Protein AF-0000000079222884 (afdb_homodimer)

Sequence (814 aa):
MGSEERNILVTGGAGFVGTHCVLQLLKEGFRVVIIDNLDNSCEEAVHRVKELAGPQLASKLEFHLGDLRNKDDLEKLFSNDKFDAVIHFAGLKAVGESVAQPLRYFDNNLIGSINLYQTMAKYDCKKLVFSSSATVYGQPEKIPCVEDFDLKAMNPYGRTKLFLEEIARDIWNADKEWRIILLRYFNPVGAHESGRLGEDPKGIPNNLMPYIQQVAVGRLPELNVYGTDYPTKDRTAIRDYIHVMDLADGHVAALRKLFTTDIGCTAINLGTGRGASVLEMVAAFEKASGKAIVIINFRKSRLKCAQGDQEMLQLFMPQRRRLKKNSAGRPNTALMRCAGINGSGQATIHGVIKARPSDFSSAAVRGKSIEAIRDLCCRRRSPKMHFERTISMSDVRQGNQKICFTSMGSEERNILVTGGAGFVGTHCVLQLLKEGFRVVIIDNLDNSCEEAVHRVKELAGPQLASKLEFHLGDLRNKDDLEKLFSNDKFDAVIHFAGLKAVGESVAQPLRYFDNNLIGSINLYQTMAKYDCKKLVFSSSATVYGQPEKIPCVEDFDLKAMNPYGRTKLFLEEIARDIWNADKEWRIILLRYFNPVGAHESGRLGEDPKGIPNNLMPYIQQVAVGRLPELNVYGTDYPTKDRTAIRDYIHVMDLADGHVAALRKLFTTDIGCTAINLGTGRGASVLEMVAAFEKASGKAIVIINFRKSRLKCAQGDQEMLQLFMPQRRRLKKNSAGRPNTALMRCAGINGSGQATIHGVIKARPSDFSSAAVRGKSIEAIRDLCCRRRSPKMHFERTISMSDVRQGNQKICFTS

Radius of gyration: 30.38 Å; Cα contacts (8 Å, |Δi|>4): 1452; chains: 2; bounding box: 91×94×69 Å

pLDDT: mean 73.85, std 30.38, range [17.88, 98.94]

Foldseek 3Di:
DPPPAAEEEEEPLQAQLNLLLLLVSLVVRHQYEYEYQQPWGDCVSLVLSLVVNDVVSSVSYHYDNDALLDLVSLVVVVVVDPHQEYEYPFFDAQQLVCQVPVVVRCSRLVSSLVSNVVSCVVSVRAEYEYEAELQQQFAFPDAQDEPPHDGDHQTSNNVSRNVSLVVNLVVCVVPVVHDYEYEYEWAEAFADLVPSRHHDTDDQDLDLRVNQVCCQVPVDVAAEFAFQCDPDPRRAFKTFYDYSNLVSVVSVVSRVCSVPDSNGYYYFYFTQLDIDGSVRVQVLVCVLQVTHGHYDYDYHSVVVVSVRPPSPNNSHQTPPPDVDDDPPPDPPCSRVVSHDPPPPPPPCPPSRRPPPNCVVPPVPPPPPVPVVVCPPVPPPPPDDPCPVPPPPPPPPDDDCPPPNSPD/DPPPAAEEEEEPLQAQLNLLLLLVSLVVRHQYEYEYQQPWGDCVSLVLSLVVNDVVSSVSYHYDNDALLDLVSLVVVVVVDPHQEYEYPFFDAQQVVCQVPVVVRCSRLVSSLVSNVVSCVVSVRAEYEYEAELQQQFAFPDAQDEPPHDGDHQTSNNVSRNVSLVVNQVVCVVPVVHDYEYEYEWAEAFADLVPSHHHDTDDQDLDLRVNQVCCQVPVDVAAEFAFQCDPDPRGAFKTFYDYSNLVSVVSVVSRVCSVPDSNGRYYFYFTQLDIDGSVRVQVLVCVLQVTHGHYDYDYHSVVPVSVRPPSPNNSHQTPPPDVDDDPPPDPPCSRVVRHDPPPDPPPPPPSRRPPPNCVVPPVPPPPPPPVVVCPVVPPPPPDDPCPVPPPPDPPPDDDCPPPNSPD

Solvent-accessible surface area (backbone atoms only — not comparable to full-atom values): 45342 Å² total; per-residue (Å²): 130,76,83,74,65,48,31,35,35,27,33,25,26,40,27,59,66,25,32,51,29,52,42,53,40,36,76,71,57,34,30,39,38,30,36,29,65,49,86,66,38,44,70,64,49,48,52,46,38,33,62,73,57,30,73,77,44,29,72,38,53,45,84,40,85,34,45,53,70,39,59,66,52,50,49,54,51,58,72,76,42,79,51,61,30,36,40,43,54,56,57,74,78,51,56,66,54,15,44,67,39,32,66,60,41,48,48,49,35,42,41,13,46,51,43,46,54,51,50,27,58,74,69,70,30,46,31,38,40,38,63,44,40,50,43,23,35,25,68,60,91,55,68,40,47,52,80,84,54,73,72,44,44,47,44,49,38,23,36,48,41,41,51,50,52,52,51,51,45,43,47,28,72,50,37,75,79,30,28,34,39,36,37,25,29,61,43,71,39,67,53,47,90,85,66,77,44,53,69,73,63,71,74,80,56,71,47,68,66,57,37,53,49,32,30,61,74,62,79,33,88,55,44,70,45,56,26,56,71,38,100,42,97,83,11,28,54,29,39,23,59,26,49,38,64,59,50,22,50,49,51,52,53,53,52,54,44,55,78,75,42,92,63,38,70,37,71,42,68,47,51,40,34,46,60,43,32,51,63,55,50,50,50,52,47,26,67,47,63,71,43,78,74,53,71,45,79,39,59,73,42,62,52,60,53,58,82,39,57,52,67,48,51,40,22,25,52,69,80,78,67,75,78,63,78,66,86,73,77,65,69,62,51,70,68,43,57,37,47,55,71,67,83,72,83,69,77,76,67,57,79,73,40,64,62,56,71,63,69,67,37,58,77,60,64,46,84,73,72,63,59,56,69,52,53,68,71,54,65,74,76,72,79,84,78,77,74,80,67,82,70,73,81,76,87,71,78,80,87,82,81,75,81,63,74,66,99,129,76,82,72,65,49,30,34,37,25,32,24,26,39,29,58,67,25,34,50,28,51,43,52,39,36,77,70,56,34,31,38,37,30,36,30,63,49,85,67,37,42,71,66,48,49,52,45,38,32,60,74,56,31,74,78,46,31,72,39,54,46,81,39,86,34,46,55,70,41,59,64,51,51,50,55,51,56,72,75,42,79,51,62,30,35,39,44,53,56,57,76,77,49,56,66,56,14,45,67,38,31,64,61,41,47,50,51,36,43,41,13,47,52,43,47,53,51,50,27,57,74,71,72,31,47,31,38,38,37,63,45,39,49,45,25,35,24,67,59,92,57,67,42,46,53,80,84,54,73,73,46,44,45,44,49,37,23,36,46,42,41,50,50,52,51,50,50,45,43,48,27,72,50,37,76,79,32,28,34,40,36,38,27,31,60,43,70,39,69,53,45,88,84,67,77,45,54,71,71,63,70,74,80,57,70,48,67,66,58,36,54,50,32,30,59,74,62,79,32,87,55,43,68,45,54,27,54,71,38,100,44,96,85,11,28,55,30,39,22,58,28,50,37,65,58,50,21,49,48,51,51,52,52,52,53,42,56,77,74,43,92,65,36,71,38,70,42,67,47,47,40,36,45,60,42,31,54,63,55,50,49,51,50,46,26,68,47,64,70,43,80,73,53,72,46,78,38,61,72,41,61,54,60,52,58,82,38,57,52,69,49,52,42,21,26,52,66,78,77,68,74,81,62,78,65,85,75,77,64,68,64,52,69,68,44,58,38,44,56,73,67,83,72,82,69,77,76,67,58,78,74,44,63,63,56,70,64,71,66,40,59,80,61,66,47,82,73,74,62,58,58,69,51,54,69,71,53,65,74,75,71,77,84,76,77,72,79,66,81,70,73,82,76,87,73,76,82,88,80,81,76,83,62,73,66,100

Nearest PDB structures (foldseek):
  8wov-assembly1_B  TM=9.867E-01  e=1.658E-46  Arabidopsis thaliana
  8wop-assembly1_A  TM=9.823E-01  e=3.836E-46  Arabidopsis thaliana
  8wow-assembly1_B  TM=9.823E-01  e=1.616E-45  Arabidopsis thaliana
  8wov-assembly1_A  TM=9.796E-01  e=2.053E-45  Arabidopsis thaliana
  8wop-assembly1_B  TM=9.827E-01  e=4.473E-45  Arabidopsis thaliana

Secondary structure (DSSP, 8-state):
------EEEEETTTSHHHHHHHHHHHHTT-EEEEEE--SS--HHHHHHHHHHH-HHHHTTEEEEE--TT-HHHHHHHHHH---SEEEE--S---HHHHHH-HHHHIIIIIIHHHHHHHHHHHTT--EEEEE--GGGG-S-SSSS--TTS-----SHHHHHHHHHHHHHHHHHHH-TT-EEEEEEE-EEE-B-TTSSSB---SSS-SSHHHHHHHHHTTSSS-EEEE-S-SSSTTSS-EEEEEEHHHHHHHHHHHHHHHHH----EEEEEES-S-EEEHHHHHHHHHHHH-----EEEESS--S---TT-----------SSSS---SS----HHHHHHH---SS-----TTTS-S-TTHHHHTT-SSSTTHHHHHHHTT-------------SS---S---------/------EEEEETTTSHHHHHHHHHHHHTT-EEEEEE--SS--HHHHHHHHHHH-HHHHTTEEEEE--TT-HHHHHHHHHH---SEEEE--S---HHHHHH-HHHHIIIIIIHHHHHHHHHHHTT--EEEEE--GGGG-S-SSSS--TTS-----SHHHHHHHHHHHHHHHHHHH-TT-EEEEEEE-EEE-B-TTSSSB---SSS-SSHHHHHHHHHTTSSS-EEEE-S-SSSTTSS-EEEEEEHHHHHHHHHHHHHHHHH----EEEEEES-S-EEEHHHHHHHHHHHH-----EEEESS--S---TT-----------SSSS---SS----HHHHHHH---SS-----TTTS-S-TTTTTTTT--SSTTHHHHHHHTT-------------SS---S---------

Organism: NCBI:txid171969

Structure (mmCIF, N/CA/C/O backbone):
data_AF-0000000079222884-model_v1
#
loop_
_entity.id
_entity.type
_entity.pdbx_description
1 polymer 'UDP-glucose 4-epimerase'
#
loop_
_atom_site.group_PDB
_atom_site.id
_atom_site.type_symbol
_atom_site.label_atom_id
_atom_site.label_alt_id
_atom_site.label_comp_id
_atom_site.label_asym_id
_atom_site.label_entity_id
_atom_site.label_seq_id
_atom_site.pdbx_PDB_ins_code
_atom_site.Cartn_x
_atom_site.Cartn_y
_atom_site.Cartn_z
_atom_site.occupancy
_atom_site.B_iso_or_equiv
_atom_site.auth_seq_id
_atom_site.auth_comp_id
_atom_site.auth_asym_id
_atom_site.auth_atom_id
_atom_site.pdbx_PDB_model_num
ATOM 1 N N . MET A 1 1 ? 32.594 -28.641 -10.82 1 27.64 1 MET A N 1
ATOM 2 C CA . MET A 1 1 ? 31.984 -27.672 -9.906 1 27.64 1 MET A CA 1
ATOM 3 C C . MET A 1 1 ? 30.484 -27.938 -9.75 1 27.64 1 MET A C 1
ATOM 5 O O . MET A 1 1 ? 29.75 -27.938 -10.734 1 27.64 1 MET A O 1
ATOM 9 N N . GLY A 1 2 ? 29.984 -28.844 -9.008 1 36.97 2 GLY A N 1
ATOM 10 C CA . GLY A 1 2 ? 28.703 -29.5 -8.891 1 36.97 2 GLY A CA 1
ATOM 11 C C . GLY A 1 2 ? 27.531 -28.562 -8.961 1 36.97 2 GLY A C 1
ATOM 12 O O . GLY A 1 2 ? 27.594 -27.438 -8.445 1 36.97 2 GLY A O 1
ATOM 13 N N . SER A 1 3 ? 26.719 -28.438 -9.984 1 44.44 3 SER A N 1
ATOM 14 C CA . SER A 1 3 ? 25.688 -27.469 -10.297 1 44.44 3 SER A CA 1
ATOM 15 C C . SER A 1 3 ? 24.875 -27.109 -9.055 1 44.44 3 SER A C 1
ATOM 17 O O . SER A 1 3 ? 24.234 -27.984 -8.461 1 44.44 3 SER A O 1
ATOM 19 N N . GLU A 1 4 ? 25.438 -26.422 -8 1 57.38 4 GLU A N 1
ATOM 20 C CA . GLU A 1 4 ? 24.859 -26.062 -6.707 1 57.38 4 GLU A CA 1
ATOM 21 C C . GLU A 1 4 ? 23.344 -25.828 -6.816 1 57.38 4 GLU A C 1
ATOM 23 O O . GLU A 1 4 ? 22.891 -25.094 -7.68 1 57.38 4 GLU A O 1
ATOM 28 N N . GLU A 1 5 ? 22.641 -26.781 -6.23 1 87.38 5 GLU A N 1
ATOM 29 C CA . GLU A 1 5 ? 21.172 -26.781 -6.148 1 87.38 5 GLU A CA 1
ATOM 30 C C . GLU A 1 5 ? 20.656 -25.469 -5.566 1 87.38 5 GLU A C 1
ATOM 32 O O . GLU A 1 5 ? 21.047 -25.078 -4.469 1 87.38 5 GLU A O 1
ATOM 37 N N . ARG A 1 6 ? 20.109 -24.688 -6.406 1 95.62 6 ARG A N 1
ATOM 38 C CA . ARG A 1 6 ? 19.562 -23.406 -5.953 1 95.62 6 ARG A CA 1
ATOM 39 C C . ARG A 1 6 ? 18.375 -23.609 -5.02 1 95.62 6 ARG A C 1
ATOM 41 O O . ARG A 1 6 ? 17.547 -24.516 -5.242 1 95.62 6 ARG A O 1
ATOM 48 N N . ASN A 1 7 ? 18.375 -22.875 -3.986 1 98.25 7 ASN A N 1
ATOM 49 C CA . ASN A 1 7 ? 17.328 -22.922 -2.961 1 98.25 7 ASN A CA 1
ATOM 50 C C . ASN A 1 7 ? 16.297 -21.828 -3.168 1 98.25 7 ASN A C 1
ATOM 52 O O . ASN A 1 7 ? 16.609 -20.625 -3.094 1 98.25 7 ASN A O 1
ATOM 56 N N . ILE A 1 8 ? 15.031 -22.25 -3.4 1 98.81 8 ILE A N 1
ATOM 57 C CA . ILE A 1 8 ? 13.984 -21.297 -3.762 1 98.81 8 ILE A CA 1
ATOM 58 C C . ILE A 1 8 ? 12.93 -21.25 -2.66 1 98.81 8 ILE A C 1
ATOM 60 O O . ILE A 1 8 ? 12.422 -22.297 -2.234 1 98.81 8 ILE A O 1
ATOM 64 N N . LEU A 1 9 ? 12.641 -20.047 -2.16 1 98.94 9 LEU A N 1
ATOM 65 C CA . LEU A 1 9 ? 11.492 -19.859 -1.282 1 98.94 9 LEU A CA 1
ATOM 66 C C . LEU A 1 9 ? 10.227 -19.609 -2.094 1 98.94 9 LEU A C 1
ATOM 68 O O . LEU A 1 9 ? 10.203 -18.75 -2.971 1 98.94 9 LEU A O 1
ATOM 72 N N . VAL A 1 10 ? 9.203 -20.375 -1.821 1 98.94 10 VAL A N 1
ATOM 73 C CA . VAL A 1 10 ? 7.898 -20.188 -2.449 1 98.94 10 VAL A CA 1
ATOM 74 C C . VAL A 1 10 ? 6.863 -19.812 -1.388 1 98.94 10 VAL A C 1
ATOM 76 O O . VAL A 1 10 ? 6.484 -20.656 -0.564 1 98.94 10 VAL A O 1
ATOM 79 N N . THR A 1 11 ? 6.418 -18.562 -1.401 1 98.94 11 THR A N 1
ATOM 80 C CA . THR A 1 11 ? 5.316 -18.188 -0.522 1 98.94 11 THR A CA 1
ATOM 81 C C . THR A 1 11 ? 3.973 -18.531 -1.156 1 98.94 11 THR A C 1
ATOM 83 O O . THR A 1 11 ? 3.803 -18.406 -2.371 1 98.94 11 THR A O 1
ATOM 86 N N . GLY A 1 12 ? 3.033 -18.984 -0.286 1 98.5 12 GLY A N 1
ATOM 87 C CA . GLY A 1 12 ? 1.774 -19.453 -0.848 1 98.5 12 GLY A CA 1
ATOM 88 C C . GLY A 1 12 ? 1.915 -20.734 -1.654 1 98.5 12 GLY A C 1
ATOM 89 O O . GLY A 1 12 ? 1.147 -20.969 -2.59 1 98.5 12 GLY A O 1
ATOM 90 N N . GLY A 1 13 ? 2.887 -21.531 -1.314 1 98.56 13 GLY A N 1
ATOM 91 C CA . GLY A 1 13 ? 3.232 -22.703 -2.109 1 98.56 13 GLY A CA 1
ATOM 92 C C . GLY A 1 13 ? 2.248 -23.844 -1.95 1 98.56 13 GLY A C 1
ATOM 93 O O . GLY A 1 13 ? 2.277 -24.797 -2.721 1 98.56 13 GLY A O 1
ATOM 94 N N . ALA A 1 14 ? 1.351 -23.719 -0.994 1 98 14 ALA A N 1
ATOM 95 C CA . ALA A 1 14 ? 0.359 -24.766 -0.784 1 98 14 ALA A CA 1
ATOM 96 C C . ALA A 1 14 ? -0.937 -24.453 -1.528 1 98 14 ALA A C 1
ATOM 98 O O . ALA A 1 14 ? -1.869 -25.266 -1.527 1 98 14 ALA A O 1
ATOM 99 N N . GLY A 1 15 ? -0.972 -23.328 -2.199 1 96.31 15 GLY A N 1
ATOM 100 C CA . GLY A 1 15 ? -2.16 -22.938 -2.941 1 96.31 15 GLY A CA 1
ATOM 101 C C . GLY A 1 15 ? -2.238 -23.578 -4.316 1 96.31 15 GLY A C 1
ATOM 102 O O . GLY A 1 15 ? -1.35 -24.328 -4.711 1 96.31 15 GLY A O 1
ATOM 103 N N . PHE A 1 16 ? -3.271 -23.25 -5.102 1 94.56 16 PHE A N 1
ATOM 104 C CA . PHE A 1 16 ? -3.586 -23.828 -6.402 1 94.56 16 PHE A CA 1
ATOM 105 C C . PHE A 1 16 ? -2.408 -23.672 -7.359 1 94.56 16 PHE A C 1
ATOM 107 O O . PHE A 1 16 ? -1.747 -24.656 -7.695 1 94.56 16 PHE A O 1
ATOM 114 N N . VAL A 1 17 ? -1.977 -22.375 -7.641 1 96.62 17 VAL A N 1
ATOM 115 C CA . VAL A 1 17 ? -0.866 -22.156 -8.562 1 96.62 17 VAL A CA 1
ATOM 116 C C . VAL A 1 17 ? 0.447 -22.562 -7.898 1 96.62 17 VAL A C 1
ATOM 118 O O . VAL A 1 17 ? 1.326 -23.125 -8.547 1 96.62 17 VAL A O 1
ATOM 121 N N . GLY A 1 18 ? 0.552 -22.344 -6.621 1 98.25 18 GLY A N 1
ATOM 122 C CA . GLY A 1 18 ? 1.759 -22.609 -5.855 1 98.25 18 GLY A CA 1
ATOM 123 C C . GLY A 1 18 ? 2.188 -24.078 -5.898 1 98.25 18 GLY A C 1
ATOM 124 O O . GLY A 1 18 ? 3.354 -24.375 -6.16 1 98.25 18 GLY A O 1
ATOM 125 N N . THR A 1 19 ? 1.271 -25.016 -5.703 1 98.25 19 THR A N 1
ATOM 126 C CA . THR A 1 19 ? 1.604 -26.438 -5.641 1 98.25 19 THR A CA 1
ATOM 127 C C . THR A 1 19 ? 2.105 -26.922 -6.996 1 98.25 19 THR A C 1
ATOM 129 O O . THR A 1 19 ? 3.068 -27.688 -7.062 1 98.25 19 THR A O 1
ATOM 132 N N . HIS A 1 20 ? 1.454 -26.484 -8.047 1 98.12 20 HIS A N 1
ATOM 133 C CA . HIS A 1 20 ? 1.876 -26.891 -9.391 1 98.12 20 HIS A CA 1
ATOM 134 C C . HIS A 1 20 ? 3.27 -26.359 -9.711 1 98.12 20 HIS A C 1
ATOM 136 O O . HIS A 1 20 ? 4.086 -27.062 -10.297 1 98.12 20 HIS A O 1
ATOM 142 N N . CYS A 1 21 ? 3.512 -25.109 -9.297 1 98.56 21 CYS A N 1
ATOM 143 C CA . CYS A 1 21 ? 4.82 -24.516 -9.523 1 98.56 21 CYS A CA 1
ATOM 144 C C . CYS A 1 21 ? 5.898 -25.234 -8.719 1 98.56 21 CYS A C 1
ATOM 146 O O . CYS A 1 21 ? 6.988 -25.5 -9.227 1 98.56 21 CYS A O 1
ATOM 148 N N . VAL A 1 22 ? 5.613 -25.547 -7.473 1 98.81 22 VAL A N 1
ATOM 149 C CA . VAL A 1 22 ? 6.566 -26.219 -6.605 1 98.81 22 VAL A CA 1
ATOM 150 C C . VAL A 1 22 ? 6.945 -27.578 -7.211 1 98.81 22 VAL A C 1
ATOM 152 O O . VAL A 1 22 ? 8.125 -27.938 -7.23 1 98.81 22 VAL A O 1
ATOM 155 N N . LEU A 1 23 ? 5.957 -28.328 -7.715 1 98.5 23 LEU A N 1
ATOM 156 C CA . LEU A 1 23 ? 6.219 -29.609 -8.352 1 98.5 23 LEU A CA 1
ATOM 157 C C . LEU A 1 23 ? 7.18 -29.453 -9.523 1 98.5 23 LEU A C 1
ATOM 159 O O . LEU A 1 23 ? 8.148 -30.203 -9.641 1 98.5 23 LEU A O 1
ATOM 163 N N . GLN A 1 24 ? 6.883 -28.453 -10.375 1 97.88 24 GLN A N 1
ATOM 164 C CA . GLN A 1 24 ? 7.73 -28.219 -11.539 1 97.88 24 GLN A CA 1
ATOM 165 C C . GLN A 1 24 ? 9.141 -27.812 -11.125 1 97.88 24 GLN A C 1
ATOM 167 O O . GLN A 1 24 ? 10.117 -28.203 -11.758 1 97.88 24 GLN A O 1
ATOM 172 N N . LEU A 1 25 ? 9.273 -27.016 -10.055 1 98.38 25 LEU A N 1
ATOM 173 C CA . LEU A 1 25 ? 10.578 -26.594 -9.555 1 98.38 25 LEU A CA 1
ATOM 174 C C . LEU A 1 25 ? 11.406 -27.797 -9.109 1 98.38 25 LEU A C 1
ATOM 176 O O . LEU A 1 25 ? 12.586 -27.906 -9.445 1 98.38 25 LEU A O 1
ATOM 180 N N . LEU A 1 26 ? 10.789 -28.719 -8.406 1 98.12 26 LEU A N 1
ATOM 181 C CA . LEU A 1 26 ? 11.477 -29.922 -7.945 1 98.12 26 LEU A CA 1
ATOM 182 C C . LEU A 1 26 ? 11.969 -30.75 -9.125 1 98.12 26 LEU A C 1
ATOM 184 O O . LEU A 1 26 ? 13.117 -31.203 -9.133 1 98.12 26 LEU A O 1
ATOM 188 N N . LYS A 1 27 ? 11.141 -30.875 -10.102 1 96.69 27 LYS A N 1
ATOM 189 C CA . LYS A 1 27 ? 11.484 -31.641 -11.289 1 96.69 27 LYS A CA 1
ATOM 190 C C . LYS A 1 27 ? 12.648 -31.016 -12.047 1 96.69 27 LYS A C 1
ATOM 192 O O . LYS A 1 27 ? 13.414 -31.703 -12.719 1 96.69 27 LYS A O 1
ATOM 197 N N . GLU A 1 28 ? 12.711 -29.734 -11.914 1 95.75 28 GLU A N 1
ATOM 198 C CA . GLU A 1 28 ? 13.773 -29 -12.609 1 95.75 28 GLU A CA 1
ATOM 199 C C . GLU A 1 28 ? 15.047 -28.953 -11.773 1 95.75 28 GLU A C 1
ATOM 201 O O . GLU A 1 28 ? 16.031 -28.312 -12.156 1 95.75 28 GLU A O 1
ATOM 206 N N . GLY A 1 29 ? 15.047 -29.531 -10.586 1 95.62 29 GLY A N 1
ATOM 207 C CA . GLY A 1 29 ? 16.266 -29.75 -9.836 1 95.62 29 GLY A CA 1
ATOM 208 C C . GLY A 1 29 ? 16.484 -28.734 -8.727 1 95.62 29 GLY A C 1
ATOM 209 O O . GLY A 1 29 ? 17.547 -28.703 -8.094 1 95.62 29 GLY A O 1
ATOM 210 N N . PHE A 1 30 ? 15.539 -27.922 -8.383 1 97.81 30 PHE A N 1
ATOM 211 C CA . PHE A 1 30 ? 15.672 -26.922 -7.328 1 97.81 30 PHE A CA 1
ATOM 212 C C . PHE A 1 30 ? 15.32 -27.531 -5.973 1 97.81 30 PHE A C 1
ATOM 214 O O . PHE A 1 30 ? 14.539 -28.469 -5.891 1 97.81 30 PHE A O 1
ATOM 221 N N . ARG A 1 31 ? 15.961 -27.016 -4.977 1 98.25 31 ARG A N 1
ATOM 222 C CA . ARG A 1 31 ? 15.438 -27.172 -3.625 1 98.25 31 ARG A CA 1
ATOM 223 C C . ARG A 1 31 ? 14.367 -26.125 -3.336 1 98.25 31 ARG A C 1
ATOM 225 O O . ARG A 1 31 ? 14.5 -24.969 -3.727 1 98.25 31 ARG A O 1
ATOM 232 N N . VAL A 1 32 ? 13.297 -26.578 -2.67 1 98.69 32 VAL A N 1
ATOM 233 C CA . VAL A 1 32 ? 12.172 -25.672 -2.492 1 98.69 32 VAL A CA 1
ATOM 234 C C . VAL A 1 32 ? 11.766 -25.625 -1.02 1 98.69 32 VAL A C 1
ATOM 236 O O . VAL A 1 32 ? 11.641 -26.672 -0.372 1 98.69 32 VAL A O 1
ATOM 239 N N . VAL A 1 33 ? 11.625 -24.453 -0.476 1 98.81 33 VAL A N 1
ATOM 240 C CA . VAL A 1 33 ? 11.031 -24.203 0.834 1 98.81 33 VAL A CA 1
ATOM 241 C C . VAL A 1 33 ? 9.719 -23.438 0.676 1 98.81 33 VAL A C 1
ATOM 243 O O . VAL A 1 33 ? 9.672 -22.391 0.025 1 98.81 33 VAL A O 1
ATOM 246 N N . ILE A 1 34 ? 8.641 -24.016 1.252 1 98.81 34 ILE A N 1
ATOM 247 C CA . ILE A 1 34 ? 7.328 -23.391 1.191 1 98.81 34 ILE A CA 1
ATOM 248 C C . ILE A 1 34 ? 7.027 -22.688 2.52 1 98.81 34 ILE A C 1
ATOM 250 O O . ILE A 1 34 ? 7.289 -23.25 3.59 1 98.81 34 ILE A O 1
ATOM 254 N N . ILE A 1 35 ? 6.547 -21.469 2.467 1 98.88 35 ILE A N 1
ATOM 255 C CA . ILE A 1 35 ? 5.852 -20.875 3.598 1 98.88 35 ILE A CA 1
ATOM 256 C C . ILE A 1 35 ? 4.406 -20.562 3.211 1 98.88 35 ILE A C 1
ATOM 258 O O . ILE A 1 35 ? 4.148 -19.984 2.152 1 98.88 35 ILE A O 1
ATOM 262 N N . ASP A 1 36 ? 3.504 -21.016 4.012 1 98.69 36 ASP A N 1
ATOM 263 C CA . ASP A 1 36 ? 2.07 -20.844 3.789 1 98.69 36 ASP A CA 1
ATOM 264 C C . ASP A 1 36 ? 1.308 -20.828 5.113 1 98.69 36 ASP A C 1
ATOM 266 O O . ASP A 1 36 ? 1.636 -21.594 6.031 1 98.69 36 ASP A O 1
ATOM 270 N N . ASN A 1 37 ? 0.326 -19.969 5.184 1 98.19 37 ASN A N 1
ATOM 271 C CA . ASN A 1 37 ? -0.449 -19.938 6.418 1 98.19 37 ASN A CA 1
ATOM 272 C C . ASN A 1 37 ? -1.701 -20.797 6.324 1 98.19 37 ASN A C 1
ATOM 274 O O . ASN A 1 37 ? -2.494 -20.859 7.266 1 98.19 37 ASN A O 1
ATOM 278 N N . LEU A 1 38 ? -1.992 -21.391 5.184 1 96.81 38 LEU A N 1
ATOM 279 C CA . LEU A 1 38 ? -3.057 -22.344 4.914 1 96.81 38 LEU A CA 1
ATOM 280 C C . LEU A 1 38 ? -4.426 -21.688 5.043 1 96.81 38 LEU A C 1
ATOM 282 O O . LEU A 1 38 ? -5.406 -22.359 5.402 1 96.81 38 LEU A O 1
ATOM 286 N N . ASP A 1 39 ? -4.512 -20.359 4.82 1 94.56 39 ASP A N 1
ATOM 287 C CA . ASP A 1 39 ? -5.777 -19.641 4.852 1 94.56 39 ASP A CA 1
ATOM 288 C C . ASP A 1 39 ? -6.758 -20.188 3.82 1 94.56 39 ASP A C 1
ATOM 290 O O . ASP A 1 39 ? -7.941 -20.375 4.117 1 94.56 39 ASP A O 1
ATOM 294 N N . ASN A 1 40 ? -6.316 -20.438 2.639 1 91 40 ASN A N 1
ATOM 295 C CA . ASN A 1 40 ? -7.156 -20.984 1.574 1 91 40 ASN A CA 1
ATOM 296 C C . ASN A 1 40 ? -6.531 -22.219 0.938 1 91 40 ASN A C 1
ATOM 298 O O . ASN A 1 40 ? -6.652 -22.438 -0.269 1 91 40 ASN A O 1
ATOM 302 N N . SER A 1 41 ? -5.734 -22.844 1.688 1 93 41 SER A N 1
ATOM 303 C CA . SER A 1 41 ? -5.059 -24.062 1.267 1 93 41 SER A CA 1
ATOM 304 C C . SER A 1 41 ? -5 -25.078 2.4 1 93 41 SER A C 1
ATOM 306 O O . SER A 1 41 ? -5.68 -24.938 3.416 1 93 41 SER A O 1
ATOM 308 N N . CYS A 1 42 ? -4.375 -26.219 2.113 1 93 42 CYS A N 1
ATOM 309 C CA . CYS A 1 42 ? -4.219 -27.25 3.125 1 93 42 CYS A CA 1
ATOM 310 C C . CYS A 1 42 ? -2.887 -27.969 2.961 1 93 42 CYS A C 1
ATOM 312 O O . CYS A 1 42 ? -2.342 -28.047 1.856 1 93 42 CYS A O 1
ATOM 314 N N . GLU A 1 43 ? -2.471 -28.516 4.043 1 95.31 43 GLU A N 1
ATOM 315 C CA . GLU A 1 43 ? -1.174 -29.188 4.047 1 95.31 43 GLU A CA 1
ATOM 316 C C . GLU A 1 43 ? -1.189 -30.422 3.154 1 95.31 43 GLU A C 1
ATOM 318 O O . GLU A 1 43 ? -0.148 -30.844 2.641 1 95.31 43 GLU A O 1
ATOM 323 N N . GLU A 1 44 ? -2.367 -31.031 2.992 1 95.19 44 GLU A N 1
ATOM 324 C CA . GLU A 1 44 ? -2.52 -32.188 2.121 1 95.19 44 GLU A CA 1
ATOM 325 C C . GLU A 1 44 ? -2.006 -31.906 0.715 1 95.19 44 GLU A C 1
ATOM 327 O O . GLU A 1 44 ? -1.474 -32.781 0.045 1 95.19 44 GLU A O 1
ATOM 332 N N . ALA A 1 45 ? -2.176 -30.672 0.285 1 96.12 45 ALA A N 1
ATOM 333 C CA . ALA A 1 45 ? -1.682 -30.281 -1.034 1 96.12 45 ALA A CA 1
ATOM 334 C C . ALA A 1 45 ? -0.168 -30.453 -1.123 1 96.12 45 ALA A C 1
ATOM 336 O O . ALA A 1 45 ? 0.357 -30.875 -2.154 1 96.12 45 ALA A O 1
ATOM 337 N N . VAL A 1 46 ? 0.542 -30.172 -0.049 1 98.06 46 VAL A N 1
ATOM 338 C CA . VAL A 1 46 ? 1.993 -30.312 0.005 1 98.06 46 VAL A CA 1
ATOM 339 C C . VAL A 1 46 ? 2.367 -31.797 -0.021 1 98.06 46 VAL A C 1
ATOM 341 O O . VAL A 1 46 ? 3.316 -32.188 -0.702 1 98.06 46 VAL A O 1
ATOM 344 N N . HIS A 1 47 ? 1.608 -32.594 0.688 1 97.69 47 HIS A N 1
ATOM 345 C CA . HIS A 1 47 ? 1.841 -34.031 0.687 1 97.69 47 HIS A CA 1
ATOM 346 C C . HIS A 1 47 ? 1.678 -34.625 -0.712 1 97.69 47 HIS A C 1
ATOM 348 O O . HIS A 1 47 ? 2.463 -35.469 -1.13 1 97.69 47 HIS A O 1
ATOM 354 N N . ARG A 1 48 ? 0.675 -34.156 -1.374 1 96.81 48 ARG A N 1
ATOM 355 C CA . ARG A 1 48 ? 0.417 -34.625 -2.725 1 96.81 48 ARG A CA 1
ATOM 356 C C . ARG A 1 48 ? 1.54 -34.219 -3.676 1 96.81 48 ARG A C 1
ATOM 358 O O . ARG A 1 48 ? 1.869 -34.969 -4.605 1 96.81 48 ARG A O 1
ATOM 365 N N . VAL A 1 49 ? 2.074 -33.031 -3.455 1 98.44 49 VAL A N 1
ATOM 366 C CA . VAL A 1 49 ? 3.227 -32.625 -4.25 1 98.44 49 VAL A CA 1
ATOM 367 C C . VAL A 1 49 ? 4.387 -33.594 -4.027 1 98.44 49 VAL A C 1
ATOM 369 O O . VAL A 1 49 ? 5.035 -34.031 -4.984 1 98.44 49 VAL A O 1
ATOM 372 N N . LYS A 1 50 ? 4.656 -33.969 -2.814 1 98.25 50 LYS A N 1
ATOM 373 C CA . LYS A 1 50 ? 5.73 -34.875 -2.482 1 98.25 50 LYS A CA 1
ATOM 374 C C . LYS A 1 50 ? 5.496 -36.25 -3.127 1 98.25 50 LYS A C 1
ATOM 376 O O . LYS A 1 50 ? 6.426 -36.875 -3.66 1 98.25 50 LYS A O 1
ATOM 381 N N . GLU A 1 51 ? 4.266 -36.656 -3.082 1 97.81 51 GLU A N 1
ATOM 382 C CA . GLU A 1 51 ? 3.91 -37.938 -3.682 1 97.81 51 GLU A CA 1
ATOM 383 C C . GLU A 1 51 ? 4.168 -37.938 -5.184 1 97.81 51 GLU A C 1
ATOM 385 O O . GLU A 1 51 ? 4.746 -38.906 -5.723 1 97.81 51 GLU A O 1
ATOM 390 N N . LEU A 1 52 ? 3.73 -36.906 -5.801 1 97.56 52 LEU A N 1
ATOM 391 C CA . LEU A 1 52 ? 3.85 -36.812 -7.25 1 97.56 52 LEU A CA 1
ATOM 392 C C . LEU A 1 52 ? 5.305 -36.625 -7.668 1 97.56 52 LEU A C 1
ATOM 394 O O . LEU A 1 52 ? 5.711 -37.094 -8.734 1 97.56 52 LEU A O 1
ATOM 398 N N . ALA A 1 53 ? 6.082 -36 -6.859 1 97.44 53 ALA A N 1
ATOM 399 C CA . ALA A 1 53 ? 7.484 -35.719 -7.16 1 97.44 53 ALA A CA 1
ATOM 400 C C . ALA A 1 53 ? 8.32 -37 -7.035 1 97.44 53 ALA A C 1
ATOM 402 O O . ALA A 1 53 ? 9.32 -37.156 -7.738 1 97.44 53 ALA A O 1
ATOM 403 N N . GLY A 1 54 ? 7.941 -37.906 -6.105 1 97.31 54 GLY A N 1
ATOM 404 C CA . GLY A 1 54 ? 8.742 -39.062 -5.789 1 97.31 54 GLY A CA 1
ATOM 405 C C . GLY A 1 54 ? 9.672 -38.875 -4.613 1 97.31 54 GLY A C 1
ATOM 406 O O . GLY A 1 54 ? 9.984 -37.719 -4.254 1 97.31 54 GLY A O 1
ATOM 407 N N . PRO A 1 55 ? 10.117 -39.938 -4.059 1 96.19 55 PRO A N 1
ATOM 408 C CA . PRO A 1 55 ? 10.852 -39.844 -2.791 1 96.19 55 PRO A CA 1
ATOM 409 C C . PRO A 1 55 ? 12.133 -39.031 -2.898 1 96.19 55 PRO A C 1
ATOM 411 O O . PRO A 1 55 ? 12.469 -38.281 -1.979 1 96.19 55 PRO A O 1
ATOM 414 N N . GLN A 1 56 ? 12.844 -39.156 -3.971 1 96.56 56 GLN A N 1
ATOM 415 C CA . GLN A 1 56 ? 14.109 -38.438 -4.129 1 96.56 56 GLN A CA 1
ATOM 416 C C . GLN A 1 56 ? 13.891 -36.938 -4.156 1 96.56 56 GLN A C 1
ATOM 418 O O . GLN A 1 56 ? 14.57 -36.188 -3.443 1 96.56 56 GLN A O 1
ATOM 423 N N . LEU A 1 57 ? 12.977 -36.469 -4.941 1 97.38 57 LEU A N 1
ATOM 424 C CA . LEU A 1 57 ? 12.711 -35.062 -5.074 1 97.38 57 LEU A CA 1
ATOM 425 C C . LEU A 1 57 ? 11.953 -34.531 -3.859 1 97.38 57 LEU A C 1
ATOM 427 O O . LEU A 1 57 ? 12.117 -33.375 -3.477 1 97.38 57 LEU A O 1
ATOM 431 N N . ALA A 1 58 ? 11.164 -35.375 -3.244 1 97.81 58 ALA A N 1
ATOM 432 C CA . ALA A 1 58 ? 10.398 -35 -2.062 1 97.81 58 ALA A CA 1
ATOM 433 C C . ALA A 1 58 ? 11.312 -34.531 -0.929 1 97.81 58 ALA A C 1
ATOM 435 O O . ALA A 1 58 ? 10.953 -33.656 -0.138 1 97.81 58 ALA A O 1
ATOM 436 N N . SER A 1 59 ? 12.516 -35.125 -0.874 1 97.31 59 SER A N 1
ATOM 437 C CA . SER A 1 59 ? 13.469 -34.781 0.18 1 97.31 59 SER A CA 1
ATOM 438 C C . SER A 1 59 ? 13.992 -33.344 0.019 1 97.31 59 SER A C 1
ATOM 440 O O . SER A 1 59 ? 14.555 -32.781 0.958 1 97.31 59 SER A O 1
ATOM 442 N N . LYS A 1 60 ? 13.75 -32.781 -1.142 1 97.94 60 LYS A N 1
ATOM 443 C CA . LYS A 1 60 ? 14.219 -31.438 -1.433 1 97.94 60 LYS A CA 1
ATOM 444 C C . LYS A 1 60 ? 13.125 -30.406 -1.185 1 97.94 60 LYS A C 1
ATOM 446 O O . LYS A 1 60 ? 13.273 -29.234 -1.531 1 97.94 60 LYS A O 1
ATOM 451 N N . LEU A 1 61 ? 12.031 -30.844 -0.631 1 98.62 61 LEU A N 1
ATOM 452 C CA . LEU A 1 61 ? 10.898 -29.969 -0.341 1 98.62 61 LEU A CA 1
ATOM 453 C C . LEU A 1 61 ? 10.695 -29.828 1.163 1 98.62 61 LEU A C 1
ATOM 455 O O . LEU A 1 61 ? 10.562 -30.828 1.872 1 98.62 61 LEU A O 1
ATOM 459 N N . GLU A 1 62 ? 10.664 -28.625 1.626 1 98.44 62 GLU A N 1
ATOM 460 C CA . GLU A 1 62 ? 10.367 -28.312 3.021 1 98.44 62 GLU A CA 1
ATOM 461 C C . GLU A 1 62 ? 9.156 -27.391 3.141 1 98.44 62 GLU A C 1
ATOM 463 O O . GLU A 1 62 ? 9 -26.453 2.35 1 98.44 62 GLU A O 1
ATOM 468 N N . PHE A 1 63 ? 8.336 -27.688 4.156 1 98.69 63 PHE A N 1
ATOM 469 C CA . PHE A 1 63 ? 7.141 -26.891 4.383 1 98.69 63 PHE A CA 1
ATOM 470 C C . PHE A 1 63 ? 7.199 -26.203 5.742 1 98.69 63 PHE A C 1
ATOM 472 O O . PHE A 1 63 ? 7.52 -26.844 6.75 1 98.69 63 PHE A O 1
ATOM 479 N N . HIS A 1 64 ? 6.879 -24.938 5.75 1 98.5 64 HIS A N 1
ATOM 480 C CA . HIS A 1 64 ? 6.77 -24.156 6.973 1 98.5 64 HIS A CA 1
ATOM 481 C C . HIS A 1 64 ? 5.402 -23.484 7.082 1 98.5 64 HIS A C 1
ATOM 483 O O . HIS A 1 64 ? 5.016 -22.703 6.203 1 98.5 64 HIS A O 1
ATOM 489 N N . LEU A 1 65 ? 4.703 -23.875 8.141 1 98.56 65 LEU A N 1
ATOM 490 C CA . LEU A 1 65 ? 3.49 -23.141 8.461 1 98.56 65 LEU A CA 1
ATOM 491 C C . LEU A 1 65 ? 3.83 -21.75 9 1 98.56 65 LEU A C 1
ATOM 493 O O . LEU A 1 65 ? 4.539 -21.625 10 1 98.56 65 LEU A O 1
ATOM 497 N N . GLY A 1 66 ? 3.361 -20.703 8.289 1 98.5 66 GLY A N 1
ATOM 498 C CA . GLY A 1 66 ? 3.684 -19.344 8.711 1 98.5 66 GLY A CA 1
ATOM 499 C C . GLY A 1 66 ? 2.873 -18.281 7.992 1 98.5 66 GLY A C 1
ATOM 500 O O . GLY A 1 66 ? 2.213 -18.578 6.992 1 98.5 66 GLY A O 1
ATOM 501 N N . ASP A 1 67 ? 2.865 -17.125 8.578 1 98.69 67 ASP A N 1
ATOM 502 C CA . ASP A 1 67 ? 2.16 -15.945 8.07 1 98.69 67 ASP A CA 1
ATOM 503 C C . ASP A 1 67 ? 3.131 -14.805 7.773 1 98.69 67 ASP A C 1
ATOM 505 O O . ASP A 1 67 ? 3.885 -14.383 8.656 1 98.69 67 ASP A O 1
ATOM 509 N N . LEU A 1 68 ? 3.082 -14.312 6.527 1 98.81 68 LEU A N 1
ATOM 510 C CA . LEU A 1 68 ? 4.023 -13.273 6.113 1 98.81 68 LEU A CA 1
ATOM 511 C C . LEU A 1 68 ? 3.805 -11.992 6.91 1 98.81 68 LEU A C 1
ATOM 513 O O . LEU A 1 68 ? 4.699 -11.148 6.992 1 98.81 68 LEU A O 1
ATOM 517 N N . ARG A 1 69 ? 2.588 -11.781 7.449 1 97.88 69 ARG A N 1
ATOM 518 C CA . ARG A 1 69 ? 2.295 -10.594 8.25 1 97.88 69 ARG A CA 1
ATOM 519 C C . ARG A 1 69 ? 3.051 -10.625 9.57 1 97.88 69 ARG A C 1
ATOM 521 O O . ARG A 1 69 ? 3.182 -9.594 10.242 1 97.88 69 ARG A O 1
ATOM 528 N N . ASN A 1 70 ? 3.467 -11.82 9.938 1 97.56 70 ASN A N 1
ATOM 529 C CA . ASN A 1 70 ? 4.309 -11.992 11.117 1 97.56 70 ASN A CA 1
ATOM 530 C C . ASN A 1 70 ? 5.789 -11.961 10.758 1 97.56 70 ASN A C 1
ATOM 532 O O . ASN A 1 70 ? 6.344 -12.969 10.305 1 97.56 70 ASN A O 1
ATOM 536 N N . LYS A 1 71 ? 6.445 -10.938 11.102 1 96.88 71 LYS A N 1
ATOM 537 C CA . LYS A 1 71 ? 7.848 -10.742 10.742 1 96.88 71 LYS A CA 1
ATOM 538 C C . LYS A 1 71 ? 8.727 -11.852 11.328 1 96.88 71 LYS A C 1
ATOM 540 O O . LYS A 1 71 ? 9.711 -12.258 10.719 1 96.88 71 LYS A O 1
ATOM 545 N N . ASP A 1 72 ? 8.359 -12.344 12.461 1 97.56 72 ASP A N 1
ATOM 546 C CA . ASP A 1 72 ? 9.141 -13.391 13.125 1 97.56 72 ASP A CA 1
ATOM 547 C C . ASP A 1 72 ? 9.156 -14.672 12.297 1 97.56 72 ASP A C 1
ATOM 549 O O . ASP A 1 72 ? 10.148 -15.406 12.289 1 97.56 72 ASP A O 1
ATOM 553 N N . ASP A 1 73 ? 8.062 -14.969 11.664 1 98.31 73 ASP A N 1
ATOM 554 C CA . ASP A 1 73 ? 8 -16.156 10.812 1 98.31 73 ASP A CA 1
ATOM 555 C C . ASP A 1 73 ? 9 -16.047 9.664 1 98.31 73 ASP A C 1
ATOM 557 O O . ASP A 1 73 ? 9.664 -17.031 9.32 1 98.31 73 ASP A O 1
ATOM 561 N N . LEU A 1 74 ? 9.125 -14.898 9.109 1 98.62 74 LEU A N 1
ATOM 562 C CA . LEU A 1 74 ? 10.062 -14.664 8.008 1 98.62 74 LEU A CA 1
ATOM 563 C C . LEU A 1 74 ? 11.5 -14.68 8.508 1 98.62 74 LEU A C 1
ATOM 565 O O . LEU A 1 74 ? 12.375 -15.273 7.875 1 98.62 74 LEU A O 1
ATOM 569 N N . GLU A 1 75 ? 11.688 -14.047 9.664 1 98.12 75 GLU A N 1
ATOM 570 C CA . GLU A 1 75 ? 13.023 -14 10.242 1 98.12 75 GLU A CA 1
ATOM 571 C C . GLU A 1 75 ? 13.555 -15.398 10.531 1 98.12 75 GLU A C 1
ATOM 573 O O . GLU A 1 75 ? 14.719 -15.695 10.273 1 98.12 75 GLU A O 1
ATOM 578 N N . LYS A 1 76 ? 12.75 -16.172 11.055 1 97.62 76 LYS A N 1
ATOM 579 C CA . LYS A 1 76 ? 13.141 -17.547 11.359 1 97.62 76 LYS A CA 1
ATOM 580 C C . LYS A 1 76 ? 13.523 -18.297 10.094 1 97.62 76 LYS A C 1
ATOM 582 O O . LYS A 1 76 ? 14.531 -19.016 10.078 1 97.62 76 LYS A O 1
ATOM 587 N N . LEU A 1 77 ? 12.781 -18.109 9.094 1 97.5 77 LEU A N 1
ATOM 588 C CA . LEU A 1 77 ? 13.023 -18.828 7.836 1 97.5 77 LEU A CA 1
ATOM 589 C C . LEU A 1 77 ? 14.336 -18.375 7.199 1 97.5 77 LEU A C 1
ATOM 591 O O . LEU A 1 77 ? 15.148 -19.203 6.789 1 97.5 77 LEU A O 1
ATOM 595 N N . PHE A 1 78 ? 14.586 -17.094 7.105 1 98.31 78 PHE A N 1
ATOM 596 C CA . PHE A 1 78 ? 15.719 -16.547 6.383 1 98.31 78 PHE A CA 1
ATOM 597 C C . PHE A 1 78 ? 17 -16.672 7.199 1 98.31 78 PHE A C 1
ATOM 599 O O . PHE A 1 78 ? 18.109 -16.641 6.648 1 98.31 78 PHE A O 1
ATOM 606 N N . SER A 1 79 ? 16.859 -16.75 8.531 1 97.56 79 SER A N 1
ATOM 607 C CA . SER A 1 79 ? 18.031 -16.938 9.367 1 97.56 79 SER A CA 1
ATOM 608 C C . SER A 1 79 ? 18.547 -18.375 9.289 1 97.56 79 SER A C 1
ATOM 610 O O . SER A 1 79 ? 19.734 -18.625 9.477 1 97.56 79 SER A O 1
ATOM 612 N N . ASN A 1 80 ? 17.703 -19.297 8.984 1 95.94 80 ASN A N 1
ATOM 613 C CA . ASN A 1 80 ? 18.047 -20.703 8.977 1 95.94 80 ASN A CA 1
ATOM 614 C C . ASN A 1 80 ? 18.406 -21.188 7.574 1 95.94 80 ASN A C 1
ATOM 616 O O . ASN A 1 80 ? 18.984 -22.266 7.41 1 95.94 80 ASN A O 1
ATOM 620 N N . ASP A 1 81 ? 18.016 -20.391 6.582 1 95 81 ASP A N 1
ATOM 621 C CA . ASP A 1 81 ? 18.203 -20.781 5.191 1 95 81 ASP A CA 1
ATOM 622 C C . ASP A 1 81 ? 18.734 -19.625 4.355 1 95 81 ASP A C 1
ATOM 624 O O . ASP A 1 81 ? 18.391 -18.469 4.605 1 95 81 ASP A O 1
ATOM 628 N N . LYS A 1 82 ? 19.547 -20.016 3.486 1 96.94 82 LYS A N 1
ATOM 629 C CA . LYS A 1 82 ? 19.938 -19.062 2.455 1 96.94 82 LYS A CA 1
ATOM 630 C C . LYS A 1 82 ? 19.141 -19.281 1.17 1 96.94 82 LYS A C 1
ATOM 632 O O . LYS A 1 82 ? 19.203 -20.359 0.581 1 96.94 82 LYS A O 1
ATOM 637 N N . PHE A 1 83 ? 18.469 -18.328 0.731 1 98.56 83 PHE A N 1
ATOM 638 C CA . PHE A 1 83 ? 17.672 -18.453 -0.474 1 98.56 83 PHE A CA 1
ATOM 639 C C . PHE A 1 83 ? 18.328 -17.734 -1.647 1 98.56 83 PHE A C 1
ATOM 641 O O . PHE A 1 83 ? 18.859 -16.641 -1.489 1 98.56 83 PHE A O 1
ATOM 648 N N . ASP A 1 84 ? 18.234 -18.375 -2.75 1 98.44 84 ASP A N 1
ATOM 649 C CA . ASP A 1 84 ? 18.766 -17.781 -3.977 1 98.44 84 ASP A CA 1
ATOM 650 C C . ASP A 1 84 ? 17.734 -16.891 -4.656 1 98.44 84 ASP A C 1
ATOM 652 O O . ASP A 1 84 ? 18.078 -15.953 -5.367 1 98.44 84 ASP A O 1
ATOM 656 N N . ALA A 1 85 ? 16.5 -17.203 -4.496 1 98.75 85 ALA A N 1
ATOM 657 C CA . ALA A 1 85 ? 15.383 -16.469 -5.086 1 98.75 85 ALA A CA 1
ATOM 658 C C . ALA A 1 85 ? 14.07 -16.766 -4.363 1 98.75 85 ALA A C 1
ATOM 660 O O . ALA A 1 85 ? 14 -17.719 -3.572 1 98.75 85 ALA A O 1
ATOM 661 N N . VAL A 1 86 ? 13.102 -15.906 -4.645 1 98.94 86 VAL A N 1
ATOM 662 C CA . VAL A 1 86 ? 11.766 -16.078 -4.082 1 98.94 86 VAL A CA 1
ATOM 663 C C . VAL A 1 86 ? 10.719 -16.047 -5.195 1 98.94 86 VAL A C 1
ATOM 665 O O . VAL A 1 86 ? 10.805 -15.219 -6.109 1 98.94 86 VAL A O 1
ATOM 668 N N . ILE A 1 87 ? 9.828 -17 -5.18 1 98.94 87 ILE A N 1
ATOM 669 C CA . ILE A 1 87 ? 8.586 -16.906 -5.938 1 98.94 87 ILE A CA 1
ATOM 670 C C . ILE A 1 87 ? 7.426 -16.594 -4.996 1 98.94 87 ILE A C 1
ATOM 672 O O . ILE A 1 87 ? 7.141 -17.359 -4.07 1 98.94 87 ILE A O 1
ATOM 676 N N . HIS A 1 88 ? 6.773 -15.492 -5.219 1 98.94 88 HIS A N 1
ATOM 677 C CA . HIS A 1 88 ? 5.801 -14.953 -4.273 1 98.94 88 HIS A CA 1
ATOM 678 C C . HIS A 1 88 ? 4.375 -15.117 -4.797 1 98.94 88 HIS A C 1
ATOM 680 O O . HIS A 1 88 ? 3.889 -14.273 -5.559 1 98.94 88 HIS A O 1
ATOM 686 N N . PHE A 1 89 ? 3.664 -16.156 -4.254 1 98.75 89 PHE A N 1
ATOM 687 C CA . PHE A 1 89 ? 2.275 -16.406 -4.617 1 98.75 89 PHE A CA 1
ATOM 688 C C . PHE A 1 89 ? 1.331 -15.938 -3.521 1 98.75 89 PHE A C 1
ATOM 690 O O . PHE A 1 89 ? 0.131 -15.773 -3.756 1 98.75 89 PHE A O 1
ATOM 697 N N . ALA A 1 90 ? 1.861 -15.812 -2.32 1 98.69 90 ALA A N 1
ATOM 698 C CA . ALA A 1 90 ? 1.005 -15.586 -1.157 1 98.69 90 ALA A CA 1
ATOM 699 C C . ALA A 1 90 ? 0.156 -14.328 -1.333 1 98.69 90 ALA A C 1
ATOM 701 O O . ALA A 1 90 ? 0.674 -13.266 -1.686 1 98.69 90 ALA A O 1
ATOM 702 N N . GLY A 1 91 ? -1.098 -14.445 -1.094 1 97.69 91 GLY A N 1
ATOM 703 C CA . GLY A 1 91 ? -2.049 -13.352 -1.181 1 97.69 91 GLY A CA 1
ATOM 704 C C . GLY A 1 91 ? -3.484 -13.82 -1.336 1 97.69 91 GLY A C 1
ATOM 705 O O . GLY A 1 91 ? -3.736 -14.891 -1.887 1 97.69 91 GLY A O 1
ATOM 706 N N . LEU A 1 92 ? -4.402 -13.008 -0.832 1 96.5 92 LEU A N 1
ATOM 707 C CA . LEU A 1 92 ? -5.82 -13.211 -1.095 1 96.5 92 LEU A CA 1
ATOM 708 C C . LEU A 1 92 ? -6.188 -12.75 -2.502 1 96.5 92 LEU A C 1
ATOM 710 O O . LEU A 1 92 ? -5.641 -11.766 -2.998 1 96.5 92 LEU A O 1
ATOM 714 N N . LYS A 1 93 ? -7.172 -13.469 -3.152 1 92.69 93 LYS A N 1
ATOM 715 C CA . LYS A 1 93 ? -7.266 -13.234 -4.59 1 92.69 93 LYS A CA 1
ATOM 716 C C . LYS A 1 93 ? -8.719 -13.039 -5.023 1 92.69 93 LYS A C 1
ATOM 718 O O . LYS A 1 93 ? -8.984 -12.758 -6.191 1 92.69 93 LYS A O 1
ATOM 723 N N . ALA A 1 94 ? -9.695 -13.18 -4.18 1 89.06 94 ALA A N 1
ATOM 724 C CA . ALA A 1 94 ? -11.102 -13.086 -4.578 1 89.06 94 ALA A CA 1
ATOM 725 C C . ALA A 1 94 ? -11.539 -11.633 -4.727 1 89.06 94 ALA A C 1
ATOM 727 O O . ALA A 1 94 ? -11.641 -10.906 -3.734 1 89.06 94 ALA A O 1
ATOM 728 N N . VAL A 1 95 ? -11.891 -11.25 -5.914 1 89.75 95 VAL A N 1
ATOM 729 C CA . VAL A 1 95 ? -12.25 -9.867 -6.215 1 89.75 95 VAL A CA 1
ATOM 730 C C . VAL A 1 95 ? -13.469 -9.461 -5.391 1 89.75 95 VAL A C 1
ATOM 732 O O . VAL A 1 95 ? -13.461 -8.414 -4.738 1 89.75 95 VAL A O 1
ATOM 735 N N . GLY A 1 96 ? -14.531 -10.312 -5.438 1 88.31 96 GLY A N 1
ATOM 736 C CA . GLY A 1 96 ? -15.742 -9.992 -4.703 1 88.31 96 GLY A CA 1
ATOM 737 C C . GLY A 1 96 ? -15.508 -9.773 -3.219 1 88.31 96 GLY A C 1
ATOM 738 O O . GLY A 1 96 ? -15.984 -8.797 -2.645 1 88.31 96 GLY A O 1
ATOM 739 N N . GLU A 1 97 ? -14.766 -10.633 -2.674 1 92.56 97 GLU A N 1
ATOM 740 C CA . GLU A 1 97 ? -14.445 -10.523 -1.254 1 92.56 97 GLU A CA 1
ATOM 741 C C . GLU A 1 97 ? -13.602 -9.281 -0.972 1 92.56 97 GLU A C 1
ATOM 743 O O . GLU A 1 97 ? -13.766 -8.633 0.068 1 92.56 97 GLU A O 1
ATOM 748 N N . SER A 1 98 ? -12.703 -8.961 -1.88 1 96.75 98 SER A N 1
ATOM 749 C CA . SER A 1 98 ? -11.836 -7.801 -1.691 1 96.75 98 SER A CA 1
ATOM 750 C C . SER A 1 98 ? -12.648 -6.512 -1.631 1 96.75 98 SER A C 1
ATOM 752 O O . SER A 1 98 ? -12.273 -5.57 -0.928 1 96.75 98 SER A O 1
ATOM 754 N N . VAL A 1 99 ? -13.711 -6.406 -2.363 1 96 99 VAL A N 1
ATOM 755 C CA . VAL A 1 99 ? -14.57 -5.23 -2.375 1 96 99 VAL A CA 1
ATOM 756 C C . VAL A 1 99 ? -15.359 -5.152 -1.067 1 96 99 VAL A C 1
ATOM 758 O O . VAL A 1 99 ? -15.484 -4.078 -0.475 1 96 99 VAL A O 1
ATOM 761 N N . ALA A 1 100 ? -15.82 -6.309 -0.646 1 95.5 100 ALA A N 1
ATOM 762 C CA . ALA A 1 100 ? -16.609 -6.371 0.578 1 95.5 100 ALA A CA 1
ATOM 763 C C . ALA A 1 100 ? -15.742 -6.16 1.812 1 95.5 100 ALA A C 1
ATOM 765 O O . ALA A 1 100 ? -16.203 -5.613 2.818 1 95.5 100 ALA A O 1
ATOM 766 N N . GLN A 1 101 ? -14.531 -6.637 1.744 1 97.75 101 GLN A N 1
ATOM 767 C CA . GLN A 1 101 ? -13.609 -6.582 2.875 1 97.75 101 GLN A CA 1
ATOM 768 C C . GLN A 1 101 ? -12.242 -6.066 2.445 1 97.75 101 GLN A C 1
ATOM 770 O O . GLN A 1 101 ? -11.234 -6.766 2.592 1 97.75 101 GLN A O 1
ATOM 775 N N . PRO A 1 102 ? -12.125 -4.801 2.076 1 98.56 102 PRO A N 1
ATOM 776 C CA . PRO A 1 102 ? -10.867 -4.285 1.528 1 98.56 102 PRO A CA 1
ATOM 777 C C . PRO A 1 102 ? -9.727 -4.305 2.547 1 98.56 102 PRO A C 1
ATOM 779 O O . PRO A 1 102 ? -8.586 -4.59 2.191 1 98.56 102 PRO A O 1
ATOM 782 N N . LEU A 1 103 ? -10.016 -4.035 3.801 1 98.56 103 LEU A N 1
ATOM 783 C CA . LEU A 1 103 ? -8.961 -3.971 4.812 1 98.56 103 LEU A CA 1
ATOM 784 C C . LEU A 1 103 ? -8.297 -5.328 4.992 1 98.56 103 LEU A C 1
ATOM 786 O O . LEU A 1 103 ? -7.09 -5.402 5.246 1 98.56 103 LEU A O 1
ATOM 790 N N . ARG A 1 104 ? -9.047 -6.371 4.867 1 98.12 104 ARG A N 1
ATOM 791 C CA . ARG A 1 104 ? -8.492 -7.715 4.949 1 98.12 104 ARG A CA 1
ATOM 792 C C . ARG A 1 104 ? -7.453 -7.949 3.857 1 98.12 104 ARG A C 1
ATOM 794 O O . ARG A 1 104 ? -6.406 -8.547 4.105 1 98.12 104 ARG A O 1
ATOM 801 N N . TYR A 1 105 ? -7.723 -7.48 2.709 1 98.5 105 TYR A N 1
ATOM 802 C CA . TYR A 1 105 ? -6.848 -7.676 1.561 1 98.5 105 TYR A CA 1
ATOM 803 C C . TYR A 1 105 ? -5.602 -6.805 1.667 1 98.5 105 TYR A C 1
ATOM 805 O O . TYR A 1 105 ? -4.488 -7.262 1.389 1 98.5 105 TYR A O 1
ATOM 813 N N . PHE A 1 106 ? -5.793 -5.559 2.055 1 98.75 106 PHE A N 1
ATOM 814 C CA . PHE A 1 106 ? -4.633 -4.688 2.213 1 98.75 106 PHE A CA 1
ATOM 815 C C . PHE A 1 106 ? -3.738 -5.18 3.344 1 98.75 106 PHE A C 1
ATOM 817 O O . PHE A 1 106 ? -2.51 -5.148 3.229 1 98.75 106 PHE A O 1
ATOM 824 N N . ASP A 1 107 ? -4.336 -5.609 4.406 1 98.38 107 ASP A N 1
ATOM 825 C CA . ASP A 1 107 ? -3.588 -6.176 5.523 1 98.38 107 ASP A CA 1
ATOM 826 C C . ASP A 1 107 ? -2.777 -7.395 5.082 1 98.38 107 ASP A C 1
ATOM 828 O O . ASP A 1 107 ? -1.556 -7.422 5.246 1 98.38 107 ASP A O 1
ATOM 832 N N . ASN A 1 108 ? -3.451 -8.281 4.453 1 98.5 108 ASN A N 1
ATOM 833 C CA . ASN A 1 108 ? -2.818 -9.547 4.09 1 98.5 108 ASN A CA 1
ATOM 834 C C . ASN A 1 108 ? -1.809 -9.359 2.959 1 98.5 108 ASN A C 1
ATOM 836 O O . ASN A 1 108 ? -0.646 -9.75 3.092 1 98.5 108 ASN A O 1
ATOM 840 N N . ASN A 1 109 ? -2.234 -8.789 1.841 1 98.75 109 ASN A N 1
ATOM 841 C CA . ASN A 1 109 ? -1.421 -8.766 0.63 1 98.75 109 ASN A CA 1
ATOM 842 C C . ASN A 1 109 ? -0.296 -7.742 0.733 1 98.75 109 ASN A C 1
ATOM 844 O O . ASN A 1 109 ? 0.829 -8 0.302 1 98.75 109 ASN A O 1
ATOM 848 N N . LEU A 1 110 ? -0.583 -6.535 1.328 1 98.81 110 LEU A N 1
ATOM 849 C CA . LEU A 1 110 ? 0.44 -5.492 1.356 1 98.81 110 LEU A CA 1
ATOM 850 C C . LEU A 1 110 ? 1.404 -5.711 2.518 1 98.81 110 LEU A C 1
ATOM 852 O O . LEU A 1 110 ? 2.619 -5.773 2.318 1 98.81 110 LEU A O 1
ATOM 856 N N . ILE A 1 111 ? 0.855 -5.852 3.736 1 98.62 111 ILE A N 1
ATOM 857 C CA . ILE A 1 111 ? 1.73 -5.98 4.895 1 98.62 111 ILE A CA 1
ATOM 858 C C . ILE A 1 111 ? 2.604 -7.227 4.75 1 98.62 111 ILE A C 1
ATOM 860 O O . ILE A 1 111 ? 3.816 -7.168 4.961 1 98.62 111 ILE A O 1
ATOM 864 N N . GLY A 1 112 ? 1.989 -8.328 4.332 1 98.75 112 GLY A N 1
ATOM 865 C CA . GLY A 1 112 ? 2.764 -9.547 4.129 1 98.75 112 GLY A CA 1
ATOM 866 C C . GLY A 1 112 ? 3.875 -9.383 3.109 1 98.75 112 GLY A C 1
ATOM 867 O O . GLY A 1 112 ? 5.012 -9.797 3.35 1 98.75 112 GLY A O 1
ATOM 868 N N . SER A 1 113 ? 3.58 -8.75 1.979 1 98.88 113 SER A N 1
ATOM 869 C CA . SER A 1 113 ? 4.559 -8.602 0.904 1 98.88 113 SER A CA 1
ATOM 870 C C . SER A 1 113 ? 5.652 -7.613 1.286 1 98.88 113 SER A C 1
ATOM 872 O O . SER A 1 113 ? 6.828 -7.828 0.973 1 98.88 113 SER A O 1
ATOM 874 N N . ILE A 1 114 ? 5.27 -6.527 1.936 1 98.88 114 ILE A N 1
ATOM 875 C CA . ILE A 1 114 ? 6.262 -5.547 2.363 1 98.88 114 ILE A CA 1
ATOM 876 C C . ILE A 1 114 ? 7.23 -6.191 3.352 1 98.88 114 ILE A C 1
ATOM 878 O O . ILE A 1 114 ? 8.445 -6 3.252 1 98.88 114 ILE A O 1
ATOM 882 N N . ASN A 1 115 ? 6.707 -6.969 4.312 1 98.75 115 ASN A N 1
ATOM 883 C CA . ASN A 1 115 ? 7.555 -7.715 5.23 1 98.75 115 ASN A CA 1
ATOM 884 C C . ASN A 1 115 ? 8.516 -8.641 4.484 1 98.75 115 ASN A C 1
ATOM 886 O O . ASN A 1 115 ? 9.695 -8.734 4.828 1 98.75 115 ASN A O 1
ATOM 890 N N . LEU A 1 116 ? 7.984 -9.297 3.469 1 98.94 116 LEU A N 1
ATOM 891 C CA . LEU A 1 116 ? 8.797 -10.219 2.68 1 98.94 116 LEU A CA 1
ATOM 892 C C . LEU A 1 116 ? 9.93 -9.484 1.981 1 98.94 116 LEU A C 1
ATOM 894 O O . LEU A 1 116 ? 11.094 -9.898 2.068 1 98.94 116 LEU A O 1
ATOM 898 N N . TYR A 1 117 ? 9.602 -8.391 1.28 1 98.88 117 TYR A N 1
ATOM 899 C CA . TYR A 1 117 ? 10.609 -7.625 0.559 1 98.88 117 TYR A CA 1
ATOM 900 C C . TYR A 1 117 ? 11.68 -7.109 1.507 1 98.88 117 TYR A C 1
ATOM 902 O O . TYR A 1 117 ? 12.875 -7.145 1.184 1 98.88 117 TYR A O 1
ATOM 910 N N . GLN A 1 118 ? 11.227 -6.641 2.654 1 98.56 118 GLN A N 1
ATOM 911 C CA . GLN A 1 118 ? 12.172 -6.141 3.648 1 98.56 118 GLN A CA 1
ATOM 912 C C . GLN A 1 118 ? 13.109 -7.242 4.125 1 98.56 118 GLN A C 1
ATOM 914 O O . GLN A 1 118 ? 14.312 -7.02 4.273 1 98.56 118 GLN A O 1
ATOM 919 N N . THR A 1 119 ? 12.562 -8.383 4.418 1 98.75 119 THR A N 1
ATOM 920 C CA . THR A 1 119 ? 13.359 -9.5 4.895 1 98.75 119 THR A CA 1
ATOM 921 C C . THR A 1 119 ? 14.328 -9.977 3.814 1 98.75 119 THR A C 1
ATOM 923 O O . THR A 1 119 ? 15.492 -10.273 4.098 1 98.75 119 THR A O 1
ATOM 926 N N . MET A 1 120 ? 13.898 -10.062 2.59 1 98.81 120 MET A N 1
ATOM 927 C CA . MET A 1 120 ? 14.758 -10.414 1.464 1 98.81 120 MET A CA 1
ATOM 928 C C . MET A 1 120 ? 15.953 -9.469 1.375 1 98.81 120 MET A C 1
ATOM 930 O O . MET A 1 120 ? 17.094 -9.914 1.232 1 98.81 120 MET A O 1
ATOM 934 N N . ALA A 1 121 ? 15.625 -8.195 1.436 1 98.56 121 ALA A N 1
ATOM 935 C CA . ALA A 1 121 ? 16.688 -7.199 1.392 1 98.56 121 ALA A CA 1
ATOM 936 C C . ALA A 1 121 ? 17.688 -7.402 2.537 1 98.56 121 ALA A C 1
ATOM 938 O O . ALA A 1 121 ? 18.891 -7.363 2.334 1 98.56 121 ALA A O 1
ATOM 939 N N . LYS A 1 122 ? 17.156 -7.613 3.727 1 98.12 122 LYS A N 1
ATOM 940 C CA . LYS A 1 122 ? 17.953 -7.785 4.93 1 98.12 122 LYS A CA 1
ATOM 941 C C . LYS A 1 122 ? 18.938 -8.945 4.773 1 98.12 122 LYS A C 1
ATOM 943 O O . LYS A 1 122 ? 20.078 -8.867 5.219 1 98.12 122 LYS A O 1
ATOM 948 N N . TYR A 1 123 ? 18.531 -9.984 4.117 1 98.44 123 TYR A N 1
ATOM 949 C CA . TYR A 1 123 ? 19.344 -11.203 4.035 1 98.44 123 TYR A CA 1
ATOM 950 C C . TYR A 1 123 ? 19.969 -11.344 2.654 1 98.44 123 TYR A C 1
ATOM 952 O O . TYR A 1 123 ? 20.406 -12.43 2.271 1 98.44 123 TYR A O 1
ATOM 960 N N . ASP A 1 124 ? 19.922 -10.297 1.858 1 97.88 124 ASP A N 1
ATOM 961 C CA . ASP A 1 124 ? 20.609 -10.156 0.579 1 97.88 124 ASP A CA 1
ATOM 962 C C . ASP A 1 124 ? 20.109 -11.188 -0.43 1 97.88 124 ASP A C 1
ATOM 964 O O . ASP A 1 124 ? 20.906 -11.828 -1.118 1 97.88 124 ASP A O 1
ATOM 968 N N . CYS A 1 125 ? 18.844 -11.492 -0.393 1 98.56 125 CYS A N 1
ATOM 969 C CA . CYS A 1 125 ? 18.141 -12.234 -1.432 1 98.56 125 CYS A CA 1
ATOM 970 C C . CYS A 1 125 ? 17.391 -11.289 -2.357 1 98.56 125 CYS A C 1
ATOM 972 O O . CYS A 1 125 ? 16.281 -10.844 -2.035 1 98.56 125 CYS A O 1
ATOM 974 N N . LYS A 1 126 ? 17.891 -11.086 -3.539 1 98.62 126 LYS A N 1
ATOM 975 C CA . LYS A 1 126 ? 17.391 -9.961 -4.328 1 98.62 126 LYS A CA 1
ATOM 976 C C . LYS A 1 126 ? 16.859 -10.438 -5.68 1 98.62 126 LYS A C 1
ATOM 978 O O . LYS A 1 126 ? 16.969 -9.719 -6.68 1 98.62 126 LYS A O 1
ATOM 983 N N . LYS A 1 127 ? 16.422 -11.648 -5.801 1 98.81 127 LYS A N 1
ATOM 984 C CA . LYS A 1 127 ? 15.75 -12.195 -6.98 1 98.81 127 LYS A CA 1
ATOM 985 C C . LYS A 1 127 ? 14.32 -12.617 -6.66 1 98.81 127 LYS A C 1
ATOM 987 O O . LYS A 1 127 ? 14.094 -13.43 -5.758 1 98.81 127 LYS A O 1
ATOM 992 N N . LEU A 1 128 ? 13.367 -12.031 -7.422 1 98.88 128 LEU A N 1
ATOM 993 C CA . LEU A 1 128 ? 11.961 -12.211 -7.082 1 98.88 128 LEU A CA 1
ATOM 994 C C . LEU A 1 128 ? 11.125 -12.438 -8.336 1 98.88 128 LEU A C 1
ATOM 996 O O . LEU A 1 128 ? 11.242 -11.688 -9.312 1 98.88 128 LEU A O 1
ATOM 1000 N N . VAL A 1 129 ? 10.359 -13.484 -8.391 1 98.88 129 VAL A N 1
ATOM 1001 C CA . VAL A 1 129 ? 9.227 -13.617 -9.297 1 98.88 129 VAL A CA 1
ATOM 1002 C C . VAL A 1 129 ? 7.926 -13.32 -8.547 1 98.88 129 VAL A C 1
ATOM 1004 O O . VAL A 1 129 ? 7.57 -14.031 -7.602 1 98.88 129 VAL A O 1
ATOM 1007 N N . PHE A 1 130 ? 7.289 -12.305 -8.898 1 98.88 130 PHE A N 1
ATOM 1008 C CA . PHE A 1 130 ? 6.051 -11.898 -8.25 1 98.88 130 PHE A CA 1
ATOM 1009 C C . PHE A 1 130 ? 4.844 -12.312 -9.078 1 98.88 130 PHE A C 1
ATOM 1011 O O . PHE A 1 130 ? 4.766 -12.016 -10.273 1 98.88 130 PHE A O 1
ATOM 1018 N N . SER A 1 131 ? 3.92 -13.008 -8.398 1 98.5 131 SER A N 1
ATOM 1019 C CA . SER A 1 131 ? 2.635 -13.344 -9.008 1 98.5 131 SER A CA 1
ATOM 1020 C C . SER A 1 131 ? 1.7 -12.133 -9.023 1 98.5 131 SER A C 1
ATOM 1022 O O . SER A 1 131 ? 0.929 -11.93 -8.086 1 98.5 131 SER A O 1
ATOM 1024 N N . SER A 1 132 ? 1.745 -11.391 -10.055 1 97.88 132 SER A N 1
ATOM 1025 C CA . SER A 1 132 ? 0.828 -10.273 -10.25 1 97.88 132 SER A CA 1
ATOM 1026 C C . SER A 1 132 ? -0.47 -10.727 -10.906 1 97.88 132 SER A C 1
ATOM 1028 O O . SER A 1 132 ? -0.951 -11.828 -10.641 1 97.88 132 SER A O 1
ATOM 1030 N N . SER A 1 133 ? -1.152 -9.844 -11.547 1 95.81 133 SER A N 1
ATOM 1031 C CA . SER A 1 133 ? -2.471 -10.164 -12.086 1 95.81 133 SER A CA 1
ATOM 1032 C C . SER A 1 133 ? -2.822 -9.25 -13.258 1 95.81 133 SER A C 1
ATOM 1034 O O . SER A 1 133 ? -2.396 -8.094 -13.297 1 95.81 133 SER A O 1
ATOM 1036 N N . ALA A 1 134 ? -3.59 -9.781 -14.125 1 91 134 ALA A N 1
ATOM 1037 C CA . ALA A 1 134 ? -4.098 -8.977 -15.234 1 91 134 ALA A CA 1
ATOM 1038 C C . ALA A 1 134 ? -5.039 -7.887 -14.727 1 91 134 ALA A C 1
ATOM 1040 O O . ALA A 1 134 ? -5.336 -6.93 -15.453 1 91 134 ALA A O 1
ATOM 1041 N N . THR A 1 135 ? -5.457 -7.988 -13.492 1 92.31 135 THR A N 1
ATOM 1042 C CA . THR A 1 135 ? -6.359 -7.008 -12.906 1 92.31 135 THR A CA 1
ATOM 1043 C C . THR A 1 135 ? -5.684 -5.641 -12.812 1 92.31 135 THR A C 1
ATOM 1045 O O . THR A 1 135 ? -6.352 -4.621 -12.633 1 92.31 135 THR A O 1
ATOM 1048 N N . VAL A 1 136 ? -4.402 -5.586 -12.945 1 95.75 136 VAL A N 1
ATOM 1049 C CA . VAL A 1 136 ? -3.686 -4.32 -12.82 1 95.75 136 VAL A CA 1
ATOM 1050 C C . VAL A 1 136 ? -4.012 -3.422 -14.008 1 95.75 136 VAL A C 1
ATOM 1052 O O . VAL A 1 136 ? -3.811 -2.205 -13.945 1 95.75 136 VAL A O 1
ATOM 1055 N N . TYR A 1 137 ? -4.52 -4.035 -15.078 1 91.25 137 TYR A N 1
ATOM 1056 C CA . TYR A 1 137 ? -4.836 -3.279 -16.281 1 91.25 137 TYR A CA 1
ATOM 1057 C C . TYR A 1 137 ? -6.199 -2.604 -16.172 1 91.25 137 TYR A C 1
ATOM 1059 O O . TYR A 1 137 ? -6.508 -1.679 -16.922 1 91.25 137 TYR A O 1
ATOM 1067 N N . GLY A 1 138 ? -7 -3.047 -15.227 1 88.88 138 GLY A N 1
ATOM 1068 C CA . GLY A 1 138 ? -8.359 -2.539 -15.141 1 88.88 138 GLY A CA 1
ATOM 1069 C C . GLY A 1 138 ? -9.172 -2.799 -16.391 1 88.88 138 GLY A C 1
ATOM 1070 O O . GLY A 1 138 ? -9.312 -3.947 -16.828 1 88.88 138 GLY A O 1
ATOM 1071 N N . GLN A 1 139 ? -9.68 -1.67 -17 1 79.69 139 GLN A N 1
ATOM 1072 C CA . GLN A 1 139 ? -10.406 -1.744 -18.266 1 79.69 139 GLN A CA 1
ATOM 1073 C C . GLN A 1 139 ? -9.531 -1.272 -19.422 1 79.69 139 GLN A C 1
ATOM 1075 O O . GLN A 1 139 ? -9.531 -0.087 -19.766 1 79.69 139 GLN A O 1
ATOM 1080 N N . PRO A 1 140 ? -8.875 -2.184 -19.891 1 75.69 140 PRO A N 1
ATOM 1081 C CA . PRO A 1 140 ? -7.961 -1.766 -20.953 1 75.69 140 PRO A CA 1
ATOM 1082 C C . PRO A 1 140 ? -8.688 -1.201 -22.172 1 75.69 140 PRO A C 1
ATOM 1084 O O . PRO A 1 140 ? -9.805 -1.636 -22.5 1 75.69 140 PRO A O 1
ATOM 1087 N N . GLU A 1 141 ? -8.102 -0.279 -22.828 1 71.56 141 GLU A N 1
ATOM 1088 C CA . GLU A 1 141 ? -8.672 0.384 -24 1 71.56 141 GLU A CA 1
ATOM 1089 C C . GLU A 1 141 ? -8.68 -0.542 -25.203 1 71.56 141 GLU A C 1
ATOM 1091 O O . GLU A 1 141 ? -9.555 -0.44 -26.078 1 71.56 141 GLU A O 1
ATOM 1096 N N . LYS A 1 142 ? -7.652 -1.328 -25.297 1 72.44 142 LYS A N 1
ATOM 1097 C CA . LYS A 1 142 ? -7.477 -2.225 -26.438 1 72.44 142 LYS A CA 1
ATOM 1098 C C . LYS A 1 142 ? -7.211 -3.654 -25.969 1 72.44 142 LYS A C 1
ATOM 1100 O O . LYS A 1 142 ? -6.699 -3.871 -24.875 1 72.44 142 LYS A O 1
ATOM 1105 N N . ILE A 1 143 ? -7.738 -4.641 -26.766 1 67.5 143 ILE A N 1
ATOM 1106 C CA . ILE A 1 143 ? -7.461 -6.059 -26.562 1 67.5 143 ILE A CA 1
ATOM 1107 C C . ILE A 1 143 ? -6.711 -6.609 -27.781 1 67.5 143 ILE A C 1
ATOM 1109 O O . ILE A 1 143 ? -7.039 -6.277 -28.922 1 67.5 143 ILE A O 1
ATOM 1113 N N . PRO A 1 144 ? -5.609 -7.402 -27.641 1 75.69 144 PRO A N 1
ATOM 1114 C CA . PRO A 1 144 ? -5.07 -7.922 -26.391 1 75.69 144 PRO A CA 1
ATOM 1115 C C . PRO A 1 144 ? -4.273 -6.879 -25.609 1 75.69 144 PRO A C 1
ATOM 1117 O O . PRO A 1 144 ? -3.725 -5.945 -26.203 1 75.69 144 PRO A O 1
ATOM 1120 N N . CYS A 1 145 ? -4.242 -7.07 -24.266 1 78.88 145 CYS A N 1
ATOM 1121 C CA . CYS A 1 145 ? -3.463 -6.18 -23.422 1 78.88 145 CYS A CA 1
ATOM 1122 C C . CYS A 1 145 ? -1.969 -6.406 -23.625 1 78.88 145 CYS A C 1
ATOM 1124 O O . CYS A 1 145 ? -1.519 -7.547 -23.75 1 78.88 145 CYS A O 1
ATOM 1126 N N . VAL A 1 146 ? -1.279 -5.324 -23.766 1 82.62 146 VAL A N 1
ATOM 1127 C CA . VAL A 1 146 ? 0.177 -5.406 -23.812 1 82.62 146 VAL A CA 1
ATOM 1128 C C . VAL A 1 146 ? 0.77 -4.793 -22.547 1 82.62 146 VAL A C 1
ATOM 1130 O O . VAL A 1 146 ? 0.117 -3.99 -21.875 1 82.62 146 VAL A O 1
ATOM 1133 N N . GLU A 1 147 ? 2.016 -5.184 -22.25 1 86.94 147 GLU A N 1
ATOM 1134 C CA . GLU A 1 147 ? 2.604 -4.895 -20.938 1 86.94 147 GLU A CA 1
ATOM 1135 C C . GLU A 1 147 ? 2.787 -3.395 -20.734 1 86.94 147 GLU A C 1
ATOM 1137 O O . GLU A 1 147 ? 2.812 -2.916 -19.594 1 86.94 147 GLU A O 1
ATOM 1142 N N . ASP A 1 148 ? 2.816 -2.627 -21.766 1 87.25 148 ASP A N 1
ATOM 1143 C CA . ASP A 1 148 ? 3.117 -1.203 -21.641 1 87.25 148 ASP A CA 1
ATOM 1144 C C . ASP A 1 148 ? 1.837 -0.383 -21.5 1 87.25 148 ASP A C 1
ATOM 1146 O O . ASP A 1 148 ? 1.887 0.846 -21.422 1 87.25 148 ASP A O 1
ATOM 1150 N N . PHE A 1 149 ? 0.743 -1.054 -21.469 1 87.5 149 PHE A N 1
ATOM 1151 C CA . PHE A 1 149 ? -0.513 -0.343 -21.25 1 87.5 149 PHE A CA 1
ATOM 1152 C C . PHE A 1 149 ? -0.523 0.349 -19.906 1 87.5 149 PHE A C 1
ATOM 1154 O O . PHE A 1 149 ? 0.167 -0.081 -18.969 1 87.5 149 PHE A O 1
ATOM 1161 N N . ASP A 1 150 ? -1.353 1.382 -19.859 1 88.69 150 ASP A N 1
ATOM 1162 C CA . ASP A 1 150 ? -1.556 2.061 -18.578 1 88.69 150 ASP A CA 1
ATOM 1163 C C . ASP A 1 150 ? -2.188 1.122 -17.562 1 88.69 150 ASP A C 1
ATOM 1165 O O . ASP A 1 150 ? -3.031 0.293 -17.906 1 88.69 150 ASP A O 1
ATOM 1169 N N . LEU A 1 151 ? -1.79 1.325 -16.391 1 92.56 151 LEU A N 1
ATOM 1170 C CA . LEU A 1 151 ? -2.275 0.49 -15.305 1 92.56 151 LEU A CA 1
ATOM 1171 C C . LEU A 1 151 ? -3.289 1.245 -14.453 1 92.56 151 LEU A C 1
ATOM 1173 O O . LEU A 1 151 ? -3.078 2.414 -14.117 1 92.56 151 LEU A O 1
ATOM 1177 N N . LYS A 1 152 ? -4.418 0.631 -14.234 1 91.25 152 LYS A N 1
ATOM 1178 C CA . LYS A 1 152 ? -5.469 1.218 -13.406 1 91.25 152 LYS A CA 1
ATOM 1179 C C . LYS A 1 152 ? -6.371 0.139 -12.812 1 91.25 152 LYS A C 1
ATOM 1181 O O . LYS A 1 152 ? -7.422 -0.173 -13.383 1 91.25 152 LYS A O 1
ATOM 1186 N N . ALA A 1 153 ? -6.074 -0.243 -11.617 1 94.69 153 ALA A N 1
ATOM 1187 C CA . ALA A 1 153 ? -6.848 -1.304 -10.977 1 94.69 153 ALA A CA 1
ATOM 1188 C C . ALA A 1 153 ? -8.234 -0.807 -10.578 1 94.69 153 ALA A C 1
ATOM 1190 O O . ALA A 1 153 ? -8.383 0.325 -10.109 1 94.69 153 ALA A O 1
ATOM 1191 N N . MET A 1 154 ? -9.258 -1.678 -10.602 1 92.94 154 MET A N 1
ATOM 1192 C CA . MET A 1 154 ? -10.641 -1.248 -10.43 1 92.94 154 MET A CA 1
ATOM 1193 C C . MET A 1 154 ? -11.211 -1.765 -9.109 1 92.94 154 MET A C 1
ATOM 1195 O O . MET A 1 154 ? -12.344 -1.441 -8.75 1 92.94 154 MET A O 1
ATOM 1199 N N . ASN A 1 155 ? -10.555 -2.584 -8.445 1 94.88 155 ASN A N 1
ATOM 1200 C CA . ASN A 1 155 ? -10.992 -3.174 -7.184 1 94.88 155 ASN A CA 1
ATOM 1201 C C . ASN A 1 155 ? -9.828 -3.346 -6.211 1 94.88 155 ASN A C 1
ATOM 1203 O O . ASN A 1 155 ? -8.664 -3.273 -6.609 1 94.88 155 ASN A O 1
ATOM 1207 N N . PRO A 1 156 ? -10.117 -3.592 -4.945 1 98.31 156 PRO A N 1
ATOM 1208 C CA . PRO A 1 156 ? -9.055 -3.652 -3.943 1 98.31 156 PRO A CA 1
ATOM 1209 C C . PRO A 1 156 ? -8.055 -4.777 -4.207 1 98.31 156 PRO A C 1
ATOM 1211 O O . PRO A 1 156 ? -6.855 -4.609 -3.984 1 98.31 156 PRO A O 1
ATOM 1214 N N . TYR A 1 157 ? -8.5 -5.961 -4.676 1 97.38 157 TYR A N 1
ATOM 1215 C CA . TYR A 1 157 ? -7.562 -7.02 -5.027 1 97.38 157 TYR A CA 1
ATOM 1216 C C . TYR A 1 157 ? -6.578 -6.547 -6.09 1 97.38 157 TYR A C 1
ATOM 1218 O O . TYR A 1 157 ? -5.363 -6.629 -5.898 1 97.38 157 TYR A O 1
ATOM 1226 N N . GLY A 1 158 ? -7.125 -6.047 -7.188 1 97.75 158 GLY A N 1
ATOM 1227 C CA . GLY A 1 158 ? -6.281 -5.52 -8.25 1 97.75 158 GLY A CA 1
ATOM 1228 C C . GLY A 1 158 ? -5.34 -4.426 -7.777 1 97.75 158 GLY A C 1
ATOM 1229 O O . GLY A 1 158 ? -4.188 -4.359 -8.211 1 97.75 158 GLY A O 1
ATOM 1230 N N . ARG A 1 159 ? -5.805 -3.6 -6.898 1 98.19 159 ARG A N 1
ATOM 1231 C CA . ARG A 1 159 ? -4.984 -2.514 -6.375 1 98.19 159 ARG A CA 1
ATOM 1232 C C . ARG A 1 159 ? -3.82 -3.057 -5.555 1 98.19 159 ARG A C 1
ATOM 1234 O O . ARG A 1 159 ? -2.713 -2.518 -5.602 1 98.19 159 ARG A O 1
ATOM 1241 N N . THR A 1 160 ? -4.09 -4.117 -4.703 1 98.69 160 THR A N 1
ATOM 1242 C CA . THR A 1 160 ? -2.98 -4.691 -3.951 1 98.69 160 THR A CA 1
ATOM 1243 C C . THR A 1 160 ? -1.874 -5.16 -4.891 1 98.69 160 THR A C 1
ATOM 1245 O O . THR A 1 160 ? -0.69 -4.957 -4.613 1 98.69 160 THR A O 1
ATOM 1248 N N . LYS A 1 161 ? -2.256 -5.812 -6.008 1 98.62 161 LYS A N 1
ATOM 1249 C CA . LYS A 1 161 ? -1.261 -6.285 -6.969 1 98.62 161 LYS A CA 1
ATOM 1250 C C . LYS A 1 161 ? -0.545 -5.113 -7.637 1 98.62 161 LYS A C 1
ATOM 1252 O O . LYS A 1 161 ? 0.676 -5.141 -7.805 1 98.62 161 LYS A O 1
ATOM 1257 N N . LEU A 1 162 ? -1.3 -4.137 -8.023 1 98.38 162 LEU A N 1
ATOM 1258 C CA . LEU A 1 162 ? -0.707 -2.969 -8.664 1 98.38 162 LEU A CA 1
ATOM 1259 C C . LEU A 1 162 ? 0.255 -2.256 -7.723 1 98.38 162 LEU A C 1
ATOM 1261 O O . LEU A 1 162 ? 1.362 -1.886 -8.117 1 98.38 162 LEU A O 1
ATOM 1265 N N . PHE A 1 163 ? -0.166 -2.01 -6.473 1 98.69 163 PHE A N 1
ATOM 1266 C CA . PHE A 1 163 ? 0.689 -1.361 -5.484 1 98.69 163 PHE A CA 1
ATOM 1267 C C . PHE A 1 163 ? 1.986 -2.139 -5.297 1 98.69 163 PHE A C 1
ATOM 1269 O O . PHE A 1 163 ? 3.066 -1.549 -5.23 1 98.69 163 PHE A O 1
ATOM 1276 N N . LEU A 1 164 ? 1.893 -3.396 -5.238 1 98.81 164 LEU A N 1
ATOM 1277 C CA . LEU A 1 164 ? 3.07 -4.223 -4.992 1 98.81 164 LEU A CA 1
ATOM 1278 C C . LEU A 1 164 ? 4.016 -4.191 -6.188 1 98.81 164 LEU A C 1
ATOM 1280 O O . LEU A 1 164 ? 5.234 -4.281 -6.023 1 98.81 164 LEU A O 1
ATOM 1284 N N . GLU A 1 165 ? 3.479 -4.09 -7.469 1 98.5 165 GLU A N 1
ATOM 1285 C CA . GLU A 1 165 ? 4.336 -3.861 -8.625 1 98.5 165 GLU A CA 1
ATOM 1286 C C . GLU A 1 165 ? 5.125 -2.562 -8.484 1 98.5 165 GLU A C 1
ATOM 1288 O O . GLU A 1 165 ? 6.328 -2.525 -8.758 1 98.5 165 GLU A O 1
ATOM 1293 N N . GLU A 1 166 ? 4.414 -1.554 -8.086 1 98.31 166 GLU A N 1
ATOM 1294 C CA . GLU A 1 166 ? 5.055 -0.249 -7.953 1 98.31 166 GLU A CA 1
ATOM 1295 C C . GLU A 1 166 ? 6.117 -0.268 -6.859 1 98.31 166 GLU A C 1
ATOM 1297 O O . GLU A 1 166 ? 7.191 0.315 -7.023 1 98.31 166 GLU A O 1
ATOM 1302 N N . ILE A 1 167 ? 5.82 -0.9 -5.781 1 98.81 167 ILE A N 1
ATOM 1303 C CA . ILE A 1 167 ? 6.789 -1.037 -4.695 1 98.81 167 ILE A CA 1
ATOM 1304 C C . ILE A 1 167 ? 8.023 -1.784 -5.195 1 98.81 167 ILE A C 1
ATOM 1306 O O . ILE A 1 167 ? 9.156 -1.384 -4.914 1 98.81 167 ILE A O 1
ATOM 1310 N N . ALA A 1 168 ? 7.797 -2.848 -5.941 1 98.75 168 ALA A N 1
ATOM 1311 C CA . ALA A 1 168 ? 8.906 -3.615 -6.508 1 98.75 168 ALA A CA 1
ATOM 1312 C C . ALA A 1 168 ? 9.773 -2.74 -7.406 1 98.75 168 ALA A C 1
ATOM 1314 O O . ALA A 1 168 ? 11 -2.816 -7.355 1 98.75 168 ALA A O 1
ATOM 1315 N N . ARG A 1 169 ? 9.164 -1.935 -8.227 1 98.44 169 ARG A N 1
ATOM 1316 C CA . ARG A 1 169 ? 9.898 -1.042 -9.117 1 98.44 169 ARG A CA 1
ATOM 1317 C C . ARG A 1 169 ? 10.719 -0.034 -8.32 1 98.44 169 ARG A C 1
ATOM 1319 O O . ARG A 1 169 ? 11.859 0.269 -8.68 1 98.44 169 ARG A O 1
ATOM 1326 N N . ASP A 1 170 ? 10.109 0.483 -7.289 1 98.62 170 ASP A N 1
ATOM 1327 C CA . ASP A 1 170 ? 10.82 1.44 -6.445 1 98.62 170 ASP A CA 1
ATOM 1328 C C . ASP A 1 170 ? 12.031 0.791 -5.777 1 98.62 170 ASP A C 1
ATOM 1330 O O . ASP A 1 170 ? 13.078 1.421 -5.633 1 98.62 170 ASP A O 1
ATOM 1334 N N . ILE A 1 171 ? 11.859 -0.417 -5.316 1 98.44 171 ILE A N 1
ATOM 1335 C CA . ILE A 1 171 ? 12.945 -1.165 -4.699 1 98.44 171 ILE A CA 1
ATOM 1336 C C . ILE A 1 171 ? 14.078 -1.347 -5.703 1 98.44 171 ILE A C 1
ATOM 1338 O O . ILE A 1 171 ? 15.25 -1.123 -5.375 1 98.44 171 ILE A O 1
ATOM 1342 N N . TRP A 1 172 ? 13.773 -1.695 -6.906 1 98.5 172 TRP A N 1
ATOM 1343 C CA . TRP A 1 172 ? 14.773 -1.879 -7.953 1 98.5 172 TRP A CA 1
ATOM 1344 C C . TRP A 1 172 ? 15.469 -0.562 -8.281 1 98.5 172 TRP A C 1
ATOM 1346 O O . TRP A 1 172 ? 16.688 -0.526 -8.477 1 98.5 172 TRP A O 1
ATOM 1356 N N . ASN A 1 173 ? 14.688 0.485 -8.359 1 98.06 173 ASN A N 1
ATOM 1357 C CA . ASN A 1 173 ? 15.25 1.797 -8.656 1 98.06 173 ASN A CA 1
ATOM 1358 C C . ASN A 1 173 ? 16.281 2.213 -7.602 1 98.06 173 ASN A C 1
ATOM 1360 O O . ASN A 1 173 ? 17.266 2.871 -7.922 1 98.06 173 ASN A O 1
ATOM 1364 N N . ALA A 1 174 ? 16.031 1.855 -6.402 1 98.06 174 ALA A N 1
ATOM 1365 C CA . ALA A 1 174 ? 16.922 2.234 -5.297 1 98.06 174 ALA A CA 1
ATOM 1366 C C . ALA A 1 174 ? 18.141 1.332 -5.242 1 98.06 174 ALA A C 1
ATOM 1368 O O . ALA A 1 174 ? 19.203 1.743 -4.758 1 98.06 174 ALA A O 1
ATOM 1369 N N . ASP A 1 175 ? 18.031 0.133 -5.68 1 98.06 175 ASP A N 1
ATOM 1370 C CA . ASP A 1 175 ? 19.094 -0.88 -5.652 1 98.06 175 ASP A CA 1
ATOM 1371 C C . ASP A 1 175 ? 19.031 -1.763 -6.898 1 98.06 175 ASP A C 1
ATOM 1373 O O . ASP A 1 175 ? 18.297 -2.752 -6.93 1 98.06 175 ASP A O 1
ATOM 1377 N N . LYS A 1 176 ? 19.906 -1.5 -7.828 1 97.69 176 LYS A N 1
ATOM 1378 C CA . LYS A 1 176 ? 19.875 -2.111 -9.148 1 97.69 176 LYS A CA 1
ATOM 1379 C C . LYS A 1 176 ? 20.344 -3.562 -9.102 1 97.69 176 LYS A C 1
ATOM 1381 O O . LYS A 1 176 ? 20.281 -4.277 -10.102 1 97.69 176 LYS A O 1
ATOM 1386 N N . GLU A 1 177 ? 20.703 -4.02 -7.926 1 97.88 177 GLU A N 1
ATOM 1387 C CA . GLU A 1 177 ? 21.078 -5.418 -7.777 1 97.88 177 GLU A CA 1
ATOM 1388 C C . GLU A 1 177 ? 19.859 -6.328 -7.785 1 97.88 177 GLU A C 1
ATOM 1390 O O . GLU A 1 177 ? 19.969 -7.535 -8.008 1 97.88 177 GLU A O 1
ATOM 1395 N N . TRP A 1 178 ? 18.719 -5.746 -7.531 1 98.62 178 TRP A N 1
ATOM 1396 C CA . TRP A 1 178 ? 17.5 -6.527 -7.562 1 98.62 178 TRP A CA 1
ATOM 1397 C C . TRP A 1 178 ? 17.156 -6.965 -8.984 1 98.62 178 TRP A C 1
ATOM 1399 O O . TRP A 1 178 ? 17.359 -6.199 -9.938 1 98.62 178 TRP A O 1
ATOM 1409 N N . ARG A 1 179 ? 16.734 -8.148 -9.164 1 98.69 179 ARG A N 1
ATOM 1410 C CA . ARG A 1 179 ? 16.141 -8.68 -10.383 1 98.69 179 ARG A CA 1
ATOM 1411 C C . ARG A 1 179 ? 14.719 -9.18 -10.117 1 98.69 179 ARG A C 1
ATOM 1413 O O . ARG A 1 179 ? 14.523 -10.117 -9.336 1 98.69 179 ARG A O 1
ATOM 1420 N N . ILE A 1 180 ? 13.758 -8.555 -10.766 1 98.81 180 ILE A N 1
ATOM 1421 C CA . ILE A 1 180 ? 12.359 -8.82 -10.43 1 98.81 180 ILE A CA 1
ATOM 1422 C C . ILE A 1 180 ? 11.555 -9.039 -11.703 1 98.81 180 ILE A C 1
ATOM 1424 O O . ILE A 1 180 ? 11.625 -8.242 -12.641 1 98.81 180 ILE A O 1
ATOM 1428 N N . ILE A 1 181 ? 10.836 -10.117 -11.766 1 98.25 181 ILE A N 1
ATOM 1429 C CA . ILE A 1 181 ? 9.883 -10.344 -12.844 1 98.25 181 ILE A CA 1
ATOM 1430 C C . ILE A 1 181 ? 8.461 -10.312 -12.289 1 98.25 181 ILE A C 1
ATOM 1432 O O . ILE A 1 181 ? 8.141 -11.031 -11.336 1 98.25 181 ILE A O 1
ATOM 1436 N N . LEU A 1 182 ? 7.676 -9.438 -12.797 1 98.44 182 LEU A N 1
ATOM 1437 C CA . LEU A 1 182 ? 6.258 -9.312 -12.477 1 98.44 182 LEU A CA 1
ATOM 1438 C C . LEU A 1 182 ? 5.406 -10.062 -13.492 1 98.44 182 LEU A C 1
ATOM 1440 O O . LEU A 1 182 ? 5.227 -9.602 -14.625 1 98.44 182 LEU A O 1
ATOM 1444 N N . LEU A 1 183 ? 4.848 -11.18 -13.07 1 97.19 183 LEU A N 1
ATOM 1445 C CA . LEU A 1 183 ? 4.059 -11.984 -13.992 1 97.19 183 LEU A CA 1
ATOM 1446 C C . LEU A 1 183 ? 2.586 -11.594 -13.93 1 97.19 183 LEU A C 1
ATOM 1448 O O . LEU A 1 1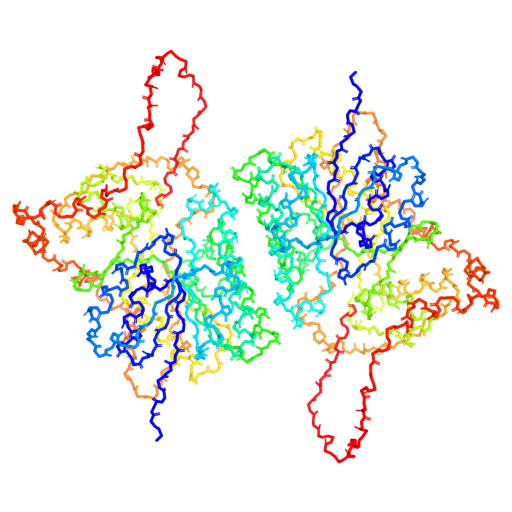83 ? 1.915 -11.844 -12.93 1 97.19 183 LEU A O 1
ATOM 1452 N N . ARG A 1 184 ? 2.172 -10.984 -14.945 1 95.56 184 ARG A N 1
ATOM 1453 C CA . ARG A 1 184 ? 0.763 -10.625 -15.078 1 95.56 184 ARG A CA 1
ATOM 1454 C C . ARG A 1 184 ? -0.005 -11.695 -15.844 1 95.56 184 ARG A C 1
ATOM 1456 O O . ARG A 1 184 ? 0.058 -11.75 -17.078 1 95.56 184 ARG A O 1
ATOM 1463 N N . TYR A 1 185 ? -0.709 -12.492 -15.078 1 88.88 185 TYR A N 1
ATOM 1464 C CA . TYR A 1 185 ? -1.416 -13.547 -15.797 1 88.88 185 TYR A CA 1
ATOM 1465 C C . TYR A 1 185 ? -2.92 -13.445 -15.57 1 88.88 185 TYR A C 1
ATOM 1467 O O . TYR A 1 185 ? -3.377 -12.68 -14.719 1 88.88 185 TYR A O 1
ATOM 1475 N N . PHE A 1 186 ? -3.576 -14.141 -16.344 1 82.12 186 PHE A N 1
ATOM 1476 C CA . PHE A 1 186 ? -5.023 -14 -16.453 1 82.12 186 PHE A CA 1
ATOM 1477 C C . PHE A 1 186 ? -5.73 -15.055 -15.602 1 82.12 186 PHE A C 1
ATOM 1479 O O . PHE A 1 186 ? -5.527 -15.125 -14.383 1 82.12 186 PHE A O 1
ATOM 1486 N N . ASN A 1 187 ? -6.602 -15.883 -16.094 1 86.5 187 ASN A N 1
ATOM 1487 C CA . ASN A 1 187 ? -7.422 -16.781 -15.297 1 86.5 187 ASN A CA 1
ATOM 1488 C C . ASN A 1 187 ? -6.891 -18.219 -15.352 1 86.5 187 ASN A C 1
ATOM 1490 O O . ASN A 1 187 ? -7.184 -18.953 -16.281 1 86.5 187 ASN A O 1
ATOM 1494 N N . PRO A 1 188 ? -6.145 -18.594 -14.328 1 91.5 188 PRO A N 1
ATOM 1495 C CA . PRO A 1 188 ? -5.648 -19.984 -14.305 1 91.5 188 PRO A CA 1
ATOM 1496 C C . PRO A 1 188 ? -6.77 -21 -14.156 1 91.5 188 PRO A C 1
ATOM 1498 O O . PRO A 1 188 ? -7.703 -20.797 -13.375 1 91.5 188 PRO A O 1
ATOM 1501 N N . VAL A 1 189 ? -6.676 -22.078 -14.914 1 87.81 189 VAL A N 1
ATOM 1502 C CA . VAL A 1 189 ? -7.629 -23.172 -14.844 1 87.81 189 VAL A CA 1
ATOM 1503 C C . VAL A 1 189 ? -6.895 -24.5 -15.023 1 87.81 189 VAL A C 1
ATOM 1505 O O . VAL A 1 189 ? -5.727 -24.531 -15.414 1 87.81 189 VAL A O 1
ATOM 1508 N N . GLY A 1 190 ? -7.613 -25.594 -14.641 1 87.81 190 GLY A N 1
ATOM 1509 C CA . GLY A 1 190 ? -7.07 -26.906 -14.914 1 87.81 190 GLY A CA 1
ATOM 1510 C C . GLY A 1 190 ? -6.531 -27.594 -13.672 1 87.81 190 GLY A C 1
ATOM 1511 O O . GLY A 1 190 ? -6.91 -27.25 -12.555 1 87.81 190 GLY A O 1
ATOM 1512 N N . ALA A 1 191 ? -5.797 -28.641 -13.93 1 89.19 191 ALA A N 1
ATOM 1513 C CA . ALA A 1 191 ? -5.227 -29.484 -12.883 1 89.19 191 ALA A CA 1
ATOM 1514 C C . ALA A 1 191 ? -4.02 -30.25 -13.406 1 89.19 191 ALA A C 1
ATOM 1516 O O . ALA A 1 191 ? -3.754 -30.266 -14.609 1 89.19 191 ALA A O 1
ATOM 1517 N N . HIS A 1 192 ? -3.309 -30.797 -12.492 1 92.06 192 HIS A N 1
ATOM 1518 C CA . HIS A 1 192 ? -2.27 -31.734 -12.891 1 92.06 192 HIS A CA 1
ATOM 1519 C C . HIS A 1 192 ? -2.869 -32.969 -13.555 1 92.06 192 HIS A C 1
ATOM 1521 O O . HIS A 1 192 ? -3.957 -33.406 -13.18 1 92.06 192 HIS A O 1
ATOM 1527 N N . GLU A 1 193 ? -2.141 -33.531 -14.469 1 89.5 193 GLU A N 1
ATOM 1528 C CA . GLU A 1 193 ? -2.643 -34.625 -15.281 1 89.5 193 GLU A CA 1
ATOM 1529 C C . GLU A 1 193 ? -2.965 -35.844 -14.414 1 89.5 193 GLU A C 1
ATOM 1531 O O . GLU A 1 193 ? 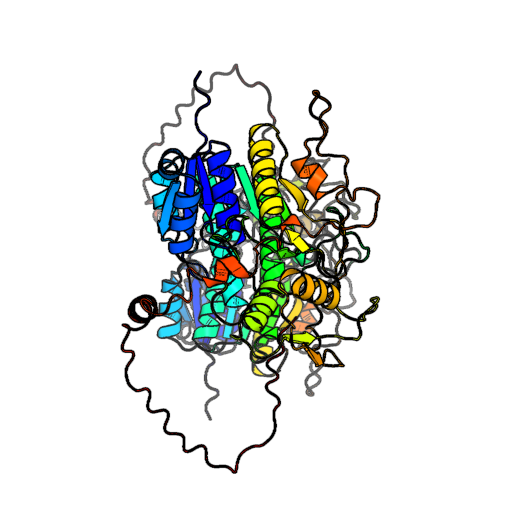-3.83 -36.656 -14.766 1 89.5 193 GLU A O 1
ATOM 1536 N N . SER A 1 194 ? -2.305 -35.938 -13.25 1 89.06 194 SER A N 1
ATOM 1537 C CA . SER A 1 194 ? -2.543 -37.062 -12.352 1 89.06 194 SER A CA 1
ATOM 1538 C C . SER A 1 194 ? -3.922 -37 -11.703 1 89.06 194 SER A C 1
ATOM 1540 O O . SER A 1 194 ? -4.414 -37.969 -11.141 1 89.06 194 SER A O 1
ATOM 1542 N N . GLY A 1 195 ? -4.504 -35.75 -11.719 1 86.44 195 GLY A N 1
ATOM 1543 C CA . GLY A 1 195 ? -5.762 -35.531 -11.039 1 86.44 195 GLY A CA 1
ATOM 1544 C C . GLY A 1 195 ? -5.605 -35.344 -9.539 1 86.44 195 GLY A C 1
ATOM 1545 O O . GLY A 1 195 ? -6.582 -35.094 -8.828 1 86.44 195 GLY A O 1
ATOM 1546 N N . ARG A 1 196 ? -4.395 -35.312 -9.07 1 90.69 196 ARG A N 1
ATOM 1547 C CA . ARG A 1 196 ? -4.133 -35.281 -7.637 1 90.69 196 ARG A CA 1
ATOM 1548 C C . ARG A 1 196 ? -3.924 -33.875 -7.152 1 90.69 196 ARG A C 1
ATOM 1550 O O . ARG A 1 196 ? -3.975 -33.594 -5.949 1 90.69 196 ARG A O 1
ATOM 1557 N N . LEU A 1 197 ? -3.629 -33 -8.078 1 90.19 197 LEU A N 1
ATOM 1558 C CA . LEU A 1 197 ? -3.49 -31.578 -7.781 1 90.19 197 LEU A CA 1
ATOM 1559 C C . LEU A 1 197 ? -4.445 -30.75 -8.633 1 90.19 197 LEU A C 1
ATOM 1561 O O . LEU A 1 197 ? -4.547 -30.969 -9.844 1 90.19 197 LEU A O 1
ATOM 1565 N N . GLY A 1 198 ? -5.195 -29.891 -8.055 1 87.31 198 GLY A N 1
ATOM 1566 C CA . GLY A 1 198 ? -6.141 -29 -8.703 1 87.31 198 GLY A CA 1
ATOM 1567 C C . GLY A 1 198 ? -6.66 -27.906 -7.793 1 87.31 198 GLY A C 1
ATOM 1568 O O . GLY A 1 198 ? -6.098 -27.672 -6.719 1 87.31 198 GLY A O 1
ATOM 1569 N N . GLU A 1 199 ? -7.578 -27.172 -8.336 1 83.81 199 GLU A N 1
ATOM 1570 C CA . GLU A 1 199 ? -8.148 -26.078 -7.551 1 83.81 199 GLU A CA 1
ATOM 1571 C C . GLU A 1 199 ? -9.266 -26.578 -6.641 1 83.81 199 GLU A C 1
ATOM 1573 O O . GLU A 1 199 ? -10.156 -27.312 -7.086 1 83.81 199 GLU A O 1
ATOM 1578 N N . ASP A 1 200 ? -9.125 -26.344 -5.383 1 78.25 200 ASP A N 1
ATOM 1579 C CA . ASP A 1 200 ? -10.156 -26.688 -4.41 1 78.25 200 ASP A CA 1
ATOM 1580 C C . ASP A 1 200 ? -10.297 -25.609 -3.346 1 78.25 200 ASP A C 1
ATOM 1582 O O . ASP A 1 200 ? -9.891 -25.797 -2.197 1 78.25 200 ASP A O 1
ATOM 1586 N N . PRO A 1 201 ? -10.992 -24.578 -3.734 1 77.06 201 PRO A N 1
ATOM 1587 C CA . PRO A 1 201 ? -11.109 -23.484 -2.779 1 77.06 201 PRO A CA 1
ATOM 1588 C C . PRO A 1 201 ? -12.016 -23.812 -1.599 1 77.06 201 PRO A C 1
ATOM 1590 O O . PRO A 1 201 ? -12.93 -24.641 -1.733 1 77.06 201 PRO A O 1
ATOM 1593 N N . LYS A 1 202 ? -11.641 -23.172 -0.508 1 77.62 202 LYS A N 1
ATOM 1594 C CA . LYS A 1 202 ? -12.508 -23.297 0.658 1 77.62 202 LYS A CA 1
ATOM 1595 C C . LYS A 1 202 ? -13.758 -22.422 0.503 1 77.62 202 LYS A C 1
ATOM 1597 O O . LYS A 1 202 ? -13.664 -21.266 0.088 1 77.62 202 LYS A O 1
ATOM 1602 N N . GLY A 1 203 ? -14.938 -23 0.71 1 74.69 203 GLY A N 1
ATOM 1603 C CA . GLY A 1 203 ? -16.172 -22.25 0.604 1 74.69 203 GLY A CA 1
ATOM 1604 C C . GLY A 1 203 ? -16.672 -22.109 -0.822 1 74.69 203 GLY A C 1
ATOM 1605 O O . GLY A 1 203 ? -16.422 -22.984 -1.655 1 74.69 203 GLY A O 1
ATOM 1606 N N . ILE A 1 204 ? -17.5 -21.156 -1.086 1 76 204 ILE A N 1
ATOM 1607 C CA . ILE A 1 204 ? -18.031 -20.922 -2.418 1 76 204 ILE A CA 1
ATOM 1608 C C . ILE A 1 204 ? -16.953 -20.344 -3.322 1 76 204 ILE A C 1
ATOM 1610 O O . ILE A 1 204 ? -16.328 -19.328 -2.986 1 76 204 ILE A O 1
ATOM 1614 N N . PRO A 1 205 ? -16.766 -21.047 -4.406 1 80.12 205 PRO A N 1
ATOM 1615 C CA . PRO A 1 205 ? -15.703 -20.578 -5.297 1 80.12 205 PRO A CA 1
ATOM 1616 C C . PRO A 1 205 ? -15.992 -19.203 -5.883 1 80.12 205 PRO A C 1
ATOM 1618 O O . PRO A 1 205 ? -17.156 -18.875 -6.148 1 80.12 205 PRO A O 1
ATOM 1621 N N . ASN A 1 206 ? -14.906 -18.516 -6.137 1 77.06 206 ASN A N 1
ATOM 1622 C CA . ASN A 1 206 ? -15.016 -17.188 -6.734 1 77.06 206 ASN A CA 1
ATOM 1623 C C . ASN A 1 206 ? -14.68 -17.219 -8.227 1 77.06 206 ASN A C 1
ATOM 1625 O O . ASN A 1 206 ? -14.984 -16.266 -8.953 1 77.06 206 ASN A O 1
ATOM 1629 N N . ASN A 1 207 ? -14.125 -18.297 -8.641 1 80.81 207 ASN A N 1
ATOM 1630 C CA . ASN A 1 207 ? -13.727 -18.438 -10.039 1 80.81 207 ASN A CA 1
ATOM 1631 C C . ASN A 1 207 ? -14.633 -19.406 -10.797 1 80.81 207 ASN A C 1
ATOM 1633 O O . ASN A 1 207 ? -15.258 -20.281 -10.188 1 80.81 207 ASN A O 1
ATOM 1637 N N . LEU A 1 208 ? -14.711 -19.266 -11.977 1 82.31 208 LEU A N 1
ATOM 1638 C CA . LEU A 1 208 ? -15.664 -19.969 -12.836 1 82.31 208 LEU A CA 1
ATOM 1639 C C . LEU A 1 208 ? -15.438 -21.484 -12.781 1 82.31 208 LEU A C 1
ATOM 1641 O O . LEU A 1 208 ? -16.375 -22.25 -12.5 1 82.31 208 LEU A O 1
ATOM 1645 N N . MET A 1 209 ? -14.219 -21.875 -12.953 1 84.75 209 MET A N 1
ATOM 1646 C CA . MET A 1 209 ? -13.945 -23.297 -13.164 1 84.75 209 MET A CA 1
ATOM 1647 C C . MET A 1 209 ? -14.242 -24.094 -11.891 1 84.75 209 MET A C 1
ATOM 1649 O O . MET A 1 209 ? -14.961 -25.094 -11.938 1 84.75 209 MET A O 1
ATOM 1653 N N . PRO A 1 210 ? -13.742 -23.594 -10.797 1 84.19 210 PRO A N 1
ATOM 1654 C CA . PRO A 1 210 ? -14.109 -24.344 -9.594 1 84.19 210 PRO A CA 1
ATOM 1655 C C . PRO A 1 210 ? -15.609 -24.312 -9.305 1 84.19 210 PRO A C 1
ATOM 1657 O O . PRO A 1 210 ? -16.156 -25.266 -8.758 1 84.19 210 PRO A O 1
ATOM 1660 N N . TYR A 1 211 ? -16.219 -23.312 -9.711 1 85.62 211 TYR A N 1
ATOM 1661 C CA . TYR A 1 211 ? -17.672 -23.25 -9.531 1 85.62 211 TYR A CA 1
ATOM 1662 C C . TYR A 1 211 ? -18.375 -24.281 -10.398 1 85.62 211 TYR A C 1
ATOM 1664 O O . TYR A 1 211 ? -19.234 -25.031 -9.906 1 85.62 211 TYR A O 1
ATOM 1672 N N . ILE A 1 212 ? -18.047 -24.312 -11.633 1 86.56 212 ILE A N 1
ATOM 1673 C CA . ILE A 1 212 ? -18.625 -25.297 -12.555 1 86.56 212 ILE A CA 1
ATOM 1674 C C . ILE A 1 212 ? -18.391 -26.703 -12.016 1 86.56 212 ILE A C 1
ATOM 1676 O O . ILE A 1 212 ? -19.297 -27.547 -12.062 1 86.56 212 ILE A O 1
ATOM 1680 N N . GLN A 1 213 ? -17.234 -26.891 -11.531 1 84 213 GLN A N 1
ATOM 1681 C CA . GLN A 1 213 ? -16.875 -28.203 -10.992 1 84 213 GLN A CA 1
ATOM 1682 C C . GLN A 1 213 ? -17.766 -28.594 -9.82 1 84 213 GLN A C 1
ATOM 1684 O O . GLN A 1 213 ? -18.219 -29.734 -9.719 1 84 213 GLN A O 1
ATOM 1689 N N . GLN A 1 214 ? -18.031 -27.641 -9 1 85.06 214 GLN A N 1
ATOM 1690 C CA . GLN A 1 214 ? -18.875 -27.906 -7.836 1 85.06 214 GLN A CA 1
ATOM 1691 C C . GLN A 1 214 ? -20.312 -28.188 -8.25 1 85.06 214 GLN A C 1
ATOM 1693 O O . GLN A 1 214 ? -20.984 -29.031 -7.641 1 85.06 214 GLN A O 1
ATOM 1698 N N . VAL A 1 215 ? -20.75 -27.562 -9.242 1 86.19 215 VAL A N 1
ATOM 1699 C CA . VAL A 1 215 ? -22.078 -27.828 -9.773 1 86.19 215 VAL A CA 1
ATOM 1700 C C . VAL A 1 215 ? -22.125 -29.234 -10.375 1 86.19 215 VAL A C 1
ATOM 1702 O O . VAL A 1 215 ? -23.062 -29.984 -10.141 1 86.19 215 VAL A O 1
ATOM 1705 N N . ALA A 1 216 ? -21.109 -29.516 -11.07 1 84.75 216 ALA A N 1
ATOM 1706 C CA . ALA A 1 216 ? -21.031 -30.797 -11.766 1 84.75 216 ALA A CA 1
ATOM 1707 C C . ALA A 1 216 ? -21.047 -31.969 -10.781 1 84.75 216 ALA A C 1
ATOM 1709 O O . ALA A 1 216 ? -21.594 -33.031 -11.078 1 84.75 216 ALA A O 1
ATOM 1710 N N . VAL A 1 217 ? -20.453 -31.766 -9.594 1 81.81 217 VAL A N 1
ATOM 1711 C CA . VAL A 1 217 ? -20.359 -32.875 -8.633 1 81.81 217 VAL A CA 1
ATOM 1712 C C . VAL A 1 217 ? -21.516 -32.781 -7.633 1 81.81 217 VAL A C 1
ATOM 1714 O O . VAL A 1 217 ? -21.562 -33.531 -6.672 1 81.81 217 VAL A O 1
ATOM 1717 N N . GLY A 1 218 ? -22.344 -31.75 -7.809 1 82.56 218 GLY A N 1
ATOM 1718 C CA . GLY A 1 218 ? -23.578 -31.688 -7.039 1 82.56 218 GLY A CA 1
ATOM 1719 C C . GLY A 1 218 ? -23.422 -30.922 -5.738 1 82.56 218 GLY A C 1
ATOM 1720 O O . GLY A 1 218 ? -24.328 -30.922 -4.906 1 82.56 218 GLY A O 1
ATOM 1721 N N . ARG A 1 219 ? -22.328 -30.25 -5.5 1 82.75 219 ARG A N 1
ATOM 1722 C CA . ARG A 1 219 ? -22.109 -29.469 -4.289 1 82.75 219 ARG A CA 1
ATOM 1723 C C . ARG A 1 219 ? -22.844 -28.125 -4.371 1 82.75 219 ARG A C 1
ATOM 1725 O O . ARG A 1 219 ? -23.188 -27.547 -3.348 1 82.75 219 ARG A O 1
ATOM 1732 N N . LEU A 1 220 ? -22.984 -27.625 -5.555 1 86.31 220 LEU A N 1
ATOM 1733 C CA . LEU A 1 220 ? -23.781 -26.438 -5.844 1 86.31 220 LEU A CA 1
ATOM 1734 C C . LEU A 1 220 ? -24.906 -26.766 -6.828 1 86.31 220 LEU A C 1
ATOM 1736 O O . LEU A 1 220 ? -24.719 -27.594 -7.727 1 86.31 220 LEU A O 1
ATOM 1740 N N . PRO A 1 221 ? -25.969 -26.094 -6.605 1 87.06 221 PRO A N 1
ATOM 1741 C CA . PRO A 1 221 ? -27.125 -26.484 -7.406 1 87.06 221 PRO A CA 1
ATOM 1742 C C . PRO A 1 221 ? -27.047 -25.984 -8.852 1 87.06 221 PRO A C 1
ATOM 1744 O O . PRO A 1 221 ? -27.516 -26.672 -9.766 1 87.06 221 PRO A O 1
ATOM 1747 N N . GLU A 1 222 ? -26.594 -24.828 -9.031 1 88.88 222 GLU A N 1
ATOM 1748 C CA . GLU A 1 222 ? -26.609 -24.219 -10.352 1 88.88 222 GLU A CA 1
ATOM 1749 C C . GLU A 1 222 ? -25.5 -23.172 -10.492 1 88.88 222 GLU A C 1
ATOM 1751 O O . GLU A 1 222 ? -24.969 -22.688 -9.484 1 88.88 222 GLU A O 1
ATOM 1756 N N . LEU A 1 223 ? -25.125 -22.969 -11.719 1 88.44 223 LEU A N 1
ATOM 1757 C CA . LEU A 1 223 ? -24.203 -21.891 -12.047 1 88.44 223 LEU A CA 1
ATOM 1758 C C . LEU A 1 223 ? -24.953 -20.609 -12.375 1 88.44 223 LEU A C 1
ATOM 1760 O O . LEU A 1 223 ? -25.812 -20.609 -13.266 1 88.44 223 LEU A O 1
ATOM 1764 N N . ASN A 1 224 ? -24.609 -19.578 -11.656 1 80.62 224 ASN A N 1
ATOM 1765 C CA . ASN A 1 224 ? -25.172 -18.266 -11.961 1 80.62 224 ASN A CA 1
ATOM 1766 C C . ASN A 1 224 ? -24.281 -17.484 -12.914 1 80.62 224 ASN A C 1
ATOM 1768 O O . ASN A 1 224 ? -23.125 -17.188 -12.578 1 80.62 224 ASN A O 1
ATOM 1772 N N . VAL A 1 225 ? -24.828 -17.219 -14.055 1 80 225 VAL A N 1
ATOM 1773 C CA . VAL A 1 225 ? -24.094 -16.422 -15.031 1 80 225 VAL A CA 1
ATOM 1774 C C . VAL A 1 225 ? -24.594 -14.992 -15.016 1 80 225 VAL A C 1
ATOM 1776 O O . VAL A 1 225 ? -25.781 -14.742 -15.258 1 80 225 VAL A O 1
ATOM 1779 N N . TYR A 1 226 ? -23.609 -14.156 -14.617 1 71.38 226 TYR A N 1
ATOM 1780 C CA . TYR A 1 226 ? -23.984 -12.75 -14.516 1 71.38 226 TYR A CA 1
ATOM 1781 C C . TYR A 1 226 ? -23.562 -11.992 -15.773 1 71.38 226 TYR A C 1
ATOM 1783 O O . TYR A 1 226 ? -22.406 -12.016 -16.172 1 71.38 226 TYR A O 1
ATOM 1791 N N . GLY A 1 227 ? -24.484 -11.375 -16.391 1 65.81 227 GLY A N 1
ATOM 1792 C CA 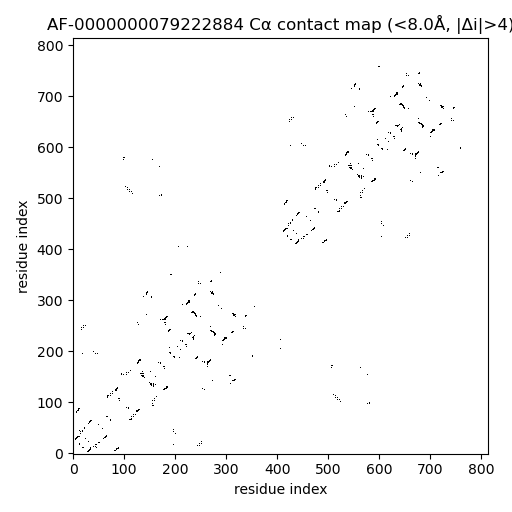. GLY A 1 227 ? -24.219 -10.547 -17.562 1 65.81 227 GLY A CA 1
ATOM 1793 C C . GLY A 1 227 ? -24.438 -11.281 -18.875 1 65.81 227 GLY A C 1
ATOM 1794 O O . GLY A 1 227 ? -23.594 -12.062 -19.312 1 65.81 227 GLY A O 1
ATOM 1795 N N . THR A 1 228 ? -25.531 -11.164 -19.328 1 71.19 228 THR A N 1
ATOM 1796 C CA . THR A 1 228 ? -25.859 -11.727 -20.641 1 71.19 228 THR A CA 1
ATOM 1797 C C . THR A 1 228 ? -26.062 -10.617 -21.672 1 71.19 228 THR A C 1
ATOM 1799 O O . THR A 1 228 ? -26.781 -10.797 -22.641 1 71.19 228 THR A O 1
ATOM 1802 N N . ASP A 1 229 ? -25.328 -9.547 -21.25 1 73.94 229 ASP A N 1
ATOM 1803 C CA . ASP A 1 229 ? -25.484 -8.398 -22.125 1 73.94 229 ASP A CA 1
ATOM 1804 C C . ASP A 1 229 ? -24.125 -7.883 -22.594 1 73.94 229 ASP A C 1
ATOM 1806 O O . ASP A 1 229 ? -24.016 -6.75 -23.062 1 73.94 229 ASP A O 1
ATOM 1810 N N . TYR A 1 230 ? -23.172 -8.734 -22.453 1 73.44 230 TYR A N 1
ATOM 1811 C CA . TYR A 1 230 ? -21.859 -8.352 -22.953 1 73.44 230 TYR A CA 1
ATOM 1812 C C . TYR A 1 230 ? -21.828 -8.375 -24.484 1 73.44 230 TYR A C 1
ATOM 1814 O O . TYR A 1 230 ? -22.562 -9.141 -25.109 1 73.44 230 TYR A O 1
ATOM 1822 N N . PRO A 1 231 ? -21.031 -7.457 -25 1 76.56 231 PRO A N 1
ATOM 1823 C CA . PRO A 1 231 ? -20.891 -7.465 -26.469 1 76.56 231 PRO A CA 1
ATOM 1824 C C . PRO A 1 231 ? -20.016 -8.609 -26.969 1 76.56 231 PRO A C 1
ATOM 1826 O O . PRO A 1 231 ? -18.953 -8.367 -27.562 1 76.56 231 PRO A O 1
ATOM 1829 N N . THR A 1 232 ? -20.438 -9.859 -26.719 1 80.81 232 THR A N 1
ATOM 1830 C CA . THR A 1 232 ? -19.75 -11.07 -27.141 1 80.81 232 THR A CA 1
ATOM 1831 C C . THR A 1 232 ? -20.703 -11.984 -27.906 1 80.81 232 THR A C 1
ATOM 1833 O O . THR A 1 232 ? -21.891 -11.719 -27.984 1 80.81 232 THR A O 1
ATOM 1836 N N . LYS A 1 233 ? -20.172 -12.961 -28.578 1 80.31 233 LYS A N 1
ATOM 1837 C CA . LYS A 1 233 ? -20.953 -13.844 -29.453 1 80.31 233 LYS A CA 1
ATOM 1838 C C . LYS A 1 233 ? -22.141 -14.445 -28.719 1 80.31 233 LYS A C 1
ATOM 1840 O O . LYS A 1 233 ? -23.234 -14.547 -29.266 1 80.31 233 LYS A O 1
ATOM 1845 N N . ASP A 1 234 ? -21.891 -14.867 -27.469 1 83.31 234 ASP A N 1
ATOM 1846 C CA . ASP A 1 234 ? -22.984 -15.492 -26.719 1 83.31 234 ASP A CA 1
ATOM 1847 C C . ASP A 1 234 ? -23.453 -14.586 -25.578 1 83.31 234 ASP A C 1
ATOM 1849 O O . ASP A 1 234 ? -24.125 -15.047 -24.656 1 83.31 234 ASP A O 1
ATOM 1853 N N . ARG A 1 235 ? -22.938 -13.375 -25.562 1 80.5 235 ARG A N 1
ATOM 1854 C CA . ARG A 1 235 ? -23.391 -12.289 -24.703 1 80.5 235 ARG A CA 1
ATOM 1855 C C . ARG A 1 235 ? -22.891 -12.492 -23.266 1 80.5 235 ARG A C 1
ATOM 1857 O O . ARG A 1 235 ? -23.359 -11.82 -22.344 1 80.5 235 ARG A O 1
ATOM 1864 N N . THR A 1 236 ? -22.031 -13.43 -23.109 1 81.75 236 THR A N 1
ATOM 1865 C CA . THR A 1 236 ? -21.422 -13.602 -21.797 1 81.75 236 THR A CA 1
ATOM 1866 C C . THR A 1 236 ? -19.984 -13.102 -21.797 1 81.75 236 THR A C 1
ATOM 1868 O O . THR A 1 236 ? -19.391 -12.875 -22.859 1 81.75 236 THR A O 1
ATOM 1871 N N . ALA A 1 237 ? -19.438 -12.984 -20.594 1 78.25 237 ALA A N 1
ATOM 1872 C CA . ALA A 1 237 ? -18.125 -12.375 -20.453 1 78.25 237 ALA A CA 1
ATOM 1873 C C . ALA A 1 237 ? -17.031 -13.273 -21.031 1 78.25 237 ALA A C 1
ATOM 1875 O O . ALA A 1 237 ? -17.094 -14.5 -20.891 1 78.25 237 ALA A O 1
ATOM 1876 N N . ILE A 1 238 ? -16.109 -12.672 -21.734 1 81.31 238 ILE A N 1
ATOM 1877 C CA . ILE A 1 238 ? -14.961 -13.375 -22.312 1 81.31 238 ILE A CA 1
ATOM 1878 C C . ILE A 1 238 ? -13.727 -13.133 -21.453 1 81.31 238 ILE A C 1
ATOM 1880 O O . ILE A 1 238 ? -13.469 -12 -21.031 1 81.31 238 ILE A O 1
ATOM 1884 N N . ARG A 1 239 ? -13.008 -14.219 -21.047 1 84.5 239 ARG A N 1
ATOM 1885 C CA . ARG A 1 239 ? -11.75 -14.148 -20.312 1 84.5 239 ARG A CA 1
ATOM 1886 C C . ARG A 1 239 ? -10.688 -15.031 -20.953 1 84.5 239 ARG A C 1
ATOM 1888 O O . ARG A 1 239 ? -11.016 -15.945 -21.719 1 84.5 239 ARG A O 1
ATOM 1895 N N . ASP A 1 240 ? -9.453 -14.656 -20.797 1 84.38 240 ASP A N 1
ATOM 1896 C CA . ASP A 1 240 ? -8.328 -15.5 -21.188 1 84.38 240 ASP A CA 1
ATOM 1897 C C . ASP A 1 240 ? -7.988 -16.516 -20.094 1 84.38 240 ASP A C 1
ATOM 1899 O O . ASP A 1 240 ? -7.523 -16.141 -19.016 1 84.38 240 ASP A O 1
ATOM 1903 N N . TYR A 1 241 ? -8.25 -17.766 -20.406 1 86.81 241 TYR A N 1
ATOM 1904 C CA . TYR A 1 241 ? -7.965 -18.844 -19.453 1 86.81 241 TYR A CA 1
ATOM 1905 C C . TYR A 1 241 ? -6.645 -19.531 -19.781 1 86.81 241 TYR A C 1
ATOM 1907 O O . TYR A 1 241 ? -6.402 -19.906 -20.938 1 86.81 241 TYR A O 1
ATOM 1915 N N . ILE A 1 242 ? -5.781 -19.672 -18.781 1 87.44 242 ILE A N 1
ATOM 1916 C CA . ILE A 1 242 ? -4.492 -20.328 -18.953 1 87.44 242 ILE A CA 1
ATOM 1917 C C . ILE A 1 242 ? -4.422 -21.578 -18.078 1 87.44 242 ILE A C 1
ATOM 1919 O O . ILE A 1 242 ? -4.852 -21.562 -16.922 1 87.44 242 ILE A O 1
ATOM 1923 N N . HIS A 1 243 ? -3.963 -22.688 -18.719 1 90.19 243 HIS A N 1
ATOM 1924 C CA . HIS A 1 243 ? -3.834 -23.922 -17.953 1 90.19 243 HIS A CA 1
ATOM 1925 C C . HIS A 1 243 ? -2.773 -23.781 -16.859 1 90.19 243 HIS A C 1
ATOM 1927 O O . HIS A 1 243 ? -1.7 -23.219 -17.109 1 90.19 243 HIS A O 1
ATOM 1933 N N . VAL A 1 244 ? -3.027 -24.266 -15.711 1 94.44 244 VAL A N 1
ATOM 1934 C CA . VAL A 1 244 ? -2.207 -24.047 -14.523 1 94.44 244 VAL A CA 1
ATOM 1935 C C . VAL A 1 244 ? -0.814 -24.641 -14.75 1 94.44 244 VAL A C 1
ATOM 1937 O O . VAL A 1 244 ? 0.178 -24.094 -14.25 1 94.44 244 VAL A O 1
ATOM 1940 N N . MET A 1 245 ? -0.7 -25.734 -15.5 1 94 245 MET A N 1
ATOM 1941 C CA . MET A 1 245 ? 0.611 -26.328 -15.742 1 94 245 MET A CA 1
ATOM 1942 C C . MET A 1 245 ? 1.457 -25.422 -16.641 1 94 245 MET A C 1
ATOM 1944 O O . MET A 1 245 ? 2.678 -25.359 -16.484 1 94 245 MET A O 1
ATOM 1948 N N . ASP A 1 246 ? 0.792 -24.781 -17.594 1 91.69 246 ASP A N 1
ATOM 1949 C CA . ASP A 1 246 ? 1.49 -23.797 -18.406 1 91.69 246 ASP A CA 1
ATOM 1950 C C . ASP A 1 246 ? 1.94 -22.609 -17.562 1 91.69 246 ASP A C 1
ATOM 1952 O O . ASP A 1 246 ? 3.035 -22.078 -17.766 1 91.69 246 ASP A O 1
ATOM 1956 N N . LEU A 1 247 ? 1.071 -22.25 -16.719 1 94.12 247 LEU A N 1
ATOM 1957 C CA . LEU A 1 247 ? 1.389 -21.156 -15.812 1 94.12 247 LEU A CA 1
ATOM 1958 C C . LEU A 1 247 ? 2.566 -21.516 -14.914 1 94.12 247 LEU A C 1
ATOM 1960 O O . LEU A 1 247 ? 3.459 -20.703 -14.688 1 94.12 247 LEU A O 1
ATOM 1964 N N . ALA A 1 248 ? 2.59 -22.703 -14.367 1 96.56 248 ALA A N 1
ATOM 1965 C CA . ALA A 1 248 ? 3.689 -23.203 -13.547 1 96.56 248 ALA A CA 1
ATOM 1966 C C . ALA A 1 248 ? 5.004 -23.188 -14.32 1 96.56 248 ALA A C 1
ATOM 1968 O O . ALA A 1 248 ? 6.023 -22.719 -13.805 1 96.56 248 ALA A O 1
ATOM 1969 N N . ASP A 1 249 ? 4.949 -23.625 -15.555 1 94 249 ASP A N 1
ATOM 1970 C CA . ASP A 1 249 ? 6.137 -23.609 -16.406 1 94 249 ASP A CA 1
ATOM 1971 C C . ASP A 1 249 ? 6.621 -22.188 -16.641 1 94 249 ASP A C 1
ATOM 1973 O O . ASP A 1 249 ? 7.824 -21.938 -16.719 1 94 249 ASP A O 1
ATOM 1977 N N . GLY A 1 250 ? 5.652 -21.312 -16.812 1 94.5 250 GLY A N 1
ATOM 1978 C CA . GLY A 1 250 ? 5.996 -19.906 -16.969 1 94.5 250 GLY A CA 1
ATOM 1979 C C . GLY A 1 250 ? 6.746 -19.344 -15.781 1 94.5 250 GLY A C 1
ATOM 1980 O O . GLY A 1 250 ? 7.691 -18.562 -15.945 1 94.5 250 GLY A O 1
ATOM 1981 N N . HIS A 1 251 ? 6.367 -19.719 -14.602 1 97.12 251 HIS A N 1
ATOM 1982 C CA . HIS A 1 251 ? 7.047 -19.266 -13.398 1 97.12 251 HIS A CA 1
ATOM 1983 C C . HIS A 1 251 ? 8.469 -19.812 -13.32 1 97.12 251 HIS A C 1
ATOM 1985 O O . HIS A 1 251 ? 9.398 -19.094 -12.938 1 97.12 251 HIS A O 1
ATOM 1991 N N . VAL A 1 252 ? 8.656 -21.062 -13.703 1 95.94 252 VAL A N 1
ATOM 1992 C CA . VAL A 1 252 ? 9.984 -21.672 -13.688 1 95.94 252 VAL A CA 1
ATOM 1993 C C . VAL A 1 252 ? 10.891 -20.984 -14.703 1 95.94 252 VAL A C 1
ATOM 1995 O O . VAL A 1 252 ? 12.055 -20.703 -14.414 1 95.94 252 VAL A O 1
ATOM 1998 N N . ALA A 1 253 ? 10.336 -20.719 -15.859 1 95 253 ALA A N 1
ATOM 1999 C CA . ALA A 1 253 ? 11.102 -20.016 -16.891 1 95 253 ALA A CA 1
ATOM 2000 C C . ALA A 1 253 ? 11.508 -18.625 -16.406 1 95 253 ALA A C 1
ATOM 2002 O O . ALA A 1 253 ? 12.641 -18.188 -16.641 1 95 253 ALA A O 1
ATOM 2003 N N . ALA A 1 254 ? 10.57 -17.953 -15.797 1 95.62 254 ALA A N 1
ATOM 2004 C CA . ALA A 1 254 ? 10.867 -16.625 -15.25 1 95.62 254 ALA A CA 1
ATOM 2005 C C . ALA A 1 254 ? 11.977 -16.703 -14.203 1 95.62 254 ALA A C 1
ATOM 2007 O O . ALA A 1 254 ? 12.891 -15.875 -14.203 1 95.62 254 ALA A O 1
ATOM 2008 N N . LEU A 1 255 ? 11.93 -17.688 -13.367 1 97 255 LEU A N 1
ATOM 2009 C CA . LEU A 1 255 ? 12.945 -17.875 -12.328 1 97 255 LEU A CA 1
ATOM 2010 C C . LEU A 1 255 ? 14.32 -18.094 -12.953 1 97 255 LEU A C 1
ATOM 2012 O O . LEU A 1 255 ? 15.305 -17.5 -12.508 1 97 255 LEU A O 1
ATOM 2016 N N . ARG A 1 256 ? 14.398 -18.906 -13.945 1 94.12 256 ARG A N 1
ATOM 2017 C CA . ARG A 1 256 ? 15.672 -19.203 -14.609 1 94.12 256 ARG A CA 1
ATOM 2018 C C . ARG A 1 256 ? 16.266 -17.938 -15.219 1 94.12 256 ARG A C 1
ATOM 2020 O O . ARG A 1 256 ? 17.484 -17.734 -15.188 1 94.12 256 ARG A O 1
ATOM 2027 N N . LYS A 1 257 ? 15.367 -17.156 -15.742 1 93.38 257 LYS A N 1
ATOM 2028 C CA . LYS A 1 257 ? 15.812 -15.914 -16.359 1 93.38 257 LYS A CA 1
ATOM 2029 C C . LYS A 1 257 ? 16.469 -15 -15.328 1 93.38 257 LYS A C 1
ATOM 2031 O O . LYS A 1 257 ? 17.406 -14.266 -15.656 1 93.38 257 LYS A O 1
ATOM 2036 N N . LEU A 1 258 ? 16.016 -15.055 -14.094 1 96 258 LEU A N 1
ATOM 2037 C CA . LEU A 1 258 ? 16.578 -14.227 -13.039 1 96 258 LEU A CA 1
ATOM 2038 C C . LEU A 1 258 ? 18.047 -14.594 -12.789 1 96 258 LEU A C 1
ATOM 2040 O O . LEU A 1 258 ? 18.828 -13.758 -12.352 1 96 258 LEU A O 1
ATOM 2044 N N . PHE A 1 259 ? 18.391 -15.828 -13.031 1 94.56 259 PHE A N 1
ATOM 2045 C CA . PHE A 1 259 ? 19.734 -16.312 -12.727 1 94.56 259 PHE A CA 1
ATOM 2046 C C . PHE A 1 259 ? 20.672 -16.062 -13.898 1 94.56 259 PHE A C 1
ATOM 2048 O O . PHE A 1 259 ? 21.906 -16.109 -13.734 1 94.56 259 PHE A O 1
ATOM 2055 N N . THR A 1 260 ? 20.141 -15.734 -15.047 1 90.31 260 THR A N 1
ATOM 2056 C CA . THR A 1 260 ? 21 -15.719 -16.219 1 90.31 260 THR A CA 1
ATOM 2057 C C . THR A 1 260 ? 21.062 -14.32 -16.828 1 90.31 260 THR A C 1
ATOM 2059 O O . THR A 1 260 ? 21.969 -14.023 -17.609 1 90.31 260 THR A O 1
ATOM 2062 N N . THR A 1 261 ? 20.094 -13.484 -16.484 1 88.25 261 THR A N 1
ATOM 2063 C CA . THR A 1 261 ? 19.984 -12.188 -17.141 1 88.25 261 THR A CA 1
ATOM 2064 C C . THR A 1 261 ? 19.75 -11.078 -16.125 1 88.25 261 THR A C 1
ATOM 2066 O O . THR A 1 261 ? 19 -11.273 -15.156 1 88.25 261 THR A O 1
ATOM 2069 N N . ASP A 1 262 ? 20.391 -9.953 -16.406 1 91.62 262 ASP A N 1
ATOM 2070 C CA . ASP A 1 262 ? 20.047 -8.75 -15.648 1 91.62 262 ASP A CA 1
ATOM 2071 C C . ASP A 1 262 ? 18.781 -8.094 -16.203 1 91.62 262 ASP A C 1
ATOM 2073 O O . ASP A 1 262 ? 18.844 -7.078 -16.891 1 91.62 262 ASP A O 1
ATOM 2077 N N . ILE A 1 263 ? 17.734 -8.547 -15.805 1 93 263 ILE A N 1
ATOM 2078 C CA . ILE A 1 263 ? 16.438 -8.25 -16.422 1 93 263 ILE A CA 1
ATOM 2079 C C . ILE A 1 263 ? 15.828 -7.016 -15.766 1 93 263 ILE A C 1
ATOM 2081 O O . ILE A 1 263 ? 14.805 -6.5 -16.234 1 93 263 ILE A O 1
ATOM 2085 N N . GLY A 1 264 ? 16.484 -6.473 -14.688 1 96.44 264 GLY A N 1
ATOM 2086 C CA . GLY A 1 264 ? 15.883 -5.371 -13.953 1 96.44 264 GLY A CA 1
ATOM 2087 C C . GLY A 1 264 ? 14.547 -5.73 -13.328 1 96.44 264 GLY A C 1
ATOM 2088 O O . GLY A 1 264 ? 14.398 -6.812 -12.758 1 96.44 264 GLY A O 1
ATOM 2089 N N . CYS A 1 265 ? 13.664 -4.82 -13.281 1 97.88 265 CYS A N 1
ATOM 2090 C CA . CYS A 1 265 ? 12.281 -5.055 -12.883 1 97.88 265 CYS A CA 1
ATOM 2091 C C . CYS A 1 265 ? 11.352 -4.996 -14.086 1 97.88 265 CYS A C 1
ATOM 2093 O O . CYS A 1 265 ? 11.047 -3.916 -14.594 1 97.88 265 CYS A O 1
ATOM 2095 N N . THR A 1 266 ? 10.844 -6.215 -14.508 1 96.19 266 THR A N 1
ATOM 2096 C CA . THR A 1 266 ? 10.148 -6.305 -15.789 1 96.19 266 THR A CA 1
ATOM 2097 C C . THR A 1 266 ? 8.82 -7.039 -15.633 1 96.19 266 THR A C 1
ATOM 2099 O O . THR A 1 266 ? 8.75 -8.07 -14.969 1 96.19 266 THR A O 1
ATOM 2102 N N . ALA A 1 267 ? 7.82 -6.465 -16.25 1 95.69 267 ALA A N 1
ATOM 2103 C CA . ALA A 1 267 ? 6.512 -7.113 -16.281 1 95.69 267 ALA A CA 1
ATOM 2104 C C . ALA A 1 267 ? 6.359 -7.977 -17.531 1 95.69 267 ALA A C 1
ATOM 2106 O O . ALA A 1 267 ? 6.789 -7.586 -18.609 1 95.69 267 ALA A O 1
ATOM 2107 N N . ILE A 1 268 ? 5.773 -9.148 -17.344 1 94.12 268 ILE A N 1
ATOM 2108 C CA . ILE A 1 268 ? 5.531 -10.07 -18.438 1 94.12 268 ILE A CA 1
ATOM 2109 C C . ILE A 1 268 ? 4.109 -10.617 -18.359 1 94.12 268 ILE A C 1
ATOM 2111 O O . ILE A 1 268 ? 3.686 -11.102 -17.297 1 94.12 268 ILE A O 1
ATOM 2115 N N . ASN A 1 269 ? 3.395 -10.516 -19.406 1 90.81 269 ASN A N 1
ATOM 2116 C CA . ASN A 1 269 ? 2.078 -11.141 -19.484 1 90.81 269 ASN A CA 1
ATOM 2117 C C . ASN A 1 269 ? 2.182 -12.641 -19.75 1 90.81 269 ASN A C 1
ATOM 2119 O O . ASN A 1 269 ? 3.021 -13.078 -20.531 1 90.81 269 ASN A O 1
ATOM 2123 N N . LEU A 1 270 ? 1.382 -13.383 -19 1 89.88 270 LEU A N 1
ATOM 2124 C CA . LEU A 1 270 ? 1.239 -14.805 -19.266 1 89.88 270 LEU A CA 1
ATOM 2125 C C . LEU A 1 270 ? -0.212 -15.156 -19.578 1 89.88 270 LEU A C 1
ATOM 2127 O O . LEU A 1 270 ? -1.087 -15.016 -18.719 1 89.88 270 LEU A O 1
ATOM 2131 N N . GLY A 1 271 ? -0.529 -15.469 -20.688 1 84.19 271 GLY A N 1
ATOM 2132 C CA . GLY A 1 271 ? -1.85 -15.852 -21.156 1 84.19 271 GLY A CA 1
ATOM 2133 C C . GLY A 1 271 ? -1.817 -16.609 -22.469 1 84.19 271 GLY A C 1
ATOM 2134 O O . GLY A 1 271 ? -0.742 -16.906 -23 1 84.19 271 GLY A O 1
ATOM 2135 N N . THR A 1 272 ? -2.971 -16.984 -22.891 1 79.62 272 THR A N 1
ATOM 2136 C CA . THR A 1 272 ? -3.068 -17.719 -24.156 1 79.62 272 THR A CA 1
ATOM 2137 C C . THR A 1 272 ? -3.246 -16.75 -25.328 1 79.62 272 THR A C 1
ATOM 2139 O O . THR A 1 272 ? -3.006 -17.125 -26.484 1 79.62 272 THR A O 1
ATOM 2142 N N . GLY A 1 273 ? -3.682 -15.586 -25 1 74 273 GLY A N 1
ATOM 2143 C CA . GLY A 1 273 ? -3.982 -14.617 -26.031 1 74 273 GLY A CA 1
ATOM 2144 C C . GLY A 1 273 ? -5.34 -14.828 -26.672 1 74 273 GLY A C 1
ATOM 2145 O O . GLY A 1 273 ? -5.738 -14.078 -27.562 1 74 273 GLY A O 1
ATOM 2146 N N . ARG A 1 274 ? -6.016 -15.828 -26.219 1 76.5 274 ARG A N 1
ATOM 2147 C CA . ARG A 1 274 ? -7.352 -16.141 -26.734 1 76.5 274 ARG A CA 1
ATOM 2148 C C . ARG A 1 274 ? -8.375 -16.125 -25.594 1 76.5 274 ARG A C 1
ATOM 2150 O O . ARG A 1 274 ? -8.133 -16.672 -24.531 1 76.5 274 ARG A O 1
ATOM 2157 N N . GLY A 1 275 ? -9.492 -15.516 -25.969 1 79.75 275 GLY A N 1
ATOM 2158 C CA . GLY A 1 275 ? -10.555 -15.445 -24.984 1 79.75 275 GLY A CA 1
ATOM 2159 C C . GLY A 1 275 ? -11.602 -16.531 -25.156 1 79.75 275 GLY A C 1
ATOM 2160 O O . GLY A 1 275 ? -11.781 -17.062 -26.25 1 79.75 275 GLY A O 1
ATOM 2161 N N . ALA A 1 276 ? -12.172 -16.953 -24.016 1 83.19 276 ALA A N 1
ATOM 2162 C CA . ALA A 1 276 ? -13.336 -17.844 -24 1 83.19 276 ALA A CA 1
ATOM 2163 C C . ALA A 1 276 ? -14.453 -17.266 -23.141 1 83.19 276 ALA A C 1
ATOM 2165 O O . ALA A 1 276 ? -14.195 -16.688 -22.078 1 83.19 276 ALA A O 1
ATOM 2166 N N . SER A 1 277 ? -15.609 -17.406 -23.719 1 84.19 277 SER A N 1
ATOM 2167 C CA . SER A 1 277 ? -16.75 -16.922 -22.953 1 84.19 277 SER A CA 1
ATOM 2168 C C . SER A 1 277 ? -17.125 -17.922 -21.844 1 84.19 277 SER A C 1
ATOM 2170 O O . SER A 1 277 ? -16.641 -19.047 -21.828 1 84.19 277 SER A O 1
ATOM 2172 N N . VAL A 1 278 ? -17.969 -17.422 -21 1 86.19 278 VAL A N 1
ATOM 2173 C CA . VAL A 1 278 ? -18.438 -18.266 -19.906 1 86.19 278 VAL A CA 1
ATOM 2174 C C . VAL A 1 278 ? -19.141 -19.5 -20.469 1 86.19 278 VAL A C 1
ATOM 2176 O O . VAL A 1 278 ? -18.859 -20.625 -20.047 1 86.19 278 VAL A O 1
ATOM 2179 N N . LEU A 1 279 ? -19.953 -19.281 -21.438 1 87.56 279 LEU A N 1
ATOM 2180 C CA . LEU A 1 279 ? -20.75 -20.375 -21.984 1 87.56 279 LEU A CA 1
ATOM 2181 C C . LEU A 1 279 ? -19.859 -21.328 -22.781 1 87.56 279 LEU A C 1
ATOM 2183 O O . LEU A 1 279 ? -20.109 -22.531 -22.812 1 87.56 279 LEU A O 1
ATOM 2187 N N . GLU A 1 280 ? -18.875 -20.781 -23.406 1 86.69 280 GLU A N 1
ATOM 2188 C CA . GLU A 1 280 ? -17.922 -21.641 -24.094 1 86.69 280 GLU A CA 1
ATOM 2189 C C . GLU A 1 280 ? -17.188 -22.547 -23.109 1 86.69 280 GLU A C 1
ATOM 2191 O O . GLU A 1 280 ? -16.953 -23.719 -23.391 1 86.69 280 GLU A O 1
ATOM 2196 N N . MET A 1 281 ? -16.891 -22.016 -21.984 1 88.88 281 MET A N 1
ATOM 2197 C CA . MET A 1 281 ? -16.219 -22.797 -20.953 1 88.88 281 MET A CA 1
ATOM 2198 C C . MET A 1 281 ? -17.141 -23.875 -20.406 1 88.88 281 MET A C 1
ATOM 2200 O O . MET A 1 281 ? -16.703 -25 -20.172 1 88.88 281 MET A O 1
ATOM 2204 N N . VAL A 1 282 ? -18.359 -23.516 -20.25 1 88.56 282 VAL A N 1
ATOM 2205 C CA . VAL A 1 282 ? -19.344 -24.484 -19.766 1 88.56 282 VAL A CA 1
ATOM 2206 C C . VAL A 1 282 ? -19.516 -25.609 -20.781 1 88.56 282 VAL A C 1
ATOM 2208 O O . VAL A 1 282 ? -19.531 -26.781 -20.406 1 88.56 282 VAL A O 1
ATOM 2211 N N . ALA A 1 283 ? -19.641 -25.203 -21.953 1 89.44 283 ALA A N 1
ATOM 2212 C CA . ALA A 1 283 ? -19.812 -26.188 -23.031 1 89.44 283 ALA A CA 1
ATOM 2213 C C . ALA A 1 283 ? -18.625 -27.141 -23.094 1 89.44 283 ALA A C 1
ATOM 2215 O O . ALA A 1 283 ? -18.797 -28.344 -23.281 1 89.44 283 ALA A O 1
ATOM 2216 N N . ALA A 1 284 ? -17.484 -26.547 -23.016 1 86.75 284 ALA A N 1
ATOM 2217 C CA . ALA A 1 284 ? -16.266 -27.359 -23.031 1 86.75 284 ALA A CA 1
ATOM 2218 C C . ALA A 1 284 ? -16.234 -28.312 -21.844 1 86.75 284 ALA A C 1
ATOM 2220 O O . ALA A 1 284 ? -15.812 -29.469 -21.984 1 86.75 284 ALA A O 1
ATOM 2221 N N . PHE A 1 285 ? -16.641 -27.859 -20.75 1 88.06 285 PHE A N 1
ATOM 2222 C CA . PHE A 1 285 ? -16.672 -28.672 -19.547 1 88.06 285 PHE A CA 1
ATOM 2223 C C . PHE A 1 285 ? -17.656 -29.828 -19.703 1 88.06 285 PHE A C 1
ATOM 2225 O O . PHE A 1 285 ? -17.344 -30.969 -19.359 1 88.06 285 PHE A O 1
ATOM 2232 N N . GLU A 1 286 ? -18.812 -29.5 -20.234 1 89.19 286 GLU A N 1
ATOM 2233 C CA . GLU A 1 286 ? -19.828 -30.531 -20.438 1 89.19 286 GLU A CA 1
ATOM 2234 C C . GLU A 1 286 ? -19.359 -31.609 -21.406 1 89.19 286 GLU A C 1
ATOM 2236 O O . GLU A 1 286 ? -19.594 -32.781 -21.172 1 89.19 286 GLU A O 1
ATOM 2241 N N . LYS A 1 287 ? -18.75 -31.156 -22.359 1 88.19 287 LYS A N 1
ATOM 2242 C CA . LYS A 1 287 ? -18.234 -32.094 -23.359 1 88.19 287 LYS A CA 1
ATOM 2243 C C . LYS A 1 287 ? -17.172 -33.031 -22.766 1 88.19 287 LYS A C 1
ATOM 2245 O O . LYS A 1 287 ? -17.188 -34.219 -23.031 1 88.19 287 LYS A O 1
ATOM 2250 N N . ALA A 1 288 ? -16.312 -32.5 -21.984 1 80.94 288 ALA A N 1
ATOM 2251 C CA . ALA A 1 288 ? -15.188 -33.25 -21.422 1 80.94 288 ALA A CA 1
ATOM 2252 C C . ALA A 1 288 ? -15.641 -34.156 -20.297 1 80.94 288 ALA A C 1
ATOM 2254 O O . ALA A 1 288 ? -15.117 -35.25 -20.125 1 80.94 288 ALA A O 1
ATOM 2255 N N . SER A 1 289 ? -16.594 -33.75 -19.547 1 81.38 289 SER A N 1
ATOM 2256 C CA . SER A 1 289 ? -16.984 -34.469 -18.344 1 81.38 289 SER A CA 1
ATOM 2257 C C . SER A 1 289 ? -18.188 -35.375 -18.609 1 81.38 289 SER A C 1
ATOM 2259 O O . SER A 1 289 ? -18.469 -36.281 -17.828 1 81.38 289 SER A O 1
ATOM 2261 N N . GLY A 1 290 ? -18.938 -34.969 -19.609 1 84.62 290 GLY A N 1
ATOM 2262 C CA . GLY A 1 290 ? -20.188 -35.688 -19.875 1 84.62 290 GLY A CA 1
ATOM 2263 C C . GLY A 1 290 ? -21.312 -35.281 -18.938 1 84.62 290 GLY A C 1
ATOM 2264 O O . GLY A 1 290 ? -22.375 -35.938 -18.922 1 84.62 290 GLY A O 1
ATOM 2265 N N . LYS A 1 291 ? -21.062 -34.312 -18.188 1 87.94 291 LYS A N 1
ATOM 2266 C CA . LYS A 1 291 ? -22.062 -33.875 -17.219 1 87.94 291 LYS A CA 1
ATOM 2267 C C . LYS A 1 291 ? -22.688 -32.562 -17.656 1 87.94 291 LYS A C 1
ATOM 2269 O O . LYS A 1 291 ? -22 -31.641 -18.125 1 87.94 291 LYS A O 1
ATOM 2274 N N . ALA A 1 292 ? -23.969 -32.531 -17.516 1 87.94 292 ALA A N 1
ATOM 2275 C CA . ALA A 1 292 ? -24.688 -31.281 -17.844 1 87.94 292 ALA A CA 1
ATOM 2276 C C . ALA A 1 292 ? -24.594 -30.297 -16.688 1 87.94 292 ALA A C 1
ATOM 2278 O O . ALA A 1 292 ? -24.672 -30.688 -15.516 1 87.94 292 ALA A O 1
ATOM 2279 N N . ILE A 1 293 ? -24.422 -29.062 -16.984 1 89.94 293 ILE A N 1
ATOM 2280 C CA . ILE A 1 293 ? -24.344 -28 -15.977 1 89.94 293 ILE A CA 1
ATOM 2281 C C . ILE A 1 293 ? -25.609 -27.156 -16.016 1 89.94 293 ILE A C 1
ATOM 2283 O O . ILE A 1 293 ? -25.953 -26.594 -17.062 1 89.94 293 ILE A O 1
ATOM 2287 N N . VAL A 1 294 ? -26.297 -27.016 -14.969 1 87.5 294 VAL A N 1
ATOM 2288 C CA . VAL A 1 294 ? -27.484 -26.172 -14.867 1 87.5 294 VAL A CA 1
ATOM 2289 C C . VAL A 1 294 ? -27.078 -24.703 -14.75 1 87.5 294 VAL A C 1
ATOM 2291 O O . VAL A 1 294 ? -26.281 -24.344 -13.891 1 87.5 294 VAL A O 1
ATOM 2294 N N . ILE A 1 295 ? -27.578 -23.953 -15.641 1 87.06 295 ILE A N 1
ATOM 2295 C CA . ILE A 1 295 ? -27.219 -22.547 -15.688 1 87.06 295 ILE A CA 1
ATOM 2296 C C . ILE A 1 295 ? -28.453 -21.688 -15.422 1 87.06 295 ILE A C 1
ATOM 2298 O O . ILE A 1 295 ? -29.531 -21.969 -15.953 1 87.06 295 ILE A O 1
ATOM 2302 N N . ILE A 1 296 ? -28.391 -20.766 -14.57 1 75 296 ILE A N 1
ATOM 2303 C CA . ILE A 1 296 ? -29.391 -19.703 -14.422 1 75 296 ILE A CA 1
ATOM 2304 C C . ILE A 1 296 ? -28.812 -18.375 -14.883 1 75 296 ILE A C 1
ATOM 2306 O O . ILE A 1 296 ? -27.734 -17.969 -14.43 1 75 296 ILE A O 1
ATOM 2310 N N . ASN A 1 297 ? -29.547 -17.922 -15.922 1 69.56 297 ASN A N 1
ATOM 2311 C CA . ASN A 1 297 ? -29.078 -16.672 -16.516 1 69.56 297 ASN A CA 1
ATOM 2312 C C . ASN A 1 297 ? -29.703 -15.453 -15.852 1 69.56 297 ASN A C 1
ATOM 2314 O O . ASN A 1 297 ? -30.906 -15.445 -15.57 1 69.56 297 ASN A O 1
ATOM 2318 N N . PHE A 1 298 ? -29 -14.711 -15.445 1 57.69 298 PHE A N 1
ATOM 2319 C CA . PHE A 1 298 ? -29.5 -13.453 -14.922 1 57.69 298 PHE A CA 1
ATOM 2320 C C . PHE A 1 298 ? -29.156 -12.297 -15.859 1 57.69 298 PHE A C 1
ATOM 2322 O O . PHE A 1 298 ? -28.078 -12.289 -16.453 1 57.69 298 PHE A O 1
ATOM 2329 N N . ARG A 1 299 ? -30.453 -11.766 -16.578 1 49.06 299 ARG A N 1
ATOM 2330 C CA . ARG A 1 299 ? -30.25 -10.641 -17.5 1 49.06 299 ARG A CA 1
ATOM 2331 C C . ARG A 1 299 ? -29.156 -9.711 -16.984 1 49.06 299 ARG A C 1
ATOM 2333 O O . ARG A 1 299 ? -28.094 -9.594 -17.609 1 49.06 299 ARG A O 1
ATOM 2340 N N . LYS A 1 300 ? -29.938 -8.453 -16.5 1 43.81 300 LYS A N 1
ATOM 2341 C CA . LYS A 1 300 ? -29.078 -7.289 -16.266 1 43.81 300 LYS A CA 1
ATOM 2342 C C . LYS A 1 300 ? -28.078 -7.555 -15.141 1 43.81 300 LYS A C 1
ATOM 2344 O O . LYS A 1 300 ? -28.406 -8.242 -14.164 1 43.81 300 LYS A O 1
ATOM 2349 N N . SER A 1 301 ? -27.031 -7.938 -15.461 1 38.94 301 SER A N 1
ATOM 2350 C CA . SER A 1 301 ? -26 -7.879 -14.422 1 38.94 301 SER A CA 1
ATOM 2351 C C . SER A 1 301 ? -26.312 -6.797 -13.398 1 38.94 301 SER A C 1
ATOM 2353 O O . SER A 1 301 ? -26.281 -5.605 -13.719 1 38.94 301 SER A O 1
ATOM 2355 N N . ARG A 1 302 ? -27.531 -6.699 -12.867 1 33.59 302 ARG A N 1
ATOM 2356 C CA . ARG A 1 302 ? -27.688 -5.66 -11.859 1 33.59 302 ARG A CA 1
ATOM 2357 C C . ARG A 1 302 ? -26.422 -5.508 -11.031 1 33.59 302 ARG A C 1
ATOM 2359 O O . ARG A 1 302 ? -26.359 -4.676 -10.117 1 33.59 302 ARG A O 1
ATOM 2366 N N . LEU A 1 303 ? -26.109 -6.688 -10.57 1 33 303 LEU A N 1
ATOM 2367 C CA . LEU A 1 303 ? -24.875 -6.289 -9.898 1 33 303 LEU A CA 1
ATOM 2368 C C . LEU A 1 303 ? -24.109 -5.25 -10.719 1 33 303 LEU A C 1
ATOM 2370 O O . LEU A 1 303 ? -23.688 -5.527 -11.844 1 33 303 LEU A O 1
ATOM 2374 N N . LYS A 1 304 ? -24.781 -4.07 -10.992 1 31.23 304 LYS A N 1
ATOM 2375 C CA . LYS A 1 304 ? -23.797 -3.027 -11.258 1 31.23 304 LYS A CA 1
ATOM 2376 C C . LYS A 1 304 ? -22.375 -3.537 -11.016 1 31.23 304 LYS A C 1
ATOM 2378 O O . LYS A 1 304 ? -22 -3.818 -9.875 1 31.23 304 LYS A O 1
ATOM 2383 N N . CYS A 1 305 ? -22.078 -4.66 -11.648 1 29.83 305 CYS A N 1
ATOM 2384 C CA . CYS A 1 305 ? -20.641 -4.891 -11.648 1 29.83 305 CYS A CA 1
ATOM 2385 C C . CYS A 1 305 ? -19.891 -3.678 -11.102 1 29.83 305 CYS A C 1
ATOM 2387 O O . CYS A 1 305 ? -20.047 -2.57 -11.625 1 29.83 305 CYS A O 1
ATOM 2389 N N . ALA A 1 306 ? -19.969 -3.57 -9.883 1 30.08 306 ALA A N 1
ATOM 2390 C CA . ALA A 1 306 ? -19.141 -2.453 -9.438 1 30.08 306 ALA A CA 1
ATOM 2391 C C . ALA A 1 306 ? -18.188 -1.993 -10.539 1 30.08 306 ALA A C 1
ATOM 2393 O O . ALA A 1 306 ? -17.703 -2.809 -11.32 1 30.08 306 ALA A O 1
ATOM 2394 N N . GLN A 1 307 ? -18.516 -0.786 -11.062 1 31.64 307 GLN A N 1
ATOM 2395 C CA . GLN A 1 307 ? -17.828 -0.176 -12.188 1 31.64 307 GLN A CA 1
ATOM 2396 C C . GLN A 1 307 ? -16.562 -0.962 -12.562 1 31.64 307 GLN A C 1
ATOM 2398 O O . GLN A 1 307 ? -16.172 -0.999 -13.727 1 31.64 307 GLN A O 1
ATOM 2403 N N . GLY A 1 308 ? -15.773 -1.345 -11.609 1 30.92 308 GLY A N 1
ATOM 2404 C CA . GLY A 1 308 ? -14.422 -1.722 -12 1 30.92 308 GLY A CA 1
ATOM 2405 C C . GLY A 1 308 ? -14.344 -3.1 -12.625 1 30.92 308 GLY A C 1
ATOM 2406 O O . GLY A 1 308 ? -13.266 -3.568 -12.977 1 30.92 308 GLY A O 1
ATOM 2407 N N . ASP A 1 309 ? -15.367 -3.98 -12.43 1 35.03 309 ASP A N 1
ATOM 2408 C CA . ASP A 1 309 ? -15.078 -5.281 -13.023 1 35.03 309 ASP A CA 1
ATOM 2409 C C . ASP A 1 309 ? -15.367 -5.281 -14.523 1 35.03 309 ASP A C 1
ATOM 2411 O O . ASP A 1 309 ? -16.359 -5.875 -14.969 1 35.03 309 ASP A O 1
ATOM 2415 N N . GLN A 1 310 ? -15.562 -4.336 -15.18 1 32.03 310 GLN A N 1
ATOM 2416 C CA . GLN A 1 310 ? -15.617 -4.691 -16.594 1 32.03 310 GLN A CA 1
ATOM 2417 C C . GLN A 1 310 ? -14.633 -5.805 -16.922 1 32.03 310 GLN A C 1
ATOM 2419 O O . GLN A 1 310 ? -13.422 -5.641 -16.75 1 32.03 310 GLN A O 1
ATOM 2424 N N . GLU A 1 311 ? -15.023 -7.039 -16.75 1 34.66 311 GLU A N 1
ATOM 2425 C CA . GLU A 1 311 ? -14.328 -8.188 -17.312 1 34.66 311 GLU A CA 1
ATOM 2426 C C . GLU A 1 311 ? -13.828 -7.887 -18.719 1 34.66 311 GLU A C 1
ATOM 2428 O O . GLU A 1 311 ? -14.609 -7.848 -19.672 1 34.66 311 GLU A O 1
ATOM 2433 N N . MET A 1 312 ? -13.203 -6.898 -18.984 1 33.59 312 MET A N 1
ATOM 2434 C CA . MET A 1 312 ? -12.594 -6.738 -20.312 1 33.59 312 MET A CA 1
ATOM 2435 C C . MET A 1 312 ? -12.023 -8.062 -20.812 1 33.59 312 MET A C 1
ATOM 2437 O O . MET A 1 312 ? -11.406 -8.805 -20.047 1 33.59 312 MET A O 1
ATOM 2441 N N . LEU A 1 313 ? -12.625 -8.562 -21.953 1 34.28 313 LEU A N 1
ATOM 2442 C CA . LEU A 1 313 ? -12.141 -9.461 -23 1 34.28 313 LEU A CA 1
ATOM 2443 C C . LEU A 1 313 ? -10.648 -9.281 -23.219 1 34.28 313 LEU A C 1
ATOM 2445 O O . LEU A 1 313 ? -10.227 -8.328 -23.891 1 34.28 313 LEU A O 1
ATOM 2449 N N . GLN A 1 314 ? -9.852 -9.227 -22.25 1 34.09 314 GLN A N 1
ATOM 2450 C CA . GLN A 1 314 ? -8.453 -8.93 -22.547 1 34.09 314 GLN A CA 1
ATOM 2451 C C . GLN A 1 314 ? -7.781 -10.094 -23.266 1 34.09 314 GLN A C 1
ATOM 2453 O O . GLN A 1 314 ? -7.559 -11.148 -22.672 1 34.09 314 GLN A O 1
ATOM 2458 N N . LEU A 1 315 ? -8.102 -10.281 -24.578 1 33.12 315 LEU A N 1
ATOM 2459 C CA . LEU A 1 315 ? -7.289 -11.18 -25.391 1 33.12 315 LEU A CA 1
ATOM 2460 C C . LEU A 1 315 ? -5.855 -10.664 -25.484 1 33.12 315 LEU A C 1
ATOM 2462 O O . LEU A 1 315 ? -5.633 -9.508 -25.859 1 33.12 315 LEU A O 1
ATOM 2466 N N . PHE A 1 316 ? -4.977 -11.008 -24.562 1 36.06 316 PHE A N 1
ATOM 2467 C CA . PHE A 1 316 ? -3.598 -10.531 -24.5 1 36.06 316 PHE A CA 1
ATOM 2468 C C . PHE A 1 316 ? -2.711 -11.328 -25.453 1 36.06 316 PHE A C 1
ATOM 2470 O O . PHE A 1 316 ? -2.805 -12.555 -25.516 1 36.06 316 PHE A O 1
ATOM 2477 N N . MET A 1 317 ? -2.27 -10.688 -26.656 1 30.31 317 MET A N 1
ATOM 2478 C CA . MET A 1 317 ? -1.185 -11.266 -27.438 1 30.31 317 MET A CA 1
ATOM 2479 C C . MET A 1 317 ? 0.172 -10.914 -26.844 1 30.31 317 MET A C 1
ATOM 2481 O O . MET A 1 317 ? 0.457 -9.75 -26.578 1 30.31 317 MET A O 1
ATOM 2485 N N . PRO A 1 318 ? 0.862 -11.812 -26.172 1 34.75 318 PRO A N 1
ATOM 2486 C CA . PRO A 1 318 ? 2.252 -11.57 -25.781 1 34.75 318 PRO A CA 1
ATOM 2487 C C . PRO A 1 318 ? 3.088 -10.969 -26.906 1 34.75 318 PRO A C 1
ATOM 2489 O O . PRO A 1 318 ? 2.854 -11.258 -28.078 1 34.75 318 PRO A O 1
ATOM 2492 N N . GLN A 1 319 ? 3.615 -9.789 -26.75 1 30.78 319 GLN A N 1
ATOM 2493 C CA . GLN A 1 319 ? 4.605 -9.367 -27.734 1 30.78 319 GLN A CA 1
ATOM 2494 C C . GLN A 1 319 ? 5.746 -10.375 -27.828 1 30.78 319 GLN A C 1
ATOM 2496 O O . GLN A 1 319 ? 6.355 -10.734 -26.828 1 30.78 319 GLN A O 1
ATOM 2501 N N . ARG A 1 320 ? 5.996 -11.219 -28.812 1 30.83 320 ARG A N 1
ATOM 2502 C CA . ARG A 1 320 ? 6.98 -12.219 -29.234 1 30.83 320 ARG A CA 1
ATOM 2503 C C . ARG A 1 320 ? 8.398 -11.695 -29.031 1 30.83 320 ARG A C 1
ATOM 2505 O O . ARG A 1 320 ? 9.367 -12.445 -29.188 1 30.83 320 ARG A O 1
ATOM 2512 N N . ARG A 1 321 ? 8.695 -10.344 -29.062 1 32.41 321 ARG A N 1
ATOM 2513 C CA . ARG A 1 321 ? 10.062 -9.977 -29.406 1 32.41 321 ARG A CA 1
ATOM 2514 C C . ARG A 1 321 ? 11.023 -10.273 -28.266 1 32.41 321 ARG A C 1
ATOM 2516 O O . ARG A 1 321 ? 12.234 -10.391 -28.484 1 32.41 321 ARG A O 1
ATOM 2523 N N . ARG A 1 322 ? 10.688 -9.82 -27.062 1 34.09 322 ARG A N 1
ATOM 2524 C CA . ARG A 1 322 ? 11.883 -9.539 -26.281 1 34.09 322 ARG A CA 1
ATOM 2525 C C . ARG A 1 322 ? 12.5 -10.82 -25.734 1 34.09 322 ARG A C 1
ATOM 2527 O O . ARG A 1 322 ? 13.484 -10.773 -24.984 1 34.09 322 ARG A O 1
ATOM 2534 N N . LEU A 1 323 ? 11.734 -11.828 -25.25 1 31.34 323 LEU A N 1
ATOM 2535 C CA . LEU A 1 323 ? 12.5 -12.961 -24.75 1 31.34 323 LEU A CA 1
ATOM 2536 C C . LEU A 1 323 ? 13.211 -13.688 -25.891 1 31.34 323 LEU A C 1
ATOM 2538 O O . LEU A 1 323 ? 12.57 -14.359 -26.688 1 31.34 323 LEU A O 1
ATOM 2542 N N . LYS A 1 324 ? 14.188 -13 -26.5 1 30.91 324 LYS A N 1
ATOM 2543 C CA . LYS A 1 324 ? 15.039 -13.477 -27.594 1 30.91 324 LYS A CA 1
ATOM 2544 C C . LYS A 1 324 ? 15.445 -14.93 -27.375 1 30.91 324 LYS A C 1
ATOM 2546 O O . LYS A 1 324 ? 15.516 -15.398 -26.234 1 30.91 324 LYS A O 1
ATOM 2551 N N . LYS A 1 325 ? 15.586 -15.516 -28.516 1 30.75 325 LYS A N 1
ATOM 2552 C CA . LYS A 1 325 ? 16.031 -16.844 -28.922 1 30.75 325 LYS A CA 1
ATOM 2553 C C . LYS A 1 325 ? 17.406 -17.156 -28.359 1 30.75 325 LYS A C 1
ATOM 2555 O O . LYS A 1 325 ? 18.328 -16.344 -28.469 1 30.75 325 LYS A O 1
ATOM 2560 N N . ASN A 1 326 ? 17.641 -17.719 -27.219 1 27.48 326 ASN A N 1
ATOM 2561 C CA . ASN A 1 326 ? 18.969 -18.328 -27.203 1 27.48 326 ASN A CA 1
ATOM 2562 C C . ASN A 1 326 ? 19.312 -18.969 -28.547 1 27.48 326 ASN A C 1
ATOM 2564 O O . ASN A 1 326 ? 18.422 -19.25 -29.344 1 27.48 326 ASN A O 1
ATOM 2568 N N . SER A 1 327 ? 20.688 -19.109 -28.969 1 29.36 327 SER A N 1
ATOM 2569 C CA . SER A 1 327 ? 21.25 -19.672 -30.188 1 29.36 327 SER A CA 1
ATOM 2570 C C . SER A 1 327 ? 20.5 -20.938 -30.625 1 29.36 327 SER A C 1
ATOM 2572 O O . SER A 1 327 ? 20.516 -21.297 -31.797 1 29.36 327 SER A O 1
ATOM 2574 N N . ALA A 1 328 ? 20.438 -22.031 -29.734 1 28.44 328 ALA A N 1
ATOM 2575 C CA . ALA A 1 328 ? 20.062 -23.281 -30.359 1 28.44 328 ALA A CA 1
ATOM 2576 C C . ALA A 1 328 ? 18.594 -23.281 -30.766 1 28.44 328 ALA A C 1
ATOM 2578 O O . ALA A 1 328 ? 17.75 -22.75 -30.031 1 28.44 328 ALA A O 1
ATOM 2579 N N . GLY A 1 329 ? 18.047 -22.953 -31.953 1 27.28 329 GLY A N 1
ATOM 2580 C CA . GLY A 1 329 ? 16.844 -22.797 -32.75 1 27.28 329 GLY A CA 1
ATOM 2581 C C . GLY A 1 329 ? 15.586 -23.266 -32.031 1 27.28 329 GLY A C 1
ATOM 2582 O O . GLY A 1 329 ? 14.516 -23.344 -32.656 1 27.28 329 GLY A O 1
ATOM 2583 N N . ARG A 1 330 ? 15.688 -24.172 -31.109 1 26.12 330 ARG A N 1
ATOM 2584 C CA . ARG A 1 330 ? 14.406 -24.75 -30.734 1 26.12 330 ARG A CA 1
ATOM 2585 C C . ARG A 1 330 ? 13.562 -23.75 -29.953 1 26.12 330 ARG A C 1
ATOM 2587 O O . ARG A 1 330 ? 14.039 -23.141 -28.984 1 26.12 330 ARG A O 1
ATOM 2594 N N . PRO A 1 331 ? 12.609 -23.047 -30.594 1 29.69 331 PRO A N 1
ATOM 2595 C CA . PRO A 1 331 ? 11.656 -22.219 -29.875 1 29.69 331 PRO A CA 1
ATOM 2596 C C . PRO A 1 331 ? 11.297 -22.781 -28.5 1 29.69 331 PRO A C 1
ATOM 2598 O O . PRO A 1 331 ? 11.109 -23.984 -28.359 1 29.69 331 PRO A O 1
ATOM 2601 N N . ASN A 1 332 ? 12.047 -22.422 -27.547 1 27.02 332 ASN A N 1
ATOM 2602 C CA . ASN A 1 332 ? 11.586 -22.969 -26.266 1 27.02 332 ASN A CA 1
ATOM 2603 C C . ASN A 1 332 ? 10.062 -23.047 -26.219 1 27.02 332 ASN A C 1
ATOM 2605 O O . ASN A 1 332 ? 9.375 -22.031 -26.297 1 27.02 332 ASN A O 1
ATOM 2609 N N . THR A 1 333 ? 9.438 -24.156 -26.703 1 28.22 333 THR A N 1
ATOM 2610 C CA . THR A 1 333 ? 8.055 -24.594 -26.828 1 28.22 333 THR A CA 1
ATOM 2611 C C . THR A 1 333 ? 7.234 -24.156 -25.625 1 28.22 333 THR A C 1
ATOM 2613 O O . THR A 1 333 ? 6.02 -23.984 -25.719 1 28.22 333 THR A O 1
ATOM 2616 N N . ALA A 1 334 ? 7.934 -24.172 -24.438 1 27.72 334 ALA A N 1
ATOM 2617 C CA . ALA A 1 334 ? 7.008 -23.984 -23.312 1 27.72 334 ALA A CA 1
ATOM 2618 C C . ALA A 1 334 ? 6.43 -22.562 -23.328 1 27.72 334 ALA A C 1
ATOM 2620 O O . ALA A 1 334 ? 5.23 -22.375 -23.109 1 27.72 334 ALA A O 1
ATOM 2621 N N . LEU A 1 335 ? 7.355 -21.547 -23.375 1 29.19 335 LEU A N 1
ATOM 2622 C CA . LEU A 1 335 ? 6.805 -20.203 -23.375 1 29.19 335 LEU A CA 1
ATOM 2623 C C . LEU A 1 335 ? 6.094 -19.891 -24.688 1 29.19 335 LEU A C 1
ATOM 2625 O O . LEU A 1 335 ? 5.094 -19.172 -24.703 1 29.19 335 LEU A O 1
ATOM 2629 N N . MET A 1 336 ? 6.629 -20.391 -25.828 1 27.09 336 MET A N 1
ATOM 2630 C CA . MET A 1 336 ? 5.98 -20.234 -27.125 1 27.09 336 MET A CA 1
ATOM 2631 C C . MET A 1 336 ? 4.676 -21.031 -27.188 1 27.09 336 MET A C 1
ATOM 2633 O O . MET A 1 336 ? 3.768 -20.688 -27.938 1 27.09 336 MET A O 1
ATOM 2637 N N . ARG A 1 337 ? 4.738 -22.281 -26.562 1 27.61 337 ARG A N 1
ATOM 2638 C CA . ARG A 1 337 ? 3.477 -23.016 -26.531 1 27.61 337 ARG A CA 1
ATOM 2639 C C . ARG A 1 337 ? 2.381 -22.188 -25.875 1 27.61 337 ARG A C 1
ATOM 2641 O O . ARG A 1 337 ? 1.194 -22.406 -26.125 1 27.61 337 ARG A O 1
ATOM 2648 N N . CYS A 1 338 ? 2.812 -21.422 -24.859 1 25.8 338 CYS A N 1
ATOM 2649 C CA . CYS A 1 338 ? 1.809 -20.547 -24.281 1 25.8 338 CYS A CA 1
ATOM 2650 C C . CYS A 1 338 ? 1.343 -19.5 -25.297 1 25.8 338 CYS A C 1
ATOM 2652 O O . CYS A 1 338 ? 0.266 -18.922 -25.141 1 25.8 338 CYS A O 1
ATOM 2654 N N . ALA A 1 339 ? 2.322 -18.906 -25.984 1 26.77 339 ALA A N 1
ATOM 2655 C CA . ALA A 1 339 ? 1.862 -17.891 -26.922 1 26.77 339 ALA A CA 1
ATOM 2656 C C . ALA A 1 339 ? 1.121 -18.516 -28.109 1 26.77 339 ALA A C 1
ATOM 2658 O O . ALA A 1 339 ? 0.232 -17.906 -28.688 1 26.77 339 ALA A O 1
ATOM 2659 N N . GLY A 1 340 ? 1.806 -19.453 -28.875 1 25.58 340 GLY A N 1
ATOM 2660 C CA . GLY A 1 340 ? 1.531 -19.609 -30.281 1 25.58 340 GLY A CA 1
ATOM 2661 C C . GLY A 1 340 ? 0.214 -20.312 -30.562 1 25.58 340 GLY A C 1
ATOM 2662 O O . GLY A 1 340 ? -0.045 -21.391 -30.031 1 25.58 340 GLY A O 1
ATOM 2663 N N . ILE A 1 341 ? -0.905 -19.578 -30.75 1 23.91 341 ILE A N 1
ATOM 2664 C CA . ILE A 1 341 ? -2.037 -20.047 -31.531 1 23.91 341 ILE A CA 1
ATOM 2665 C C . ILE A 1 341 ? -1.535 -20.891 -32.719 1 23.91 341 ILE A C 1
ATOM 2667 O O . ILE A 1 341 ? -0.742 -20.406 -33.531 1 23.91 341 ILE A O 1
ATOM 2671 N N . ASN A 1 342 ? -1.189 -22.188 -32.562 1 23.78 342 ASN A N 1
ATOM 2672 C CA . ASN A 1 342 ? -1.172 -22.828 -33.875 1 23.78 342 ASN A CA 1
ATOM 2673 C C . ASN A 1 342 ? -2.32 -22.344 -34.75 1 23.78 342 ASN A C 1
ATOM 2675 O O . ASN A 1 342 ? -3.332 -21.859 -34.25 1 23.78 342 ASN A O 1
ATOM 2679 N N . GLY A 1 343 ? -2.096 -22.016 -36.031 1 24.34 343 GLY A N 1
ATOM 2680 C CA . GLY A 1 343 ? -3.074 -21.625 -37.031 1 24.34 343 GLY A CA 1
ATOM 2681 C C . GLY A 1 343 ? -4.414 -22.312 -36.844 1 24.34 343 GLY A C 1
ATOM 2682 O O . GLY A 1 343 ? -5.453 -21.766 -37.219 1 24.34 343 GLY A O 1
ATOM 2683 N N . SER A 1 344 ? -4.465 -23.703 -36.938 1 21.91 344 SER A N 1
ATOM 2684 C CA . SER A 1 344 ? -5.793 -24.266 -37.156 1 21.91 344 SER A CA 1
ATOM 2685 C C . SER A 1 344 ? -6.648 -24.219 -35.906 1 21.91 344 SER A C 1
ATOM 2687 O O . SER A 1 344 ? -6.211 -24.625 -34.844 1 21.91 344 SER A O 1
ATOM 2689 N N . GLY A 1 345 ? -7.531 -23.156 -35.688 1 24.41 345 GLY A N 1
ATOM 2690 C CA . GLY A 1 345 ? -8.641 -22.844 -34.812 1 24.41 345 GLY A CA 1
ATOM 2691 C C . GLY A 1 345 ? -8.859 -23.875 -33.719 1 24.41 345 GLY A C 1
ATOM 2692 O O . GLY A 1 345 ? -9.781 -23.75 -32.906 1 24.41 345 GLY A O 1
ATOM 2693 N N . GLN A 1 346 ? -8.555 -25.141 -33.906 1 22.33 346 GLN A N 1
ATOM 2694 C CA . GLN A 1 346 ? -9.102 -26.141 -33 1 22.33 346 GLN A CA 1
ATOM 2695 C C . GLN A 1 346 ? -8.352 -26.141 -31.672 1 22.33 346 GLN A C 1
ATOM 2697 O O . GLN A 1 346 ? -7.129 -26.328 -31.641 1 22.33 346 GLN A O 1
ATOM 2702 N N . ALA A 1 347 ? -8.641 -25.297 -30.734 1 26.34 347 ALA A N 1
ATOM 2703 C CA . ALA A 1 347 ? -8.211 -25.344 -29.328 1 26.34 347 ALA A CA 1
ATOM 2704 C C . ALA A 1 347 ? -8.305 -26.766 -28.797 1 26.34 347 ALA A C 1
ATOM 2706 O O . ALA A 1 347 ? -9.367 -27.391 -28.828 1 26.34 347 ALA A O 1
ATOM 2707 N N . THR A 1 348 ? -7.398 -27.719 -29.078 1 23.12 348 THR A N 1
ATOM 2708 C CA . THR A 1 348 ? -7.457 -29.062 -28.5 1 23.12 348 THR A CA 1
ATOM 2709 C C . THR A 1 348 ? -7.492 -29 -26.984 1 23.12 348 THR A C 1
ATOM 2711 O O . THR A 1 348 ? -6.523 -28.578 -26.344 1 23.12 348 THR A O 1
ATOM 2714 N N . ILE A 1 349 ? -8.586 -28.609 -26.328 1 25.14 349 ILE A N 1
ATOM 2715 C CA . ILE A 1 349 ? -8.938 -28.812 -24.938 1 25.14 349 ILE A CA 1
ATOM 2716 C C . ILE A 1 349 ? -8.688 -30.266 -24.547 1 25.14 349 ILE A C 1
ATOM 2718 O O . ILE A 1 349 ? -9.148 -30.719 -23.5 1 25.14 349 ILE A O 1
ATOM 2722 N N . HIS A 1 350 ? -8.023 -31.125 -25.359 1 24.38 350 HIS A N 1
ATOM 2723 C CA . HIS A 1 350 ? -7.957 -32.562 -25.062 1 24.38 350 HIS A CA 1
ATOM 2724 C C . HIS A 1 350 ? -7.227 -32.812 -23.75 1 24.38 350 HIS A C 1
ATOM 2726 O O . HIS A 1 350 ? -7.574 -33.719 -23 1 24.38 350 HIS A O 1
ATOM 2732 N N . GLY A 1 351 ? -6.156 -32.094 -23.531 1 25.19 351 GLY A N 1
ATOM 2733 C CA . GLY A 1 351 ? -5.355 -32.594 -22.422 1 25.19 351 GLY A CA 1
ATOM 2734 C C . GLY A 1 351 ? -6.023 -32.406 -21.062 1 25.19 351 GLY A C 1
ATOM 2735 O O . GLY A 1 351 ? -5.512 -32.875 -20.047 1 25.19 351 GLY A O 1
ATOM 2736 N N . VAL A 1 352 ? -6.871 -31.406 -20.938 1 26.14 352 VAL A N 1
ATOM 2737 C CA . VAL A 1 352 ? -7.398 -31.234 -19.594 1 26.14 352 VAL A CA 1
ATOM 2738 C C . VAL A 1 352 ? -8.273 -32.438 -19.219 1 26.14 352 VAL A C 1
ATOM 2740 O O . VAL A 1 352 ? -8.203 -32.938 -18.094 1 26.14 352 VAL A O 1
ATOM 2743 N N . ILE A 1 353 ? -9.227 -32.781 -20.125 1 26.14 353 ILE A N 1
ATOM 2744 C CA . ILE A 1 353 ? -10.398 -33.562 -19.734 1 26.14 353 ILE A CA 1
ATOM 2745 C C . ILE A 1 353 ? -10.086 -35.062 -19.859 1 26.14 353 ILE A C 1
ATOM 2747 O O . ILE A 1 353 ? -10.992 -35.906 -19.906 1 26.14 353 ILE A O 1
ATOM 2751 N N . LYS A 1 354 ? -8.93 -35.438 -20.219 1 25.44 354 LYS A N 1
ATOM 2752 C CA . LYS A 1 354 ? -8.938 -36.875 -20.359 1 25.44 354 LYS A CA 1
ATOM 2753 C C . LYS A 1 354 ? -9.141 -37.562 -19.016 1 25.44 354 LYS A C 1
ATOM 2755 O O . LYS A 1 354 ? -8.883 -38.75 -18.875 1 25.44 354 LYS A O 1
ATOM 2760 N N . ALA A 1 355 ? -9.344 -36.812 -17.938 1 24.05 355 ALA A N 1
ATOM 2761 C CA . ALA A 1 355 ? -9.617 -37.719 -16.828 1 24.05 355 ALA A CA 1
ATOM 2762 C C . ALA A 1 355 ? -10.891 -38.5 -17.078 1 24.05 355 ALA A C 1
ATOM 2764 O O . ALA A 1 355 ? -11.93 -37.938 -17.438 1 24.05 355 ALA A O 1
ATOM 2765 N N . ARG A 1 356 ? -10.82 -39.688 -17.578 1 23.45 356 ARG A N 1
ATOM 2766 C CA . ARG A 1 356 ? -11.945 -40.594 -17.703 1 23.45 356 ARG A CA 1
ATOM 2767 C C . ARG A 1 356 ? -12.883 -40.469 -16.516 1 23.45 356 ARG A C 1
ATOM 2769 O O . ARG A 1 356 ? -12.438 -40.375 -15.375 1 23.45 356 ARG A O 1
ATOM 2776 N N . PRO A 1 357 ? -14.148 -40.156 -16.672 1 25.19 357 PRO A N 1
ATOM 2777 C CA . PRO A 1 357 ? -15.164 -40.219 -15.625 1 25.19 357 PRO A CA 1
ATOM 2778 C C . PRO A 1 357 ? -15.047 -41.5 -14.781 1 25.19 357 PRO A C 1
ATOM 2780 O O . PRO A 1 357 ? -15.562 -41.562 -13.664 1 25.19 357 PRO A O 1
ATOM 2783 N N . SER A 1 358 ? -14.664 -42.625 -15.406 1 24.25 358 SER A N 1
ATOM 2784 C CA . SER A 1 358 ? -14.703 -43.906 -14.703 1 24.25 358 SER A CA 1
ATOM 2785 C C . SER A 1 358 ? -13.75 -43.938 -13.516 1 24.25 358 SER A C 1
ATOM 2787 O O . SER A 1 358 ? -14 -44.594 -12.516 1 24.25 358 SER A O 1
ATOM 2789 N N . ASP A 1 359 ? -12.523 -43.375 -13.688 1 23.67 359 ASP A N 1
ATOM 2790 C CA . ASP A 1 359 ? -11.555 -43.625 -12.625 1 23.67 359 ASP A CA 1
ATOM 2791 C C . ASP A 1 359 ? -11.812 -42.75 -11.414 1 23.67 359 ASP A C 1
ATOM 2793 O O . ASP A 1 359 ? -11.055 -42.781 -10.445 1 23.67 359 ASP A O 1
ATOM 2797 N N . PHE A 1 360 ? -12.508 -41.625 -11.438 1 24.34 360 PHE A N 1
ATOM 2798 C CA . PHE A 1 360 ? -13.031 -41.094 -10.18 1 24.34 360 PHE A CA 1
ATOM 2799 C C . PHE A 1 360 ? -14.039 -42.062 -9.57 1 24.34 360 PHE A C 1
ATOM 2801 O O . PHE A 1 360 ? -14.609 -41.781 -8.516 1 24.34 360 PHE A O 1
ATOM 2808 N N . SER A 1 361 ? -14.57 -42.969 -10.312 1 22.64 361 SER A N 1
ATOM 2809 C CA . SER A 1 361 ? -15.539 -43.906 -9.758 1 22.64 361 SER A CA 1
ATOM 2810 C C . SER A 1 361 ? -14.883 -44.844 -8.758 1 22.64 361 SER A C 1
ATOM 2812 O O . SER A 1 361 ? -15.5 -45.219 -7.754 1 22.64 361 SER A O 1
ATOM 2814 N N . SER A 1 362 ? -13.867 -45.594 -9.133 1 22.41 362 SER A N 1
ATOM 2815 C CA . SER A 1 362 ? -13.547 -46.75 -8.305 1 22.41 362 SER A CA 1
ATOM 2816 C C . SER A 1 362 ? -12.875 -46.312 -7.004 1 22.41 362 SER A C 1
ATOM 2818 O O . SER A 1 362 ? -12.922 -47.062 -6.008 1 22.41 362 SER A O 1
ATOM 2820 N N . ALA A 1 363 ? -11.898 -45.438 -6.992 1 23.45 363 ALA A N 1
ATOM 2821 C CA . ALA A 1 363 ? -11.43 -45.281 -5.617 1 23.45 363 ALA A CA 1
ATOM 2822 C C . ALA A 1 363 ? -12.484 -44.594 -4.75 1 23.45 363 ALA A C 1
ATOM 2824 O O . ALA A 1 363 ? -12.531 -44.812 -3.535 1 23.45 363 ALA A O 1
ATOM 2825 N N . ALA A 1 364 ? -13.195 -43.656 -5.211 1 22.86 364 ALA A N 1
ATOM 2826 C CA . ALA A 1 364 ? -14.188 -43.156 -4.262 1 22.86 364 ALA A CA 1
ATOM 2827 C C . ALA A 1 364 ? -15.312 -44.156 -4.062 1 22.86 364 ALA A C 1
ATOM 2829 O O . ALA A 1 364 ? -15.789 -44.344 -2.943 1 22.86 364 ALA A O 1
ATOM 2830 N N . VAL A 1 365 ? -16.062 -44.531 -5.07 1 21.83 365 VAL A N 1
ATOM 2831 C CA . VAL A 1 365 ? -17.344 -45.125 -4.715 1 21.83 365 VAL A CA 1
ATOM 2832 C C . VAL A 1 365 ? -17.156 -46.625 -4.438 1 21.83 365 VAL A C 1
ATOM 2834 O O . VAL A 1 365 ? -17.688 -47.469 -5.16 1 21.83 365 VAL A O 1
ATOM 2837 N N . ARG A 1 366 ? -16.016 -47.188 -4.348 1 23.81 366 ARG A N 1
ATOM 2838 C CA . ARG A 1 366 ? -16.375 -48.5 -3.82 1 23.81 366 ARG A CA 1
ATOM 2839 C C . ARG A 1 366 ? -17.156 -48.344 -2.516 1 23.81 366 ARG A C 1
ATOM 2841 O O . ARG A 1 366 ? -16.984 -47.375 -1.787 1 23.81 366 ARG A O 1
ATOM 2848 N N . GLY A 1 367 ? -18.281 -49.031 -2.133 1 21.7 367 GLY A N 1
ATOM 2849 C CA . GLY A 1 367 ? -19.219 -49.062 -1.026 1 21.7 367 GLY A CA 1
ATOM 2850 C C . GLY A 1 367 ? -18.562 -48.844 0.324 1 21.7 367 GLY A C 1
ATOM 2851 O O . GLY A 1 367 ? -19.172 -48.281 1.224 1 21.7 367 GLY A O 1
ATOM 2852 N N . LYS A 1 368 ? -17.516 -49.5 0.701 1 24.62 368 LYS A N 1
ATOM 2853 C CA . LYS A 1 368 ? -17.234 -49.594 2.131 1 24.62 368 LYS A CA 1
ATOM 2854 C C . LYS A 1 368 ? -16.703 -48.25 2.67 1 24.62 368 LYS A C 1
ATOM 2856 O O . LYS A 1 368 ? -17.141 -47.812 3.73 1 24.62 368 LYS A O 1
ATOM 2861 N N . SER A 1 369 ? -15.516 -47.812 2.275 1 21.03 369 SER A N 1
ATOM 2862 C CA . SER A 1 369 ? -14.82 -46.906 3.168 1 21.03 369 SER A CA 1
ATOM 2863 C C . SER A 1 369 ? -15.32 -45.469 2.986 1 21.03 369 SER A C 1
ATOM 2865 O O . SER A 1 369 ? -14.672 -44.656 2.309 1 21.03 369 SER A O 1
ATOM 2867 N N . ILE A 1 370 ? -16.469 -45.031 2.523 1 23.31 370 ILE A N 1
ATOM 2868 C CA . ILE A 1 370 ? -17.203 -43.781 2.742 1 23.31 370 ILE A CA 1
ATOM 2869 C C . ILE A 1 370 ? -17.047 -43.344 4.195 1 23.31 370 ILE A C 1
ATOM 2871 O O . ILE A 1 370 ? -17.375 -42.219 4.543 1 23.31 370 ILE A O 1
ATOM 2875 N N . GLU A 1 371 ? -16.828 -44.219 5.129 1 23.34 371 GLU A N 1
ATOM 2876 C CA . GLU A 1 371 ? -16.703 -43.969 6.559 1 23.34 371 GLU A CA 1
ATOM 2877 C C . GLU A 1 371 ? -15.445 -43.156 6.863 1 23.34 371 GLU A C 1
ATOM 2879 O O . GLU A 1 371 ? -15.453 -42.281 7.758 1 23.34 371 GLU A O 1
ATOM 2884 N N . ALA A 1 372 ? -14.406 -43.438 6.141 1 22.09 372 ALA A N 1
ATOM 2885 C CA . ALA A 1 372 ? -13.172 -42.812 6.621 1 22.09 372 ALA A CA 1
ATOM 2886 C C . ALA A 1 372 ? -13.102 -41.344 6.227 1 22.09 372 ALA A C 1
ATOM 2888 O O . ALA A 1 372 ? -12.516 -40.531 6.941 1 22.09 372 ALA A O 1
ATOM 2889 N N . ILE A 1 373 ? -13.555 -41.031 5.105 1 24.25 373 ILE A N 1
ATOM 2890 C CA . ILE A 1 373 ? -13.398 -39.594 4.828 1 24.25 373 ILE A CA 1
ATOM 2891 C C . ILE A 1 373 ? -14.297 -38.781 5.762 1 24.25 373 ILE A C 1
ATOM 2893 O O . ILE A 1 373 ? -14.047 -37.625 6 1 24.25 373 ILE A O 1
ATOM 2897 N N . ARG A 1 374 ? -15.398 -39.312 6.262 1 23.33 374 ARG A N 1
ATOM 2898 C CA . ARG A 1 374 ? -16.25 -38.688 7.27 1 23.33 374 ARG A CA 1
ATOM 2899 C C . ARG A 1 374 ? -15.453 -38.375 8.531 1 23.33 374 ARG A C 1
ATOM 2901 O O . ARG A 1 374 ? -15.781 -37.438 9.25 1 23.33 374 ARG A O 1
ATOM 2908 N N . ASP A 1 375 ? -14.594 -39.312 8.945 1 23.16 375 ASP A N 1
ATOM 2909 C CA . ASP A 1 375 ? -13.938 -39.125 10.234 1 23.16 375 ASP A CA 1
ATOM 2910 C C . ASP A 1 375 ? -12.945 -37.969 10.203 1 23.16 375 ASP A C 1
ATOM 2912 O O . ASP A 1 375 ? -12.602 -37.406 11.242 1 23.16 375 ASP A O 1
ATOM 2916 N N . LEU A 1 376 ? -12.289 -37.875 9.062 1 23 376 LEU A N 1
ATOM 2917 C CA . LEU A 1 376 ? -11.219 -36.906 9.281 1 23 376 LEU A CA 1
ATOM 2918 C C . LEU A 1 376 ? -11.789 -35.5 9.438 1 23 376 LEU A C 1
ATOM 2920 O O . LEU A 1 376 ? -11.273 -34.719 10.219 1 23 376 LEU A O 1
ATOM 2924 N N . CYS A 1 377 ? -12.773 -35.188 8.625 1 23.56 377 CYS A N 1
ATOM 2925 C CA . CYS A 1 377 ? -13.195 -33.781 8.797 1 23.56 377 CYS A CA 1
ATOM 2926 C C . CYS A 1 377 ? -13.992 -33.625 10.078 1 23.56 377 CYS A C 1
ATOM 2928 O O . CYS A 1 377 ? -14.188 -32.5 10.547 1 23.56 377 CYS A O 1
ATOM 2930 N N . CYS A 1 378 ? -14.758 -34.656 10.43 1 23.33 378 CYS A N 1
ATOM 2931 C CA . CYS A 1 378 ? -15.867 -34.469 11.352 1 23.33 378 CYS A CA 1
ATOM 2932 C C . CYS A 1 378 ? -15.367 -34.219 12.773 1 23.33 378 CYS A C 1
ATOM 2934 O O . CYS A 1 378 ? -16.156 -34.188 13.719 1 23.33 378 CYS A O 1
ATOM 2936 N N . ARG A 1 379 ? -14.156 -34.562 13.062 1 23.33 379 ARG A N 1
ATOM 2937 C CA . ARG A 1 379 ? -14.148 -34.656 14.516 1 23.33 379 ARG A CA 1
ATOM 2938 C C . ARG A 1 379 ? -14.398 -33.281 15.133 1 23.33 379 ARG A C 1
ATOM 2940 O O . ARG A 1 379 ? -14.312 -33.094 16.344 1 23.33 379 ARG A O 1
ATOM 2947 N N . ARG A 1 380 ? -14.227 -32.156 14.484 1 20.53 380 ARG A N 1
ATOM 2948 C CA . ARG A 1 380 ? -14.312 -31.078 15.445 1 20.53 380 ARG A CA 1
ATOM 2949 C C . ARG A 1 380 ? -15.766 -30.75 15.773 1 20.53 380 ARG A C 1
ATOM 2951 O O . ARG A 1 380 ? -16.547 -30.422 14.883 1 20.53 380 ARG A O 1
ATOM 2958 N N . ARG A 1 381 ? -16.484 -31.359 16.844 1 21.88 381 ARG A N 1
ATOM 2959 C CA . ARG A 1 381 ? -17.734 -31.109 17.531 1 21.88 381 ARG A CA 1
ATOM 2960 C C . ARG A 1 381 ? -17.953 -29.625 17.781 1 21.88 381 ARG A C 1
ATOM 2962 O O . ARG A 1 381 ? -17.406 -29.047 18.719 1 21.88 381 ARG A O 1
ATOM 2969 N N . SER A 1 382 ? -17.875 -28.688 16.891 1 19.91 382 SER A N 1
ATOM 2970 C CA . SER A 1 382 ? -18.297 -27.422 17.469 1 19.91 382 SER A CA 1
ATOM 2971 C C . SER A 1 382 ? -19.703 -27.516 18.047 1 19.91 382 SER A C 1
ATOM 2973 O O . SER A 1 382 ? -20.531 -28.266 17.531 1 19.91 382 SER A O 1
ATOM 2975 N N . PRO A 1 383 ? -20.109 -27.141 19.281 1 19.52 383 PRO A N 1
ATOM 2976 C CA . PRO A 1 383 ? -21.391 -27.094 20 1 19.52 383 PRO A CA 1
ATOM 2977 C C . PRO A 1 383 ? -22.531 -26.578 19.125 1 19.52 383 PRO A C 1
ATOM 2979 O O . PRO A 1 383 ? -22.297 -25.953 18.094 1 19.52 383 PRO A O 1
ATOM 2982 N N . LYS A 1 384 ? -23.828 -26.875 19.578 1 22.14 384 LYS A N 1
ATOM 2983 C CA . LYS A 1 384 ? -25.203 -26.656 19.156 1 22.14 384 LYS A CA 1
ATOM 2984 C C . LYS A 1 384 ? -25.484 -25.188 18.906 1 22.14 384 LYS A C 1
ATOM 2986 O O . LYS A 1 384 ? -25.5 -24.391 19.844 1 22.14 384 LYS A O 1
ATOM 2991 N N . MET A 1 385 ? -25 -24.391 18.062 1 19.3 385 MET A N 1
ATOM 2992 C CA . MET A 1 385 ? -25.656 -23.094 17.922 1 19.3 385 MET A CA 1
ATOM 2993 C C . MET A 1 385 ? -27.141 -23.25 17.609 1 19.3 385 MET A C 1
ATOM 2995 O O . MET A 1 385 ? -27.5 -23.969 16.672 1 19.3 385 MET A O 1
ATOM 2999 N N . HIS A 1 386 ? -28.016 -23.297 18.609 1 18.44 386 HIS A N 1
ATOM 3000 C CA . HIS A 1 386 ? -29.469 -23.234 18.641 1 18.44 386 HIS A CA 1
ATOM 3001 C C . HIS A 1 386 ? -29.984 -22.156 17.672 1 18.44 386 HIS A C 1
ATOM 3003 O O . HIS A 1 386 ? -29.75 -20.969 17.891 1 18.44 386 HIS A O 1
ATOM 3009 N N . PHE A 1 387 ? -30 -22.375 16.484 1 18.14 387 PHE A N 1
ATOM 3010 C CA . PHE A 1 387 ? -30.688 -21.5 15.539 1 18.14 387 PHE A CA 1
ATOM 3011 C C . PHE A 1 387 ? -32.188 -21.516 15.789 1 18.14 387 PHE A C 1
ATOM 3013 O O . PHE A 1 387 ? -32.875 -22.469 15.414 1 18.14 387 PHE A O 1
ATOM 3020 N N . GLU A 1 388 ? -32.625 -21.219 17.078 1 18.73 388 GLU A N 1
ATOM 3021 C CA . GLU A 1 388 ? -34.062 -21.109 17.172 1 18.73 388 GLU A CA 1
ATOM 3022 C C . GLU A 1 388 ? -34.625 -20.203 16.078 1 18.73 388 GLU A C 1
ATOM 3024 O O . GLU A 1 388 ? -34.156 -19.078 15.898 1 18.73 388 GLU A O 1
ATOM 3029 N N . ARG A 1 389 ? -35.312 -20.734 15.172 1 20.44 389 ARG A N 1
ATOM 3030 C CA . ARG A 1 389 ? -36 -20.484 13.914 1 20.44 389 ARG A CA 1
ATOM 3031 C C . ARG A 1 389 ? -37.094 -19.422 14.086 1 20.44 389 ARG A C 1
ATOM 3033 O O . ARG A 1 389 ? -37.781 -19.047 13.125 1 20.44 389 ARG A O 1
ATOM 3040 N N . THR A 1 390 ? -37.438 -18.922 15.25 1 19.75 390 THR A N 1
ATOM 3041 C CA . THR A 1 390 ? -38.844 -18.484 15.047 1 19.75 390 THR A CA 1
ATOM 3042 C C . THR A 1 390 ? -38.875 -17.281 14.117 1 19.75 390 THR A C 1
ATOM 3044 O O . THR A 1 390 ? -38.469 -16.188 14.5 1 19.75 390 THR A O 1
ATOM 3047 N N . ILE A 1 391 ? -38.375 -17.344 12.914 1 18.41 391 ILE A N 1
ATOM 3048 C CA . ILE A 1 391 ? -38.562 -16.203 12.031 1 18.41 391 ILE A CA 1
ATOM 3049 C C . ILE A 1 391 ? -40.062 -15.914 11.859 1 18.41 391 ILE A C 1
ATOM 3051 O O . ILE A 1 391 ? -40.812 -16.766 11.383 1 18.41 391 ILE A O 1
ATOM 3055 N N . SER A 1 392 ? -40.625 -15.336 12.859 1 19.41 392 SER A N 1
ATOM 3056 C CA . SER A 1 392 ? -42 -14.961 12.586 1 19.41 392 SER A CA 1
ATOM 3057 C C . SER A 1 392 ? -42.125 -14.258 11.242 1 19.41 392 SER A C 1
ATOM 3059 O O . SER A 1 392 ? -41.156 -13.656 10.758 1 19.41 392 SER A O 1
ATOM 3061 N N . MET A 1 393 ? -43.094 -14.602 10.344 1 19.97 393 MET A N 1
ATOM 3062 C CA . MET A 1 393 ? -43.594 -14.336 8.992 1 19.97 393 MET A CA 1
ATOM 3063 C C . MET A 1 393 ? -43.562 -12.844 8.688 1 19.97 393 MET A C 1
ATOM 3065 O O . MET A 1 393 ? -43.438 -12.445 7.527 1 19.97 393 MET A O 1
ATOM 3069 N N . SER A 1 394 ? -44 -12.016 9.547 1 19.78 394 SER A N 1
ATOM 3070 C CA . SER A 1 394 ? -44.594 -10.758 9.109 1 19.78 394 SER A CA 1
ATOM 3071 C C . SER A 1 394 ? -43.531 -9.781 8.609 1 19.78 394 SER A C 1
ATOM 3073 O O . SER A 1 394 ? -43.781 -9.047 7.648 1 19.78 394 SER A O 1
ATOM 3075 N N . ASP A 1 395 ? -42.5 -9.453 9.438 1 18.05 395 ASP A N 1
ATOM 3076 C CA . ASP A 1 395 ? -41.875 -8.133 9.273 1 18.05 395 ASP A CA 1
ATOM 3077 C C . ASP A 1 395 ? -40.844 -8.141 8.164 1 18.05 395 ASP A C 1
ATOM 3079 O O . ASP A 1 395 ? -39.656 -8.297 8.438 1 18.05 395 ASP A O 1
ATOM 3083 N N . VAL A 1 396 ? -40.875 -8.867 7.023 1 19.08 396 VAL A N 1
ATOM 3084 C CA . VAL A 1 396 ? -40.188 -8.992 5.734 1 19.08 396 VAL A CA 1
ATOM 3085 C C . VAL A 1 396 ? -40.062 -7.617 5.082 1 19.08 396 VAL A C 1
ATOM 3087 O O . VAL A 1 396 ? -40.656 -7.355 4.043 1 19.08 396 VAL A O 1
ATOM 3090 N N . ARG A 1 397 ? -40.125 -6.477 5.695 1 19.52 397 ARG A N 1
ATOM 3091 C CA . ARG A 1 397 ? -40.156 -5.328 4.793 1 19.52 397 ARG A CA 1
ATOM 3092 C C . ARG A 1 397 ? -38.875 -5.27 3.959 1 19.52 397 ARG A C 1
ATOM 3094 O O . ARG A 1 397 ? -37.906 -5.992 4.23 1 19.52 397 ARG A O 1
ATOM 3101 N N . GLN A 1 398 ? -38.031 -4.07 3.793 1 18.2 398 GLN A N 1
ATOM 3102 C CA . GLN A 1 398 ? -37.594 -3.334 2.613 1 18.2 398 GLN A CA 1
ATOM 3103 C C . GLN A 1 398 ? -36.219 -3.793 2.162 1 18.2 398 GLN A C 1
ATOM 3105 O O . GLN A 1 398 ? -35.969 -4.004 0.969 1 18.2 398 GLN A O 1
ATOM 3110 N N . GLY A 1 399 ? -34.969 -3.502 2.832 1 19.45 399 GLY A N 1
ATOM 3111 C CA . GLY A 1 399 ? -33.844 -3.066 2.049 1 19.45 399 GLY A CA 1
ATOM 3112 C C . GLY A 1 399 ? -33.031 -4.219 1.5 1 19.45 399 GLY A C 1
ATOM 3113 O O . GLY A 1 399 ? -32.906 -5.266 2.141 1 19.45 399 GLY A O 1
ATOM 3114 N N . ASN A 1 400 ? -32.875 -4.461 0.148 1 21.17 400 ASN A N 1
ATOM 3115 C CA . ASN A 1 400 ? -32.406 -5.418 -0.837 1 21.17 400 ASN A CA 1
ATOM 3116 C C . ASN A 1 400 ? -30.922 -5.758 -0.61 1 21.17 400 ASN A C 1
ATOM 3118 O O . ASN A 1 400 ? -30.047 -4.926 -0.858 1 21.17 400 ASN A O 1
ATOM 3122 N N . GLN A 1 401 ? -30.547 -6.5 0.331 1 20.59 401 GLN A N 1
ATOM 3123 C CA . GLN A 1 401 ? -29.188 -6.914 0.625 1 20.59 401 GLN A CA 1
ATOM 3124 C C . GLN A 1 401 ? -28.641 -7.836 -0.463 1 20.59 401 GLN A C 1
ATOM 3126 O O . GLN A 1 401 ? -28.906 -9.039 -0.458 1 20.59 401 GLN A O 1
ATOM 3131 N N . LYS A 1 402 ? -28.578 -7.441 -1.817 1 23.2 402 LYS A N 1
ATOM 3132 C CA . LYS A 1 402 ? -28.234 -8.25 -2.979 1 23.2 402 LYS A CA 1
ATOM 3133 C C . LYS A 1 402 ? -26.812 -8.805 -2.857 1 23.2 402 LYS A C 1
ATOM 3135 O O . LYS A 1 402 ? -25.859 -8.039 -2.66 1 23.2 402 LYS A O 1
ATOM 3140 N N . ILE A 1 403 ? -26.641 -9.977 -2.434 1 21.08 403 ILE A N 1
ATOM 3141 C CA . ILE A 1 403 ? -25.438 -10.789 -2.391 1 21.08 403 ILE A CA 1
ATOM 3142 C C . ILE A 1 403 ? -24.906 -11.008 -3.807 1 21.08 403 ILE A C 1
ATOM 3144 O O . ILE A 1 403 ? -25.578 -11.648 -4.629 1 21.08 403 ILE A O 1
ATOM 3148 N N . CYS A 1 404 ? -24.438 -10.023 -4.641 1 22.8 404 CYS A N 1
ATOM 3149 C CA . CYS A 1 404 ? -24.031 -10.078 -6.043 1 22.8 404 CYS A CA 1
ATOM 3150 C C . CYS A 1 404 ? -22.812 -10.953 -6.227 1 22.8 404 CYS A C 1
ATOM 3152 O O . CYS A 1 404 ? -21.781 -10.742 -5.578 1 22.8 404 CYS A O 1
ATOM 3154 N N . PHE A 1 405 ? -22.953 -12.164 -6.488 1 21.98 405 PHE A N 1
ATOM 3155 C CA . PHE A 1 405 ? -21.891 -13.078 -6.887 1 21.98 405 PHE A CA 1
ATOM 3156 C C . PHE A 1 405 ? -21.219 -12.609 -8.172 1 21.98 405 PHE A C 1
ATOM 3158 O O . PHE A 1 405 ? -21.906 -12.281 -9.148 1 21.98 405 PHE A O 1
ATOM 3165 N N . THR A 1 406 ? -20.281 -11.734 -8.172 1 22.28 406 THR A N 1
ATOM 3166 C CA . THR A 1 406 ? -19.516 -11.328 -9.352 1 22.28 406 THR A CA 1
ATOM 3167 C C . THR A 1 406 ? -18.953 -12.539 -10.078 1 22.28 406 THR A C 1
ATOM 3169 O O . THR A 1 406 ? -18.312 -13.398 -9.461 1 22.28 406 THR A O 1
ATOM 3172 N N . SER A 1 407 ? -19.656 -13.07 -11.055 1 21.88 407 SER A N 1
ATOM 3173 C CA . SER A 1 407 ? -19.234 -14.109 -11.984 1 21.88 407 SER A CA 1
ATOM 3174 C C . SER A 1 407 ? -17.953 -13.711 -12.711 1 21.88 407 SER A C 1
ATOM 3176 O O . SER A 1 407 ? -17.781 -12.547 -13.086 1 21.88 407 SER A O 1
ATOM 3178 N N . MET B 1 1 ? -28.062 19.953 27.375 1 27.89 1 MET B N 1
ATOM 3179 C CA . MET B 1 1 ? -27.344 18.734 26.969 1 27.89 1 MET B CA 1
ATOM 3180 C C . MET B 1 1 ? -25.875 19.031 26.703 1 27.89 1 MET B C 1
ATOM 3182 O O . MET B 1 1 ? -25.562 19.875 25.875 1 27.89 1 MET B O 1
ATOM 3186 N N . GLY B 1 2 ? -24.984 19.141 27.562 1 36.75 2 GLY B N 1
ATOM 3187 C CA . GLY B 1 2 ? -23.656 19.734 27.656 1 36.75 2 GLY B CA 1
ATOM 3188 C C . GLY B 1 2 ? -22.781 19.391 26.469 1 36.75 2 GLY B C 1
ATOM 3189 O O . GLY B 1 2 ? -22.812 18.266 25.953 1 36.75 2 GLY B O 1
ATOM 3190 N N . SER B 1 3 ? -22.453 20.234 25.531 1 44.38 3 SER B N 1
ATOM 3191 C CA . SER B 1 3 ? -21.797 20.031 24.234 1 44.38 3 SER B CA 1
ATOM 3192 C C . SER B 1 3 ? -20.656 19.031 24.344 1 44.38 3 SER B C 1
ATOM 3194 O O . SER B 1 3 ? -19.688 19.25 25.078 1 44.38 3 SER B O 1
ATOM 3196 N N . GLU B 1 4 ? -20.906 17.688 24.625 1 57.03 4 GLU B N 1
ATOM 3197 C CA . GLU B 1 4 ? -19.953 16.609 24.844 1 57.03 4 GLU B CA 1
ATOM 3198 C C . GLU B 1 4 ? -18.672 16.828 24.047 1 57.03 4 GLU B C 1
ATOM 3200 O O . GLU B 1 4 ? -18.719 17.062 22.844 1 57.03 4 GLU B O 1
ATOM 3205 N N . GLU B 1 5 ? -17.641 17.125 24.812 1 87.31 5 GLU B N 1
ATOM 3206 C CA . GLU B 1 5 ? -16.297 17.328 24.312 1 87.31 5 GLU B CA 1
ATOM 3207 C C . GLU B 1 5 ? -15.836 16.172 23.438 1 87.31 5 GLU B C 1
ATOM 3209 O O . GLU B 1 5 ? -15.852 15.016 23.891 1 87.31 5 GLU B O 1
ATOM 3214 N N . ARG B 1 6 ? -15.789 16.391 22.188 1 95.62 6 ARG B N 1
ATOM 3215 C CA . ARG B 1 6 ? -15.352 15.344 21.266 1 95.62 6 ARG B CA 1
ATOM 3216 C C . ARG B 1 6 ? -13.883 14.992 21.5 1 95.62 6 ARG B C 1
ATOM 3218 O O . ARG B 1 6 ? -13.062 15.875 21.734 1 95.62 6 ARG B O 1
ATOM 3225 N N . ASN B 1 7 ? -13.625 13.742 21.5 1 98.25 7 ASN B N 1
ATOM 3226 C CA . ASN B 1 7 ? -12.289 13.195 21.703 1 98.25 7 ASN B CA 1
ATOM 3227 C C . ASN B 1 7 ? -11.617 12.844 20.375 1 98.25 7 ASN B C 1
ATOM 3229 O O . ASN B 1 7 ? -12.094 11.969 19.641 1 98.25 7 ASN B O 1
ATOM 3233 N N . ILE B 1 8 ? -10.492 13.516 20.094 1 98.81 8 ILE B N 1
ATOM 3234 C CA . ILE B 1 8 ? -9.844 13.375 18.797 1 98.81 8 ILE B CA 1
ATOM 3235 C C . ILE B 1 8 ? -8.477 12.711 18.969 1 98.81 8 ILE B C 1
ATOM 3237 O O . ILE B 1 8 ? -7.664 13.148 19.781 1 98.81 8 ILE B O 1
ATOM 3241 N N . LEU B 1 9 ? -8.242 11.625 18.234 1 98.94 9 LEU B N 1
ATOM 3242 C CA . LEU B 1 9 ? -6.906 11.055 18.141 1 98.94 9 LEU B CA 1
ATOM 3243 C C . LEU B 1 9 ? -6.102 11.734 17.031 1 98.94 9 LEU B C 1
ATOM 3245 O O . LEU B 1 9 ? -6.57 11.836 15.898 1 98.94 9 LEU B O 1
ATOM 3249 N N . VAL B 1 10 ? -4.934 12.203 17.375 1 98.94 10 VAL B N 1
ATOM 3250 C CA . VAL B 1 10 ? -4.02 12.781 16.391 1 98.94 10 VAL B CA 1
ATOM 3251 C C . VAL B 1 10 ? -2.748 11.945 16.312 1 98.94 10 VAL B C 1
ATOM 3253 O O . VAL B 1 10 ? -1.941 11.938 17.25 1 98.94 10 VAL B O 1
ATOM 3256 N N . THR B 1 11 ? -2.572 11.242 15.203 1 98.94 11 THR B N 1
ATOM 3257 C CA . THR B 1 11 ? -1.312 10.539 14.992 1 98.94 11 THR B CA 1
ATOM 3258 C C . THR B 1 11 ? -0.263 11.477 14.398 1 98.94 11 THR B C 1
ATOM 3260 O O . THR B 1 11 ? -0.586 12.344 13.586 1 98.94 11 THR B O 1
ATOM 3263 N N . GLY B 1 12 ? 0.997 11.281 14.867 1 98.5 12 GLY B N 1
ATOM 3264 C CA . GLY B 1 12 ? 2.016 12.227 14.43 1 98.5 12 GLY B CA 1
ATOM 3265 C C . GLY B 1 12 ? 1.819 13.617 15 1 98.5 12 GLY B C 1
ATOM 3266 O O . GLY B 1 12 ? 2.209 14.609 14.375 1 98.5 12 GLY B O 1
ATOM 3267 N N . GLY B 1 13 ? 1.212 13.703 16.156 1 98.56 13 GLY B N 1
ATOM 3268 C CA . GLY B 1 13 ? 0.81 14.977 16.719 1 98.56 13 GLY B CA 1
ATOM 3269 C C . GLY B 1 13 ? 1.971 15.766 17.297 1 98.56 13 GLY B C 1
ATOM 3270 O O . GLY B 1 13 ? 1.829 16.953 17.609 1 98.56 13 GLY B O 1
ATOM 3271 N N . ALA B 1 14 ? 3.121 15.141 17.391 1 98 14 ALA B N 1
ATOM 3272 C CA . ALA B 1 14 ? 4.293 15.836 17.922 1 98 14 ALA B CA 1
ATOM 3273 C C . ALA B 1 14 ? 5.137 16.422 16.797 1 98 14 ALA B C 1
ATOM 3275 O O . ALA B 1 14 ? 6.133 17.109 17.047 1 98 14 ALA B O 1
ATOM 3276 N N . GLY B 1 15 ? 4.711 16.219 15.57 1 96.31 15 GLY B N 1
ATOM 3277 C CA . GLY B 1 15 ? 5.441 16.734 14.43 1 96.31 15 GLY B CA 1
ATOM 3278 C C . GLY B 1 15 ? 5.109 18.188 14.117 1 96.31 15 GLY B C 1
ATOM 3279 O O . GLY B 1 15 ? 4.297 18.812 14.805 1 96.31 15 GLY B O 1
ATOM 3280 N N . PHE B 1 16 ? 5.688 18.75 13.055 1 94.56 16 PHE B N 1
ATOM 3281 C CA . PHE B 1 16 ? 5.59 20.156 12.656 1 94.56 16 PHE B CA 1
ATOM 3282 C C . PHE B 1 16 ? 4.133 20.562 12.461 1 94.56 16 PHE B C 1
ATOM 3284 O O . PHE B 1 16 ? 3.582 21.312 13.266 1 94.56 16 PHE B O 1
ATOM 3291 N N . VAL B 1 17 ? 3.4 19.859 11.492 1 96.62 17 VAL B N 1
ATOM 3292 C CA . VAL B 1 17 ? 2.006 20.203 11.242 1 96.62 17 VAL B CA 1
ATOM 3293 C C . VAL B 1 17 ? 1.136 19.734 12.406 1 96.62 17 VAL B C 1
ATOM 3295 O O . VAL B 1 17 ? 0.195 20.422 12.805 1 96.62 17 VAL B O 1
ATOM 3298 N N . GLY B 1 18 ? 1.484 18.625 12.984 1 98.25 18 GLY B N 1
ATOM 3299 C CA . GLY B 1 18 ? 0.722 18 14.055 1 98.25 18 GLY B CA 1
ATOM 3300 C C . GLY B 1 18 ? 0.58 18.875 15.281 1 98.25 18 GLY B C 1
ATOM 3301 O O . GLY B 1 18 ? -0.523 19.062 15.805 1 98.25 18 GLY B O 1
ATOM 3302 N N . THR B 1 19 ? 1.661 19.5 15.742 1 98.25 19 THR B N 1
ATOM 3303 C CA . THR B 1 19 ? 1.638 20.297 16.969 1 98.25 19 THR B CA 1
ATOM 3304 C C . THR B 1 19 ? 0.763 21.531 16.781 1 98.25 19 THR B C 1
ATOM 3306 O O . THR B 1 19 ? 0.001 21.906 17.672 1 98.25 19 THR B O 1
ATOM 3309 N N . HIS B 1 20 ? 0.878 22.172 15.633 1 98.12 20 HIS B N 1
ATOM 3310 C CA . HIS B 1 20 ? 0.065 23.359 15.359 1 98.12 20 HIS B CA 1
ATOM 3311 C C . HIS B 1 20 ? -1.418 23 15.305 1 98.12 20 HIS B C 1
ATOM 3313 O O . HIS B 1 20 ? -2.256 23.75 15.82 1 98.12 20 HIS B O 1
ATOM 3319 N N . CYS B 1 21 ? -1.707 21.859 14.688 1 98.56 21 CYS B N 1
ATOM 3320 C CA . CYS B 1 21 ? -3.092 21.406 14.609 1 98.56 21 CYS B CA 1
ATOM 3321 C C . CYS B 1 21 ? -3.639 21.062 15.992 1 98.56 21 CYS B C 1
ATOM 3323 O O . CYS B 1 21 ? -4.77 21.422 16.312 1 98.56 21 CYS B O 1
ATOM 3325 N N . VAL B 1 22 ? -2.863 20.375 16.797 1 98.81 22 VAL B N 1
ATOM 3326 C CA . VAL B 1 22 ? -3.279 20 18.141 1 98.81 22 VAL B CA 1
ATOM 3327 C C . VAL B 1 22 ? -3.607 21.234 18.969 1 98.81 22 VAL B C 1
ATOM 3329 O O . VAL B 1 22 ? -4.617 21.281 19.672 1 98.81 22 VAL B O 1
ATOM 3332 N N . LEU B 1 23 ? -2.754 22.281 18.875 1 98.5 23 LEU B N 1
ATOM 3333 C CA . LEU B 1 23 ? -2.998 23.531 19.594 1 98.5 23 LEU B CA 1
ATOM 3334 C C . LEU B 1 23 ? -4.34 24.125 19.188 1 98.5 23 LEU B C 1
ATOM 3336 O O . LEU B 1 23 ? -5.129 24.531 20.047 1 98.5 23 LEU B O 1
ATOM 3340 N N . GLN B 1 24 ? -4.574 24.172 17.859 1 97.88 24 GLN B N 1
ATOM 3341 C CA . GLN B 1 24 ? -5.824 24.75 17.375 1 97.88 24 GLN B CA 1
ATOM 3342 C C . GLN B 1 24 ? -7.023 23.922 17.828 1 97.88 24 GLN B C 1
ATOM 3344 O O . GLN B 1 24 ? -8.086 24.469 18.141 1 97.88 24 GLN B O 1
ATOM 3349 N N . LEU B 1 25 ? -6.887 22.594 17.859 1 98.38 25 LEU B N 1
ATOM 3350 C CA . LEU B 1 25 ? -7.957 21.703 18.312 1 98.38 25 LEU B CA 1
ATOM 3351 C C . LEU B 1 25 ? -8.32 22 19.766 1 98.38 25 LEU B C 1
ATOM 3353 O O . LEU B 1 25 ? -9.508 22.094 20.109 1 98.38 25 LEU B O 1
ATOM 3357 N N . LEU B 1 26 ? -7.34 22.156 20.609 1 98.12 26 LEU B N 1
ATOM 3358 C CA . LEU B 1 26 ? -7.57 22.469 22.016 1 98.12 26 LEU B CA 1
ATOM 3359 C C . LEU B 1 26 ? -8.312 23.781 22.172 1 98.12 26 LEU B C 1
ATOM 3361 O O . LEU B 1 26 ? -9.273 23.875 22.938 1 98.12 26 LEU B O 1
ATOM 3365 N N . LYS B 1 27 ? -7.902 24.75 21.422 1 96.69 27 LYS B N 1
ATOM 3366 C CA . LYS B 1 27 ? -8.516 26.062 21.484 1 96.69 27 LYS B CA 1
ATOM 3367 C C . LYS B 1 27 ? -9.969 26.016 21.031 1 96.69 27 LYS B C 1
ATOM 3369 O O . LYS B 1 27 ? -10.797 26.828 21.469 1 96.69 27 LYS B O 1
ATOM 3374 N N . GLU B 1 28 ? -10.219 25.078 20.172 1 95.75 28 GLU B N 1
ATOM 3375 C CA . GLU B 1 28 ? -11.578 24.953 19.641 1 95.75 28 GLU B CA 1
ATOM 3376 C C . GLU B 1 28 ? -12.43 24.062 20.547 1 95.75 28 GLU B C 1
ATOM 3378 O O . GLU B 1 28 ? -13.578 23.75 20.219 1 95.75 28 GLU B O 1
ATOM 3383 N N . GLY B 1 29 ? -11.875 23.547 21.625 1 95.62 29 GLY B N 1
ATOM 3384 C CA . GLY B 1 29 ? -12.664 22.891 22.656 1 95.62 29 GLY B CA 1
ATOM 3385 C C . GLY B 1 29 ? -12.625 21.375 22.594 1 95.62 29 GLY B C 1
ATOM 3386 O O . GLY B 1 29 ? -13.352 20.703 23.312 1 95.62 29 GLY B O 1
ATOM 3387 N N . PHE B 1 30 ? -11.789 20.781 21.812 1 97.81 30 PHE B N 1
ATOM 3388 C CA . PHE B 1 30 ? -11.695 19.328 21.688 1 97.81 30 PHE B CA 1
ATOM 3389 C C . PHE B 1 30 ? -10.758 18.766 22.75 1 97.81 30 PHE B C 1
ATOM 3391 O O . PHE B 1 30 ? -9.844 19.453 23.219 1 97.81 30 PHE B O 1
ATOM 3398 N N . ARG B 1 31 ? -11.055 17.562 23.156 1 98.25 31 ARG B N 1
ATOM 3399 C CA . ARG B 1 31 ? -10.039 16.75 23.812 1 98.25 31 ARG B CA 1
ATOM 3400 C C . ARG B 1 31 ? -9.148 16.062 22.781 1 98.25 31 ARG B C 1
ATOM 3402 O O . ARG B 1 31 ? -9.625 15.594 21.75 1 98.25 31 ARG B O 1
ATOM 3409 N N . VAL B 1 32 ? -7.848 16.047 23.094 1 98.69 32 VAL B N 1
ATOM 3410 C CA . VAL B 1 32 ? -6.918 15.539 22.078 1 98.69 32 VAL B CA 1
ATOM 3411 C C . VAL B 1 32 ? -6.012 14.477 22.703 1 98.69 32 VAL B C 1
ATOM 3413 O O . VAL B 1 32 ? -5.465 14.68 23.797 1 98.69 32 VAL B O 1
ATOM 3416 N N . VAL B 1 33 ? -5.887 13.352 22.062 1 98.81 33 VAL B N 1
ATOM 3417 C CA . VAL B 1 33 ? -4.898 12.32 22.375 1 98.81 33 VAL B CA 1
ATOM 3418 C C . VAL B 1 33 ? -3.9 12.195 21.234 1 98.81 33 VAL B C 1
ATOM 3420 O O . VAL B 1 33 ? -4.293 12.016 20.078 1 98.81 33 VAL B O 1
ATOM 3423 N N . ILE B 1 34 ? -2.613 12.32 21.562 1 98.81 34 ILE B N 1
ATOM 3424 C CA . ILE B 1 34 ? -1.555 12.203 20.578 1 98.81 34 ILE B CA 1
ATOM 3425 C C . ILE B 1 34 ? -0.908 10.82 20.672 1 98.81 34 ILE B C 1
ATOM 3427 O O . ILE B 1 34 ? -0.645 10.328 21.766 1 98.81 34 ILE B O 1
ATOM 3431 N N . ILE B 1 35 ? -0.713 10.172 19.547 1 98.88 35 ILE B N 1
ATOM 3432 C CA . ILE B 1 35 ? 0.237 9.062 19.453 1 98.88 35 ILE B CA 1
ATOM 3433 C C . ILE B 1 35 ? 1.352 9.422 18.484 1 98.88 35 ILE B C 1
ATOM 3435 O O . ILE B 1 35 ? 1.085 9.891 17.375 1 98.88 35 ILE B O 1
ATOM 3439 N N . ASP B 1 36 ? 2.549 9.273 18.922 1 98.69 36 ASP B N 1
ATOM 3440 C CA . ASP B 1 36 ? 3.738 9.594 18.141 1 98.69 36 ASP B CA 1
ATOM 3441 C C . ASP B 1 36 ? 4.926 8.734 18.562 1 98.69 36 ASP B C 1
ATOM 3443 O O . ASP B 1 36 ? 5.109 8.469 19.75 1 98.69 36 ASP B O 1
ATOM 3447 N N . ASN B 1 37 ? 5.691 8.312 17.578 1 98.25 37 ASN B N 1
ATOM 3448 C CA . ASN B 1 37 ? 6.852 7.5 17.938 1 98.25 37 ASN B CA 1
ATOM 3449 C C . ASN B 1 37 ? 8.109 8.352 18.062 1 98.25 37 ASN B C 1
ATOM 3451 O O . ASN B 1 37 ? 9.195 7.828 18.328 1 98.25 37 ASN B O 1
ATOM 3455 N N . LEU B 1 38 ? 8.055 9.625 17.766 1 96.81 38 LEU B N 1
ATOM 3456 C CA . LEU B 1 38 ? 9.094 10.633 17.938 1 96.81 38 LEU B CA 1
ATOM 3457 C C . LEU B 1 38 ? 10.273 10.367 17 1 96.81 38 LEU B C 1
ATOM 3459 O O . LEU B 1 38 ? 11.414 10.695 17.328 1 96.81 38 LEU B O 1
ATOM 3463 N N . ASP B 1 39 ? 10.023 9.688 15.844 1 94.62 39 ASP B N 1
ATOM 3464 C CA . ASP B 1 39 ? 11.055 9.438 14.844 1 94.62 39 ASP B CA 1
ATOM 3465 C C . ASP B 1 39 ? 11.656 10.742 14.336 1 94.62 39 ASP B C 1
ATOM 3467 O O . ASP B 1 39 ? 12.875 10.844 14.188 1 94.62 39 ASP B O 1
ATOM 3471 N N . ASN B 1 40 ? 10.859 11.711 14.047 1 91.12 40 ASN B N 1
ATOM 3472 C CA . ASN B 1 40 ? 11.32 13 13.555 1 91.12 40 ASN B CA 1
ATOM 3473 C C . ASN B 1 40 ? 10.734 14.156 14.359 1 91.12 40 ASN B C 1
ATOM 3475 O O . ASN B 1 40 ? 10.406 15.203 13.812 1 91.12 40 ASN B O 1
ATOM 3479 N N . SER B 1 41 ? 10.422 13.852 15.547 1 93 41 SER B N 1
ATOM 3480 C CA . SER B 1 41 ? 9.867 14.828 16.484 1 93 41 SER B CA 1
ATOM 3481 C C . SER B 1 41 ? 10.422 14.617 17.891 1 93 41 SER B C 1
ATOM 3483 O O . SER B 1 41 ? 11.406 13.898 18.062 1 93 41 SER B O 1
ATOM 3485 N N . CYS B 1 42 ? 9.945 15.445 18.797 1 93.06 42 CYS B N 1
ATOM 3486 C CA . CYS B 1 42 ? 10.367 15.328 20.188 1 93.06 42 CYS B CA 1
ATOM 3487 C C . CYS B 1 42 ? 9.227 15.672 21.141 1 93.06 42 CYS B C 1
ATOM 3489 O O . CYS B 1 42 ? 8.328 16.438 20.797 1 93.06 42 CYS B O 1
ATOM 3491 N N . GLU B 1 43 ? 9.344 15.125 22.312 1 95.31 43 GLU B N 1
ATOM 3492 C CA . GLU B 1 43 ? 8.289 15.32 23.297 1 95.31 43 GLU B CA 1
ATOM 3493 C C . GLU B 1 43 ? 8.195 16.781 23.734 1 95.31 43 GLU B C 1
ATOM 3495 O O . GLU B 1 43 ? 7.129 17.234 24.156 1 95.31 43 GLU B O 1
ATOM 3500 N N . GLU B 1 44 ? 9.312 17.5 23.656 1 95.19 44 GLU B N 1
ATOM 3501 C CA . GLU B 1 44 ? 9.344 18.906 23.984 1 95.19 44 GLU B CA 1
ATOM 3502 C C . GLU B 1 44 ? 8.297 19.688 23.188 1 95.19 44 GLU B C 1
ATOM 3504 O O . GLU B 1 44 ? 7.723 20.656 23.688 1 95.19 44 GLU B O 1
ATOM 3509 N N . ALA B 1 45 ? 8.07 19.266 21.969 1 96.19 45 ALA B N 1
ATOM 3510 C CA . ALA B 1 45 ? 7.059 19.922 21.141 1 96.19 45 ALA B CA 1
ATOM 3511 C C . ALA B 1 45 ? 5.676 19.812 21.781 1 96.19 45 ALA B C 1
ATOM 3513 O O . ALA B 1 45 ? 4.891 20.766 21.734 1 96.19 45 ALA B O 1
ATOM 3514 N N . VAL B 1 46 ? 5.383 18.703 22.422 1 98.06 46 VAL B N 1
ATOM 3515 C CA . VAL B 1 46 ? 4.109 18.484 23.109 1 98.06 46 VAL B CA 1
ATOM 3516 C C . VAL B 1 46 ? 4.027 19.391 24.344 1 98.06 46 VAL B C 1
ATOM 3518 O O . VAL B 1 46 ? 2.98 19.984 24.625 1 98.06 46 VAL B O 1
ATOM 3521 N N . HIS B 1 47 ? 5.121 19.5 25.047 1 97.69 47 HIS B N 1
ATOM 3522 C CA . HIS B 1 47 ? 5.172 20.375 26.203 1 97.69 47 HIS B CA 1
ATOM 3523 C C . HIS B 1 47 ? 4.902 21.828 25.812 1 97.69 47 HIS B C 1
ATOM 3525 O O . HIS B 1 47 ? 4.188 22.547 26.516 1 97.69 47 HIS B O 1
ATOM 3531 N N . ARG B 1 48 ? 5.477 22.203 24.734 1 96.81 48 ARG B N 1
ATOM 3532 C CA . ARG B 1 48 ? 5.293 23.578 24.266 1 96.81 48 ARG B CA 1
ATOM 3533 C C . ARG B 1 48 ? 3.842 23.828 23.859 1 96.81 48 ARG B C 1
ATOM 3535 O O . ARG B 1 48 ? 3.33 24.938 24.031 1 96.81 48 ARG B O 1
ATOM 3542 N N . VAL B 1 49 ? 3.23 22.812 23.297 1 98.44 49 VAL B N 1
ATOM 3543 C CA . VAL B 1 49 ? 1.81 22.922 22.984 1 98.44 49 VAL B CA 1
ATOM 3544 C C . VAL B 1 49 ? 1.016 23.172 24.266 1 98.44 49 VAL B C 1
ATOM 3546 O O . VAL B 1 49 ? 0.143 24.031 24.297 1 98.44 49 VAL B O 1
ATOM 3549 N N . LYS B 1 50 ? 1.286 22.438 25.297 1 98.25 50 LYS B N 1
ATOM 3550 C CA . LYS B 1 50 ? 0.602 22.594 26.578 1 98.25 50 LYS B CA 1
ATOM 3551 C C . LYS B 1 50 ? 0.819 23.984 27.156 1 98.25 50 LYS B C 1
ATOM 3553 O O . LYS B 1 50 ? -0.117 24.609 27.672 1 98.25 50 LYS B O 1
ATOM 3558 N N . GLU B 1 51 ? 2.031 24.438 27.031 1 97.81 51 GLU B N 1
ATOM 3559 C CA . GLU B 1 51 ? 2.361 25.766 27.531 1 97.81 51 GLU B CA 1
ATOM 3560 C C . GLU B 1 51 ? 1.562 26.844 26.797 1 97.81 51 GLU B C 1
ATOM 3562 O O . GLU B 1 51 ? 1.009 27.75 27.438 1 97.81 51 GLU B O 1
ATOM 3567 N N . LEU B 1 52 ? 1.533 26.719 25.516 1 97.5 52 LEU B N 1
ATOM 3568 C CA . LEU B 1 52 ? 0.863 27.719 24.688 1 97.5 52 LEU B CA 1
ATOM 3569 C C . LEU B 1 52 ? -0.648 27.656 24.891 1 97.5 52 LEU B C 1
ATOM 3571 O O . LEU B 1 52 ? -1.331 28.672 24.797 1 97.5 52 LEU B O 1
ATOM 3575 N N . ALA B 1 53 ? -1.159 26.5 25.141 1 97.44 53 ALA B N 1
ATOM 3576 C CA . ALA B 1 53 ? -2.598 26.312 25.312 1 97.44 53 ALA B CA 1
ATOM 3577 C C . ALA B 1 53 ? -3.082 26.875 26.641 1 97.44 53 ALA B C 1
ATOM 3579 O O . ALA B 1 53 ? -4.227 27.328 26.75 1 97.44 53 ALA B O 1
ATOM 3580 N N . GLY B 1 54 ? -2.227 26.828 27.688 1 97.31 54 GLY B N 1
ATOM 3581 C CA . GLY B 1 54 ? -2.621 27.203 29.031 1 97.31 54 GLY B CA 1
ATOM 3582 C C . GLY B 1 54 ? -3.066 26.016 29.875 1 97.31 54 GLY B C 1
ATOM 3583 O O . GLY B 1 54 ? -3.424 24.969 29.328 1 97.31 54 GLY B O 1
ATOM 3584 N N . PRO B 1 55 ? -3.076 26.188 31.141 1 96.12 55 PRO B N 1
ATOM 3585 C CA . PRO B 1 55 ? -3.283 25.078 32.062 1 96.12 55 PRO B CA 1
ATOM 3586 C C . PRO B 1 55 ? -4.637 24.391 31.859 1 96.12 55 PRO B C 1
ATOM 3588 O O . PRO B 1 55 ? -4.734 23.172 31.938 1 96.12 55 PRO B O 1
ATOM 3591 N N . GLN B 1 56 ? -5.66 25.141 31.625 1 96.56 56 GLN B N 1
ATOM 3592 C CA . GLN B 1 56 ? -6.996 24.578 31.484 1 96.56 56 GLN B CA 1
ATOM 3593 C C . GLN B 1 56 ? -7.078 23.672 30.25 1 96.56 56 GLN B C 1
ATOM 3595 O O . GLN B 1 56 ? -7.562 22.547 30.344 1 96.56 56 GLN B O 1
ATOM 3600 N N . LEU B 1 57 ? -6.617 24.141 29.141 1 97.38 57 LEU B N 1
ATOM 3601 C CA . LEU B 1 57 ? -6.688 23.375 27.906 1 97.38 57 LEU B CA 1
ATOM 3602 C C . LEU B 1 57 ? -5.637 22.266 27.891 1 97.38 57 LEU B C 1
ATOM 3604 O O . LEU B 1 57 ? -5.852 21.203 27.297 1 97.38 57 LEU B O 1
ATOM 3608 N N . ALA B 1 58 ? -4.539 22.469 28.562 1 97.81 58 ALA B N 1
ATOM 3609 C CA . ALA B 1 58 ? -3.463 21.484 28.641 1 97.81 58 ALA B CA 1
ATOM 3610 C C . ALA B 1 58 ? -3.955 20.188 29.266 1 97.81 58 ALA B C 1
ATOM 3612 O O . ALA B 1 58 ? -3.488 19.109 28.906 1 97.81 58 ALA B O 1
ATOM 3613 N N . SER B 1 59 ? -4.922 20.297 30.172 1 97.25 59 SER B N 1
ATOM 3614 C CA . SER B 1 59 ? -5.457 19.125 30.859 1 97.25 59 SER B CA 1
ATOM 3615 C C . SER B 1 59 ? -6.254 18.25 29.891 1 97.25 59 SER B C 1
ATOM 3617 O O . SER B 1 59 ? -6.512 17.078 30.188 1 97.25 59 SER B O 1
ATOM 3619 N N . LYS B 1 60 ? -6.566 18.781 28.75 1 97.88 60 LYS B N 1
ATOM 3620 C CA . LYS B 1 60 ? -7.344 18.062 27.75 1 97.88 60 LYS B CA 1
ATOM 3621 C C . LYS B 1 60 ? -6.438 17.406 26.703 1 97.88 60 LYS B C 1
ATOM 3623 O O . LYS B 1 60 ? -6.918 16.891 25.688 1 97.88 60 LYS B O 1
ATOM 3628 N N . LEU B 1 61 ? -5.168 17.469 26.922 1 98.62 61 LEU B N 1
ATOM 3629 C CA . LEU B 1 61 ? -4.191 16.906 26 1 98.62 61 LEU B CA 1
ATOM 3630 C C . LEU B 1 61 ? -3.463 15.727 26.641 1 98.62 61 LEU B C 1
ATOM 3632 O O . LEU B 1 61 ? -2.896 15.859 27.734 1 98.62 61 LEU B O 1
ATOM 3636 N N . GLU B 1 62 ? -3.475 14.625 25.984 1 98.44 62 GLU B N 1
ATOM 3637 C CA . GLU B 1 62 ? -2.732 13.438 26.422 1 98.44 62 GLU B CA 1
ATOM 3638 C C . GLU B 1 62 ? -1.758 12.984 25.328 1 98.44 62 GLU B C 1
ATOM 3640 O O . GLU B 1 62 ? -2.082 13.008 24.141 1 98.44 62 GLU B O 1
ATOM 3645 N N . PHE B 1 63 ? -0.576 12.555 25.797 1 98.62 63 PHE B N 1
ATOM 3646 C CA . PHE B 1 63 ? 0.449 12.086 24.875 1 98.62 63 PHE B CA 1
ATOM 3647 C C . PHE B 1 63 ? 0.777 10.625 25.125 1 98.62 63 PHE B C 1
ATOM 3649 O O . PHE B 1 63 ? 0.972 10.211 26.281 1 98.62 63 PHE B O 1
ATOM 3656 N N . HIS B 1 64 ? 0.846 9.875 24.062 1 98.5 64 HIS B N 1
ATOM 3657 C CA . HIS B 1 64 ? 1.259 8.477 24.109 1 98.5 64 HIS B CA 1
ATOM 3658 C C . HIS B 1 64 ? 2.42 8.219 23.156 1 98.5 64 HIS B C 1
ATOM 3660 O O . HIS B 1 64 ? 2.303 8.445 21.953 1 98.5 64 HIS B O 1
ATOM 3666 N N . LEU B 1 65 ? 3.523 7.785 23.766 1 98.56 65 LEU B N 1
ATOM 3667 C CA . LEU B 1 65 ? 4.613 7.285 22.938 1 98.56 65 LEU B CA 1
ATOM 3668 C C . LEU B 1 65 ? 4.25 5.941 22.312 1 98.56 65 LEU B C 1
ATOM 3670 O O . LEU B 1 65 ? 3.961 4.98 23.031 1 98.56 65 LEU B O 1
ATOM 3674 N N . GLY B 1 66 ? 4.223 5.898 20.969 1 98.5 66 GLY B N 1
ATOM 3675 C CA . GLY B 1 66 ? 3.84 4.66 20.297 1 98.5 66 GLY B CA 1
ATOM 3676 C C . GLY B 1 66 ? 4.121 4.672 18.812 1 98.5 66 GLY B C 1
ATOM 3677 O O . GLY B 1 66 ? 4.418 5.719 18.234 1 98.5 66 GLY B O 1
ATOM 3678 N N . ASP B 1 67 ? 4.129 3.486 18.25 1 98.69 67 ASP B N 1
ATOM 3679 C CA . ASP B 1 67 ? 4.371 3.244 16.844 1 98.69 67 ASP B CA 1
ATOM 3680 C C . ASP B 1 67 ? 3.174 2.559 16.188 1 98.69 67 ASP B C 1
ATOM 3682 O O . ASP B 1 67 ? 2.744 1.493 16.625 1 98.69 67 ASP B O 1
ATOM 3686 N N . LEU B 1 68 ? 2.66 3.197 15.109 1 98.81 68 LEU B N 1
ATOM 3687 C CA . LEU B 1 68 ? 1.462 2.674 14.461 1 98.81 68 LEU B CA 1
ATOM 3688 C C . LEU B 1 68 ? 1.726 1.302 13.859 1 98.81 68 LEU B C 1
ATOM 3690 O O . LEU B 1 68 ? 0.79 0.54 13.602 1 98.81 68 LEU B O 1
ATOM 3694 N N . ARG B 1 69 ? 2.994 0.979 13.539 1 97.88 69 ARG B N 1
ATOM 3695 C CA . ARG B 1 69 ? 3.344 -0.32 12.977 1 97.88 69 ARG B CA 1
ATOM 3696 C C . ARG B 1 69 ? 3.16 -1.431 14 1 97.88 69 ARG B C 1
ATOM 3698 O O . ARG B 1 69 ? 3.111 -2.611 13.648 1 97.88 69 ARG B O 1
ATOM 3705 N N . ASN B 1 70 ? 3.137 -1.021 15.266 1 97.62 70 ASN B N 1
ATOM 3706 C CA . ASN B 1 70 ? 2.848 -1.944 16.359 1 97.62 70 ASN B CA 1
ATOM 3707 C C . ASN B 1 70 ? 1.36 -1.967 16.688 1 97.62 70 ASN B C 1
ATOM 3709 O O . ASN B 1 70 ? 0.867 -1.087 17.406 1 97.62 70 ASN B O 1
ATOM 3713 N N . LYS B 1 71 ? 0.702 -3.01 16.359 1 97 71 LYS B N 1
ATOM 3714 C CA . LYS B 1 71 ? -0.742 -3.119 16.547 1 97 71 LYS B CA 1
ATOM 3715 C C . LYS B 1 71 ? -1.116 -3.012 18.016 1 97 71 LYS B C 1
ATOM 3717 O O . LYS B 1 71 ? -2.174 -2.477 18.359 1 97 71 LYS B O 1
ATOM 3722 N N . ASP B 1 72 ? -0.273 -3.465 18.875 1 97.62 72 ASP B N 1
ATOM 3723 C CA . ASP B 1 72 ? -0.549 -3.436 20.312 1 97.62 72 ASP B CA 1
ATOM 3724 C C . ASP B 1 72 ? -0.635 -2 20.812 1 97.62 72 ASP B C 1
ATOM 3726 O O . ASP B 1 72 ? -1.404 -1.709 21.734 1 97.62 72 ASP B O 1
ATOM 3730 N N . ASP B 1 73 ? 0.178 -1.146 20.297 1 98.38 73 ASP B N 1
ATOM 3731 C CA . ASP B 1 73 ? 0.13 0.258 20.688 1 98.38 73 ASP B CA 1
ATOM 3732 C C . ASP B 1 73 ? -1.227 0.876 20.359 1 98.38 73 ASP B C 1
ATOM 3734 O O . ASP B 1 73 ? -1.779 1.635 21.156 1 98.38 73 ASP B O 1
ATOM 3738 N N . LEU B 1 74 ? -1.754 0.536 19.234 1 98.62 74 LEU B N 1
ATOM 3739 C CA . LEU B 1 74 ? -3.055 1.04 18.812 1 98.62 74 LEU B CA 1
ATOM 3740 C C . LEU B 1 74 ? -4.176 0.417 19.641 1 98.62 74 LEU B C 1
ATOM 3742 O O . LEU B 1 74 ? -5.102 1.111 20.062 1 98.62 74 LEU B O 1
ATOM 3746 N N . GLU B 1 75 ? -4.031 -0.883 19.859 1 98.19 75 GLU B N 1
ATOM 3747 C CA . GLU B 1 75 ? -5.043 -1.587 20.641 1 98.19 75 GLU B CA 1
ATOM 3748 C C . GLU B 1 75 ? -5.156 -1.008 22.047 1 98.19 75 GLU B C 1
ATOM 3750 O O . GLU B 1 75 ? -6.262 -0.837 22.578 1 98.19 75 GLU B O 1
ATOM 3755 N N . LYS B 1 76 ? -4.09 -0.769 22.609 1 97.69 76 LYS B N 1
ATOM 3756 C CA . LYS B 1 76 ? -4.07 -0.191 23.953 1 97.69 76 LYS B CA 1
ATOM 3757 C C . LYS B 1 76 ? -4.758 1.171 23.969 1 97.69 76 LYS B C 1
ATOM 3759 O O . LYS B 1 76 ? -5.547 1.459 24.875 1 97.69 76 LYS B O 1
ATOM 3764 N N . LEU B 1 77 ? -4.5 1.935 23 1 97.5 77 LEU B N 1
ATOM 3765 C CA . LEU B 1 77 ? -5.059 3.281 22.938 1 97.5 77 LEU B CA 1
ATOM 3766 C C . LEU B 1 77 ? -6.566 3.236 22.734 1 97.5 77 LEU B C 1
ATOM 3768 O O . LEU B 1 77 ? -7.312 3.93 23.438 1 97.5 77 LEU B O 1
ATOM 3772 N N . PHE B 1 78 ? -7.055 2.449 21.828 1 98.38 78 PHE B N 1
ATOM 3773 C CA . PHE B 1 78 ? -8.461 2.43 21.438 1 98.38 78 PHE B CA 1
ATOM 3774 C C . PHE B 1 78 ? -9.297 1.675 22.469 1 98.38 78 PHE B C 1
ATOM 3776 O O . PHE B 1 78 ? -10.508 1.887 22.562 1 98.38 78 PHE B O 1
ATOM 3783 N N . SER B 1 79 ? -8.664 0.756 23.188 1 97.62 79 SER B N 1
ATOM 3784 C CA . SER B 1 79 ? -9.391 0.033 24.234 1 97.62 79 SER B CA 1
ATOM 3785 C C . SER B 1 79 ? -9.617 0.908 25.453 1 97.62 79 SER B C 1
ATOM 3787 O O . SER B 1 79 ? -10.586 0.711 26.188 1 97.62 79 SER B O 1
ATOM 3789 N N . ASN B 1 80 ? -8.797 1.882 25.656 1 96.06 80 ASN B N 1
ATOM 3790 C CA . ASN B 1 80 ? -8.859 2.729 26.844 1 96.06 80 ASN B CA 1
ATOM 3791 C C . ASN B 1 80 ? -9.617 4.027 26.562 1 96.06 80 ASN B C 1
ATOM 3793 O O . ASN B 1 80 ? -10 4.738 27.5 1 96.06 80 ASN B O 1
ATOM 3797 N N . ASP B 1 81 ? -9.797 4.309 25.281 1 95.19 81 ASP B N 1
ATOM 3798 C CA . ASP B 1 81 ? -10.406 5.57 24.891 1 95.19 81 ASP B CA 1
ATOM 3799 C C . ASP B 1 81 ? -11.43 5.359 23.766 1 95.19 81 ASP B C 1
ATOM 3801 O O . ASP B 1 81 ? -11.242 4.492 22.906 1 95.19 81 ASP B O 1
ATOM 3805 N N . LYS B 1 82 ? -12.414 6.117 23.891 1 96.94 82 LYS B N 1
ATOM 3806 C CA . LYS B 1 82 ? -13.336 6.211 22.766 1 96.94 82 LYS B CA 1
ATOM 3807 C C . LYS B 1 82 ? -13.062 7.457 21.922 1 96.94 82 LYS B C 1
ATOM 3809 O O . LYS B 1 82 ? -13.148 8.578 22.438 1 96.94 82 LYS B O 1
ATOM 3814 N N . PHE B 1 83 ? -12.789 7.293 20.719 1 98.56 83 PHE B N 1
ATOM 3815 C CA . PHE B 1 83 ? -12.477 8.422 19.844 1 98.56 83 PHE B CA 1
ATOM 3816 C C . PHE B 1 83 ? -13.648 8.727 18.922 1 98.56 83 PHE B C 1
ATOM 3818 O O . PHE B 1 83 ? -14.273 7.809 18.375 1 98.56 83 PHE B O 1
ATOM 3825 N N . ASP B 1 84 ? -13.867 9.977 18.75 1 98.44 84 ASP B N 1
ATOM 3826 C CA . ASP B 1 84 ? -14.914 10.422 17.844 1 98.44 84 ASP B CA 1
ATOM 3827 C C . ASP B 1 84 ? -14.383 10.555 16.422 1 98.44 84 ASP B C 1
ATOM 3829 O O . ASP B 1 84 ? -15.141 10.422 15.453 1 98.44 84 ASP B O 1
ATOM 3833 N N . ALA B 1 85 ? -13.148 10.852 16.281 1 98.75 85 ALA B N 1
ATOM 3834 C CA . ALA B 1 85 ? -12.492 11.023 14.977 1 98.75 85 ALA B CA 1
ATOM 3835 C C . ALA B 1 85 ? -10.977 10.914 15.109 1 98.75 85 ALA B C 1
ATOM 3837 O O . ALA B 1 85 ? -10.438 10.938 16.219 1 98.75 85 ALA B O 1
ATOM 3838 N N . VAL B 1 86 ? -10.344 10.75 13.945 1 98.94 86 VAL B N 1
ATOM 3839 C CA . VAL B 1 86 ? -8.891 10.68 13.875 1 98.94 86 VAL B CA 1
ATOM 3840 C C . VAL B 1 86 ? -8.367 11.688 12.852 1 98.94 86 VAL B C 1
ATOM 3842 O O . VAL B 1 86 ? -8.938 11.82 11.766 1 98.94 86 VAL B O 1
ATOM 3845 N N . ILE B 1 87 ? -7.383 12.438 13.242 1 98.94 87 ILE B N 1
ATOM 3846 C CA . ILE B 1 87 ? -6.555 13.18 12.297 1 98.94 87 ILE B CA 1
ATOM 3847 C C . ILE B 1 87 ? -5.203 12.477 12.141 1 98.94 87 ILE B C 1
ATOM 3849 O O . ILE B 1 87 ? -4.461 12.32 13.109 1 98.94 87 ILE B O 1
ATOM 3853 N N . HIS B 1 88 ? -4.887 12.062 10.953 1 98.94 88 HIS B N 1
ATOM 3854 C CA . HIS B 1 88 ? -3.746 11.188 10.695 1 98.94 88 HIS B CA 1
ATOM 3855 C C . HIS B 1 88 ? -2.619 11.945 10 1 98.94 88 HIS B C 1
ATOM 3857 O O . HIS B 1 88 ? -2.613 12.07 8.773 1 98.94 88 HIS B O 1
ATOM 3863 N N . PHE B 1 89 ? -1.579 12.336 10.812 1 98.75 89 PHE B N 1
ATOM 3864 C CA . PHE B 1 89 ? -0.407 13.023 10.281 1 98.75 89 PHE B CA 1
ATOM 3865 C C . PHE B 1 89 ? 0.777 12.062 10.18 1 98.75 89 PHE B C 1
ATOM 3867 O O . PHE B 1 89 ? 1.751 12.352 9.477 1 98.75 89 PHE B O 1
ATOM 3874 N N . ALA B 1 90 ? 0.726 10.992 10.938 1 98.69 90 ALA B N 1
ATOM 3875 C CA . ALA B 1 90 ? 1.899 10.141 11.094 1 98.69 90 ALA B CA 1
ATOM 3876 C C . ALA B 1 90 ? 2.377 9.617 9.734 1 98.69 90 ALA B C 1
ATOM 3878 O O . ALA B 1 90 ? 1.581 9.109 8.945 1 98.69 90 ALA B O 1
ATOM 3879 N N . GLY B 1 91 ? 3.631 9.734 9.484 1 97.69 91 GLY B N 1
ATOM 3880 C CA . GLY B 1 91 ? 4.262 9.273 8.266 1 97.69 91 GLY B CA 1
ATOM 3881 C C . GLY B 1 91 ? 5.594 9.945 7.984 1 97.69 91 GLY B C 1
ATOM 3882 O O . GLY B 1 91 ? 5.812 11.086 8.391 1 97.69 91 GLY B O 1
ATOM 3883 N N . LEU B 1 92 ? 6.461 9.219 7.297 1 96.5 92 LEU B N 1
ATOM 3884 C CA . LEU B 1 92 ? 7.691 9.805 6.77 1 96.5 92 LEU B CA 1
ATOM 3885 C C . LEU B 1 92 ? 7.41 10.633 5.52 1 96.5 92 LEU B C 1
ATOM 3887 O O . LEU B 1 92 ? 6.539 10.281 4.723 1 96.5 92 LEU B O 1
ATOM 3891 N N . LYS B 1 93 ? 8.195 11.75 5.332 1 92.69 93 LYS B N 1
ATOM 3892 C CA . LYS B 1 93 ? 7.699 12.688 4.332 1 92.69 93 LYS B CA 1
ATOM 3893 C C . LYS B 1 93 ? 8.82 13.156 3.412 1 92.69 93 LYS B C 1
ATOM 3895 O O . LYS B 1 93 ? 8.578 13.906 2.459 1 92.69 93 LYS B O 1
ATOM 3900 N N . ALA B 1 94 ? 10.047 12.805 3.598 1 89.06 94 ALA B N 1
ATOM 3901 C CA . ALA B 1 94 ? 11.156 13.297 2.787 1 89.06 94 ALA B CA 1
ATOM 3902 C C . ALA B 1 94 ? 11.234 12.555 1.456 1 89.06 94 ALA B C 1
ATOM 3904 O O . ALA B 1 94 ? 11.57 11.367 1.417 1 89.06 94 ALA B O 1
ATOM 3905 N N . VAL B 1 95 ? 11.047 13.266 0.385 1 89.69 95 VAL B N 1
ATOM 3906 C CA . VAL B 1 95 ? 11.008 12.672 -0.949 1 89.69 95 VAL B CA 1
ATOM 3907 C C . VAL B 1 95 ? 12.352 12.016 -1.258 1 89.69 95 VAL B C 1
ATOM 3909 O O . VAL B 1 95 ? 12.398 10.852 -1.68 1 89.69 95 VAL B O 1
ATOM 3912 N N . GLY B 1 96 ? 13.453 12.789 -1.039 1 88.38 96 GLY B N 1
ATOM 3913 C CA . GLY B 1 96 ? 14.773 12.25 -1.328 1 88.38 96 GLY B CA 1
ATOM 3914 C C . GLY B 1 96 ? 15.07 10.961 -0.589 1 88.38 96 GLY B C 1
ATOM 3915 O O . GLY B 1 96 ? 15.539 9.992 -1.187 1 88.38 96 GLY B O 1
ATOM 3916 N N . GLU B 1 97 ? 14.758 10.961 0.627 1 92.5 97 GLU B N 1
ATOM 3917 C CA . GLU B 1 97 ? 14.977 9.773 1.441 1 92.5 97 GLU B CA 1
ATOM 3918 C C . GLU B 1 97 ? 14.094 8.617 0.978 1 92.5 97 GLU B C 1
ATOM 3920 O O . GLU B 1 97 ? 14.516 7.457 1.005 1 92.5 97 GLU B O 1
ATOM 3925 N N . SER B 1 98 ? 12.875 8.922 0.583 1 96.81 98 SER B N 1
ATOM 3926 C CA . SER B 1 98 ? 11.953 7.887 0.142 1 96.81 98 SER B CA 1
ATOM 3927 C C . SER B 1 98 ? 12.477 7.164 -1.095 1 96.81 98 SER B C 1
ATOM 3929 O O . SER B 1 98 ? 12.234 5.965 -1.27 1 96.81 98 SER B O 1
ATOM 3931 N N . VAL B 1 99 ? 13.141 7.852 -1.978 1 96 99 VAL B N 1
ATOM 3932 C CA . VAL B 1 99 ? 13.711 7.262 -3.189 1 96 99 VAL B CA 1
ATOM 3933 C C . VAL B 1 99 ? 14.898 6.375 -2.826 1 96 99 VAL B C 1
ATOM 3935 O O . VAL B 1 99 ? 15.039 5.27 -3.355 1 96 99 VAL B O 1
ATOM 3938 N N . ALA B 1 100 ? 15.688 6.883 -1.9 1 95.5 100 ALA B N 1
ATOM 3939 C CA . ALA B 1 100 ? 16.875 6.148 -1.483 1 95.5 100 ALA B CA 1
ATOM 3940 C C . ALA B 1 100 ? 16.516 4.934 -0.64 1 95.5 100 ALA B C 1
ATOM 3942 O O . ALA B 1 100 ? 17.203 3.912 -0.672 1 95.5 100 ALA B O 1
ATOM 3943 N N . GLN B 1 101 ? 15.469 5.066 0.133 1 97.75 101 GLN B N 1
ATOM 3944 C CA . GLN B 1 101 ? 15.047 4.02 1.059 1 97.75 101 GLN B CA 1
ATOM 3945 C C . GLN B 1 101 ? 13.547 3.766 0.951 1 97.75 101 GLN B C 1
ATOM 3947 O O . GLN B 1 101 ? 12.812 3.92 1.931 1 97.75 101 GLN B O 1
ATOM 3952 N N . PRO B 1 102 ? 13.078 3.209 -0.156 1 98.56 102 PRO B N 1
ATOM 3953 C CA . PRO B 1 102 ? 11.633 3.062 -0.367 1 98.56 102 PRO B CA 1
ATOM 3954 C C . PRO B 1 102 ? 10.984 2.102 0.628 1 98.56 102 PRO B C 1
ATOM 3956 O O . PRO B 1 102 ? 9.859 2.338 1.078 1 98.56 102 PRO B O 1
ATOM 3959 N N . LEU B 1 103 ? 11.664 1.043 1.005 1 98.56 103 LEU B N 1
ATOM 3960 C CA . LEU B 1 103 ? 11.078 0.052 1.904 1 98.56 103 LEU B CA 1
ATOM 3961 C C . LEU B 1 103 ? 10.781 0.666 3.268 1 98.56 103 LEU B C 1
ATOM 3963 O O . LEU B 1 103 ? 9.789 0.308 3.91 1 98.56 103 LEU B O 1
ATOM 3967 N N . ARG B 1 104 ? 11.617 1.554 3.701 1 98.12 104 ARG B N 1
ATOM 3968 C CA . ARG B 1 104 ? 11.383 2.25 4.965 1 98.12 104 ARG B CA 1
ATOM 3969 C C . ARG B 1 104 ? 10.07 3.027 4.93 1 98.12 104 ARG B C 1
ATOM 3971 O O . ARG B 1 104 ? 9.32 3.031 5.906 1 98.12 104 ARG B O 1
ATOM 3978 N N . TYR B 1 105 ? 9.805 3.646 3.85 1 98.5 105 TYR B N 1
ATOM 3979 C CA . TYR B 1 105 ? 8.617 4.477 3.699 1 98.5 105 TYR B CA 1
ATOM 3980 C C . TYR B 1 105 ? 7.363 3.613 3.57 1 98.5 105 TYR B C 1
ATOM 3982 O O . TYR B 1 105 ? 6.332 3.912 4.176 1 98.5 105 TYR B O 1
ATOM 3990 N N . PHE B 1 106 ? 7.453 2.559 2.781 1 98.75 106 PHE B N 1
ATOM 3991 C CA . PHE B 1 106 ? 6.301 1.677 2.648 1 98.75 106 PHE B CA 1
ATOM 3992 C C . PHE B 1 106 ? 6 0.977 3.969 1 98.75 106 PHE B C 1
ATOM 3994 O O . PHE B 1 106 ? 4.836 0.823 4.344 1 98.75 106 PHE B O 1
ATOM 4001 N N . ASP B 1 107 ? 7.023 0.564 4.648 1 98.38 107 ASP B N 1
ATOM 4002 C CA . ASP B 1 107 ? 6.867 -0.048 5.961 1 98.38 107 ASP B CA 1
ATOM 4003 C C . ASP B 1 107 ? 6.184 0.912 6.938 1 98.38 107 ASP B C 1
ATOM 4005 O O . ASP B 1 107 ? 5.145 0.587 7.512 1 98.38 107 ASP B O 1
ATOM 4009 N N . ASN B 1 108 ? 6.727 2.076 7.008 1 98.5 108 ASN B N 1
ATOM 4010 C CA . ASN B 1 108 ? 6.242 3.041 7.992 1 98.5 108 ASN B CA 1
ATOM 4011 C C . ASN B 1 108 ? 4.867 3.586 7.617 1 98.5 108 ASN B C 1
ATOM 4013 O O . ASN B 1 108 ? 3.934 3.523 8.414 1 98.5 108 ASN B O 1
ATOM 4017 N N . ASN B 1 109 ? 4.73 4.141 6.422 1 98.75 109 ASN B N 1
ATOM 4018 C CA . ASN B 1 109 ? 3.533 4.883 6.047 1 98.75 109 ASN B CA 1
ATOM 4019 C C . ASN B 1 109 ? 2.363 3.945 5.754 1 98.75 109 ASN B C 1
ATOM 4021 O O . ASN B 1 109 ? 1.227 4.227 6.137 1 98.75 109 ASN B O 1
ATOM 4025 N N . LEU B 1 110 ? 2.623 2.785 5.066 1 98.81 110 LEU B N 1
ATOM 4026 C CA . LEU B 1 110 ? 1.515 1.915 4.688 1 98.81 110 LEU B CA 1
ATOM 4027 C C . LEU B 1 110 ? 1.112 1.008 5.844 1 98.81 110 LEU B C 1
ATOM 4029 O O . LEU B 1 110 ? -0.056 0.977 6.238 1 98.81 110 LEU B O 1
ATOM 4033 N N . ILE B 1 111 ? 2.096 0.284 6.41 1 98.62 111 ILE B N 1
ATOM 4034 C CA . ILE B 1 111 ? 1.756 -0.663 7.469 1 98.62 111 ILE B CA 1
ATOM 4035 C C . ILE B 1 111 ? 1.136 0.082 8.648 1 98.62 111 ILE B C 1
ATOM 4037 O O . ILE B 1 111 ? 0.102 -0.333 9.18 1 98.62 111 ILE B O 1
ATOM 4041 N N . GLY B 1 112 ? 1.748 1.206 9.016 1 98.75 112 GLY B N 1
ATOM 4042 C CA . GLY B 1 112 ? 1.189 1.993 10.109 1 98.75 112 GLY B CA 1
ATOM 4043 C C . GLY B 1 112 ? -0.233 2.449 9.844 1 98.75 112 GLY B C 1
ATOM 4044 O O . GLY B 1 112 ? -1.1 2.33 10.711 1 98.75 112 GLY B O 1
ATOM 4045 N N . SER B 1 113 ? -0.512 2.957 8.648 1 98.88 113 SER B N 1
ATOM 4046 C CA . SER B 1 113 ? -1.83 3.49 8.312 1 98.88 113 SER B CA 1
ATOM 4047 C C . SER B 1 113 ? -2.863 2.375 8.195 1 98.88 113 SER B C 1
ATOM 4049 O O . SER B 1 113 ? -4.008 2.533 8.625 1 98.88 113 SER B O 1
ATOM 4051 N N . ILE B 1 114 ? -2.469 1.261 7.594 1 98.88 114 ILE B N 1
ATOM 4052 C CA . ILE B 1 114 ? -3.389 0.136 7.465 1 98.88 114 ILE B CA 1
ATOM 4053 C C . ILE B 1 114 ? -3.781 -0.37 8.852 1 98.88 114 ILE B C 1
ATOM 4055 O O . ILE B 1 114 ? -4.957 -0.633 9.109 1 98.88 114 ILE B O 1
ATOM 4059 N N . ASN B 1 115 ? -2.807 -0.493 9.758 1 98.75 115 ASN B N 1
ATOM 4060 C CA . ASN B 1 115 ? -3.096 -0.859 11.141 1 98.75 115 ASN B CA 1
ATOM 4061 C C . ASN B 1 115 ? -4.074 0.117 11.789 1 98.75 115 ASN B C 1
ATOM 4063 O O . ASN B 1 115 ? -5.004 -0.298 12.484 1 98.75 115 ASN B O 1
ATOM 4067 N N . LEU B 1 116 ? -3.859 1.384 11.523 1 98.94 116 LEU B N 1
ATOM 4068 C CA . LEU B 1 116 ? -4.723 2.418 12.086 1 98.94 116 LEU B CA 1
ATOM 4069 C C . LEU B 1 116 ? -6.152 2.264 11.586 1 98.94 116 LEU B C 1
ATOM 4071 O O . LEU B 1 116 ? -7.098 2.254 12.375 1 98.94 116 LEU B O 1
ATOM 4075 N N . TYR B 1 117 ? -6.309 2.158 10.258 1 98.88 117 TYR B N 1
ATOM 4076 C CA . TYR B 1 117 ? -7.633 2.025 9.664 1 98.88 117 TYR B CA 1
ATOM 4077 C C . TYR B 1 117 ? -8.352 0.792 10.203 1 98.88 117 TYR B C 1
ATOM 4079 O O . TYR B 1 117 ? -9.547 0.841 10.5 1 98.88 117 TYR B O 1
ATOM 4087 N N . GLN B 1 118 ? -7.594 -0.28 10.305 1 98.62 118 GLN B N 1
ATOM 4088 C CA . GLN B 1 118 ? -8.172 -1.516 10.828 1 98.62 118 GLN B CA 1
ATOM 4089 C C . GLN B 1 118 ? -8.648 -1.337 12.266 1 98.62 118 GLN B C 1
ATOM 4091 O O . GLN B 1 118 ? -9.727 -1.81 12.633 1 98.62 118 GLN B O 1
ATOM 4096 N N . THR B 1 119 ? -7.824 -0.735 13.07 1 98.75 119 THR B N 1
ATOM 4097 C CA . THR B 1 119 ? -8.172 -0.521 14.469 1 98.75 119 THR B CA 1
ATOM 4098 C C . THR B 1 119 ? -9.367 0.417 14.594 1 98.75 119 THR B C 1
ATOM 4100 O O . THR B 1 119 ? -10.266 0.183 15.406 1 98.75 119 THR B O 1
ATOM 4103 N N . MET B 1 120 ? -9.422 1.462 13.828 1 98.81 120 MET B N 1
ATOM 4104 C CA . MET B 1 120 ? -10.562 2.373 13.797 1 98.81 120 MET B CA 1
ATOM 4105 C C . MET B 1 120 ? -11.852 1.619 13.484 1 98.81 120 MET B C 1
ATOM 4107 O O . MET B 1 120 ? -12.867 1.805 14.164 1 98.81 120 MET B O 1
ATOM 4111 N N . ALA B 1 121 ? -11.766 0.825 12.445 1 98.56 121 ALA B N 1
ATOM 4112 C CA . ALA B 1 121 ? -12.93 0.027 12.078 1 98.56 121 ALA B CA 1
ATOM 4113 C C . ALA B 1 121 ? -13.367 -0.88 13.227 1 98.56 121 ALA B C 1
ATOM 4115 O O . ALA B 1 121 ? -14.555 -0.974 13.531 1 98.56 121 ALA B O 1
ATOM 4116 N N . LYS B 1 122 ? -12.398 -1.534 13.836 1 98.12 122 LYS B N 1
ATOM 4117 C CA . LYS B 1 122 ? -12.656 -2.471 14.93 1 98.12 122 LYS B CA 1
ATOM 4118 C C . LYS B 1 122 ? -13.391 -1.789 16.078 1 98.12 122 LYS B C 1
ATOM 4120 O O . LYS B 1 122 ? -14.281 -2.381 16.688 1 98.12 122 LYS B O 1
ATOM 4125 N N . TYR B 1 123 ? -13.078 -0.565 16.359 1 98.44 123 TYR B N 1
ATOM 4126 C CA . TYR B 1 123 ? -13.625 0.127 17.516 1 98.44 123 TYR B CA 1
ATOM 4127 C C . TYR B 1 123 ? -14.688 1.136 17.109 1 98.44 123 TYR B C 1
ATOM 4129 O O . TYR B 1 123 ? -15.031 2.039 17.875 1 98.44 123 TYR B O 1
ATOM 4137 N N . ASP B 1 124 ? -15.141 1.069 15.859 1 97.88 124 ASP B N 1
ATOM 4138 C CA . ASP B 1 124 ? -16.266 1.814 15.312 1 97.88 124 ASP B CA 1
ATOM 4139 C C . ASP B 1 124 ? -16 3.318 15.344 1 97.88 124 ASP B C 1
ATOM 4141 O O . ASP B 1 124 ? -16.859 4.102 15.742 1 97.88 124 ASP B O 1
ATOM 4145 N N . CYS B 1 125 ? -14.781 3.713 15.117 1 98.56 125 CYS B N 1
ATOM 4146 C CA . CYS B 1 125 ? -14.391 5.09 14.844 1 98.56 125 CYS B CA 1
ATOM 4147 C C . CYS B 1 125 ? -14.227 5.32 13.344 1 98.56 125 CYS B C 1
ATOM 4149 O O . CYS B 1 125 ? -13.188 5 12.773 1 98.56 125 CYS B O 1
ATOM 4151 N N . LYS B 1 126 ? -15.164 5.984 12.734 1 98.62 126 LYS B N 1
ATOM 4152 C CA . LYS B 1 126 ? -15.211 5.953 11.273 1 98.62 126 LYS B CA 1
ATOM 4153 C C . LYS B 1 126 ? -15.156 7.363 10.695 1 98.62 126 LYS B C 1
ATOM 4155 O O . LYS B 1 126 ? -15.766 7.637 9.656 1 98.62 126 LYS B O 1
ATOM 4160 N N . LYS B 1 127 ? -14.57 8.305 11.367 1 98.81 127 LYS B N 1
ATOM 4161 C CA . LYS B 1 127 ? -14.312 9.664 10.883 1 98.81 127 LYS B CA 1
ATOM 4162 C C . LYS B 1 127 ? -12.812 9.945 10.836 1 98.81 127 LYS B C 1
ATOM 4164 O O . LYS B 1 127 ? -12.117 9.82 11.844 1 98.81 127 LYS B O 1
ATOM 4169 N N . LEU B 1 128 ? -12.336 10.312 9.617 1 98.88 128 LEU B N 1
ATOM 4170 C CA . LEU B 1 128 ? -10.898 10.43 9.406 1 98.88 128 LEU B CA 1
ATOM 4171 C C . LEU B 1 128 ? -10.57 11.664 8.578 1 98.88 128 LEU B C 1
ATOM 4173 O O . LEU B 1 128 ? -11.18 11.898 7.531 1 98.88 128 LEU B O 1
ATOM 4177 N N . VAL B 1 129 ? -9.703 12.516 9.055 1 98.88 129 VAL B N 1
ATOM 4178 C CA . VAL B 1 129 ? -8.992 13.477 8.227 1 98.88 129 VAL B CA 1
ATOM 4179 C C . VAL B 1 129 ? -7.582 12.969 7.93 1 98.88 129 VAL B C 1
ATOM 4181 O O . VAL B 1 129 ? -6.777 12.781 8.844 1 98.88 129 VAL B O 1
ATOM 4184 N N . PHE B 1 130 ? -7.32 12.703 6.746 1 98.88 130 PHE B N 1
ATOM 4185 C CA . PHE B 1 130 ? -6.023 12.18 6.332 1 98.88 130 PHE B CA 1
ATOM 4186 C C . PHE B 1 130 ? -5.16 13.281 5.734 1 98.88 130 PHE B C 1
ATOM 4188 O O . PHE B 1 130 ? -5.594 13.992 4.824 1 98.88 130 PHE B O 1
ATOM 4195 N N . SER B 1 131 ? -3.941 13.391 6.285 1 98.5 131 SER B N 1
ATOM 4196 C CA . SER B 1 131 ? -2.939 14.289 5.719 1 98.5 131 SER B CA 1
ATOM 4197 C C . SER B 1 131 ? -2.312 13.695 4.461 1 98.5 131 SER B C 1
ATOM 4199 O O . SER B 1 131 ? -1.3 13 4.535 1 98.5 131 SER B O 1
ATOM 4201 N N . SER B 1 132 ? -2.871 13.977 3.354 1 97.88 132 SER B N 1
ATOM 4202 C CA . SER B 1 132 ? -2.312 13.57 2.068 1 97.88 132 SER B CA 1
ATOM 4203 C C . SER B 1 132 ? -1.29 14.586 1.565 1 97.88 132 SER B C 1
ATOM 4205 O O . SER B 1 132 ? -0.549 15.172 2.355 1 97.88 132 SER B O 1
ATOM 4207 N N . SER B 1 133 ? -1.085 14.641 0.288 1 95.94 133 SER B N 1
ATOM 4208 C CA . SER B 1 133 ? -0.035 15.492 -0.266 1 95.94 133 SER B CA 1
ATOM 4209 C C . SER B 1 133 ? -0.322 15.852 -1.721 1 95.94 133 SER B C 1
ATOM 4211 O O . SER B 1 133 ? -0.941 15.07 -2.447 1 95.94 133 SER B O 1
ATOM 4213 N N . ALA B 1 134 ? 0.144 16.969 -2.084 1 91.06 134 ALA B N 1
ATOM 4214 C CA . ALA B 1 134 ? 0.043 17.375 -3.484 1 91.06 134 ALA B CA 1
ATOM 4215 C C . ALA B 1 134 ? 0.883 16.469 -4.379 1 91.06 134 ALA B C 1
ATOM 4217 O O . ALA B 1 134 ? 0.704 16.453 -5.598 1 91.06 134 ALA B O 1
ATOM 4218 N N . THR B 1 135 ? 1.753 15.695 -3.785 1 92.38 135 THR B N 1
ATOM 4219 C CA . THR B 1 135 ? 2.615 14.797 -4.539 1 92.38 135 THR B CA 1
ATOM 4220 C C . THR B 1 135 ? 1.789 13.727 -5.25 1 92.38 135 THR B C 1
ATOM 4222 O O . THR B 1 135 ? 2.279 13.062 -6.168 1 92.38 135 THR B O 1
ATOM 4225 N N . VAL B 1 136 ? 0.568 13.555 -4.879 1 95.81 136 VAL B N 1
ATOM 4226 C CA . VAL B 1 136 ? -0.264 12.523 -5.488 1 95.81 136 VAL B CA 1
ATOM 4227 C C . VAL B 1 136 ? -0.577 12.898 -6.934 1 95.81 136 VAL B C 1
ATOM 4229 O O . VAL B 1 136 ? -0.95 12.039 -7.738 1 95.81 136 VAL B O 1
ATOM 4232 N N . TYR B 1 137 ? -0.415 14.188 -7.254 1 91.31 137 TYR B N 1
ATOM 4233 C CA . TYR B 1 137 ? -0.717 14.664 -8.602 1 91.31 137 TYR B CA 1
ATOM 4234 C C . TYR B 1 137 ? 0.444 14.391 -9.547 1 91.31 137 TYR B C 1
ATOM 4236 O O . TYR B 1 137 ? 0.276 14.422 -10.766 1 91.31 137 TYR B O 1
ATOM 4244 N N . GLY B 1 138 ? 1.604 14.109 -9.016 1 88.88 138 GLY B N 1
ATOM 4245 C CA . GLY B 1 138 ? 2.779 13.969 -9.859 1 88.88 138 GLY B CA 1
ATOM 4246 C C . GLY B 1 138 ? 3.098 15.219 -10.656 1 88.88 138 GLY B C 1
ATOM 4247 O O . GLY B 1 138 ? 3.271 16.297 -10.086 1 88.88 138 GLY B O 1
ATOM 4248 N N . GLN B 1 139 ? 3.121 15.039 -12.008 1 79.81 139 GLN B N 1
ATOM 4249 C CA . GLN B 1 139 ? 3.32 16.172 -12.914 1 79.81 139 GLN B CA 1
ATOM 4250 C C . GLN B 1 139 ? 2.01 16.578 -13.578 1 79.81 139 GLN B C 1
ATOM 4252 O O . GLN B 1 139 ? 1.667 16.078 -14.656 1 79.81 139 GLN B O 1
ATOM 4257 N N . PRO B 1 140 ? 1.398 17.406 -12.914 1 75.94 140 PRO B N 1
ATOM 4258 C CA . PRO B 1 140 ? 0.093 17.766 -13.469 1 75.94 140 PRO B CA 1
ATOM 4259 C C . PRO B 1 140 ? 0.2 18.453 -14.828 1 75.94 140 PRO B C 1
ATOM 4261 O O . PRO B 1 140 ? 1.171 19.172 -15.086 1 75.94 140 PRO B O 1
ATOM 4264 N N . GLU B 1 141 ? -0.748 18.25 -15.656 1 71.56 141 GLU B N 1
ATOM 4265 C CA . GLU B 1 141 ? -0.781 18.812 -17 1 71.56 141 GLU B CA 1
ATOM 4266 C C . GLU B 1 141 ? -1.065 20.312 -16.969 1 71.56 141 GLU B C 1
ATOM 4268 O O . GLU B 1 141 ? -0.601 21.047 -17.844 1 71.56 141 GLU B O 1
ATOM 4273 N N . LYS B 1 142 ? -1.894 20.672 -16.047 1 72.62 142 LYS B N 1
ATOM 4274 C CA . LYS B 1 142 ? -2.322 22.078 -15.93 1 72.62 142 LYS B CA 1
ATOM 4275 C C . LYS B 1 142 ? -2.131 22.594 -14.508 1 72.62 142 LYS B C 1
ATOM 4277 O O . LYS B 1 142 ? -2.145 21.812 -13.555 1 72.62 142 LYS B O 1
ATOM 4282 N N . ILE B 1 143 ? -1.774 23.906 -14.406 1 67.81 143 ILE B N 1
ATOM 4283 C CA . ILE B 1 143 ? -1.692 24.609 -13.133 1 67.81 143 ILE B CA 1
ATOM 4284 C C . ILE B 1 143 ? -2.725 25.734 -13.102 1 67.81 143 ILE B C 1
ATOM 4286 O O . ILE B 1 143 ? -2.914 26.453 -14.094 1 67.81 143 ILE B O 1
ATOM 4290 N N . PRO B 1 144 ? -3.533 25.953 -12.008 1 75.81 144 PRO B N 1
ATOM 4291 C CA . PRO B 1 144 ? -3.449 25.234 -10.727 1 75.81 144 PRO B CA 1
ATOM 4292 C C . PRO B 1 144 ? -4.07 23.844 -10.789 1 75.81 144 PRO B C 1
ATOM 4294 O O . PRO B 1 144 ? -4.961 23.594 -11.609 1 75.81 144 PRO B O 1
ATOM 4297 N N . CYS B 1 145 ? -3.557 22.953 -9.906 1 79.31 145 CYS B N 1
ATOM 4298 C CA . CYS B 1 145 ? -4.109 21.609 -9.82 1 79.31 145 CYS B CA 1
ATOM 4299 C C . CYS B 1 145 ? -5.5 21.641 -9.203 1 79.31 145 CYS B C 1
ATOM 4301 O O . CYS B 1 145 ? -5.75 22.375 -8.242 1 79.31 145 CYS B O 1
ATOM 4303 N N . VAL B 1 146 ? -6.371 20.922 -9.82 1 83.06 146 VAL B N 1
ATOM 4304 C CA . VAL B 1 146 ? -7.699 20.75 -9.242 1 83.06 146 VAL B CA 1
ATOM 4305 C C . VAL B 1 146 ? -7.875 19.297 -8.789 1 83.06 146 VAL B C 1
ATOM 4307 O O . VAL B 1 146 ? -7.18 18.406 -9.266 1 83.06 146 VAL B O 1
ATOM 4310 N N . GLU B 1 147 ? -8.82 19.094 -7.863 1 87 147 GLU B N 1
ATOM 4311 C CA . GLU B 1 147 ? -8.922 17.828 -7.145 1 87 147 GLU B CA 1
ATOM 4312 C C . GLU B 1 147 ? -9.281 16.688 -8.086 1 87 147 GLU B C 1
ATOM 4314 O O . GLU B 1 147 ? -8.969 15.523 -7.816 1 87 147 GLU B O 1
ATOM 4319 N N . ASP B 1 148 ? -9.836 16.969 -9.203 1 87.62 148 ASP B N 1
ATOM 4320 C CA . ASP B 1 148 ? -10.32 15.914 -10.086 1 87.62 148 ASP B CA 1
ATOM 4321 C C . ASP B 1 148 ? -9.258 15.516 -11.102 1 87.62 148 ASP B C 1
ATOM 4323 O O . ASP B 1 148 ? -9.492 14.664 -11.961 1 87.62 148 ASP B O 1
ATOM 4327 N N . PHE B 1 149 ? -8.133 16.125 -11 1 87.88 149 PHE B N 1
ATOM 4328 C CA . PHE B 1 149 ? -7.043 15.742 -11.891 1 87.88 149 PHE B CA 1
ATOM 4329 C C . PHE B 1 149 ? -6.652 14.281 -11.664 1 87.88 149 PHE B C 1
ATOM 4331 O O . PHE B 1 149 ? -6.855 13.742 -10.578 1 87.88 149 PHE B O 1
ATOM 4338 N N . ASP B 1 150 ? -6.074 13.734 -12.719 1 88.81 150 ASP B N 1
ATOM 4339 C CA . ASP B 1 150 ? -5.535 12.383 -12.602 1 88.81 150 ASP B CA 1
ATOM 4340 C C . ASP B 1 150 ? -4.406 12.336 -11.578 1 88.81 150 ASP B C 1
ATOM 4342 O O . ASP B 1 150 ? -3.625 13.281 -11.453 1 88.81 150 ASP B O 1
ATOM 4346 N N . LEU B 1 151 ? -4.359 11.266 -10.953 1 92.75 151 LEU B N 1
ATOM 4347 C CA . LEU B 1 151 ? -3.357 11.07 -9.914 1 92.75 151 LEU B CA 1
ATOM 4348 C C . LEU B 1 151 ? -2.256 10.125 -10.391 1 92.75 151 LEU B C 1
ATOM 4350 O O . LEU B 1 151 ? -2.539 9.086 -10.992 1 92.75 151 LEU B O 1
ATOM 4354 N N . LYS B 1 152 ? -1.039 10.562 -10.25 1 91.38 152 LYS B N 1
ATOM 4355 C CA . LYS B 1 152 ? 0.116 9.75 -10.633 1 91.38 152 LYS B CA 1
ATOM 4356 C C . LYS B 1 152 ? 1.358 10.164 -9.844 1 91.38 152 LYS B C 1
ATOM 4358 O O . LYS B 1 152 ? 2.162 10.969 -10.32 1 91.38 152 LYS B O 1
ATOM 4363 N N . ALA B 1 153 ? 1.607 9.461 -8.789 1 94.81 153 ALA B N 1
ATOM 4364 C CA . ALA B 1 153 ? 2.746 9.789 -7.938 1 94.81 153 ALA B CA 1
ATOM 4365 C C . ALA B 1 153 ? 4.062 9.422 -8.617 1 94.81 153 ALA B C 1
ATOM 4367 O O . ALA B 1 153 ? 4.164 8.383 -9.266 1 94.81 153 ALA B O 1
ATOM 4368 N N . MET B 1 154 ? 5.148 10.188 -8.344 1 93 154 MET B N 1
ATOM 4369 C CA . MET B 1 154 ? 6.391 10.031 -9.094 1 93 154 MET B CA 1
ATOM 4370 C C . MET B 1 154 ? 7.5 9.484 -8.203 1 93 154 MET B C 1
ATOM 4372 O O . MET B 1 154 ? 8.609 9.219 -8.672 1 93 154 MET B O 1
ATOM 4376 N N . ASN B 1 155 ? 7.301 9.391 -6.977 1 94.94 155 ASN B N 1
ATOM 4377 C CA . ASN B 1 155 ? 8.281 8.906 -6.012 1 94.94 155 ASN B CA 1
ATOM 4378 C C . ASN B 1 155 ? 7.621 8.078 -4.914 1 94.94 155 ASN B C 1
ATOM 4380 O O . ASN B 1 155 ? 6.398 8.117 -4.75 1 94.94 155 ASN B O 1
ATOM 4384 N N . PRO B 1 156 ? 8.406 7.336 -4.145 1 98.38 156 PRO B N 1
ATOM 4385 C CA . PRO B 1 156 ? 7.824 6.43 -3.15 1 98.38 156 PRO B CA 1
ATOM 4386 C C . PRO B 1 156 ? 7.023 7.164 -2.078 1 98.38 156 PRO B C 1
ATOM 4388 O O . PRO B 1 156 ? 5.988 6.672 -1.631 1 98.38 156 PRO B O 1
ATOM 4391 N N . TYR B 1 157 ? 7.477 8.344 -1.617 1 97.38 157 TYR B N 1
ATOM 4392 C CA . TYR B 1 157 ? 6.684 9.117 -0.664 1 97.38 157 TYR B CA 1
ATOM 4393 C C . TYR B 1 157 ? 5.305 9.43 -1.229 1 97.38 157 TYR B C 1
ATOM 4395 O O . TYR B 1 157 ? 4.285 9.117 -0.607 1 97.38 157 TYR B O 1
ATOM 4403 N N . GLY B 1 158 ? 5.297 10.031 -2.408 1 97.75 158 GLY B N 1
ATOM 4404 C CA . GLY B 1 158 ? 4.035 10.344 -3.064 1 97.75 158 GLY B CA 1
ATOM 4405 C C . GLY B 1 158 ? 3.156 9.117 -3.271 1 97.75 158 GLY B C 1
ATOM 4406 O O . GLY B 1 158 ? 1.935 9.195 -3.129 1 97.75 158 GLY B O 1
ATOM 4407 N N . ARG B 1 159 ? 3.758 8.023 -3.584 1 98.19 159 ARG B N 1
ATOM 4408 C CA . ARG B 1 159 ? 3.008 6.789 -3.801 1 98.19 159 ARG B CA 1
ATOM 4409 C C . ARG B 1 159 ? 2.357 6.305 -2.508 1 98.19 159 ARG B C 1
ATOM 4411 O O . ARG B 1 159 ? 1.233 5.797 -2.525 1 98.19 159 ARG B O 1
ATOM 4418 N N . THR B 1 160 ? 3.113 6.391 -1.355 1 98.69 160 THR B N 1
ATOM 4419 C CA . THR B 1 160 ? 2.492 5.992 -0.098 1 98.69 160 THR B CA 1
ATOM 4420 C C . THR B 1 160 ? 1.218 6.793 0.154 1 98.69 160 THR B C 1
ATOM 4422 O O . THR B 1 160 ? 0.209 6.238 0.599 1 98.69 160 THR B O 1
ATOM 4425 N N . LYS B 1 161 ? 1.271 8.117 -0.111 1 98.69 161 LYS B N 1
ATOM 4426 C CA . LYS B 1 161 ? 0.093 8.961 0.091 1 98.69 161 LYS B CA 1
ATOM 4427 C C . LYS B 1 161 ? -1.021 8.586 -0.883 1 98.69 161 LYS B C 1
ATOM 4429 O O . LYS B 1 161 ? -2.189 8.5 -0.496 1 98.69 161 LYS B O 1
ATOM 4434 N N . LEU B 1 162 ? -0.661 8.383 -2.111 1 98.38 162 LEU B N 1
ATOM 4435 C CA . LEU B 1 162 ? -1.654 8.016 -3.113 1 98.38 162 LEU B CA 1
ATOM 4436 C C . LEU B 1 162 ? -2.303 6.68 -2.771 1 98.38 162 LEU B C 1
ATOM 4438 O O . LEU B 1 162 ? -3.525 6.539 -2.852 1 98.38 162 LEU B O 1
ATOM 4442 N N . PHE B 1 163 ? -1.5 5.66 -2.428 1 98.69 163 PHE B N 1
ATOM 4443 C CA . PHE B 1 163 ? -2.025 4.352 -2.051 1 98.69 163 PHE B CA 1
ATOM 4444 C C . PHE B 1 163 ? -2.994 4.477 -0.881 1 98.69 163 PHE B C 1
ATOM 4446 O O . PHE B 1 163 ? -4.059 3.855 -0.883 1 98.69 163 PHE B O 1
ATOM 4453 N N . LEU B 1 164 ? -2.652 5.246 0.057 1 98.81 164 LEU B N 1
ATOM 4454 C CA . LEU B 1 164 ? -3.48 5.371 1.25 1 98.81 164 LEU B CA 1
ATOM 4455 C C . LEU B 1 164 ? -4.793 6.078 0.927 1 98.81 164 LEU B C 1
ATOM 4457 O O . LEU B 1 164 ? -5.824 5.785 1.537 1 98.81 164 LEU B O 1
ATOM 4461 N N . GLU B 1 165 ? -4.812 7.074 -0.049 1 98.5 165 GLU B N 1
ATOM 4462 C CA . GLU B 1 165 ? -6.07 7.641 -0.531 1 98.5 165 GLU B CA 1
ATOM 4463 C C . GLU B 1 165 ? -6.965 6.559 -1.132 1 98.5 165 GLU B C 1
ATOM 4465 O O . GLU B 1 165 ? -8.172 6.52 -0.861 1 98.5 165 GLU B O 1
ATOM 4470 N N . GLU B 1 166 ? -6.348 5.754 -1.943 1 98.38 166 GLU B N 1
ATOM 4471 C CA . GLU B 1 166 ? -7.113 4.703 -2.605 1 98.38 166 GLU B CA 1
ATOM 4472 C C . GLU B 1 166 ? -7.672 3.705 -1.595 1 98.38 166 GLU B C 1
ATOM 4474 O O . GLU B 1 166 ? -8.82 3.266 -1.717 1 98.38 166 GLU B O 1
ATOM 4479 N N . ILE B 1 167 ? -6.883 3.352 -0.641 1 98.81 167 ILE B N 1
ATOM 4480 C CA . ILE B 1 167 ? -7.332 2.451 0.416 1 98.81 167 ILE B CA 1
ATOM 4481 C C . ILE B 1 167 ? -8.508 3.078 1.164 1 98.81 167 ILE B C 1
ATOM 4483 O O . ILE B 1 167 ? -9.508 2.406 1.438 1 98.81 167 ILE B O 1
ATOM 4487 N N . ALA B 1 168 ? -8.391 4.355 1.475 1 98.75 168 ALA B N 1
ATOM 4488 C CA . ALA B 1 168 ? -9.469 5.066 2.152 1 98.75 168 ALA B CA 1
ATOM 4489 C C . ALA B 1 168 ? -10.758 5.023 1.332 1 98.75 168 ALA B C 1
ATOM 4491 O O . ALA B 1 168 ? -11.844 4.809 1.877 1 98.75 168 ALA B O 1
ATOM 4492 N N . ARG B 1 169 ? -10.656 5.234 0.048 1 98.44 169 ARG B N 1
ATOM 4493 C CA . ARG B 1 169 ? -11.82 5.195 -0.828 1 98.44 169 ARG B CA 1
ATOM 4494 C C . ARG B 1 169 ? -12.453 3.807 -0.84 1 98.44 169 ARG B C 1
ATOM 4496 O O . ARG B 1 169 ? -13.68 3.674 -0.84 1 98.44 169 ARG B O 1
ATOM 4503 N N . ASP B 1 170 ? -11.609 2.822 -0.897 1 98.62 170 ASP B N 1
ATOM 4504 C CA . ASP B 1 170 ? -12.109 1.453 -0.886 1 98.62 170 ASP B CA 1
ATOM 4505 C C . ASP B 1 170 ? -12.844 1.149 0.419 1 98.62 170 ASP B C 1
ATOM 4507 O O . ASP B 1 170 ? -13.859 0.449 0.418 1 98.62 170 ASP B O 1
ATOM 4511 N N . ILE B 1 171 ? -12.297 1.6 1.517 1 98.5 171 ILE B N 1
ATOM 4512 C CA . ILE B 1 171 ? -12.922 1.418 2.822 1 98.5 171 ILE B CA 1
ATOM 4513 C C . ILE B 1 171 ? -14.297 2.076 2.832 1 98.5 171 ILE B C 1
ATOM 4515 O O . ILE B 1 171 ? -15.273 1.474 3.277 1 98.5 171 ILE B O 1
ATOM 4519 N N . TRP B 1 172 ? -14.398 3.26 2.318 1 98.5 172 TRP B N 1
ATOM 4520 C CA . TRP B 1 172 ? -15.664 3.979 2.26 1 98.5 172 TRP B CA 1
ATOM 4521 C C . TRP B 1 172 ? -16.656 3.258 1.354 1 98.5 172 TRP B C 1
ATOM 4523 O O . TRP B 1 172 ? -17.844 3.162 1.673 1 98.5 172 TRP B O 1
ATOM 4533 N N . ASN B 1 173 ? -16.172 2.793 0.234 1 98.06 173 ASN B N 1
ATOM 4534 C CA . ASN B 1 173 ? -17.031 2.072 -0.696 1 98.06 173 A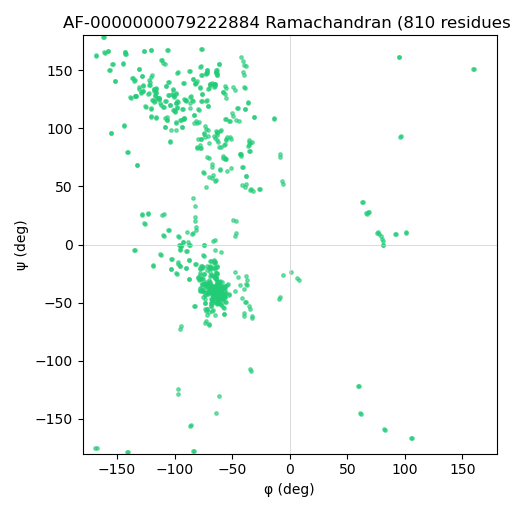SN B CA 1
ATOM 4535 C C . ASN B 1 173 ? -17.641 0.834 -0.048 1 98.06 173 ASN B C 1
ATOM 4537 O O . ASN B 1 173 ? -18.781 0.471 -0.348 1 98.06 173 ASN B O 1
ATOM 4541 N N . ALA B 1 174 ? -16.906 0.207 0.784 1 98.06 174 ALA B N 1
ATOM 4542 C CA . ALA B 1 174 ? -17.375 -1.02 1.433 1 98.06 174 ALA B CA 1
ATOM 4543 C C . ALA B 1 174 ? -18.297 -0.708 2.598 1 98.06 174 ALA B C 1
ATOM 4545 O O . ALA B 1 174 ? -19.172 -1.521 2.945 1 98.06 174 ALA B O 1
ATOM 4546 N N . ASP B 1 175 ? -18.141 0.404 3.227 1 98.06 175 ASP B N 1
ATOM 4547 C CA . ASP B 1 175 ? -18.906 0.838 4.391 1 98.06 175 ASP B CA 1
ATOM 4548 C C . ASP B 1 175 ? -19.156 2.344 4.352 1 98.06 175 ASP B C 1
ATOM 4550 O O . ASP B 1 175 ? -18.328 3.133 4.797 1 98.06 175 ASP B O 1
ATOM 4554 N N . LYS B 1 176 ? -20.359 2.709 3.979 1 97.69 176 LYS B N 1
ATOM 4555 C CA . LYS B 1 176 ? -20.719 4.098 3.697 1 97.69 176 LYS B CA 1
ATOM 4556 C C . LYS B 1 176 ? -20.859 4.898 4.988 1 97.69 176 LYS B C 1
ATOM 4558 O O . LYS B 1 176 ? -21.031 6.117 4.949 1 97.69 176 LYS B O 1
ATOM 4563 N N . GLU B 1 177 ? -20.656 4.25 6.098 1 97.88 177 GLU B N 1
ATOM 4564 C CA . GLU B 1 177 ? -20.688 4.965 7.367 1 97.88 177 GLU B CA 1
ATOM 4565 C C . GLU B 1 177 ? -19.422 5.777 7.582 1 97.88 177 GLU B C 1
ATOM 4567 O O . GLU B 1 177 ? -19.391 6.691 8.406 1 97.88 177 GLU B O 1
ATOM 4572 N N . TRP B 1 178 ? -18.391 5.406 6.867 1 98.62 178 TRP B N 1
ATOM 4573 C CA . TRP B 1 178 ? -17.141 6.156 6.977 1 98.62 178 TRP B CA 1
ATOM 4574 C C . TRP B 1 178 ? -17.297 7.559 6.398 1 98.62 178 TRP B C 1
ATOM 4576 O O . TRP B 1 178 ? -17.984 7.746 5.383 1 98.62 178 TRP B O 1
ATOM 4586 N N . ARG B 1 179 ? -16.766 8.523 7.027 1 98.69 179 ARG B N 1
ATOM 4587 C CA . ARG B 1 179 ? -16.578 9.883 6.531 1 98.69 179 ARG B CA 1
ATOM 4588 C C . ARG B 1 179 ? -15.102 10.258 6.523 1 98.69 179 ARG B C 1
ATOM 4590 O O . ARG B 1 179 ? -14.461 10.305 7.574 1 98.69 179 ARG B O 1
ATOM 4597 N N . ILE B 1 180 ? -14.578 10.531 5.34 1 98.81 180 ILE B N 1
ATOM 4598 C CA . ILE B 1 180 ? -13.133 10.695 5.199 1 98.81 180 ILE B CA 1
ATOM 4599 C C . ILE B 1 180 ? -12.836 11.945 4.367 1 98.81 180 ILE B C 1
ATOM 4601 O O . ILE B 1 180 ? -13.398 12.117 3.283 1 98.81 180 ILE B O 1
ATOM 4605 N N . ILE B 1 181 ? -12.016 12.805 4.871 1 98.25 181 ILE B N 1
ATOM 4606 C CA . ILE B 1 181 ? -11.508 13.938 4.098 1 98.25 181 ILE B CA 1
ATOM 4607 C C . ILE B 1 181 ? -10.008 13.758 3.842 1 98.25 181 ILE B C 1
ATOM 4609 O O . ILE B 1 181 ? -9.234 13.547 4.777 1 98.25 181 ILE B O 1
ATOM 4613 N N . LEU B 1 182 ? -9.656 13.711 2.621 1 98.44 182 LEU B N 1
ATOM 4614 C CA . LEU B 1 182 ? -8.273 13.648 2.168 1 98.44 182 LEU B CA 1
ATOM 4615 C C . LEU B 1 182 ? -7.738 15.039 1.852 1 98.44 182 LEU B C 1
ATOM 4617 O O . LEU B 1 182 ? -8.078 15.625 0.821 1 98.44 182 LEU B O 1
ATOM 4621 N N . LEU B 1 183 ? -6.867 15.539 2.711 1 97.25 183 LEU B N 1
ATOM 4622 C CA . LEU B 1 183 ? -6.348 16.891 2.51 1 97.25 183 LEU B CA 1
ATOM 4623 C C . LEU B 1 183 ? -5.059 16.859 1.697 1 97.25 183 LEU B C 1
ATOM 4625 O O . LEU B 1 183 ? -4.027 16.391 2.182 1 97.25 183 LEU B O 1
ATOM 4629 N N . ARG B 1 184 ? -5.176 17.297 0.533 1 95.56 184 ARG B N 1
ATOM 4630 C CA . ARG B 1 184 ? -4.012 17.422 -0.338 1 95.56 184 ARG B CA 1
ATOM 4631 C C . ARG B 1 184 ? -3.406 18.828 -0.247 1 95.56 184 ARG B C 1
ATOM 4633 O O . ARG B 1 184 ? -3.912 19.766 -0.861 1 95.56 184 ARG B O 1
ATOM 4640 N N . TYR B 1 185 ? -2.338 18.891 0.509 1 88.94 185 TYR B N 1
ATOM 4641 C CA . TYR B 1 185 ? -1.778 20.234 0.636 1 88.94 185 TYR B CA 1
ATOM 4642 C C . TYR B 1 185 ? -0.344 20.281 0.124 1 88.94 185 TYR B C 1
ATOM 4644 O O . TYR B 1 185 ? 0.258 19.234 -0.145 1 88.94 185 TYR B O 1
ATOM 4652 N N . PHE B 1 186 ? 0.074 21.422 -0.02 1 82.12 186 PHE B N 1
ATOM 4653 C CA . PHE B 1 186 ? 1.329 21.688 -0.716 1 82.12 186 PHE B CA 1
ATOM 4654 C C . PHE B 1 186 ? 2.471 21.859 0.277 1 82.12 186 PHE B C 1
ATOM 4656 O O . PHE B 1 186 ? 2.709 20.984 1.118 1 82.12 186 PHE B O 1
ATOM 4663 N N . ASN B 1 187 ? 3.264 22.875 0.257 1 86.69 187 ASN B N 1
ATOM 4664 C CA . ASN B 1 187 ? 4.473 23.016 1.065 1 86.69 187 ASN B CA 1
ATOM 4665 C C . ASN B 1 187 ? 4.227 23.875 2.307 1 86.69 187 ASN B C 1
ATOM 4667 O O . ASN B 1 187 ? 4.277 25.094 2.24 1 86.69 187 ASN B O 1
ATOM 4671 N N . PRO B 1 188 ? 4.004 23.219 3.436 1 91.56 188 PRO B N 1
ATOM 4672 C CA . PRO B 1 188 ? 3.812 23.984 4.664 1 91.56 188 PRO B CA 1
ATOM 4673 C C . PRO B 1 188 ? 5.074 24.734 5.094 1 91.56 188 PRO B C 1
ATOM 4675 O O . PRO B 1 188 ? 6.176 24.188 5.012 1 91.56 188 PRO B O 1
ATOM 4678 N N . VAL B 1 189 ? 4.891 25.969 5.52 1 87.94 189 VAL B N 1
ATOM 4679 C CA . VAL B 1 189 ? 5.984 26.781 6.027 1 87.94 189 VAL B CA 1
ATOM 4680 C C . VAL B 1 189 ? 5.488 27.641 7.195 1 87.94 189 VAL B C 1
ATOM 4682 O O . VAL B 1 189 ? 4.281 27.734 7.438 1 87.94 189 VAL B O 1
ATOM 4685 N N . GLY B 1 190 ? 6.484 28.172 7.945 1 88 190 GLY B N 1
ATOM 4686 C CA . GLY B 1 190 ? 6.125 29.109 8.992 1 88 190 GLY B CA 1
ATOM 4687 C C . GLY B 1 190 ? 6.223 28.531 10.383 1 88 190 GLY B C 1
ATOM 4688 O O . GLY B 1 190 ? 6.93 27.547 10.602 1 88 190 GLY B O 1
ATOM 4689 N N . ALA B 1 191 ? 5.648 29.25 11.289 1 89.31 191 ALA B N 1
ATOM 4690 C CA . ALA B 1 191 ? 5.672 28.906 12.711 1 89.31 191 ALA B CA 1
ATOM 4691 C C . ALA B 1 191 ? 4.52 29.562 13.453 1 89.31 191 ALA B C 1
ATOM 4693 O O . ALA B 1 191 ? 3.828 30.422 12.906 1 89.31 191 ALA B O 1
ATOM 4694 N N . HIS B 1 192 ? 4.312 29.109 14.625 1 92.12 192 HIS B N 1
ATOM 4695 C CA . HIS B 1 192 ? 3.393 29.812 15.5 1 92.12 192 HIS B CA 1
ATOM 4696 C C . HIS B 1 192 ? 3.912 31.219 15.836 1 92.12 192 HIS B C 1
ATOM 4698 O O . HIS B 1 192 ? 5.121 31.422 15.969 1 92.12 192 HIS B O 1
ATOM 4704 N N . GLU B 1 193 ? 3.008 32.094 16.031 1 89.62 193 GLU B N 1
ATOM 4705 C CA . GLU B 1 193 ? 3.361 33.5 16.219 1 89.62 193 GLU B CA 1
ATOM 4706 C C . GLU B 1 193 ? 4.199 33.688 17.484 1 89.62 193 GLU B C 1
ATOM 4708 O O . GLU B 1 193 ? 5 34.625 17.578 1 89.62 193 GLU B O 1
ATOM 4713 N N . SER B 1 194 ? 4.059 32.781 18.438 1 89.25 194 SER B N 1
ATOM 4714 C CA . SER B 1 194 ? 4.816 32.875 19.688 1 89.25 194 SER B CA 1
ATOM 4715 C C . SER B 1 194 ? 6.297 32.594 19.453 1 89.25 194 SER B C 1
ATOM 4717 O O . SER B 1 194 ? 7.133 32.875 20.297 1 89.25 194 SER B O 1
ATOM 4719 N N . GLY B 1 195 ? 6.59 31.906 18.312 1 86.69 195 GLY B N 1
ATOM 4720 C CA . GLY B 1 195 ? 7.949 31.484 18.047 1 86.69 195 GLY B CA 1
ATOM 4721 C C . GLY B 1 195 ? 8.336 30.219 18.781 1 86.69 195 GLY B C 1
ATOM 4722 O O . GLY B 1 195 ? 9.438 29.703 18.609 1 86.69 195 GLY B O 1
ATOM 4723 N N . ARG B 1 196 ? 7.41 29.641 19.484 1 90.88 196 ARG B N 1
ATOM 4724 C CA . ARG B 1 196 ? 7.707 28.5 20.344 1 90.88 196 ARG B CA 1
ATOM 4725 C C . ARG B 1 196 ? 7.434 27.188 19.625 1 90.88 196 ARG B C 1
ATOM 4727 O O . ARG B 1 196 ? 7.879 26.125 20.062 1 90.88 196 ARG B O 1
ATOM 4734 N N . LEU B 1 197 ? 6.664 27.281 18.594 1 90.31 197 LEU B N 1
ATOM 4735 C CA . LEU B 1 197 ? 6.391 26.125 17.734 1 90.31 197 LEU B CA 1
ATOM 4736 C C . LEU B 1 197 ? 6.793 26.406 16.297 1 90.31 197 LEU B C 1
ATOM 4738 O O . LEU B 1 197 ? 6.477 27.469 15.758 1 90.31 197 LEU B O 1
ATOM 4742 N N . GLY B 1 198 ? 7.523 25.547 15.688 1 87.38 198 GLY B N 1
ATOM 4743 C CA . GLY B 1 198 ? 7.984 25.641 14.312 1 87.38 198 GLY B CA 1
ATOM 4744 C C . GLY B 1 198 ? 8.602 24.359 13.805 1 87.38 198 GLY B C 1
ATOM 4745 O O . GLY B 1 198 ? 8.461 23.297 14.43 1 87.38 198 GLY B O 1
ATOM 4746 N N . GLU B 1 199 ? 9.102 24.469 12.617 1 84 199 GLU B N 1
ATOM 4747 C CA . GLU B 1 199 ? 9.719 23.281 12.016 1 84 199 GLU B CA 1
ATOM 4748 C C . GLU B 1 199 ? 11.172 23.141 12.469 1 84 199 GLU B C 1
ATOM 4750 O O . GLU B 1 199 ? 11.938 24.094 12.445 1 84 199 GLU B O 1
ATOM 4755 N N . ASP B 1 200 ? 11.477 22.016 13.016 1 78.25 200 ASP B N 1
ATOM 4756 C CA . ASP B 1 200 ? 12.836 21.703 13.422 1 78.25 200 ASP B CA 1
ATOM 4757 C C . ASP B 1 200 ? 13.172 20.234 13.141 1 78.25 200 ASP B C 1
ATOM 4759 O O . ASP B 1 200 ? 13.273 19.422 14.062 1 78.25 200 ASP B O 1
ATOM 4763 N N . PRO B 1 201 ? 13.477 20 11.898 1 77.06 201 PRO B N 1
ATOM 4764 C CA . PRO B 1 201 ? 13.742 18.609 11.555 1 77.06 201 PRO B CA 1
ATOM 4765 C C . PRO B 1 201 ? 15.07 18.109 12.117 1 77.06 201 PRO B C 1
ATOM 4767 O O . PRO B 1 201 ? 16 18.891 12.305 1 77.06 201 PRO B O 1
ATOM 4770 N N . LYS B 1 202 ? 15.023 16.812 12.367 1 77.69 202 LYS B N 1
ATOM 4771 C CA . LYS B 1 202 ? 16.281 16.172 12.766 1 77.69 202 LYS B CA 1
ATOM 4772 C C . LYS B 1 202 ? 17.203 15.969 11.57 1 77.69 202 LYS B C 1
ATOM 4774 O O . LYS B 1 202 ? 16.75 15.531 10.5 1 77.69 202 LYS B O 1
ATOM 4779 N N . GLY B 1 203 ? 18.453 16.375 11.664 1 74.94 203 GLY B N 1
ATOM 4780 C CA . GLY B 1 203 ? 19.406 16.203 10.578 1 74.94 203 GLY B CA 1
ATOM 4781 C C . GLY B 1 203 ? 19.297 17.266 9.508 1 74.94 203 GLY B C 1
ATOM 4782 O O . GLY B 1 203 ? 18.906 18.406 9.789 1 74.94 203 GLY B O 1
ATOM 4783 N N . ILE B 1 204 ? 19.766 17.016 8.344 1 76.06 204 ILE B N 1
ATOM 4784 C CA . ILE B 1 204 ? 19.719 17.953 7.227 1 76.06 204 ILE B CA 1
ATOM 4785 C C . ILE B 1 204 ? 18.297 18.047 6.703 1 76.06 204 ILE B C 1
ATOM 4787 O O . ILE B 1 204 ? 17.672 17.047 6.375 1 76.06 204 ILE B O 1
ATOM 4791 N N . PRO B 1 205 ? 17.844 19.281 6.711 1 80.31 205 PRO B N 1
ATOM 4792 C CA . PRO B 1 205 ? 16.453 19.453 6.273 1 80.31 205 PRO B CA 1
ATOM 4793 C C . PRO B 1 205 ? 16.25 19.047 4.812 1 80.31 205 PRO B C 1
ATOM 4795 O O . PRO B 1 205 ? 17.141 19.266 3.979 1 80.31 205 PRO B O 1
ATOM 4798 N N . ASN B 1 206 ? 15.039 18.594 4.57 1 77 206 ASN B N 1
ATOM 4799 C CA . ASN B 1 206 ? 14.664 18.219 3.213 1 77 206 ASN B CA 1
ATOM 4800 C C . ASN B 1 206 ? 13.812 19.297 2.545 1 77 206 ASN B C 1
ATOM 4802 O O . ASN B 1 206 ? 13.648 19.297 1.325 1 77 206 ASN B O 1
ATOM 4806 N N . ASN B 1 207 ? 13.352 20.219 3.334 1 80.94 207 ASN B N 1
ATOM 4807 C CA . ASN B 1 207 ? 12.484 21.266 2.818 1 80.94 207 ASN B CA 1
ATOM 4808 C C . ASN B 1 207 ? 13.195 22.625 2.795 1 80.94 207 ASN B C 1
ATOM 4810 O O . ASN B 1 207 ? 14.148 22.828 3.545 1 80.94 207 ASN B O 1
ATOM 4814 N N . LEU B 1 208 ? 12.789 23.438 2.02 1 82.44 208 LEU B N 1
ATOM 4815 C CA . LEU B 1 208 ? 13.461 24.703 1.719 1 82.44 208 LEU B CA 1
ATOM 4816 C C . LEU B 1 208 ? 13.547 25.578 2.961 1 82.44 208 LEU B C 1
ATOM 4818 O O . LEU B 1 208 ? 14.633 26.031 3.336 1 82.44 208 LEU B O 1
ATOM 4822 N N . MET B 1 209 ? 12.453 25.75 3.623 1 84.88 209 MET B N 1
ATOM 4823 C CA . MET B 1 209 ? 12.391 26.766 4.672 1 84.88 209 MET B CA 1
ATOM 4824 C C . MET B 1 209 ? 13.273 26.375 5.852 1 84.88 209 MET B C 1
ATOM 4826 O O . MET B 1 209 ? 14.094 27.172 6.309 1 84.88 209 MET B O 1
ATOM 4830 N N . PRO B 1 210 ? 13.141 25.141 6.258 1 84.44 210 PRO B N 1
ATOM 4831 C CA . PRO B 1 210 ? 14.062 24.781 7.344 1 84.44 210 PRO B CA 1
ATOM 4832 C C . PRO B 1 210 ? 15.523 24.812 6.91 1 84.44 210 PRO B C 1
ATOM 4834 O O . PRO B 1 210 ? 16.406 25.125 7.719 1 84.44 210 PRO B O 1
ATOM 4837 N N . TYR B 1 211 ? 15.75 24.609 5.719 1 85.75 211 TYR B N 1
ATOM 4838 C CA . TYR B 1 211 ? 17.109 24.688 5.219 1 85.75 211 TYR B CA 1
ATOM 4839 C C . TYR B 1 211 ? 17.625 26.125 5.258 1 85.75 211 TYR B C 1
ATOM 4841 O O . TYR B 1 211 ? 18.719 26.391 5.758 1 85.75 211 TYR B O 1
ATOM 4849 N N . ILE B 1 212 ? 16.859 27.016 4.734 1 86.75 212 ILE B N 1
ATOM 4850 C CA . ILE B 1 212 ? 17.219 28.438 4.75 1 86.75 212 ILE B CA 1
ATOM 4851 C C . ILE B 1 212 ? 17.453 28.891 6.184 1 86.75 212 ILE B C 1
ATOM 4853 O O . ILE B 1 212 ? 18.406 29.625 6.453 1 86.75 212 ILE B O 1
ATOM 4857 N N . GLN B 1 213 ? 16.641 28.422 7.035 1 84.25 213 GLN B N 1
ATOM 4858 C CA . GLN B 1 213 ? 16.75 28.797 8.445 1 84.25 213 GLN B CA 1
ATOM 4859 C C . GLN B 1 213 ? 18.078 28.328 9.031 1 84.25 213 GLN B C 1
ATOM 4861 O O . GLN B 1 213 ? 18.719 29.062 9.781 1 84.25 213 GLN B O 1
ATOM 4866 N N . GLN B 1 214 ? 18.453 27.156 8.672 1 85.31 214 GLN B N 1
ATOM 4867 C CA . GLN B 1 214 ? 19.703 26.609 9.188 1 85.31 214 GLN B CA 1
ATOM 4868 C C . GLN B 1 214 ? 20.906 27.375 8.641 1 85.31 214 GLN B C 1
ATOM 4870 O O . GLN B 1 214 ? 21.891 27.578 9.336 1 85.31 214 GLN B O 1
ATOM 4875 N N . VAL B 1 215 ? 20.812 27.781 7.453 1 86.25 215 VAL B N 1
ATOM 4876 C CA . VAL B 1 215 ? 21.875 28.594 6.867 1 86.25 215 VAL B CA 1
ATOM 4877 C C . VAL B 1 215 ? 21.938 29.953 7.574 1 86.25 215 VAL B C 1
ATOM 4879 O O . VAL B 1 215 ? 23.016 30.438 7.918 1 86.25 215 VAL B O 1
ATOM 4882 N N . ALA B 1 216 ? 20.812 30.469 7.781 1 85 216 ALA B N 1
ATOM 4883 C CA . ALA B 1 216 ? 20.703 31.797 8.391 1 85 216 ALA B CA 1
ATOM 4884 C C . ALA B 1 216 ? 21.312 31.812 9.789 1 85 216 ALA B C 1
ATOM 4886 O O . ALA B 1 216 ? 21.891 32.812 10.219 1 85 216 ALA B O 1
ATOM 4887 N N . VAL B 1 217 ? 21.172 30.688 10.523 1 81.94 217 VAL B N 1
ATOM 4888 C CA . VAL B 1 217 ? 21.641 30.656 11.898 1 81.94 217 VAL B CA 1
ATOM 4889 C C . VAL B 1 217 ? 23.047 30.078 11.945 1 81.94 217 VAL B C 1
ATOM 4891 O O . VAL B 1 217 ? 23.609 29.859 13.023 1 81.94 217 VAL B O 1
ATOM 4894 N N . GLY B 1 218 ? 23.562 29.688 10.773 1 82.75 218 GLY B N 1
ATOM 4895 C CA . GLY B 1 218 ? 24.969 29.297 10.68 1 82.75 218 GLY B CA 1
ATOM 4896 C C . GLY B 1 218 ? 25.188 27.812 10.875 1 82.75 218 GLY B C 1
ATOM 4897 O O . GLY B 1 218 ? 26.312 27.359 10.984 1 82.75 218 GLY B O 1
ATOM 4898 N N . ARG B 1 219 ? 24.141 27 10.922 1 82.94 219 ARG B N 1
ATOM 4899 C CA . ARG B 1 219 ? 24.266 25.562 11.078 1 82.94 219 ARG B CA 1
ATOM 4900 C C . ARG B 1 219 ? 24.656 24.906 9.758 1 82.94 219 ARG B C 1
ATOM 4902 O O . ARG B 1 219 ? 25.25 23.828 9.742 1 82.94 219 ARG B O 1
ATOM 4909 N N . LEU B 1 220 ? 24.25 25.5 8.68 1 86.56 220 LEU B N 1
ATOM 4910 C CA . LEU B 1 220 ? 24.641 25.094 7.332 1 86.56 220 LEU B CA 1
ATOM 4911 C C . LEU B 1 220 ? 25.344 26.25 6.617 1 86.56 220 LEU B C 1
ATOM 4913 O O . LEU B 1 220 ? 25 27.422 6.812 1 86.56 220 LEU B O 1
ATOM 4917 N N . PRO B 1 221 ? 26.297 25.844 5.84 1 87.06 221 PRO B N 1
ATOM 4918 C CA . PRO B 1 221 ? 27.109 26.906 5.262 1 87.06 221 PRO B CA 1
ATOM 4919 C C . PRO B 1 221 ? 26.406 27.656 4.129 1 87.06 221 PRO B C 1
ATOM 4921 O O . PRO B 1 221 ? 26.609 28.859 3.957 1 87.06 221 PRO B O 1
ATOM 4924 N N . GLU B 1 222 ? 25.719 26.953 3.344 1 89 222 GLU B N 1
ATOM 4925 C CA . GLU B 1 222 ? 25.125 27.562 2.152 1 89 222 GLU B CA 1
ATOM 4926 C C . GLU B 1 222 ? 23.875 26.781 1.715 1 89 222 GLU B C 1
ATOM 4928 O O . GLU B 1 222 ? 23.688 25.625 2.1 1 89 222 GLU B O 1
ATOM 4933 N N . LEU B 1 223 ? 23.047 27.516 1.031 1 88.56 223 LEU B N 1
ATOM 4934 C CA . LEU B 1 223 ? 21.875 26.891 0.395 1 88.56 223 LEU B CA 1
ATOM 4935 C C . LEU B 1 223 ? 22.203 26.469 -1.03 1 88.56 223 LEU B C 1
ATOM 4937 O O . LEU B 1 223 ? 22.656 27.281 -1.844 1 88.56 223 LEU B O 1
ATOM 4941 N N . ASN B 1 224 ? 21.969 25.203 -1.28 1 80.81 224 ASN B N 1
ATOM 4942 C CA . ASN B 1 224 ? 22.125 24.703 -2.637 1 80.81 224 ASN B CA 1
ATOM 4943 C C . ASN B 1 224 ? 20.812 24.734 -3.41 1 80.81 224 ASN B C 1
ATOM 4945 O O . ASN B 1 224 ? 19.844 24.094 -3.021 1 80.81 224 ASN B O 1
ATOM 4949 N N . VAL B 1 225 ? 20.828 25.516 -4.434 1 80.19 225 VAL B N 1
ATOM 4950 C CA . VAL B 1 225 ? 19.656 25.609 -5.285 1 80.19 225 VAL B CA 1
ATOM 4951 C C . VAL B 1 225 ? 19.859 24.766 -6.547 1 80.19 225 VAL B C 1
ATOM 4953 O O . VAL B 1 225 ? 20.797 25 -7.309 1 80.19 225 VAL B O 1
ATOM 4956 N N . TYR B 1 226 ? 18.969 23.766 -6.578 1 71.62 226 TYR B N 1
ATOM 4957 C CA . TYR B 1 226 ? 19.078 22.859 -7.719 1 71.62 226 TYR B CA 1
ATOM 4958 C C . TYR B 1 226 ? 18.094 23.234 -8.82 1 71.62 226 TYR B C 1
ATOM 4960 O O . TYR B 1 226 ? 16.891 23.344 -8.586 1 71.62 226 TYR B O 1
ATOM 4968 N N . GLY B 1 227 ? 18.578 23.484 -9.969 1 66.06 227 GLY B N 1
ATOM 4969 C CA . GLY B 1 227 ? 17.75 23.797 -11.125 1 66.06 227 GLY B CA 1
ATOM 4970 C C . GLY B 1 227 ? 17.609 25.281 -11.375 1 66.06 227 GLY B C 1
ATOM 4971 O O . GLY B 1 227 ? 16.844 25.969 -10.688 1 66.06 227 GLY B O 1
ATOM 4972 N N . THR B 1 228 ? 18.375 25.75 -12.125 1 71.19 228 THR B N 1
ATOM 4973 C CA . THR B 1 228 ? 18.297 27.141 -12.539 1 71.19 228 THR B CA 1
ATOM 4974 C C . THR B 1 228 ? 17.891 27.25 -14.008 1 71.19 228 THR B C 1
ATOM 4976 O O . THR B 1 228 ? 18.219 28.234 -14.68 1 71.19 228 THR B O 1
ATOM 4979 N N . ASP B 1 229 ? 17.203 26.125 -14.305 1 74.44 229 ASP B N 1
ATOM 4980 C CA . ASP B 1 229 ? 16.797 26.078 -15.703 1 74.44 229 ASP B CA 1
ATOM 4981 C C . ASP B 1 229 ? 15.297 25.859 -15.844 1 74.44 229 ASP B C 1
ATOM 4983 O O . ASP B 1 229 ? 14.82 25.453 -16.906 1 74.44 229 ASP B O 1
ATOM 4987 N N . TYR B 1 230 ? 14.641 26.109 -14.781 1 73.69 230 TYR B N 1
ATOM 4988 C CA . TYR B 1 230 ? 13.188 26 -14.852 1 73.69 230 TYR B CA 1
ATOM 4989 C C . TYR B 1 230 ? 12.594 27.156 -15.656 1 73.69 230 TYR B C 1
ATOM 4991 O O . TYR B 1 230 ? 13.164 28.25 -15.695 1 73.69 230 TYR B O 1
ATOM 4999 N N . PRO B 1 231 ? 11.508 26.812 -16.328 1 76.88 231 PRO B N 1
ATOM 5000 C CA . PRO B 1 231 ? 10.836 27.891 -17.062 1 76.88 231 PRO B CA 1
ATOM 5001 C C . PRO B 1 231 ? 10.055 28.828 -16.156 1 76.88 231 PRO B C 1
ATOM 5003 O O . PRO B 1 231 ? 8.828 28.922 -16.266 1 76.88 231 PRO B O 1
ATOM 5006 N N . THR B 1 232 ? 10.758 29.516 -15.25 1 80.94 232 THR B N 1
ATOM 5007 C CA . THR B 1 232 ? 10.195 30.484 -14.312 1 80.94 232 THR B CA 1
ATOM 5008 C C . THR B 1 232 ? 10.93 31.812 -14.406 1 80.94 232 THR B C 1
ATOM 5010 O O . THR B 1 232 ? 11.945 31.922 -15.094 1 80.94 232 THR B O 1
ATOM 5013 N N . LYS B 1 233 ? 10.375 32.844 -13.836 1 80.69 233 LYS B N 1
ATOM 5014 C CA . LYS B 1 233 ? 10.898 34.188 -13.938 1 80.69 233 LYS B CA 1
ATOM 5015 C C . LYS B 1 233 ? 12.367 34.25 -13.539 1 80.69 233 LYS B C 1
ATOM 5017 O O . LYS B 1 233 ? 13.164 34.938 -14.172 1 80.69 233 LYS B O 1
ATOM 5022 N N . ASP B 1 234 ? 12.688 33.562 -12.461 1 83.81 234 ASP B N 1
ATOM 5023 C CA . ASP B 1 234 ? 14.07 33.594 -11.992 1 83.81 234 ASP B CA 1
ATOM 5024 C C . ASP B 1 234 ? 14.766 32.25 -12.219 1 83.81 234 ASP B C 1
ATOM 5026 O O . ASP B 1 234 ? 15.812 31.969 -11.625 1 83.81 234 ASP B O 1
ATOM 5030 N N . ARG B 1 235 ? 14.094 31.359 -12.914 1 81 235 ARG B N 1
ATOM 5031 C CA . ARG B 1 235 ? 14.633 30.094 -13.422 1 81 235 ARG B CA 1
ATOM 5032 C C . ARG B 1 235 ? 14.758 29.062 -12.297 1 81 235 ARG B C 1
ATOM 5034 O O . ARG B 1 235 ? 15.414 28.031 -12.461 1 81 235 ARG B O 1
ATOM 5041 N N . THR B 1 236 ? 14.195 29.391 -11.195 1 82 236 THR B N 1
ATOM 5042 C CA . THR B 1 236 ? 14.172 28.406 -10.109 1 82 236 THR B CA 1
ATOM 5043 C C . THR B 1 236 ? 12.773 27.828 -9.945 1 82 236 THR B C 1
ATOM 5045 O O . THR B 1 236 ? 11.805 28.359 -10.477 1 82 236 THR B O 1
ATOM 5048 N N . ALA B 1 237 ? 12.719 26.75 -9.172 1 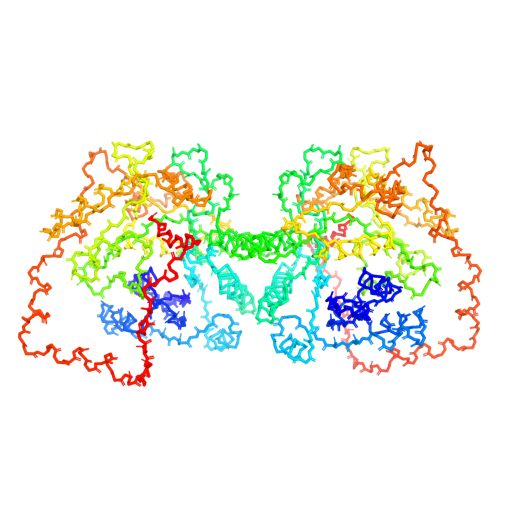78.56 237 ALA B N 1
ATOM 5049 C CA . ALA B 1 237 ? 11.461 26.016 -9.055 1 78.56 237 ALA B CA 1
ATOM 5050 C C . ALA B 1 237 ? 10.414 26.828 -8.289 1 78.56 237 ALA B C 1
ATOM 5052 O O . ALA B 1 237 ? 10.742 27.5 -7.312 1 78.56 237 ALA B O 1
ATOM 5053 N N . ILE B 1 238 ? 9.203 26.781 -8.781 1 81.44 238 ILE B N 1
ATOM 5054 C CA . ILE B 1 238 ? 8.07 27.453 -8.133 1 81.44 238 ILE B CA 1
ATOM 5055 C C . ILE B 1 238 ? 7.227 26.422 -7.387 1 81.44 238 ILE B C 1
ATOM 5057 O O . ILE B 1 238 ? 6.949 25.344 -7.91 1 81.44 238 ILE B O 1
ATOM 5061 N N . ARG B 1 239 ? 6.922 26.688 -6.09 1 84.69 239 ARG B N 1
ATOM 5062 C CA . ARG B 1 239 ? 6.043 25.875 -5.266 1 84.69 239 ARG B CA 1
ATOM 5063 C C . ARG B 1 239 ? 4.996 26.719 -4.559 1 84.69 239 ARG B C 1
ATOM 5065 O O . ARG B 1 239 ? 5.176 27.938 -4.402 1 84.69 239 ARG B O 1
ATOM 5072 N N . ASP B 1 240 ? 3.865 26.141 -4.289 1 84.56 240 ASP B N 1
ATOM 5073 C CA . ASP B 1 240 ? 2.85 26.766 -3.447 1 84.56 240 ASP B CA 1
ATOM 5074 C C . ASP B 1 240 ? 3.139 26.531 -1.968 1 84.56 240 ASP B C 1
ATOM 5076 O O . ASP B 1 240 ? 3.049 25.391 -1.486 1 84.56 240 ASP B O 1
ATOM 5080 N N . TYR B 1 241 ? 3.48 27.609 -1.29 1 87.06 241 TYR B N 1
ATOM 5081 C CA . TYR B 1 241 ? 3.773 27.531 0.136 1 87.06 241 TYR B CA 1
ATOM 5082 C C . TYR B 1 241 ? 2.576 27.969 0.967 1 87.06 241 TYR B C 1
ATOM 5084 O O . TYR B 1 241 ? 1.994 29.031 0.711 1 87.06 241 TYR B O 1
ATOM 5092 N N . ILE B 1 242 ? 2.205 27.156 1.946 1 87.69 242 ILE B N 1
ATOM 5093 C CA . ILE B 1 242 ? 1.083 27.469 2.824 1 87.69 242 ILE B CA 1
ATOM 5094 C C . ILE B 1 242 ? 1.574 27.594 4.266 1 87.69 242 ILE B C 1
ATOM 5096 O O . ILE B 1 242 ? 2.391 26.781 4.723 1 87.69 242 ILE B O 1
ATOM 5100 N N . HIS B 1 243 ? 1.118 28.703 4.91 1 90.38 243 HIS B N 1
ATOM 5101 C CA . HIS B 1 243 ? 1.513 28.891 6.305 1 90.38 243 HIS B CA 1
ATOM 5102 C C . HIS B 1 243 ? 0.931 27.797 7.191 1 90.38 243 HIS B C 1
ATOM 5104 O O . HIS B 1 243 ? -0.237 27.422 7.043 1 90.38 243 HIS B O 1
ATOM 5110 N N . VAL B 1 244 ? 1.672 27.281 8.094 1 94.5 244 VAL B N 1
ATOM 5111 C CA . VAL B 1 244 ? 1.334 26.109 8.898 1 94.5 244 VAL B CA 1
ATOM 5112 C C . VAL B 1 244 ? 0.09 26.406 9.734 1 94.5 244 VAL B C 1
ATOM 5114 O O . VAL B 1 244 ? -0.723 25.5 9.977 1 94.5 244 VAL B O 1
ATOM 5117 N N . MET B 1 245 ? -0.093 27.641 10.18 1 94.06 245 MET B N 1
ATOM 5118 C CA . MET B 1 245 ? -1.27 27.969 10.984 1 94.06 245 MET B CA 1
ATOM 5119 C C . MET B 1 245 ? -2.537 27.906 10.141 1 94.06 245 MET B C 1
ATOM 5121 O O . MET B 1 245 ? -3.602 27.531 10.633 1 94.06 245 MET B O 1
ATOM 5125 N N . ASP B 1 246 ? -2.408 28.328 8.898 1 91.81 246 ASP B N 1
ATOM 5126 C CA . ASP B 1 246 ? -3.531 28.188 7.973 1 91.81 246 ASP B CA 1
ATOM 5127 C C . ASP B 1 246 ? -3.84 26.719 7.711 1 91.81 246 ASP B C 1
ATOM 5129 O O . ASP B 1 246 ? -5.008 26.328 7.617 1 91.81 246 ASP B O 1
ATOM 5133 N N . LEU B 1 247 ? -2.797 26.031 7.57 1 94.19 247 LEU B N 1
ATOM 5134 C CA . LEU B 1 247 ? -2.943 24.594 7.367 1 94.19 247 LEU B CA 1
ATOM 5135 C C . LEU B 1 247 ? -3.609 23.938 8.578 1 94.19 247 LEU B C 1
ATOM 5137 O O . LEU B 1 247 ? -4.484 23.078 8.422 1 94.19 247 LEU B O 1
ATOM 5141 N N . ALA B 1 248 ? -3.211 24.281 9.773 1 96.62 248 ALA B N 1
ATOM 5142 C CA . ALA B 1 248 ? -3.814 23.797 11.008 1 96.62 248 ALA B CA 1
ATOM 5143 C C . ALA B 1 248 ? -5.305 24.109 11.055 1 96.62 248 ALA B C 1
ATOM 5145 O O . ALA B 1 248 ? -6.125 23.25 11.367 1 96.62 248 ALA B O 1
ATOM 5146 N N . ASP B 1 249 ? -5.637 25.328 10.688 1 94.12 249 ASP B N 1
ATOM 5147 C CA . ASP B 1 249 ? -7.035 25.734 10.656 1 94.12 249 ASP B CA 1
ATOM 5148 C C . ASP B 1 249 ? -7.828 24.922 9.641 1 94.12 249 ASP B C 1
ATOM 5150 O O . ASP B 1 249 ? -9 24.594 9.867 1 94.12 249 ASP B O 1
ATOM 5154 N N . GLY B 1 250 ? -7.168 24.656 8.539 1 94.5 250 GLY B N 1
ATOM 5155 C CA . GLY B 1 250 ? -7.797 23.812 7.535 1 94.5 250 GLY B CA 1
ATOM 5156 C C . GLY B 1 250 ? -8.133 22.438 8.039 1 94.5 250 GLY B C 1
ATOM 5157 O O . GLY B 1 250 ? -9.195 21.891 7.723 1 94.5 250 GLY B O 1
ATOM 5158 N N . HIS B 1 251 ? -7.281 21.859 8.828 1 97.19 251 HIS B N 1
ATOM 5159 C CA . HIS B 1 251 ? -7.531 20.531 9.398 1 97.19 251 HIS B CA 1
ATOM 5160 C C . HIS B 1 251 ? -8.695 20.578 10.383 1 97.19 251 HIS B C 1
ATOM 5162 O O . HIS B 1 251 ? -9.523 19.656 10.398 1 97.19 251 HIS B O 1
ATOM 5168 N N . VAL B 1 252 ? -8.773 21.625 11.188 1 96 252 VAL B N 1
ATOM 5169 C CA . VAL B 1 252 ? -9.859 21.766 12.148 1 96 252 VAL B CA 1
ATOM 5170 C C . VAL B 1 252 ? -11.195 21.922 11.414 1 96 252 VAL B C 1
ATOM 5172 O O . VAL B 1 252 ? -12.195 21.312 11.797 1 96 252 VAL B O 1
ATOM 5175 N N . ALA B 1 253 ? -11.18 22.719 10.375 1 95 253 ALA B N 1
ATOM 5176 C CA . ALA B 1 253 ? -12.383 22.891 9.578 1 95 253 ALA B CA 1
ATOM 5177 C C . ALA B 1 253 ? -12.828 21.578 8.945 1 95 253 ALA B C 1
ATOM 5179 O O . ALA B 1 253 ? -14.023 21.266 8.914 1 95 253 ALA B O 1
ATOM 5180 N N . ALA B 1 254 ? -11.875 20.859 8.43 1 95.69 254 ALA B N 1
ATOM 5181 C CA . ALA B 1 254 ? -12.172 19.547 7.852 1 95.69 254 ALA B CA 1
ATOM 5182 C C . ALA B 1 254 ? -12.781 18.609 8.891 1 95.69 254 ALA B C 1
ATOM 5184 O O . ALA B 1 254 ? -13.758 17.922 8.617 1 95.69 254 ALA B O 1
ATOM 5185 N N . LEU B 1 255 ? -12.242 18.625 10.07 1 97 255 LEU B N 1
ATOM 5186 C CA . LEU B 1 255 ? -12.734 17.797 11.156 1 97 255 LEU B CA 1
ATOM 5187 C C . LEU B 1 255 ? -14.18 18.141 11.5 1 97 255 LEU B C 1
ATOM 5189 O O . LEU B 1 255 ? -15.023 17.266 11.664 1 97 255 LEU B O 1
ATOM 5193 N N . ARG B 1 256 ? -14.469 19.406 11.594 1 94.06 256 ARG B N 1
ATOM 5194 C CA . ARG B 1 256 ? -15.82 19.859 11.922 1 94.06 256 ARG B CA 1
ATOM 5195 C C . ARG B 1 256 ? -16.828 19.391 10.867 1 94.06 256 ARG B C 1
ATOM 5197 O O . ARG B 1 256 ? -17.953 19.016 11.188 1 94.06 256 ARG B O 1
ATOM 5204 N N . LYS B 1 257 ? -16.344 19.453 9.656 1 93.44 257 LYS B N 1
ATOM 5205 C CA . LYS B 1 257 ? -17.219 19.031 8.555 1 93.44 257 LYS B CA 1
ATOM 5206 C C . LYS B 1 257 ? -17.594 17.562 8.68 1 93.44 257 LYS B C 1
ATOM 5208 O O . LYS B 1 257 ? -18.703 17.172 8.305 1 93.44 257 LYS B O 1
ATOM 5213 N N . LEU B 1 258 ? -16.703 16.766 9.227 1 96.06 258 LEU B N 1
ATOM 5214 C CA . LEU B 1 258 ? -16.984 15.344 9.398 1 96.06 258 LEU B CA 1
ATOM 5215 C C . LEU B 1 258 ? -18.141 15.125 10.359 1 96.06 258 LEU B C 1
ATOM 5217 O O . LEU B 1 258 ? -18.844 14.117 10.266 1 96.06 258 LEU B O 1
ATOM 5221 N N . PHE B 1 259 ? -18.328 16.016 11.289 1 94.5 259 PHE B N 1
ATOM 5222 C CA . PHE B 1 259 ? -19.344 15.852 12.32 1 94.5 259 PHE B CA 1
ATOM 5223 C C . PHE B 1 259 ? -20.688 16.406 11.852 1 94.5 259 PHE B C 1
ATOM 5225 O O . PHE B 1 259 ? -21.719 16.094 12.43 1 94.5 259 PHE B O 1
ATOM 5232 N N . THR B 1 260 ? -20.672 17.156 10.773 1 90.44 260 THR B N 1
ATOM 5233 C CA . THR B 1 260 ? -21.906 17.859 10.445 1 90.44 260 THR B CA 1
ATOM 5234 C C . THR B 1 260 ? -22.453 17.422 9.094 1 90.44 260 THR B C 1
ATOM 5236 O O . THR B 1 260 ? -23.609 17.656 8.773 1 90.44 260 THR B O 1
ATOM 5239 N N . THR B 1 261 ? -21.594 16.797 8.281 1 88.31 261 THR B N 1
ATOM 5240 C CA . THR B 1 261 ? -21.969 16.484 6.91 1 88.31 261 THR B CA 1
ATOM 5241 C C . THR B 1 261 ? -21.562 15.062 6.547 1 88.31 261 THR B C 1
ATOM 5243 O O . THR B 1 261 ? -20.5 14.594 6.949 1 88.31 261 THR B O 1
ATOM 5246 N N . ASP B 1 262 ? -22.469 14.43 5.789 1 91.56 262 ASP B N 1
ATOM 5247 C CA . ASP B 1 262 ? -22.094 13.156 5.172 1 91.56 262 ASP B CA 1
ATOM 5248 C C . ASP B 1 262 ? -21.266 13.383 3.902 1 91.56 262 ASP B C 1
ATOM 5250 O O . ASP B 1 262 ? -21.781 13.234 2.791 1 91.56 262 ASP B O 1
ATOM 5254 N N . ILE B 1 263 ? -20.078 13.578 4.066 1 93.06 263 ILE B N 1
ATOM 5255 C CA . ILE B 1 263 ? -19.203 14.086 3.021 1 93.06 263 ILE B CA 1
ATOM 5256 C C . ILE B 1 263 ? -18.625 12.922 2.225 1 93.06 263 ILE B C 1
ATOM 5258 O O . ILE B 1 263 ? -17.969 13.125 1.198 1 93.06 263 ILE B O 1
ATOM 5262 N N . GLY B 1 264 ? -18.906 11.641 2.658 1 96.44 264 GLY B N 1
ATOM 5263 C CA . GLY B 1 264 ? -18.281 10.508 2 1 96.44 264 GLY B CA 1
ATOM 5264 C C . GLY B 1 264 ? -16.766 10.508 2.119 1 96.44 264 GLY B C 1
ATOM 5265 O O . GLY B 1 264 ? -16.234 10.797 3.188 1 96.44 264 GLY B O 1
ATOM 5266 N N . CYS B 1 265 ? -16.109 10.047 1.132 1 97.88 265 CYS B N 1
ATOM 5267 C CA . CYS B 1 265 ? -14.664 10.148 1.01 1 97.88 265 CYS B CA 1
ATOM 5268 C C . CYS B 1 265 ? -14.273 11.18 -0.039 1 97.88 265 CYS B C 1
ATOM 5270 O O . CYS B 1 265 ? -14.383 10.922 -1.239 1 97.88 265 CYS B O 1
ATOM 5272 N N . THR B 1 266 ? -13.758 12.367 0.451 1 96.31 266 THR B N 1
ATOM 5273 C CA . THR B 1 266 ? -13.594 13.516 -0.44 1 96.31 266 THR B CA 1
ATOM 5274 C C . THR B 1 266 ? -12.195 14.109 -0.308 1 96.31 266 THR B C 1
ATOM 5276 O O . THR B 1 266 ? -11.695 14.289 0.804 1 96.31 266 THR B O 1
ATOM 5279 N N . ALA B 1 267 ? -11.625 14.367 -1.443 1 95.81 267 ALA B N 1
ATOM 5280 C CA . ALA B 1 267 ? -10.328 15.047 -1.469 1 95.81 267 ALA B CA 1
ATOM 5281 C C . ALA B 1 267 ? -10.5 16.562 -1.561 1 95.81 267 ALA B C 1
ATOM 5283 O O . ALA B 1 267 ? -11.375 17.047 -2.283 1 95.81 267 ALA B O 1
ATOM 5284 N N . ILE B 1 268 ? -9.68 17.266 -0.808 1 94.19 268 ILE B N 1
ATOM 5285 C CA . ILE B 1 268 ? -9.703 18.719 -0.809 1 94.19 268 ILE B CA 1
ATOM 5286 C C . ILE B 1 268 ? -8.281 19.266 -0.887 1 94.19 268 ILE B C 1
ATOM 5288 O O . ILE B 1 268 ? -7.41 18.859 -0.112 1 94.19 268 ILE B O 1
ATOM 5292 N N . ASN B 1 269 ? -8.039 20.125 -1.8 1 91 269 ASN B N 1
ATOM 5293 C CA . ASN B 1 269 ? -6.762 20.828 -1.874 1 91 269 ASN B CA 1
ATOM 5294 C C . ASN B 1 269 ? -6.68 21.953 -0.857 1 91 269 ASN B C 1
ATOM 5296 O O . ASN B 1 269 ? -7.66 22.672 -0.643 1 91 269 ASN B O 1
ATOM 5300 N N . LEU B 1 270 ? -5.543 22.016 -0.192 1 89.94 270 LEU B N 1
ATOM 5301 C CA . LEU B 1 270 ? -5.254 23.156 0.67 1 89.94 270 LEU B CA 1
ATOM 5302 C C . LEU B 1 270 ? -3.988 23.875 0.215 1 89.94 270 LEU B C 1
ATOM 5304 O O . LEU B 1 270 ? -2.898 23.297 0.241 1 89.94 270 LEU B O 1
ATOM 5308 N N . GLY B 1 271 ? -4.059 24.953 -0.26 1 84.56 271 GLY B N 1
ATOM 5309 C CA . GLY B 1 271 ? -2.965 25.797 -0.729 1 84.56 271 GLY B CA 1
ATOM 5310 C C . GLY B 1 271 ? -3.348 27.25 -0.873 1 84.56 271 GLY B C 1
ATOM 5311 O O . GLY B 1 271 ? -4.469 27.641 -0.533 1 84.56 271 GLY B O 1
ATOM 5312 N N . THR B 1 272 ? -2.395 28.016 -1.256 1 80.06 272 THR B N 1
ATOM 5313 C CA . THR B 1 272 ? -2.643 29.438 -1.429 1 80.06 272 THR B CA 1
ATOM 5314 C C . THR B 1 272 ? -3.1 29.75 -2.854 1 80.06 272 THR B C 1
ATOM 5316 O O . THR B 1 272 ? -3.68 30.797 -3.115 1 80.06 272 THR B O 1
ATOM 5319 N N . GLY B 1 273 ? -2.787 28.828 -3.711 1 74.31 273 GLY B N 1
ATOM 5320 C CA . GLY B 1 273 ? -3.08 29.047 -5.121 1 74.31 273 GLY B CA 1
ATOM 5321 C C . GLY B 1 273 ? -2.047 29.906 -5.82 1 74.31 273 GLY B C 1
ATOM 5322 O O . GLY B 1 273 ? -2.152 30.156 -7.023 1 74.31 273 GLY B O 1
ATOM 5323 N N . ARG B 1 274 ? -1.082 30.328 -5.086 1 76.56 274 ARG B N 1
ATOM 5324 C CA . ARG B 1 274 ? -0.002 31.141 -5.633 1 76.56 274 ARG B CA 1
ATOM 5325 C C . ARG B 1 274 ? 1.353 30.469 -5.41 1 76.56 274 ARG B C 1
ATOM 5327 O O . ARG B 1 274 ? 1.631 29.969 -4.32 1 76.56 274 ARG B O 1
ATOM 5334 N N . GLY B 1 275 ? 2.105 30.562 -6.488 1 80 275 GLY B N 1
ATOM 5335 C CA . GLY B 1 275 ? 3.432 29.969 -6.402 1 80 275 GLY B CA 1
ATOM 5336 C C . GLY B 1 275 ? 4.516 30.969 -6.07 1 80 275 GLY B C 1
ATOM 5337 O O . GLY B 1 275 ? 4.363 32.156 -6.344 1 80 275 GLY B O 1
ATOM 5338 N N . ALA B 1 276 ? 5.543 30.5 -5.355 1 83.44 276 ALA B N 1
ATOM 5339 C CA . ALA B 1 276 ? 6.766 31.266 -5.117 1 83.44 276 ALA B CA 1
ATOM 5340 C C . ALA B 1 276 ? 8 30.469 -5.5 1 83.44 276 ALA B C 1
ATOM 5342 O O . ALA B 1 276 ? 8.062 29.25 -5.254 1 83.44 276 ALA B O 1
ATOM 5343 N N . SER B 1 277 ? 8.859 31.188 -6.145 1 84.38 277 SER B N 1
ATOM 5344 C CA . SER B 1 277 ? 10.102 30.531 -6.508 1 84.38 277 SER B CA 1
ATOM 5345 C C . SER B 1 277 ? 11.031 30.391 -5.305 1 84.38 277 SER B C 1
ATOM 5347 O O . SER B 1 277 ? 10.805 31.016 -4.266 1 84.38 277 SER B O 1
ATOM 5349 N N . VAL B 1 278 ? 12.023 29.609 -5.527 1 86.38 278 VAL B N 1
ATOM 5350 C CA . VAL B 1 278 ? 13.008 29.422 -4.469 1 86.38 278 VAL B CA 1
ATOM 5351 C C . VAL B 1 278 ? 13.664 30.75 -4.117 1 86.38 278 VAL B C 1
ATOM 5353 O O . VAL B 1 278 ? 13.781 31.109 -2.943 1 86.38 278 VAL B O 1
ATOM 5356 N N . LEU B 1 279 ? 14.008 31.484 -5.117 1 87.75 279 LEU B N 1
ATOM 5357 C CA . LEU B 1 279 ? 14.711 32.75 -4.891 1 87.75 279 LEU B CA 1
ATOM 5358 C C . LEU B 1 279 ? 13.781 33.781 -4.285 1 87.75 279 LEU B C 1
ATOM 5360 O O . LEU B 1 279 ? 14.211 34.625 -3.486 1 87.75 279 LEU B O 1
ATOM 5364 N N . GLU B 1 280 ? 12.555 33.719 -4.668 1 87 280 GLU B N 1
ATOM 5365 C CA . GLU B 1 280 ? 11.586 34.594 -4.035 1 87 280 GLU B CA 1
ATOM 5366 C C . GLU B 1 280 ? 11.461 34.312 -2.543 1 87 280 GLU B C 1
ATOM 5368 O O . GLU B 1 280 ? 11.344 35.25 -1.734 1 87 280 GLU B O 1
ATOM 5373 N N . MET B 1 281 ? 11.5 33.062 -2.225 1 89.06 281 MET B N 1
ATOM 5374 C CA . MET B 1 281 ? 11.414 32.688 -0.822 1 89.06 281 MET B CA 1
ATOM 5375 C C . MET B 1 281 ? 12.656 33.125 -0.054 1 89.06 281 MET B C 1
ATOM 5377 O O . MET B 1 281 ? 12.547 33.594 1.082 1 89.06 281 MET B O 1
ATOM 5381 N N . VAL B 1 282 ? 13.758 33 -0.697 1 88.69 282 VAL B N 1
ATOM 5382 C CA . VAL B 1 282 ? 15.016 33.438 -0.078 1 88.69 282 VAL B CA 1
ATOM 5383 C C . VAL B 1 282 ? 15 34.938 0.146 1 88.69 282 VAL B C 1
ATOM 5385 O O . VAL B 1 282 ? 15.352 35.438 1.227 1 88.69 282 VAL B O 1
ATOM 5388 N N . ALA B 1 283 ? 14.594 35.594 -0.846 1 89.62 283 ALA B N 1
ATOM 5389 C CA . ALA B 1 283 ? 14.531 37.062 -0.753 1 89.62 283 ALA B CA 1
ATOM 5390 C C . ALA B 1 283 ? 13.586 37.5 0.362 1 89.62 283 ALA B C 1
ATOM 5392 O O . ALA B 1 283 ? 13.883 38.438 1.103 1 89.62 283 ALA B O 1
ATOM 5393 N N . ALA B 1 284 ? 12.477 36.844 0.391 1 87.12 284 ALA B N 1
ATOM 5394 C CA . ALA B 1 284 ? 11.508 37.156 1.441 1 87.12 284 ALA B CA 1
ATOM 5395 C C . ALA B 1 284 ? 12.094 36.875 2.824 1 87.12 284 ALA B C 1
ATOM 5397 O O . ALA B 1 284 ? 11.867 37.625 3.766 1 87.12 284 ALA B O 1
ATOM 5398 N N . PHE B 1 285 ? 12.797 35.844 2.924 1 88.31 285 PHE B N 1
ATOM 5399 C CA . PHE B 1 285 ? 13.422 35.469 4.188 1 88.31 285 PHE B CA 1
ATOM 5400 C C . PHE B 1 285 ? 14.469 36.5 4.598 1 88.31 285 PHE B C 1
ATOM 5402 O O . PHE B 1 285 ? 14.523 36.906 5.758 1 88.31 285 PHE B O 1
ATOM 5409 N N . GLU B 1 286 ? 15.25 36.906 3.639 1 89.38 286 GLU B N 1
ATOM 5410 C CA . GLU B 1 286 ? 16.297 37.875 3.91 1 89.38 286 GLU B CA 1
ATOM 5411 C C . GLU B 1 286 ? 15.695 39.219 4.359 1 89.38 286 GLU B C 1
ATOM 5413 O O . GLU B 1 286 ? 16.203 39.844 5.293 1 89.38 286 GLU B O 1
ATOM 5418 N N . LYS B 1 287 ? 14.688 39.531 3.725 1 88.56 287 LYS B N 1
ATOM 5419 C CA . LYS B 1 287 ? 14.023 40.781 4.066 1 88.56 287 LYS B CA 1
ATOM 5420 C C . LYS B 1 287 ? 13.453 40.75 5.48 1 88.56 287 LYS B C 1
ATOM 5422 O O . LYS B 1 287 ? 13.57 41.688 6.234 1 88.56 287 LYS B O 1
ATOM 5427 N N . ALA B 1 288 ? 12.867 39.656 5.844 1 81.44 288 ALA B N 1
ATOM 5428 C CA . ALA B 1 288 ? 12.188 39.5 7.129 1 81.44 288 ALA B CA 1
ATOM 5429 C C . ALA B 1 288 ? 13.195 39.312 8.258 1 81.44 288 ALA B C 1
ATOM 5431 O O . ALA B 1 288 ? 12.984 39.812 9.375 1 81.44 288 ALA B O 1
ATOM 5432 N N . SER B 1 289 ? 14.266 38.688 8.016 1 81.62 289 SER B N 1
ATOM 5433 C CA . SER B 1 289 ? 15.203 38.312 9.062 1 81.62 289 SER B CA 1
ATOM 5434 C C . SER B 1 289 ? 16.359 39.281 9.148 1 81.62 289 SER B C 1
ATOM 5436 O O . SER B 1 289 ? 17.062 39.344 10.164 1 81.62 289 SER B O 1
ATOM 5438 N N . GLY B 1 290 ? 16.609 39.938 8.031 1 85 290 GLY B N 1
ATOM 5439 C CA . GLY B 1 290 ? 17.766 40.812 7.941 1 85 290 GLY B CA 1
ATOM 5440 C C . GLY B 1 290 ? 19.062 40.062 7.742 1 85 290 GLY B C 1
ATOM 5441 O O . GLY B 1 290 ? 20.141 40.656 7.824 1 85 290 GLY B O 1
ATOM 5442 N N . LYS B 1 291 ? 18.938 38.844 7.5 1 88.12 291 LYS B N 1
ATOM 5443 C CA . LYS B 1 291 ? 20.125 38 7.316 1 88.12 291 LYS B CA 1
ATOM 5444 C C . LYS B 1 291 ? 20.297 37.625 5.852 1 88.12 291 LYS B C 1
ATOM 5446 O O . LYS B 1 291 ? 19.328 37.25 5.176 1 88.12 291 LYS B O 1
ATOM 5451 N N . ALA B 1 292 ? 21.516 37.719 5.43 1 88.19 292 ALA B N 1
ATOM 5452 C CA . ALA B 1 292 ? 21.828 37.312 4.066 1 88.19 292 ALA B CA 1
ATOM 5453 C C . ALA B 1 292 ? 22 35.812 3.984 1 88.19 292 ALA B C 1
ATOM 5455 O O . ALA B 1 292 ? 22.578 35.188 4.887 1 88.19 292 ALA B O 1
ATOM 5456 N N . ILE B 1 293 ? 21.5 35.219 2.963 1 90.06 293 ILE B N 1
ATOM 5457 C CA . ILE B 1 293 ? 21.609 33.781 2.748 1 90.06 293 ILE B CA 1
ATOM 5458 C C . ILE B 1 293 ? 22.594 33.5 1.615 1 90.06 293 ILE B C 1
ATOM 5460 O O . ILE B 1 293 ? 22.422 33.969 0.497 1 90.06 293 ILE B O 1
ATOM 5464 N N . VAL B 1 294 ? 23.594 32.75 1.829 1 87.62 294 VAL B N 1
ATOM 5465 C CA . VAL B 1 294 ? 24.562 32.344 0.816 1 87.62 294 VAL B CA 1
ATOM 5466 C C . VAL B 1 294 ? 23.969 31.266 -0.069 1 87.62 294 VAL B C 1
ATOM 5468 O O . VAL B 1 294 ? 23.5 30.234 0.43 1 87.62 294 VAL B O 1
ATOM 5471 N N . ILE B 1 295 ? 23.953 31.531 -1.308 1 87 295 ILE B N 1
ATOM 5472 C CA . ILE B 1 295 ? 23.359 30.594 -2.256 1 87 295 ILE B CA 1
ATOM 5473 C C . ILE B 1 295 ? 24.438 30.078 -3.213 1 87 295 ILE B C 1
ATOM 5475 O O . ILE B 1 295 ? 25.266 30.859 -3.693 1 87 295 ILE B O 1
ATOM 5479 N N . ILE B 1 296 ? 24.531 28.844 -3.41 1 74.5 296 ILE B N 1
ATOM 5480 C CA . ILE B 1 296 ? 25.312 28.234 -4.488 1 74.5 296 ILE B CA 1
ATOM 5481 C C . ILE B 1 296 ? 24.375 27.625 -5.527 1 74.5 296 ILE B C 1
ATOM 5483 O O . ILE B 1 296 ? 23.484 26.844 -5.188 1 74.5 296 ILE B O 1
ATOM 5487 N N . ASN B 1 297 ? 24.562 28.234 -6.723 1 69.56 297 ASN B N 1
ATOM 5488 C CA . ASN B 1 297 ? 23.688 27.797 -7.809 1 69.56 297 ASN B CA 1
ATOM 5489 C C . ASN B 1 297 ? 24.297 26.625 -8.586 1 69.56 297 ASN B C 1
ATOM 5491 O O . ASN B 1 297 ? 25.5 26.625 -8.883 1 69.56 297 ASN B O 1
ATOM 5495 N N . PHE B 1 298 ? 23.688 25.719 -8.641 1 57.72 298 PHE B N 1
ATOM 5496 C CA . PHE B 1 298 ? 24.109 24.609 -9.492 1 57.72 298 PHE B CA 1
ATOM 5497 C C . PHE B 1 298 ? 23.234 24.516 -10.742 1 57.72 298 PHE B C 1
ATOM 5499 O O . PHE B 1 298 ? 22.031 24.766 -10.68 1 57.72 298 PHE B O 1
ATOM 5506 N N . ARG B 1 299 ? 24.078 24.938 -12.031 1 49.56 299 ARG B N 1
ATOM 5507 C CA . ARG B 1 299 ? 23.359 24.875 -13.305 1 49.56 299 ARG B CA 1
ATOM 5508 C C . ARG B 1 299 ? 22.359 23.734 -13.312 1 49.56 299 ARG B C 1
ATOM 5510 O O . ARG B 1 299 ? 21.156 23.953 -13.352 1 49.56 299 ARG B O 1
ATOM 5517 N N . LYS B 1 300 ? 22.984 22.703 -14.273 1 44.5 300 LYS B N 1
ATOM 5518 C CA . LYS B 1 300 ? 22.062 21.656 -14.68 1 44.5 300 LYS B CA 1
ATOM 5519 C C . LYS B 1 300 ? 21.625 20.797 -13.492 1 44.5 300 LYS B C 1
ATOM 5521 O O . LYS B 1 300 ? 22.422 20.562 -12.57 1 44.5 300 LYS B O 1
ATOM 5526 N N . SER B 1 301 ? 20.562 21.094 -13.016 1 39.78 301 SER B N 1
ATOM 5527 C CA . SER B 1 301 ? 20.016 20.094 -12.094 1 39.78 301 SER B CA 1
ATOM 5528 C C . SER B 1 301 ? 20.516 18.703 -12.414 1 39.78 301 SER B C 1
ATOM 5530 O O . SER B 1 301 ? 20.188 18.141 -13.461 1 39.78 301 SER B O 1
ATOM 5532 N N . ARG B 1 302 ? 21.828 18.5 -12.617 1 34.06 302 ARG B N 1
ATOM 5533 C CA . ARG B 1 302 ? 22.188 17.109 -12.875 1 34.06 302 ARG B CA 1
ATOM 5534 C C . ARG B 1 302 ? 21.297 16.156 -12.078 1 34.06 302 ARG B C 1
ATOM 5536 O O . ARG B 1 302 ? 21.438 14.945 -12.172 1 34.06 302 ARG B O 1
ATOM 5543 N N . LEU B 1 303 ? 21.406 16.516 -10.812 1 32.88 303 LEU B N 1
ATOM 5544 C CA . LEU B 1 303 ? 20.453 15.547 -10.273 1 32.88 303 LEU B CA 1
ATOM 5545 C C . LEU B 1 303 ? 19.266 15.367 -11.211 1 32.88 303 LEU B C 1
ATOM 5547 O O . LEU B 1 303 ? 18.5 16.312 -11.445 1 32.88 303 LEU B O 1
ATOM 5551 N N . LYS B 1 304 ? 19.547 14.938 -12.508 1 31.34 304 LYS B N 1
ATOM 5552 C CA . LYS B 1 304 ? 18.344 14.305 -13.055 1 31.34 304 LYS B CA 1
ATOM 5553 C C . LYS B 1 304 ? 17.266 14.18 -11.992 1 31.34 304 LYS B C 1
ATOM 5555 O O . LYS B 1 304 ? 17.422 13.43 -11.031 1 31.34 304 LYS B O 1
ATOM 5560 N N . CYS B 1 305 ? 16.938 15.312 -11.383 1 29.89 305 CYS B N 1
ATOM 5561 C CA . CYS B 1 305 ? 15.688 15.18 -10.641 1 29.89 305 CYS B CA 1
ATOM 5562 C C . CYS B 1 305 ? 15.016 13.844 -10.938 1 29.89 305 CYS B C 1
ATOM 5564 O O . CYS B 1 305 ? 14.758 13.516 -12.102 1 29.89 305 CYS B O 1
ATOM 5566 N N . ALA B 1 306 ? 15.523 12.883 -10.344 1 30.2 306 ALA B N 1
ATOM 5567 C CA . ALA B 1 306 ? 14.758 11.664 -10.586 1 30.2 306 ALA B CA 1
ATOM 5568 C C . ALA B 1 306 ? 13.398 11.984 -11.211 1 30.2 306 ALA B C 1
ATOM 5570 O O . ALA B 1 306 ? 12.789 13.008 -10.898 1 30.2 306 ALA B O 1
ATOM 5571 N N . GLN B 1 307 ? 13.305 11.633 -12.516 1 31.44 307 GLN B N 1
ATOM 5572 C CA . GLN B 1 307 ? 12.148 11.938 -13.367 1 31.44 307 GLN B CA 1
ATOM 5573 C C . GLN B 1 307 ? 10.992 12.484 -12.539 1 31.44 307 GLN B C 1
ATOM 5575 O O . GLN B 1 307 ? 10.195 13.289 -13.039 1 31.44 307 GLN B O 1
ATOM 5580 N N . GLY B 1 308 ? 10.664 11.867 -11.453 1 30.98 308 GLY B N 1
ATOM 5581 C CA . GLY B 1 308 ? 9.336 12.156 -10.93 1 30.98 308 GLY B CA 1
ATOM 5582 C C . GLY B 1 308 ? 9.258 13.508 -10.234 1 30.98 308 GLY B C 1
ATOM 5583 O O . GLY B 1 308 ? 8.203 13.875 -9.703 1 30.98 308 GLY B O 1
ATOM 5584 N N . ASP B 1 309 ? 10.414 14.133 -9.82 1 35.03 309 ASP B N 1
ATOM 5585 C CA . ASP B 1 309 ? 10.125 15.359 -9.086 1 35.03 309 ASP B CA 1
ATOM 5586 C C . ASP B 1 309 ? 9.844 16.516 -10.039 1 35.03 309 ASP B C 1
ATOM 5588 O O . ASP B 1 309 ? 10.719 17.359 -10.273 1 35.03 309 ASP B O 1
ATOM 5592 N N . GLN B 1 310 ? 9.609 16.422 -11.172 1 32.19 310 GLN B N 1
ATOM 5593 C CA . GLN B 1 310 ? 9.195 17.719 -11.719 1 32.19 310 GLN B CA 1
ATOM 5594 C C . GLN B 1 310 ? 8.375 18.5 -10.703 1 32.19 310 GLN B C 1
ATOM 5596 O O . GLN B 1 310 ? 7.305 18.062 -10.289 1 32.19 310 GLN B O 1
ATOM 5601 N N . GLU B 1 311 ? 9.031 19.219 -9.82 1 34.75 311 GLU B N 1
ATOM 5602 C CA . GLU B 1 311 ? 8.398 20.266 -9.023 1 34.75 311 GLU B CA 1
ATOM 5603 C C . GLU B 1 311 ? 7.367 21.031 -9.836 1 34.75 311 GLU B C 1
ATOM 5605 O O . GLU B 1 311 ? 7.727 21.844 -10.703 1 34.75 311 GLU B O 1
ATOM 5610 N N . MET B 1 312 ? 6.492 20.5 -10.445 1 33.5 312 MET B N 1
ATOM 5611 C CA . MET B 1 312 ? 5.402 21.25 -11.062 1 33.5 312 MET B CA 1
ATOM 5612 C C . MET B 1 312 ? 4.961 22.391 -10.156 1 33.5 312 MET B C 1
ATOM 5614 O O . MET B 1 312 ? 4.859 22.219 -8.938 1 33.5 312 MET B O 1
ATOM 5618 N N . LEU B 1 313 ? 5.156 23.672 -10.68 1 34.34 313 LEU B N 1
ATOM 5619 C CA . LEU B 1 313 ? 4.488 24.938 -10.406 1 34.34 313 LEU B CA 1
ATOM 5620 C C . LEU B 1 313 ? 3.016 24.719 -10.078 1 34.34 313 LEU B C 1
ATOM 5622 O O . LEU B 1 313 ? 2.197 24.516 -10.977 1 34.34 313 LEU B O 1
ATOM 5626 N N . GLN B 1 314 ? 2.672 23.828 -9.242 1 34.12 314 GLN B N 1
ATOM 5627 C CA . GLN B 1 314 ? 1.237 23.609 -9.094 1 34.12 314 GLN B CA 1
ATOM 5628 C C . GLN B 1 314 ? 0.568 24.766 -8.367 1 34.12 314 GLN B C 1
ATOM 5630 O O . GLN B 1 314 ? 0.797 24.984 -7.176 1 34.12 314 GLN B O 1
ATOM 5635 N N . LEU B 1 315 ? 0.38 25.906 -9.086 1 33.25 315 LEU B N 1
ATOM 5636 C CA . LEU B 1 315 ? -0.52 26.922 -8.555 1 33.25 315 LEU B CA 1
ATOM 5637 C C . LEU B 1 315 ? -1.944 26.391 -8.445 1 33.25 315 LEU B C 1
ATOM 5639 O O . LEU B 1 315 ? -2.482 25.844 -9.414 1 33.25 315 LEU B O 1
ATOM 5643 N N . PHE B 1 316 ? -2.326 25.797 -7.332 1 36.12 316 PHE B N 1
ATOM 5644 C CA . PHE B 1 316 ? -3.633 25.172 -7.133 1 36.12 316 PHE B CA 1
ATOM 5645 C C . PHE B 1 316 ? -4.668 26.219 -6.734 1 36.12 316 PHE B C 1
ATOM 5647 O O . PHE B 1 316 ? -4.398 27.078 -5.887 1 36.12 316 PHE B O 1
ATOM 5654 N N . MET B 1 317 ? -5.621 26.641 -7.715 1 30.81 317 MET B N 1
ATOM 5655 C CA . MET B 1 317 ? -6.805 27.375 -7.305 1 30.81 317 MET B CA 1
ATOM 5656 C C . MET B 1 317 ? -7.867 26.453 -6.734 1 30.81 317 MET B C 1
ATOM 5658 O O . MET B 1 317 ? -8.227 25.453 -7.367 1 30.81 317 MET B O 1
ATOM 5662 N N . PRO B 1 318 ? -8.086 26.406 -5.449 1 34.97 318 PRO B N 1
ATOM 5663 C CA . PRO B 1 318 ? -9.242 25.688 -4.891 1 34.97 318 PRO B CA 1
ATOM 5664 C C . PRO B 1 318 ? -10.531 25.984 -5.641 1 34.97 318 PRO B C 1
ATOM 5666 O O . PRO B 1 318 ? -10.719 27.094 -6.145 1 34.97 318 PRO B O 1
ATOM 5669 N N . GLN B 1 319 ? -11.156 25.031 -6.246 1 31.02 319 GLN B N 1
ATOM 5670 C CA . GLN B 1 319 ? -12.5 25.312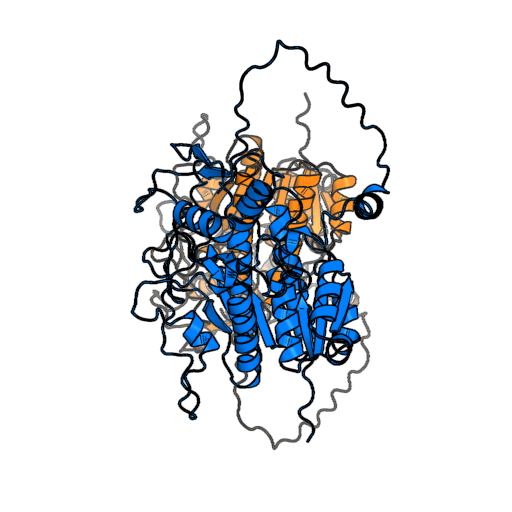 -6.723 1 31.02 319 GLN B CA 1
ATOM 5671 C C 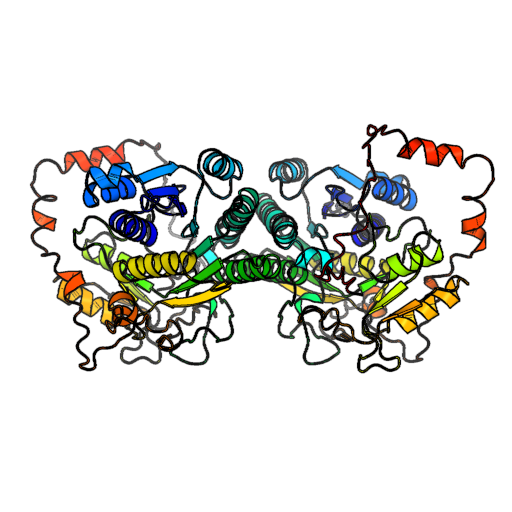. GLN B 1 319 ? -13.398 25.797 -5.582 1 31.02 319 GLN B C 1
ATOM 5673 O O . GLN B 1 319 ? -13.508 25.125 -4.547 1 31.02 319 GLN B O 1
ATOM 5678 N N . ARG B 1 320 ? -13.852 27.016 -5.383 1 30.81 320 ARG B N 1
ATOM 5679 C CA . ARG B 1 320 ? -14.727 27.75 -4.477 1 30.81 320 ARG B CA 1
ATOM 5680 C C . ARG B 1 320 ? -16.047 27.016 -4.27 1 30.81 320 ARG B C 1
ATOM 5682 O O . ARG B 1 320 ? -16.875 27.422 -3.449 1 30.81 320 ARG B O 1
ATOM 5689 N N . ARG B 1 321 ? -16.531 26.109 -5.211 1 33.34 321 ARG B N 1
ATOM 5690 C CA . ARG B 1 321 ? -17.969 25.875 -5.188 1 33.34 321 ARG B CA 1
ATOM 5691 C C . ARG B 1 321 ? -18.375 25.031 -3.982 1 33.34 321 ARG B C 1
ATOM 5693 O O . ARG B 1 321 ? -19.547 25 -3.602 1 33.34 321 ARG B O 1
ATOM 5700 N N . ARG B 1 322 ? -17.703 23.922 -3.783 1 34.19 322 ARG B N 1
ATOM 5701 C CA . ARG B 1 322 ? -18.562 22.938 -3.131 1 34.19 322 ARG B CA 1
ATOM 5702 C C . ARG B 1 322 ? -18.688 23.234 -1.641 1 34.19 322 ARG B C 1
ATOM 5704 O O . ARG B 1 322 ? -19.312 22.469 -0.906 1 34.19 322 ARG B O 1
ATOM 5711 N N . LEU B 1 323 ? -17.656 23.672 -0.881 1 31.11 323 LEU B N 1
ATOM 5712 C CA . LEU B 1 323 ? -17.969 23.875 0.527 1 31.11 323 LEU B CA 1
ATOM 5713 C C . LEU B 1 323 ? -18.938 25.031 0.704 1 31.11 323 LEU B C 1
ATOM 5715 O O . LEU B 1 323 ? -18.562 26.188 0.494 1 31.11 323 LEU B O 1
ATOM 5719 N N . LYS B 1 324 ? -20.188 24.844 0.264 1 31.22 324 LYS B N 1
ATOM 5720 C CA . LYS B 1 324 ? -21.312 25.766 0.336 1 31.22 324 LYS B CA 1
ATOM 5721 C C . LYS B 1 324 ? -21.328 26.5 1.672 1 31.22 324 LYS B C 1
ATOM 5723 O O . LYS B 1 324 ? -20.844 25.984 2.678 1 31.22 324 LYS B O 1
ATOM 5728 N N . LYS B 1 325 ? -21.781 27.703 1.5 1 31.42 325 LYS B N 1
ATOM 5729 C CA . LYS B 1 325 ? -22.109 28.781 2.428 1 31.42 325 LYS B CA 1
ATOM 5730 C C . LYS B 1 325 ? -23.094 28.297 3.498 1 31.42 325 LYS B C 1
ATOM 5732 O O . LYS B 1 325 ? -24.094 27.672 3.188 1 31.42 325 LYS B O 1
ATOM 5737 N N . ASN B 1 326 ? -22.75 27.828 4.637 1 27.39 326 ASN B N 1
ATOM 5738 C CA . ASN B 1 326 ? -23.844 27.938 5.598 1 27.39 326 ASN B CA 1
ATOM 5739 C C . ASN B 1 326 ? -24.594 29.25 5.449 1 27.39 326 ASN B C 1
ATOM 5741 O O . ASN B 1 326 ? -24.078 30.203 4.848 1 27.39 326 ASN B O 1
ATOM 5745 N N . SER B 1 327 ? -25.984 29.391 5.848 1 29.27 327 SER B N 1
ATOM 5746 C CA . SER B 1 327 ? -26.875 30.531 5.789 1 29.27 327 SER B CA 1
ATOM 5747 C C . SER B 1 327 ? -26.141 31.828 6.164 1 29.27 327 SER B C 1
ATOM 5749 O O . SER B 1 327 ? -26.531 32.906 5.754 1 29.27 327 SER B O 1
ATOM 5751 N N . ALA B 1 328 ? -25.594 31.922 7.465 1 28.67 328 ALA B N 1
ATOM 5752 C CA . ALA B 1 328 ? -25.297 33.281 7.902 1 28.67 328 ALA B CA 1
ATOM 5753 C C . ALA B 1 328 ? -24.109 33.875 7.137 1 28.67 328 ALA B C 1
ATOM 5755 O O . ALA B 1 328 ? -23.109 33.188 6.934 1 28.67 328 ALA B O 1
ATOM 5756 N N . GLY B 1 329 ? -24.094 34.531 5.969 1 27.59 329 GLY B N 1
ATOM 5757 C CA . GLY B 1 329 ? -23.328 35.219 4.945 1 27.59 329 GLY B CA 1
ATOM 5758 C C . GLY B 1 329 ? -21.844 35.25 5.23 1 27.59 329 GLY B C 1
ATOM 5759 O O . GLY B 1 329 ? -21.094 35.969 4.562 1 27.59 329 GLY B O 1
ATOM 5760 N N . ARG B 1 330 ? -21.422 35.125 6.453 1 26.19 330 ARG B N 1
ATOM 5761 C CA . ARG B 1 330 ? -20.016 35.5 6.629 1 26.19 330 ARG B CA 1
ATOM 5762 C C . ARG B 1 330 ? -19.109 34.438 6.012 1 26.19 330 ARG B C 1
ATOM 5764 O O . ARG B 1 330 ? -19.281 33.25 6.266 1 26.19 330 ARG B O 1
ATOM 5771 N N . PRO B 1 331 ? -18.594 34.656 4.805 1 29.69 331 PRO B N 1
ATOM 5772 C CA . PRO B 1 331 ? -17.578 33.75 4.23 1 29.69 331 PRO B CA 1
ATOM 5773 C C . PRO B 1 331 ? -16.625 33.188 5.281 1 29.69 331 PRO B C 1
ATOM 5775 O O . PRO B 1 331 ? -16.203 33.906 6.191 1 29.69 331 PRO B O 1
ATOM 5778 N N . ASN B 1 332 ? -16.984 32.094 5.832 1 26.84 332 ASN B N 1
ATOM 5779 C CA . ASN B 1 332 ? -16 31.609 6.785 1 26.84 332 ASN B CA 1
ATOM 5780 C C . ASN B 1 332 ? -14.578 31.922 6.32 1 26.84 332 ASN B C 1
ATOM 5782 O O . ASN B 1 332 ? -14.148 31.438 5.266 1 26.84 332 ASN B O 1
ATOM 5786 N N . THR B 1 333 ? -14.008 33.094 6.652 1 27.88 333 THR B N 1
ATOM 5787 C CA . THR B 1 333 ? -12.719 33.719 6.402 1 27.88 333 THR B CA 1
ATOM 5788 C C . THR B 1 333 ? -11.594 32.719 6.449 1 27.88 333 THR B C 1
ATOM 5790 O O . THR B 1 333 ? -10.539 32.906 5.828 1 27.88 333 THR B O 1
ATOM 5793 N N . ALA B 1 334 ? -11.773 31.703 7.367 1 27.59 334 ALA B N 1
ATOM 5794 C CA . ALA B 1 334 ? -10.547 30.922 7.508 1 27.59 334 ALA B CA 1
ATOM 5795 C C . ALA B 1 334 ? -10.258 30.125 6.238 1 27.59 334 ALA B C 1
ATOM 5797 O O . ALA B 1 334 ? -9.117 30.062 5.789 1 27.59 334 ALA B O 1
ATOM 5798 N N . LEU B 1 335 ? -11.281 29.344 5.793 1 29.06 335 LEU B N 1
ATOM 5799 C CA . LEU B 1 335 ? -11 28.562 4.586 1 29.06 335 LEU B CA 1
ATOM 5800 C C . LEU B 1 335 ? -10.867 29.484 3.375 1 29.06 335 LEU B C 1
ATOM 5802 O O . LEU B 1 335 ? -10.078 29.203 2.469 1 29.06 335 LEU B O 1
ATOM 5806 N N . MET B 1 336 ? -11.688 30.547 3.281 1 26.98 336 MET B N 1
ATOM 5807 C CA . MET B 1 336 ? -11.578 31.547 2.217 1 26.98 336 MET B CA 1
ATOM 5808 C C . MET B 1 336 ? -10.266 32.312 2.314 1 26.98 336 MET B C 1
ATOM 5810 O O . MET B 1 336 ? -9.766 32.812 1.314 1 26.98 336 MET B O 1
ATOM 5814 N N . ARG B 1 337 ? -9.859 32.625 3.621 1 27.48 337 ARG B N 1
ATOM 5815 C CA . ARG B 1 337 ? -8.562 33.281 3.734 1 27.48 337 ARG B CA 1
ATOM 5816 C C . ARG B 1 337 ? -7.465 32.438 3.094 1 27.48 337 ARG B C 1
ATOM 5818 O O . ARG B 1 337 ? -6.434 32.969 2.672 1 27.48 337 ARG B O 1
ATOM 5825 N N . CYS B 1 338 ? -7.625 31.141 3.248 1 25.55 338 CYS B N 1
ATOM 5826 C CA . CYS B 1 338 ? -6.652 30.297 2.555 1 25.55 338 CYS B CA 1
ATOM 5827 C C . CYS B 1 338 ? -6.785 30.438 1.043 1 25.55 338 CYS B C 1
ATOM 5829 O O . CYS B 1 338 ? -5.867 30.094 0.297 1 25.55 338 CYS B O 1
ATOM 5831 N N . ALA B 1 339 ? -8.047 30.406 0.571 1 26.62 339 ALA B N 1
ATOM 5832 C CA . ALA B 1 339 ? -8.148 30.484 -0.884 1 26.62 339 ALA B CA 1
ATOM 5833 C C . ALA B 1 339 ? -7.766 31.875 -1.384 1 26.62 339 ALA B C 1
ATOM 5835 O O . ALA B 1 339 ? -7.125 32 -2.428 1 26.62 339 ALA B O 1
ATOM 5836 N N . GLY B 1 340 ? -8.633 32.938 -1.075 1 25.52 340 GLY B N 1
ATOM 5837 C CA . GLY B 1 340 ? -8.852 34.094 -1.933 1 25.52 340 GLY B CA 1
ATOM 5838 C C . GLY B 1 340 ? -7.691 35.062 -1.935 1 25.52 340 GLY B C 1
ATOM 5839 O O . GLY B 1 340 ? -7.16 35.406 -0.876 1 25.52 340 GLY B O 1
ATOM 5840 N N . ILE B 1 341 ? -6.824 35.062 -2.992 1 23.67 341 ILE B N 1
ATOM 5841 C CA . ILE B 1 341 ? -6.023 36.188 -3.457 1 23.67 341 ILE B CA 1
ATOM 5842 C C . ILE B 1 341 ? -6.801 37.5 -3.266 1 23.67 341 ILE B C 1
ATOM 5844 O O . ILE B 1 341 ? -7.91 37.625 -3.783 1 23.67 341 ILE B O 1
ATOM 5848 N N . ASN B 1 342 ? -6.863 38.125 -2.076 1 23.77 342 ASN B N 1
ATOM 5849 C CA . ASN B 1 342 ? -7.281 39.5 -2.297 1 23.77 342 ASN B CA 1
ATOM 5850 C C . ASN B 1 342 ? -6.633 40.094 -3.545 1 23.77 342 ASN B C 1
ATOM 5852 O O . ASN B 1 342 ? -5.578 39.625 -3.98 1 23.77 342 ASN B O 1
ATOM 5856 N N . GLY B 1 343 ? -7.371 40.812 -4.422 1 24.33 343 GLY B N 1
ATOM 5857 C CA . GLY B 1 343 ? -6.922 41.5 -5.617 1 24.33 343 GLY B CA 1
ATOM 5858 C C . GLY B 1 343 ? -5.52 42.062 -5.492 1 24.33 343 GLY B C 1
ATOM 5859 O O . GLY B 1 343 ? -4.805 42.188 -6.488 1 24.33 343 GLY B O 1
ATOM 5860 N N . SER B 1 344 ? -5.293 43.062 -4.527 1 21.52 344 SER B N 1
ATOM 5861 C CA . SER B 1 344 ? -4.098 43.875 -4.727 1 21.52 344 SER B CA 1
ATOM 5862 C C . SER B 1 344 ? -2.834 43.094 -4.375 1 21.52 344 SER B C 1
ATOM 5864 O O . SER B 1 344 ? -2.736 42.5 -3.289 1 21.52 344 SER B O 1
ATOM 5866 N N . GLY B 1 345 ? -2.107 42.438 -5.391 1 24.11 345 GLY B N 1
ATOM 5867 C CA . GLY B 1 345 ? -0.806 41.812 -5.559 1 24.11 345 GLY B CA 1
ATOM 5868 C C . GLY B 1 345 ? -0.018 41.719 -4.27 1 24.11 345 GLY B C 1
ATOM 5869 O O . GLY B 1 345 ? 1.115 41.219 -4.262 1 24.11 345 GLY B O 1
ATOM 5870 N N . GLN B 1 346 ? -0.164 42.594 -3.295 1 22.22 346 GLN B N 1
ATOM 5871 C CA . GLN B 1 346 ? 0.859 42.688 -2.258 1 22.22 346 GLN B CA 1
ATOM 5872 C C . GLN B 1 346 ? 0.706 41.531 -1.254 1 22.22 346 GLN B C 1
ATOM 5874 O O . GLN B 1 346 ? -0.358 41.375 -0.651 1 22.22 346 GLN B O 1
ATOM 5879 N N . ALA B 1 347 ? 1.207 40.344 -1.487 1 26.23 347 ALA B N 1
ATOM 5880 C CA . ALA B 1 347 ? 1.361 39.25 -0.532 1 26.23 347 ALA B CA 1
ATOM 5881 C C . ALA B 1 347 ? 1.896 39.781 0.804 1 26.23 347 ALA B C 1
ATOM 5883 O O . ALA B 1 347 ? 2.953 40.406 0.857 1 26.23 347 ALA B O 1
ATOM 5884 N N . THR B 1 348 ? 1.135 40.406 1.71 1 22.88 348 THR B N 1
ATOM 5885 C CA . THR B 1 348 ? 1.642 40.844 3.008 1 22.88 348 THR B CA 1
ATOM 5886 C C . THR B 1 348 ? 2.254 39.656 3.768 1 22.88 348 THR B C 1
ATOM 5888 O O . THR B 1 348 ? 1.548 38.719 4.152 1 22.88 348 THR B O 1
ATOM 5891 N N . ILE B 1 349 ? 3.424 39.156 3.428 1 24.97 349 ILE B N 1
ATOM 5892 C CA . ILE B 1 349 ? 4.328 38.281 4.195 1 24.97 349 ILE B CA 1
ATOM 5893 C C . ILE B 1 349 ? 4.492 38.844 5.605 1 24.97 349 ILE B C 1
ATOM 5895 O O . ILE B 1 349 ? 5.363 38.406 6.359 1 24.97 349 ILE B O 1
ATOM 5899 N N . HIS B 1 350 ? 3.744 39.906 6.055 1 24.06 350 HIS B N 1
ATOM 5900 C CA . HIS B 1 350 ? 4.055 40.562 7.316 1 24.06 350 HIS B CA 1
ATOM 5901 C C . HIS B 1 350 ? 3.936 39.594 8.492 1 24.06 350 HIS B C 1
ATOM 5903 O O . HIS B 1 350 ? 4.676 39.719 9.469 1 24.06 350 HIS B O 1
ATOM 5909 N N . GLY B 1 351 ? 2.887 38.812 8.5 1 25.2 351 GLY B N 1
ATOM 5910 C CA . GLY B 1 351 ? 2.662 38.156 9.773 1 25.2 351 GLY B CA 1
ATOM 5911 C C . GLY B 1 351 ? 3.719 37.094 10.109 1 25.2 351 GLY B C 1
ATOM 5912 O O . GLY B 1 351 ? 3.689 36.5 11.18 1 25.2 351 GLY B O 1
ATOM 5913 N N . VAL B 1 352 ? 4.367 36.562 9.109 1 25.97 352 VAL B N 1
ATOM 5914 C CA . VAL B 1 352 ? 5.305 35.5 9.508 1 25.97 352 VAL B CA 1
ATOM 5915 C C . VAL B 1 352 ? 6.438 36.125 10.328 1 25.97 352 VAL B C 1
ATOM 5917 O O . VAL B 1 352 ? 6.844 35.562 11.352 1 25.97 352 VAL B O 1
ATOM 5920 N N . ILE B 1 353 ? 7.141 37.125 9.758 1 25.83 353 ILE B N 1
ATOM 5921 C CA . ILE B 1 353 ? 8.484 37.5 10.195 1 25.83 353 ILE B CA 1
ATOM 5922 C C . ILE B 1 353 ? 8.398 38.562 11.297 1 25.83 353 ILE B C 1
ATOM 5924 O O . ILE B 1 353 ? 9.25 39.438 11.398 1 25.83 353 ILE B O 1
ATOM 5928 N N . LYS B 1 354 ? 7.27 38.812 11.82 1 25.45 354 LYS B N 1
ATOM 5929 C CA . LYS B 1 354 ? 7.457 39.875 12.805 1 25.45 354 LYS B CA 1
ATOM 5930 C C . LYS B 1 354 ? 8.336 39.406 13.961 1 25.45 354 LYS B C 1
ATOM 5932 O O . LYS B 1 354 ? 8.352 40.031 15.023 1 25.45 354 LYS B O 1
ATOM 5937 N N . ALA B 1 355 ? 8.875 38.188 13.906 1 23.88 355 ALA B N 1
ATOM 5938 C CA . ALA B 1 355 ? 9.742 38.062 15.078 1 23.88 355 ALA B CA 1
ATOM 5939 C C . ALA B 1 355 ? 10.891 39.062 15.039 1 23.88 355 ALA B C 1
ATOM 5941 O O . ALA B 1 355 ? 11.578 39.188 14.023 1 23.88 355 ALA B O 1
ATOM 5942 N N . ARG B 1 356 ? 10.797 40.156 15.641 1 23.73 356 ARG B N 1
ATOM 5943 C CA . ARG B 1 356 ? 11.891 41.094 15.82 1 23.73 356 ARG B CA 1
ATOM 5944 C C . ARG B 1 356 ? 13.211 40.375 16.047 1 23.73 356 ARG B C 1
ATOM 5946 O O . ARG B 1 356 ? 13.258 39.344 16.734 1 23.73 356 ARG B O 1
ATOM 5953 N N . PRO B 1 357 ? 14.258 40.562 15.266 1 25.11 357 PRO B N 1
ATOM 5954 C CA . PRO B 1 357 ? 15.609 40.094 15.523 1 25.11 357 PRO B CA 1
ATOM 5955 C C . PRO B 1 357 ? 16.016 40.219 17 1 25.11 357 PRO B C 1
ATOM 5957 O O . PRO B 1 357 ? 16.906 39.5 17.453 1 25.11 357 PRO B O 1
ATOM 5960 N N . SER B 1 358 ? 15.602 41.312 17.656 1 24.22 358 SER B N 1
ATOM 5961 C CA . SER B 1 358 ? 16.094 41.594 19 1 24.22 358 SER B CA 1
ATOM 5962 C C . SER B 1 358 ? 15.695 40.5 19.984 1 24.22 358 SER B C 1
ATOM 5964 O O . SER B 1 358 ? 16.406 40.25 20.953 1 24.22 358 SER B O 1
ATOM 5966 N N . ASP B 1 359 ? 14.43 40.031 19.891 1 23.62 359 ASP B N 1
ATOM 5967 C CA . ASP B 1 359 ? 13.992 39.188 21.016 1 23.62 359 ASP B CA 1
ATOM 5968 C C . ASP B 1 359 ? 14.562 37.781 20.891 1 23.62 359 ASP B C 1
ATOM 5970 O O . ASP B 1 359 ? 14.266 36.906 21.703 1 23.62 359 ASP B O 1
ATOM 5974 N N . PHE B 1 360 ? 15.008 37.219 19.781 1 24.42 360 PHE B N 1
ATOM 5975 C CA . PHE B 1 360 ? 15.883 36.062 19.828 1 24.42 360 PHE B CA 1
ATOM 5976 C C . PHE B 1 360 ? 17.203 36.406 20.516 1 24.42 360 PHE B C 1
ATOM 5978 O O . PHE B 1 360 ? 18.078 35.562 20.625 1 24.42 360 PHE B O 1
ATOM 5985 N N . SER B 1 361 ? 17.547 37.625 20.609 1 22.52 361 SER B N 1
ATOM 5986 C CA . SER B 1 361 ? 18.812 37.969 21.25 1 22.52 361 SER B CA 1
ATOM 5987 C C . SER B 1 361 ? 18.812 37.594 22.734 1 22.52 361 SER B C 1
ATOM 5989 O O . SER B 1 361 ? 19.812 37.125 23.266 1 22.52 361 SER B O 1
ATOM 5991 N N . SER B 1 362 ? 17.906 38.156 23.531 1 22.19 362 SER B N 1
ATOM 5992 C CA . SER B 1 362 ? 18.188 38.188 24.969 1 22.19 362 SER B CA 1
ATOM 5993 C C . SER B 1 362 ? 17.969 36.781 25.594 1 22.19 362 SER B C 1
ATOM 5995 O O . SER B 1 362 ? 18.531 36.469 26.641 1 22.19 362 SER B O 1
ATOM 5997 N N . ALA B 1 363 ? 16.922 36.094 25.297 1 23.33 363 ALA B N 1
ATOM 5998 C CA . ALA B 1 363 ? 16.938 34.844 26.078 1 23.33 363 ALA B CA 1
ATOM 5999 C C . ALA B 1 363 ? 18.031 33.906 25.609 1 23.33 363 ALA B C 1
ATOM 6001 O O . ALA B 1 363 ? 18.422 33 26.328 1 23.33 363 ALA B O 1
ATOM 6002 N N . ALA B 1 364 ? 18.391 33.875 24.406 1 22.77 364 ALA B N 1
ATOM 6003 C CA . ALA B 1 364 ? 19.531 33 24.141 1 22.77 364 ALA B CA 1
ATOM 6004 C C . ALA B 1 364 ? 20.812 33.562 24.734 1 22.77 364 ALA B C 1
ATOM 6006 O O . ALA B 1 364 ? 21.609 32.844 25.328 1 22.77 364 ALA B O 1
ATOM 6007 N N . VAL B 1 365 ? 21.359 34.656 24.234 1 21.77 365 VAL B N 1
ATOM 6008 C CA . VAL B 1 365 ? 22.766 34.938 24.5 1 21.77 365 VAL B CA 1
ATOM 6009 C C . VAL B 1 365 ? 22.922 35.625 25.844 1 21.77 365 VAL B C 1
ATOM 6011 O O . VAL B 1 365 ? 23.328 36.812 25.891 1 21.77 365 VAL B O 1
ATOM 6014 N N . ARG B 1 366 ? 21.984 35.75 26.688 1 23.86 366 ARG B N 1
ATOM 6015 C CA . ARG B 1 366 ? 22.719 36.219 27.859 1 23.86 366 ARG B CA 1
ATOM 6016 C C . ARG B 1 366 ? 23.859 35.25 28.219 1 23.86 366 ARG B C 1
ATOM 6018 O O . ARG B 1 366 ? 23.766 34.062 27.953 1 23.86 366 ARG B O 1
ATOM 6025 N N . GLY B 1 367 ? 25.141 35.594 28.531 1 21.61 367 GLY B N 1
ATOM 6026 C CA . GLY B 1 367 ? 26.406 34.938 28.828 1 21.61 367 GLY B CA 1
ATOM 6027 C C . GLY B 1 367 ? 26.25 33.688 29.688 1 21.61 367 GLY B C 1
ATOM 6028 O O . GLY B 1 367 ? 27 32.719 29.531 1 21.61 367 GLY B O 1
ATOM 6029 N N . LYS B 1 368 ? 25.547 33.688 30.781 1 24.88 368 LYS B N 1
ATOM 6030 C CA . LYS B 1 368 ? 25.812 32.625 31.766 1 24.88 368 LYS B CA 1
ATOM 6031 C C . LYS B 1 368 ? 25.266 31.281 31.281 1 24.88 368 LYS B C 1
ATOM 6033 O O . LYS B 1 368 ? 25.938 30.25 31.406 1 24.88 368 LYS B O 1
ATOM 6038 N N . SER B 1 369 ? 23.969 31.125 31.141 1 20.84 369 SER B N 1
ATOM 6039 C CA . SER B 1 369 ? 23.453 29.766 31.219 1 20.84 369 SER B CA 1
ATOM 6040 C C . SER B 1 369 ? 23.609 29.047 29.875 1 20.84 369 SER B C 1
ATOM 6042 O O . SER B 1 369 ? 22.625 28.906 29.141 1 20.84 369 SER B O 1
ATOM 6044 N N . ILE B 1 370 ? 24.406 29.312 28.875 1 23.14 370 ILE B N 1
ATOM 6045 C CA . ILE B 1 370 ? 24.984 28.5 27.812 1 23.14 370 ILE B CA 1
ATOM 6046 C C . ILE B 1 370 ? 25.344 27.125 28.359 1 23.14 370 ILE B C 1
ATOM 6048 O O . ILE B 1 370 ? 25.594 26.188 27.578 1 23.14 370 ILE B O 1
ATOM 6052 N N . GLU B 1 371 ? 25.688 26.969 29.578 1 23.36 371 GLU B N 1
ATOM 6053 C CA . GLU B 1 371 ? 26.109 25.75 30.25 1 23.36 371 GLU B CA 1
ATOM 6054 C C . GLU B 1 371 ? 24.969 24.734 30.281 1 23.36 371 GLU B C 1
ATOM 6056 O O . GLU B 1 371 ? 25.203 23.531 30.156 1 23.36 371 GLU B O 1
ATOM 6061 N N . ALA B 1 372 ? 23.797 25.25 30.516 1 22.11 372 ALA B N 1
ATOM 6062 C CA . ALA B 1 372 ? 22.781 24.234 30.781 1 22.11 372 ALA B CA 1
ATOM 6063 C C . ALA B 1 372 ? 22.328 23.547 29.5 1 22.11 372 ALA B C 1
ATOM 6065 O O . ALA B 1 372 ? 21.953 22.375 29.5 1 22.11 372 ALA B O 1
ATOM 6066 N N . ILE B 1 373 ? 22.25 24.281 28.469 1 24.03 373 ILE B N 1
ATOM 6067 C CA . ILE B 1 373 ? 21.766 23.531 27.312 1 24.03 373 ILE B CA 1
ATOM 6068 C C . ILE B 1 373 ? 22.828 22.516 26.875 1 24.03 373 ILE B C 1
ATOM 6070 O O . ILE B 1 373 ? 22.516 21.516 26.219 1 24.03 373 ILE B O 1
ATOM 6074 N N . ARG B 1 374 ? 24.109 22.719 27.125 1 23.28 374 ARG B N 1
ATOM 6075 C CA . ARG B 1 374 ? 25.188 21.781 26.875 1 23.28 374 ARG B CA 1
ATOM 6076 C C . ARG B 1 374 ? 24.969 20.469 27.609 1 23.28 374 ARG B C 1
ATOM 6078 O O . ARG B 1 374 ? 25.422 19.422 27.172 1 23.28 374 ARG B O 1
ATOM 6085 N N . ASP B 1 375 ? 24.578 20.562 28.859 1 23.02 375 ASP B N 1
ATOM 6086 C CA . ASP B 1 375 ? 24.516 19.359 29.688 1 23.02 375 ASP B CA 1
ATOM 6087 C C . ASP B 1 375 ? 23.453 18.391 29.172 1 23.02 375 ASP B C 1
ATOM 6089 O O . ASP B 1 375 ? 23.5 17.188 29.469 1 23.02 375 ASP B O 1
ATOM 6093 N N . LEU B 1 376 ? 22.375 19.016 28.734 1 22.8 376 LEU B N 1
ATOM 6094 C CA . LEU B 1 376 ? 21.375 17.984 28.516 1 22.8 376 LEU B CA 1
ATOM 6095 C C . LEU B 1 376 ? 21.75 17.094 27.328 1 22.8 376 LEU B C 1
ATOM 6097 O O . LEU B 1 376 ? 21.484 15.891 27.344 1 22.8 376 LEU B O 1
ATOM 6101 N N . CYS B 1 377 ? 22.297 17.703 26.312 1 23.41 377 CYS B N 1
ATOM 6102 C CA . CYS B 1 377 ? 22.547 16.797 25.188 1 23.41 377 CYS B CA 1
ATOM 6103 C C . CYS B 1 377 ? 23.781 15.93 25.453 1 23.41 377 CYS B C 1
ATOM 6105 O O . CYS B 1 377 ? 24.016 14.953 24.75 1 23.41 377 CYS B O 1
ATOM 6107 N N . CYS B 1 378 ? 24.75 16.453 26.219 1 23.75 378 CYS B N 1
ATOM 6108 C CA . CYS B 1 378 ? 26.078 15.867 26.219 1 23.75 378 CYS B CA 1
ATOM 6109 C C . CYS B 1 378 ? 26.078 14.523 26.938 1 23.75 378 CYS B C 1
ATOM 6111 O O . CYS B 1 378 ? 27.141 13.922 27.125 1 23.75 378 CYS B O 1
ATOM 6113 N N . ARG B 1 379 ? 25.156 14.234 27.781 1 22.77 379 ARG B N 1
ATOM 6114 C CA . ARG B 1 379 ? 25.656 13.148 28.625 1 22.77 379 ARG B CA 1
ATOM 6115 C C . ARG B 1 379 ? 25.859 11.875 27.812 1 22.77 379 ARG B C 1
ATOM 6117 O O . ARG B 1 379 ? 26.125 10.812 28.375 1 22.77 379 ARG B O 1
ATOM 6124 N N . ARG B 1 380 ? 25.359 11.648 26.609 1 21.75 380 ARG B N 1
ATOM 6125 C CA . ARG B 1 380 ? 25.594 10.258 26.25 1 21.75 380 ARG B CA 1
ATOM 6126 C C . ARG B 1 380 ? 27.031 10.047 25.797 1 21.75 380 ARG B C 1
ATOM 6128 O O . ARG B 1 380 ? 27.484 10.695 24.844 1 21.75 380 ARG B O 1
ATOM 6135 N N . ARG B 1 381 ? 28.094 9.789 26.672 1 22.36 381 ARG B N 1
ATOM 6136 C CA . ARG B 1 381 ? 29.438 9.281 26.469 1 22.36 381 ARG B CA 1
ATOM 6137 C C . ARG B 1 381 ? 29.484 8.258 25.344 1 22.36 381 ARG B C 1
ATOM 6139 O O . ARG B 1 381 ? 29.125 7.094 25.547 1 22.36 381 ARG B O 1
ATOM 6146 N N . SER B 1 382 ? 28.938 8.383 24.156 1 19.77 382 SER B N 1
ATOM 6147 C CA . SER B 1 382 ? 29.297 7.246 23.312 1 19.77 382 SER B CA 1
ATOM 6148 C C . SER B 1 382 ? 30.812 7.078 23.219 1 19.77 382 SER B C 1
ATOM 6150 O O . SER B 1 382 ? 31.547 8.062 23.297 1 19.77 382 SER B O 1
ATOM 6152 N N . PRO B 1 383 ? 31.484 5.961 23.5 1 19.94 383 PRO B N 1
ATOM 6153 C CA . PRO B 1 383 ? 32.906 5.566 23.406 1 19.94 383 PRO B CA 1
ATOM 6154 C C . PRO B 1 383 ? 33.562 6.082 22.125 1 19.94 383 PRO B C 1
ATOM 6156 O O . PRO B 1 383 ? 32.875 6.449 21.172 1 19.94 383 PRO B O 1
ATOM 6159 N N . LYS B 1 384 ? 34.938 6.176 22.172 1 21.97 384 LYS B N 1
ATOM 6160 C CA . LYS B 1 384 ? 36.031 6.59 21.297 1 21.97 384 LYS B CA 1
ATOM 6161 C C . LYS B 1 384 ? 35.938 5.898 19.938 1 21.97 384 LYS B C 1
ATOM 6163 O O . LYS B 1 384 ? 36.094 4.684 19.844 1 21.97 384 LYS B O 1
ATOM 6168 N N . MET B 1 385 ? 35.031 6.039 19.047 1 19.48 385 MET B N 1
ATOM 6169 C CA . MET B 1 385 ? 35.312 5.477 17.734 1 19.48 385 MET B CA 1
ATOM 6170 C C . MET B 1 385 ? 36.594 6.035 17.156 1 19.48 385 MET B C 1
ATOM 6172 O O . MET B 1 385 ? 36.781 7.25 17.062 1 19.48 385 MET B O 1
ATOM 6176 N N . HIS B 1 386 ? 37.75 5.395 17.5 1 18.34 386 HIS B N 1
ATOM 6177 C CA . HIS B 1 386 ? 39.062 5.594 16.906 1 18.34 386 HIS B CA 1
ATOM 6178 C C . HIS B 1 386 ? 38.969 5.688 15.383 1 18.34 386 HIS B C 1
ATOM 6180 O O . HIS B 1 386 ? 38.594 4.723 14.719 1 18.34 386 HIS B O 1
ATOM 6186 N N . PHE B 1 387 ? 38.594 6.707 14.867 1 18.38 387 PHE B N 1
ATOM 6187 C CA . PHE B 1 387 ? 38.688 6.965 13.438 1 18.38 387 PHE B CA 1
ATOM 6188 C C . PHE B 1 387 ? 40.156 7.008 13 1 18.38 387 PHE B C 1
ATOM 6190 O O . PHE B 1 387 ? 40.844 7.992 13.242 1 18.38 387 PHE B O 1
ATOM 6197 N N . GLU B 1 388 ? 40.906 5.875 13.32 1 18.98 388 GLU B N 1
ATOM 6198 C CA . GLU B 1 388 ? 42.219 5.965 12.719 1 18.98 388 GLU B CA 1
ATOM 6199 C C . GLU B 1 388 ? 42.125 6.301 11.234 1 18.98 388 GLU B C 1
ATOM 6201 O O . GLU B 1 388 ? 41.406 5.648 10.492 1 18.98 388 GLU B O 1
ATOM 6206 N N . ARG B 1 389 ? 42.562 7.426 10.844 1 20.58 389 ARG B N 1
ATOM 6207 C CA . ARG B 1 389 ? 42.656 8.336 9.703 1 20.58 389 ARG B CA 1
ATOM 6208 C C . ARG B 1 389 ? 43.5 7.723 8.586 1 20.58 389 ARG B C 1
ATOM 6210 O O . ARG B 1 389 ? 43.656 8.328 7.527 1 20.58 389 ARG B O 1
ATOM 6217 N N . THR B 1 390 ? 44.125 6.566 8.711 1 19.89 390 THR B N 1
ATOM 6218 C CA . THR B 1 390 ? 45.219 6.664 7.758 1 19.89 390 THR B CA 1
ATOM 6219 C C . THR B 1 390 ? 44.719 6.559 6.324 1 19.89 390 THR B C 1
ATOM 6221 O O . THR B 1 390 ? 44.281 5.484 5.887 1 19.89 390 THR B O 1
ATOM 6224 N N . ILE B 1 391 ? 43.719 7.281 5.871 1 18.06 391 ILE B N 1
ATOM 6225 C CA . ILE B 1 391 ? 43.344 7.133 4.469 1 18.06 391 ILE B CA 1
ATOM 6226 C C . ILE B 1 391 ? 44.562 7.434 3.586 1 18.06 391 ILE B C 1
ATOM 6228 O O . ILE B 1 391 ? 45.156 8.516 3.67 1 18.06 391 ILE B O 1
ATOM 6232 N N . SER B 1 392 ? 45.344 6.441 3.377 1 19.41 392 SER B N 1
ATOM 6233 C CA . SER B 1 392 ? 46.406 6.66 2.412 1 19.41 392 SER B CA 1
ATOM 6234 C C . SER B 1 392 ? 45.875 7.266 1.119 1 19.41 392 SER B C 1
ATOM 6236 O O . SER B 1 392 ? 44.688 7.094 0.789 1 19.41 392 SER B O 1
ATOM 6238 N N . MET B 1 393 ? 46.5 8.305 0.475 1 19.72 393 MET B N 1
ATOM 6239 C CA . MET B 1 393 ? 46.406 9.266 -0.621 1 19.72 393 MET B CA 1
ATOM 6240 C C . MET B 1 393 ? 46 8.578 -1.914 1 19.72 393 MET B C 1
ATOM 6242 O O . MET B 1 393 ? 45.469 9.219 -2.828 1 19.72 393 MET B O 1
ATOM 6246 N N . SER B 1 394 ? 46.469 7.434 -2.244 1 19.28 394 SER B N 1
ATOM 6247 C CA . SER B 1 394 ? 46.562 7.055 -3.65 1 19.28 394 SER B CA 1
ATOM 6248 C C . SER B 1 394 ? 45.188 6.746 -4.246 1 19.28 394 SER B C 1
ATOM 6250 O O . SER B 1 394 ? 44.938 7.07 -5.406 1 19.28 394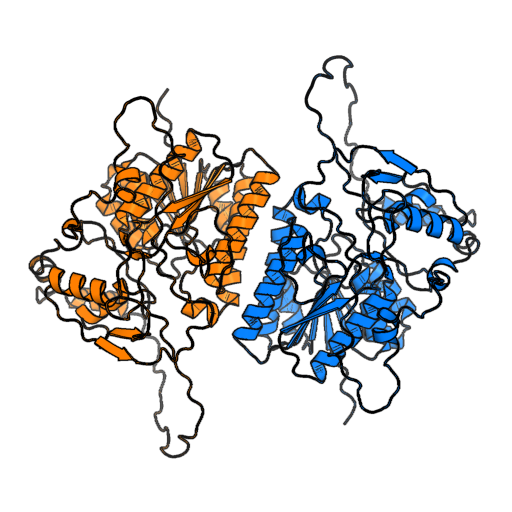 SER B O 1
ATOM 6252 N N . ASP B 1 395 ? 44.406 5.773 -3.684 1 17.88 395 ASP B N 1
ATOM 6253 C CA . ASP B 1 395 ? 43.531 5.02 -4.559 1 17.88 395 ASP B CA 1
ATOM 6254 C C . ASP B 1 395 ? 42.219 5.773 -4.781 1 17.88 395 ASP B C 1
ATOM 6256 O O . ASP B 1 395 ? 41.25 5.617 -4.012 1 17.88 395 ASP B O 1
ATOM 6260 N N . VAL B 1 396 ? 42.062 7.145 -4.965 1 18.94 396 VAL B N 1
ATOM 6261 C CA . VAL B 1 396 ? 41.125 8.172 -5.398 1 18.94 396 VAL B CA 1
ATOM 6262 C C . VAL B 1 396 ? 40.469 7.758 -6.723 1 18.94 396 VAL B C 1
ATOM 6264 O O . VAL B 1 396 ? 40.656 8.414 -7.746 1 18.94 396 VAL B O 1
ATOM 6267 N N . ARG B 1 397 ? 40.406 6.566 -7.164 1 18.95 397 ARG B N 1
ATOM 6268 C CA . ARG B 1 397 ? 39.844 6.48 -8.508 1 18.95 397 ARG B CA 1
ATOM 6269 C C . ARG B 1 397 ? 38.375 6.957 -8.531 1 18.95 397 ARG B C 1
ATOM 6271 O O . ARG B 1 397 ? 37.75 7.043 -7.48 1 18.95 397 ARG B O 1
ATOM 6278 N N . GLN B 1 398 ? 37.312 6.43 -9.352 1 18 398 GLN B N 1
ATOM 6279 C CA . GLN B 1 398 ? 36.375 7.035 -10.281 1 18 398 GLN B CA 1
ATOM 6280 C C . GLN B 1 398 ? 35.062 7.371 -9.586 1 18 398 GLN B C 1
ATOM 6282 O O . GLN B 1 398 ? 34.5 8.453 -9.789 1 18 398 GLN B O 1
ATOM 6287 N N . GLY B 1 399 ? 34.062 6.438 -9.094 1 19.42 399 GLY B N 1
ATOM 6288 C CA . GLY B 1 399 ? 32.688 6.633 -9.461 1 19.42 399 GLY B CA 1
ATOM 6289 C C . GLY B 1 399 ? 31.953 7.574 -8.523 1 19.42 399 GLY B C 1
ATOM 6290 O O . GLY B 1 399 ? 32.281 7.652 -7.332 1 19.42 399 GLY B O 1
ATOM 6291 N N . ASN B 1 400 ? 31.344 8.742 -8.977 1 21.22 400 ASN B N 1
ATOM 6292 C CA . ASN B 1 400 ? 30.688 9.984 -8.562 1 21.22 400 ASN B CA 1
ATOM 6293 C C . ASN B 1 400 ? 29.484 9.719 -7.664 1 21.22 400 ASN B C 1
ATOM 6295 O O . ASN B 1 400 ? 28.453 9.227 -8.133 1 21.22 400 ASN B O 1
ATOM 6299 N N . GLN B 1 401 ? 29.609 9.359 -6.48 1 20.47 401 GLN B N 1
ATOM 6300 C CA . GLN B 1 401 ? 28.516 9.117 -5.535 1 20.47 401 GLN B CA 1
ATOM 6301 C C . GLN B 1 401 ? 27.781 10.414 -5.207 1 20.47 401 GLN B C 1
ATOM 6303 O O . GLN B 1 401 ? 28.234 11.211 -4.391 1 20.47 401 GLN B O 1
ATOM 6308 N N . LYS B 1 402 ? 27.141 11.18 -6.238 1 23.16 402 LYS B N 1
ATOM 6309 C CA . LYS B 1 402 ? 26.516 12.492 -6.113 1 23.16 402 LYS B CA 1
ATOM 6310 C C . LYS B 1 402 ? 25.375 12.461 -5.109 1 23.16 402 LYS B C 1
ATOM 6312 O O . LYS B 1 402 ? 24.453 11.641 -5.227 1 23.16 402 LYS B O 1
ATOM 6317 N N . ILE B 1 403 ? 25.578 12.859 -3.945 1 21.06 403 ILE B N 1
ATOM 6318 C CA . ILE B 1 403 ? 24.625 13.117 -2.871 1 21.06 403 ILE B CA 1
ATOM 6319 C C . ILE B 1 403 ? 23.641 14.211 -3.293 1 21.06 403 ILE B C 1
ATOM 6321 O O . ILE B 1 403 ? 24.047 15.359 -3.514 1 21.06 403 ILE B O 1
ATOM 6325 N N . CYS B 1 404 ? 22.719 14.102 -4.328 1 22.78 404 CYS B N 1
ATOM 6326 C CA . CYS B 1 404 ? 21.828 15.094 -4.93 1 22.78 404 CYS B CA 1
ATOM 6327 C C . CYS B 1 404 ? 20.781 15.562 -3.93 1 22.78 404 CYS B C 1
ATOM 6329 O O . CYS B 1 404 ? 20.062 14.75 -3.35 1 22.78 404 CYS B O 1
ATOM 6331 N N . PHE B 1 405 ? 21 16.578 -3.252 1 21.81 405 PHE B N 1
ATOM 6332 C CA . PHE B 1 405 ? 20.016 17.25 -2.41 1 21.81 405 PHE B CA 1
ATOM 6333 C C . PHE B 1 405 ? 18.844 17.75 -3.242 1 21.81 405 PHE B C 1
ATOM 6335 O O . PHE B 1 405 ? 19.047 18.391 -4.273 1 21.81 405 PHE B O 1
ATOM 6342 N N . THR B 1 406 ? 17.844 16.984 -3.561 1 22.14 406 THR B N 1
ATOM 6343 C CA . THR B 1 406 ? 16.641 17.422 -4.242 1 22.14 406 THR B CA 1
ATOM 6344 C C . THR B 1 406 ? 16.031 18.641 -3.545 1 22.14 406 THR B C 1
ATOM 6346 O O . THR B 1 406 ? 15.812 18.625 -2.33 1 22.14 406 THR B O 1
ATOM 6349 N N . SER B 1 407 ? 16.391 19.844 -3.93 1 22.17 407 SER B N 1
ATOM 6350 C CA . SER B 1 407 ? 15.781 21.125 -3.531 1 22.17 407 SER B CA 1
ATOM 6351 C C . SER B 1 407 ? 14.289 21.141 -3.857 1 22.17 407 SER B C 1
ATOM 6353 O O . SER B 1 407 ? 13.867 20.656 -4.91 1 22.17 407 SER B O 1
#

InterPro domains:
  IPR001509 NAD-dependent epimerase/dehydratase [PF01370] (8-259)
  IPR005886 UDP-glucose 4-epimerase [TIGR01179] (7-295)
  IPR005886 UDP-glucose 4-epimerase [cd05247] (7-293)
  IPR036291 NAD(P)-binding domain superfamily [SSF51735] (6-298)